Protein 6ECA (pdb70)

InterPro domains:
  IPR006101 Glycoside hydrolase, family 2 [PR00132] (288-302)
  IPR006101 Glycoside hydrolase, family 2 [PR00132] (319-337)
  IPR006101 Glycoside hydrolase, family 2 [PR00132] (401-416)
  IPR006101 Glycoside hydrolase, family 2 [PR00132] (503-518)
  IPR006102 Glycoside hydrolase family 2, immunoglobulin-like beta-sandwich [PF00703] (198-277)
  IPR006103 Glycoside hydrolase family 2, catalytic domain [PF02836] (279-596)
  IPR006104 Glycosyl hydrolases family 2, sugar binding domain [PF02837] (17-183)
  IPR008979 Galactose-binding-like domain superfamily [SSF49785] (4-183)
  IPR013783 Immunoglobulin-like fold [G3DSA:2.60.40.10] (185-278)
  IPR017853 Glycoside hydrolase superfamily [SSF51445] (279-597)
  IPR036156 Beta-Galactosidase/glucuronidase domain superfamily [SSF49303] (188-278)

Secondary structure (DSSP, 8-state):
---PPP--SSS-EEEE--EEEEEEEETTS-TTTTTGGG---SSEEEEESS-SGGG-SSHHHHT--SEEEEEEEEE--GGGTTSEEEEEES--BSEEEEEETTEEEEEEE-SSS-EEEE-TTSS-TTSEEEEEEEEE----TTSSSPEEEEE-TTS-EEEEESSSB----B--S-EEEEEE-SS-EEEEEEEEEEETTEEEEEEEEEESS---EEEEEE-TTS-EEEEEESSEEEEEETT----BTTB---EEEEEEES-TTSPP-EEEEEEE----EEEETTEEEETTEE--EEEEE----BTTTBTS--HHHHHHHHHHHHHTT--EEE-TTSPPPHHHHHHHHHHT-EEEEE-S-B------TTSSTTHHHHHHHHHHHHHHHHHHHTT-TTEEEEEEEES--TTSTTHHHHHHHHHHHSTTTSTT-PPEEEEE-TT--TTT-S-TTS-SSEEEE--BTTTBS-GGGHHHHHHHHHHHHHHHHHTT--S-EEEEE----B-TT---SS--TBSHHHHHHHHHHHHHHHTT-SSEEEEEEE-SB---B--BTTBSSS----SB-TTSPBPHHHHHHHHHHTTS-TT---/--S--PPP--SSS-EEEE--EEEEEEEESSS-TTTTTGGG---SSEEEEESS-SGGG-SSHHHHT--SEEEEEEEEEE-GGGTTSEEEEEES--BSEEEEEETTEEEEEEE-TTS-EEEE-TTTS-TTEEEEEEEEEE----TTSSSPEEEEE-TTS-EEEEESSSB----B--S-EEEEEE-SS-EEEEEEEEEEETTEEEEEEEEEESS---EEEEEE-TTS-EEEEEESSEEEEEETT----BTTB---EEEEEEES-TTS--SEEEEEEE----EEEETTEEEETTEE--EEEEE----BTTTBTS--HHHHHHHHHHHHHHT--EEE-TTSPPPHHHHHHHHHHT-EEEEE-S-B------GGGSSTHHHHHHHHHHHHHHHHHHHTT-TTEEEEE--BS---SSTTHHHHHHHHHHHHTTT-TT---EE-EE-TT--TTT-S-TTS-SSEEEE--BTTTBS-GGGHHHHHHHHHHHHHHHHHHT--S-EEEEE----B-TT---SS--TBSHHHHHHHHHHHHHHHHT-TTEEEEEES-SB-B-B--BTTBSSSB---SB-TTS-B-HHHHHHHHHHTTS-TT---

Nearest PDB structures (foldseek):
  6eca-assembly1_A-2  TM=1.002E+00  e=0.000E+00  Lacticaseibacillus rhamnosus
  5z18-assembly2_E  TM=9.907E-01  e=4.355E-94  Mediterraneibacter gnavus
  7kgy-assembly1_D-3  TM=9.913E-01  e=2.635E-92  Faecalibacterium prausnitzii
  8ohx-assembly1_BBB  TM=9.501E-01  e=7.875E-73  Escherichia coli
  3k4a-assembly1_B-2  TM=9.376E-01  e=6.092E-62  Escherichia coli K-12

Radius of gyration: 31.05 Å; Cα contacts (8 Å, |Δi|>4): 2924; chains: 2; bounding box: 74×90×80 Å

B-factor: mean 30.2, std 8.49, range [6.84, 82.65]

CATH classification: 2.60.120.260 (+2 more: 2.60.40.10, 3.20.20.80)

Structure (mmCIF, N/CA/C/O backbone):
data_6ECA
#
_entry.id   6ECA
#
_cell.length_a   154.800
_cell.length_b   154.800
_cell.length_c   241.906
_cell.angle_alpha   90.00
_cell.angle_beta   90.00
_cell.angle_gamma   120.00
#
_symmetry.space_group_name_H-M   'P 61 2 2'
#
loop_
_entity.id
_entity.type
_entity.pdbx_description
1 polymer Beta-glucuronidase
2 non-polymer GLYCEROL
3 non-polymer 'CHLORIDE ION'
4 water water
#
loop_
_atom_site.group_PDB
_atom_site.id
_atom_site.type_symbol
_atom_site.label_atom_id
_atom_site.label_alt_id
_atom_site.label_comp_id
_atom_site.label_asym_id
_atom_site.label_entity_id
_atom_site.label_seq_id
_atom_site.pdbx_PDB_ins_code
_atom_site.Cartn_x
_atom_site.Cartn_y
_atom_site.Cartn_z
_atom_site.occupancy
_atom_site.B_iso_or_equiv
_atom_site.auth_seq_id
_atom_site.auth_comp_id
_atom_site.auth_asym_id
_atom_site.auth_atom_id
_atom_site.pdbx_PDB_model_num
ATOM 1 N N . THR A 1 27 ? 52.713 50.717 144.163 1.00 41.72 3 THR A N 1
ATOM 2 C CA . THR A 1 27 ? 52.338 50.372 145.539 1.00 54.42 3 THR A CA 1
ATOM 3 C C . THR A 1 27 ? 50.817 50.260 145.734 1.00 53.58 3 THR A C 1
ATOM 4 O O . THR A 1 27 ? 50.348 49.410 146.497 1.00 49.30 3 THR A O 1
ATOM 8 N N . SER A 1 28 ? 50.055 51.138 145.081 1.00 42.44 4 SER A N 1
ATOM 9 C CA . SER A 1 28 ? 48.637 50.881 144.854 1.00 36.28 4 SER A CA 1
ATOM 10 C C . SER A 1 28 ? 48.192 51.662 143.633 1.00 37.99 4 SER A C 1
ATOM 11 O O . SER A 1 28 ? 48.429 52.871 143.545 1.00 40.06 4 SER A O 1
ATOM 14 N N . LEU A 1 29 ? 47.536 50.970 142.706 1.00 29.82 5 LEU A N 1
ATOM 15 C CA . LEU A 1 29 ? 46.970 51.607 141.531 1.00 24.34 5 LEU A CA 1
ATOM 16 C C . LEU A 1 29 ? 45.456 51.477 141.492 1.00 23.51 5 LEU A C 1
ATOM 17 O O . LEU A 1 29 ? 44.871 51.510 140.411 1.00 32.02 5 LEU A O 1
ATOM 22 N N . LEU A 1 30 ? 44.803 51.308 142.638 1.00 23.86 6 LEU A N 1
ATOM 23 C CA . LEU A 1 30 ? 43.346 51.259 142.640 1.00 24.22 6 LEU A CA 1
ATOM 24 C C . LEU A 1 30 ? 42.774 52.601 142.223 1.00 28.15 6 LEU A C 1
ATOM 25 O O . LEU A 1 30 ? 43.315 53.658 142.567 1.00 25.23 6 LEU A O 1
ATOM 30 N N . TYR A 1 31 ? 41.673 52.544 141.473 1.00 29.15 7 TYR A N 1
ATOM 31 C CA . TYR A 1 31 ? 41.014 53.755 141.020 1.00 25.21 7 TYR A CA 1
ATOM 32 C C . TYR A 1 31 ? 40.321 54.431 142.207 1.00 28.08 7 TYR A C 1
ATOM 33 O O . TYR A 1 31 ? 39.758 53.748 143.069 1.00 26.05 7 TYR A O 1
ATOM 42 N N . PRO A 1 32 ? 40.378 55.760 142.305 1.00 27.66 8 PRO A N 1
ATOM 43 C CA . PRO A 1 32 ? 39.780 56.446 143.464 1.00 26.69 8 PRO A CA 1
ATOM 44 C C . PRO A 1 32 ? 38.275 56.249 143.536 1.00 26.51 8 PRO A C 1
ATOM 45 O O . PRO A 1 32 ? 37.587 56.181 142.514 1.00 34.62 8 PRO A O 1
ATOM 49 N N . VAL A 1 33 ? 37.764 56.153 144.765 1.00 22.93 9 VAL A N 1
ATOM 50 C CA . VAL A 1 33 ? 36.330 56.045 145.030 1.00 24.87 9 VAL A CA 1
ATOM 51 C C . VAL A 1 33 ? 35.982 57.049 146.121 1.00 26.33 9 VAL A C 1
ATOM 52 O O . VAL A 1 33 ? 36.865 57.588 146.791 1.00 26.74 9 VAL A O 1
ATOM 56 N N . THR A 1 34 ? 34.683 57.309 146.299 1.00 24.76 10 THR A N 1
ATOM 57 C CA . THR A 1 34 ? 34.229 58.260 147.318 1.00 24.76 10 THR A CA 1
ATOM 58 C C . THR A 1 34 ? 33.271 57.588 148.293 1.00 26.88 10 THR A C 1
ATOM 59 O O . THR A 1 34 ? 32.185 57.135 147.908 1.00 32.29 10 THR A O 1
ATOM 63 N N . ASN A 1 35 ? 33.658 57.557 149.557 1.00 24.76 11 ASN A N 1
ATOM 64 C CA . ASN A 1 35 ? 32.819 57.003 150.607 1.00 26.26 11 ASN A CA 1
ATOM 65 C C . ASN A 1 35 ? 33.279 57.632 151.920 1.00 24.92 11 ASN A C 1
ATOM 66 O O . ASN A 1 35 ? 33.989 58.641 151.914 1.00 26.53 11 ASN A O 1
ATOM 71 N N . ASP A 1 36 ? 32.880 57.057 153.056 1.00 23.24 12 ASP A N 1
ATOM 72 C CA . ASP A 1 36 ? 33.184 57.767 154.295 1.00 28.41 12 ASP A CA 1
ATOM 73 C C . ASP A 1 36 ? 34.627 57.608 154.743 1.00 27.05 12 ASP A C 1
ATOM 74 O O . ASP A 1 36 ? 35.084 58.404 155.569 1.00 26.74 12 ASP A O 1
ATOM 79 N N . GLN A 1 37 ? 35.367 56.635 154.207 1.00 25.88 13 GLN A N 1
ATOM 80 C CA . GLN A 1 37 ? 36.770 56.466 154.571 1.00 24.32 13 GLN A CA 1
ATOM 81 C C . GLN A 1 37 ? 37.738 57.083 153.569 1.00 25.45 13 GLN A C 1
ATOM 82 O O . GLN A 1 37 ? 38.878 57.392 153.945 1.00 24.80 13 GLN A O 1
ATOM 88 N N . ARG A 1 38 ? 37.314 57.266 152.317 1.00 24.00 14 ARG A N 1
ATOM 89 C CA . ARG A 1 38 ? 38.176 57.700 151.220 1.00 26.81 14 ARG A CA 1
ATOM 90 C C . ARG A 1 38 ? 37.552 58.910 150.542 1.00 23.48 14 ARG A C 1
ATOM 91 O O . ARG A 1 38 ? 36.357 58.890 150.238 1.00 23.56 14 ARG A O 1
ATOM 99 N N . THR A 1 39 ? 38.345 59.955 150.298 1.00 21.32 15 THR A N 1
ATOM 100 C CA . THR A 1 39 ? 37.892 61.074 149.475 1.00 24.68 15 THR A CA 1
ATOM 101 C C . THR A 1 39 ? 38.674 61.117 148.169 1.00 27.17 15 THR A C 1
ATOM 102 O O . THR A 1 39 ? 39.709 60.462 148.003 1.00 25.97 15 THR A O 1
ATOM 106 N N . ASP A 1 40 ? 38.169 61.923 147.238 1.00 30.06 16 ASP A N 1
ATOM 107 C CA . ASP A 1 40 ? 38.775 62.007 145.911 1.00 28.96 16 ASP A CA 1
ATOM 108 C C . ASP A 1 40 ? 38.244 63.259 145.225 1.00 29.41 16 ASP A C 1
ATOM 109 O O . ASP A 1 40 ? 37.054 63.331 144.897 1.00 30.16 16 ASP A O 1
ATOM 114 N N . GLN A 1 41 ? 39.119 64.240 145.020 1.00 26.48 17 GLN A N 1
ATOM 115 C CA . GLN A 1 41 ? 38.733 65.510 144.423 1.00 26.12 17 GLN A CA 1
ATOM 116 C C . GLN A 1 41 ? 39.668 65.843 143.276 1.00 25.08 17 GLN A C 1
ATOM 117 O O . GLN A 1 41 ? 40.886 65.827 143.452 1.00 33.57 17 GLN A O 1
ATOM 123 N N . LYS A 1 42 ? 39.107 66.149 142.109 1.00 27.93 18 LYS A N 1
ATOM 124 C CA . LYS A 1 42 ? 39.926 66.395 140.932 1.00 29.06 18 LYS A CA 1
ATOM 125 C C . LYS A 1 42 ? 40.539 67.783 141.007 1.00 28.70 18 LYS A C 1
ATOM 126 O O . LYS A 1 42 ? 39.909 68.727 141.487 1.00 26.15 18 LYS A O 1
ATOM 132 N N . LEU A 1 43 ? 41.793 67.890 140.566 1.00 26.42 19 LEU A N 1
ATOM 133 C CA . LEU A 1 43 ? 42.456 69.173 140.388 1.00 26.93 19 LEU A CA 1
ATOM 134 C C . LEU A 1 43 ? 42.481 69.600 138.923 1.00 31.08 19 LEU A C 1
ATOM 135 O O . LEU A 1 43 ? 43.357 70.376 138.525 1.00 25.69 19 LEU A O 1
ATOM 140 N N . ASP A 1 44 ? 41.545 69.089 138.117 1.00 30.67 20 ASP A N 1
ATOM 141 C CA . ASP A 1 44 ? 41.426 69.458 136.713 1.00 20.84 20 ASP A CA 1
ATOM 142 C C . ASP A 1 44 ? 41.060 70.928 136.569 1.00 22.78 20 ASP A C 1
ATOM 143 O O . ASP A 1 44 ? 40.458 71.532 137.455 1.00 36.58 20 ASP A O 1
ATOM 148 N N . GLY A 1 45 ? 41.402 71.496 135.421 1.00 28.76 21 GLY A N 1
ATOM 149 C CA . GLY A 1 45 ? 41.114 72.890 135.145 1.00 22.87 21 GLY A CA 1
ATOM 150 C C . GLY A 1 45 ? 42.292 73.577 134.485 1.00 26.26 21 GLY A C 1
ATOM 151 O O . GLY A 1 45 ? 43.060 72.935 133.761 1.00 27.16 21 GLY A O 1
ATOM 152 N N . LEU A 1 46 ? 42.477 74.870 134.744 1.00 23.92 22 LEU A N 1
ATOM 153 C CA . LEU A 1 46 ? 43.531 75.644 134.100 1.00 25.96 22 LEU A CA 1
ATOM 154 C C . LEU A 1 46 ? 44.742 75.723 135.023 1.00 27.52 22 LEU A C 1
ATOM 155 O O . LEU A 1 46 ? 44.695 76.383 136.062 1.00 32.32 22 LEU A O 1
ATOM 160 N N . TRP A 1 47 ? 45.823 75.053 134.645 1.00 26.55 23 TRP A N 1
ATOM 161 C CA . TRP A 1 47 ? 47.097 75.265 135.311 1.00 26.74 23 TRP A CA 1
ATOM 162 C C . TRP A 1 47 ? 47.892 76.342 134.578 1.00 29.98 23 TRP A C 1
ATOM 163 O O . TRP A 1 47 ? 47.486 76.843 133.530 1.00 27.88 23 TRP A O 1
ATOM 174 N N . GLN A 1 48 ? 49.027 76.720 135.166 1.00 32.81 24 GLN A N 1
ATOM 175 C CA . GLN A 1 48 ? 49.992 77.590 134.517 1.00 25.24 24 GLN A CA 1
ATOM 176 C C . GLN A 1 48 ? 51.041 76.727 133.838 1.00 31.08 24 GLN A C 1
ATOM 177 O O . GLN A 1 48 ? 51.286 75.590 134.257 1.00 33.90 24 GLN A O 1
ATOM 183 N N . PHE A 1 49 ? 51.660 77.268 132.782 1.00 24.48 25 PHE A N 1
ATOM 184 C CA . PHE A 1 49 ? 52.487 76.454 131.895 1.00 24.09 25 PHE A CA 1
ATOM 185 C C . PHE A 1 49 ? 53.649 77.264 131.338 1.00 24.42 25 PHE A C 1
ATOM 186 O O . PHE A 1 49 ? 53.479 78.425 130.963 1.00 25.71 25 PHE A O 1
ATOM 194 N N . LYS A 1 50 ? 54.828 76.645 131.284 1.00 22.11 26 LYS A N 1
ATOM 195 C CA . LYS A 1 50 ? 55.996 77.300 130.708 1.00 21.79 26 LYS A CA 1
ATOM 196 C C . LYS A 1 50 ? 56.912 76.258 130.088 1.00 26.72 26 LYS A C 1
ATOM 197 O O . LYS A 1 50 ? 57.068 75.161 130.633 1.00 31.24 26 LYS A O 1
ATOM 203 N N . PHE A 1 51 ? 57.495 76.596 128.940 1.00 24.96 27 PHE A N 1
ATOM 204 C CA . PHE A 1 51 ? 58.550 75.767 128.367 1.00 28.27 27 PHE A CA 1
ATOM 205 C C . PHE A 1 51 ? 59.881 76.108 129.025 1.00 30.53 27 PHE A C 1
ATOM 206 O O . PHE A 1 51 ? 60.102 77.239 129.468 1.00 29.54 27 PHE A O 1
ATOM 214 N N . ASP A 1 52 ? 60.780 75.123 129.069 1.00 31.43 28 ASP A N 1
ATOM 215 C CA . ASP A 1 52 ? 62.090 75.289 129.693 1.00 26.44 28 ASP A CA 1
ATOM 216 C C . ASP A 1 52 ? 63.162 74.721 128.761 1.00 31.17 28 ASP A C 1
ATOM 217 O O . ASP A 1 52 ? 63.885 73.775 129.081 1.00 31.76 28 ASP A O 1
ATOM 222 N N . GLU A 1 53 ? 63.260 75.328 127.577 1.00 28.88 29 GLU A N 1
ATOM 223 C CA . GLU A 1 53 ? 64.210 74.845 126.583 1.00 29.97 29 GLU A CA 1
ATOM 224 C C . GLU A 1 53 ? 65.629 74.839 127.121 1.00 29.32 29 GLU A C 1
ATOM 225 O O . GLU A 1 53 ? 66.443 74.006 126.705 1.00 26.44 29 GLU A O 1
ATOM 231 N N . ALA A 1 54 ? 65.943 75.753 128.045 1.00 32.21 30 ALA A N 1
ATOM 232 C CA . ALA A 1 54 ? 67.294 75.874 128.579 1.00 28.77 30 ALA A CA 1
ATOM 233 C C . ALA A 1 54 ? 67.603 74.867 129.675 1.00 33.83 30 ALA A C 1
ATOM 234 O O . ALA A 1 54 ? 68.777 74.574 129.899 1.00 38.66 30 ALA A O 1
ATOM 236 N N . GLY A 1 55 ? 66.592 74.341 130.365 1.00 35.82 31 GLY A N 1
ATOM 237 C CA . GLY A 1 55 ? 66.836 73.533 131.546 1.00 34.99 31 GLY A CA 1
ATOM 238 C C . GLY A 1 55 ? 67.250 74.324 132.768 1.00 34.62 31 GLY A C 1
ATOM 239 O O . GLY A 1 55 ? 68.051 73.837 133.569 1.00 35.12 31 GLY A O 1
ATOM 240 N N . GLU A 1 56 ? 66.732 75.541 132.929 1.00 30.53 32 GLU A N 1
ATOM 241 C CA . GLU A 1 56 ? 67.071 76.407 134.051 1.00 34.96 32 GLU A CA 1
ATOM 242 C C . GLU A 1 56 ? 65.952 76.497 135.077 1.00 37.49 32 GLU A C 1
ATOM 243 O O . GLU A 1 56 ? 66.096 77.214 136.075 1.00 37.15 32 GLU A O 1
ATOM 249 N N . GLY A 1 57 ? 64.847 75.782 134.863 1.00 35.22 33 GLY A N 1
ATOM 250 C CA . GLY A 1 57 ? 63.669 75.983 135.691 1.00 35.93 33 GLY A CA 1
ATOM 251 C C . GLY A 1 57 ? 63.943 75.841 137.174 1.00 38.01 33 GLY A C 1
ATOM 252 O O . GLY A 1 57 ? 63.519 76.675 137.980 1.00 30.61 33 GLY A O 1
ATOM 253 N N . GLU A 1 58 ? 64.653 74.780 137.564 1.00 39.51 34 GLU A N 1
ATOM 254 C CA . GLU A 1 58 ? 64.894 74.585 138.989 1.00 36.71 34 GLU A CA 1
ATOM 255 C C . GLU A 1 58 ? 65.875 75.615 139.540 1.00 38.17 34 GLU A C 1
ATOM 256 O O . GLU A 1 58 ? 65.672 76.132 140.644 1.00 41.68 34 GLU A O 1
ATOM 262 N N . LYS A 1 59 ? 66.942 75.932 138.792 1.00 36.97 35 LYS A N 1
ATOM 263 C CA . LYS A 1 59 ? 67.851 76.990 139.232 1.00 39.47 35 LYS A CA 1
ATOM 264 C C . LYS A 1 59 ? 67.145 78.341 139.312 1.00 42.25 35 LYS A C 1
ATOM 265 O O . LYS A 1 59 ? 67.616 79.240 140.016 1.00 38.22 35 LYS A O 1
ATOM 267 N N . SER A 1 60 ? 66.010 78.497 138.635 1.00 41.57 36 SER A N 1
ATOM 268 C CA . SER A 1 60 ? 65.288 79.762 138.627 1.00 36.52 36 SER A CA 1
ATOM 269 C C . SER A 1 60 ? 64.205 79.856 139.694 1.00 36.89 36 SER A C 1
ATOM 270 O O . SER A 1 60 ? 63.514 80.879 139.760 1.00 38.11 36 SER A O 1
ATOM 273 N N . GLY A 1 61 ? 64.032 78.822 140.518 1.00 36.36 37 GLY A N 1
ATOM 274 C CA . GLY A 1 61 ? 63.017 78.841 141.552 1.00 38.09 37 GLY A CA 1
ATOM 275 C C . GLY A 1 61 ? 61.606 78.570 141.088 1.00 39.19 37 GLY A C 1
ATOM 276 O O . GLY A 1 61 ? 60.653 79.000 141.745 1.00 45.79 37 GLY A O 1
ATOM 277 N N . TRP A 1 62 ? 61.436 77.863 139.977 1.00 41.40 38 TRP A N 1
ATOM 278 C CA . TRP A 1 62 ? 60.100 77.612 139.457 1.00 35.26 38 TRP A CA 1
ATOM 279 C C . TRP A 1 62 ? 59.386 76.521 140.220 1.00 35.30 38 TRP A C 1
ATOM 280 O O . TRP A 1 62 ? 58.157 76.430 140.135 1.00 35.07 38 TRP A O 1
ATOM 291 N N . GLU A 1 63 ? 60.125 75.689 140.955 1.00 37.18 39 GLU A N 1
ATOM 292 C CA . GLU A 1 63 ? 59.485 74.610 141.694 1.00 34.69 39 GLU A CA 1
ATOM 293 C C . GLU A 1 63 ? 58.593 75.140 142.810 1.00 31.58 39 GLU A C 1
ATOM 294 O O . GLU A 1 63 ? 57.726 74.408 143.295 1.00 34.26 39 GLU A O 1
ATOM 300 N N . THR A 1 64 ? 58.762 76.398 143.210 1.00 29.94 40 THR A N 1
ATOM 301 C CA . THR A 1 64 ? 57.891 76.997 144.212 1.00 29.57 40 THR A CA 1
ATOM 302 C C . THR A 1 64 ? 56.585 77.496 143.624 1.00 26.29 40 THR A C 1
ATOM 303 O O . THR A 1 64 ? 55.778 78.089 144.337 1.00 28.26 40 THR A O 1
ATOM 307 N N . GLY A 1 65 ? 56.353 77.254 142.351 1.00 31.01 41 GLY A N 1
ATOM 308 C CA . GLY A 1 65 ? 55.141 77.720 141.719 1.00 31.53 41 GLY A CA 1
ATOM 309 C C . GLY A 1 65 ? 55.358 79.029 140.995 1.00 24.72 41 GLY A C 1
ATOM 310 O O . GLY A 1 65 ? 56.258 79.813 141.321 1.00 28.98 41 GLY A O 1
ATOM 311 N N . PHE A 1 66 ? 54.525 79.269 139.984 1.00 22.33 42 PHE A N 1
ATOM 312 C CA . PHE A 1 66 ? 54.659 80.465 139.169 1.00 25.33 42 PHE A CA 1
ATOM 313 C C . PHE A 1 66 ? 53.303 80.828 138.597 1.00 25.98 42 PHE A C 1
ATOM 314 O O . PHE A 1 66 ? 52.396 79.997 138.521 1.00 26.95 42 PHE A O 1
ATOM 322 N N . HIS A 1 67 ? 53.165 82.091 138.205 1.00 26.25 43 HIS A N 1
ATOM 323 C CA . HIS A 1 67 ? 51.951 82.506 137.518 1.00 34.42 43 HIS A CA 1
ATOM 324 C C . HIS A 1 67 ? 52.243 83.390 136.304 1.00 38.62 43 HIS A C 1
ATOM 325 O O . HIS A 1 67 ? 51.324 84.024 135.772 1.00 41.87 43 HIS A O 1
ATOM 332 N N . ASP A 1 68 ? 53.490 83.403 135.820 1.00 32.19 44 ASP A N 1
ATOM 333 C CA . ASP A 1 68 ? 53.888 84.232 134.687 1.00 36.12 44 ASP A CA 1
ATOM 334 C C . ASP A 1 68 ? 53.973 83.445 133.382 1.00 39.36 44 ASP A C 1
ATOM 335 O O . ASP A 1 68 ? 54.796 83.763 132.516 1.00 35.10 44 ASP A O 1
ATOM 340 N N . GLY A 1 69 ? 53.151 82.420 133.222 1.00 33.39 45 GLY A N 1
ATOM 341 C CA . GLY A 1 69 ? 53.180 81.683 131.979 1.00 26.98 45 GLY A CA 1
ATOM 342 C C . GLY A 1 69 ? 51.849 81.762 131.272 1.00 34.60 45 GLY A C 1
ATOM 343 O O . GLY A 1 69 ? 51.159 82.787 131.324 1.00 39.95 45 GLY A O 1
ATOM 344 N N . VAL A 1 70 ? 51.465 80.674 130.626 1.00 28.24 46 VAL A N 1
ATOM 345 C CA . VAL A 1 70 ? 50.244 80.622 129.843 1.00 31.89 46 VAL A CA 1
ATOM 346 C C . VAL A 1 70 ? 49.310 79.607 130.486 1.00 27.88 46 VAL A C 1
ATOM 347 O O . VAL A 1 70 ? 49.750 78.597 131.035 1.00 31.65 46 VAL A O 1
ATOM 351 N N . SER A 1 71 ? 48.015 79.873 130.426 1.00 25.89 47 SER A N 1
ATOM 352 C CA . SER A 1 71 ? 47.066 78.929 130.989 1.00 28.36 47 SER A CA 1
ATOM 353 C C . SER A 1 71 ? 46.961 77.705 130.087 1.00 30.16 47 SER A C 1
ATOM 354 O O . SER A 1 71 ? 46.979 77.816 128.860 1.00 43.47 47 SER A O 1
ATOM 357 N N . MET A 1 72 ? 46.850 76.528 130.701 1.00 23.06 48 MET A N 1
ATOM 358 C CA . MET A 1 72 ? 46.828 75.269 129.993 1.00 20.14 48 MET A CA 1
ATOM 359 C C . MET A 1 72 ? 45.792 74.335 130.614 1.00 27.74 48 MET A C 1
ATOM 360 O O . MET A 1 72 ? 45.824 74.100 131.837 1.00 27.39 48 MET A O 1
ATOM 365 N N . PRO A 1 73 ? 44.879 73.777 129.828 1.00 28.58 49 PRO A N 1
ATOM 366 C CA . PRO A 1 73 ? 43.899 72.846 130.399 1.00 25.79 49 PRO A CA 1
ATOM 367 C C . PRO A 1 73 ? 44.540 71.555 130.887 1.00 24.28 49 PRO A C 1
ATOM 368 O O . PRO A 1 73 ? 45.552 71.089 130.361 1.00 27.53 49 PRO A O 1
ATOM 372 N N . VAL A 1 74 ? 43.926 70.987 131.921 1.00 24.52 50 VAL A N 1
ATOM 373 C CA . VAL A 1 74 ? 44.242 69.667 132.457 1.00 24.60 50 VAL A CA 1
ATOM 374 C C . VAL A 1 74 ? 42.921 68.941 132.694 1.00 26.36 50 VAL A C 1
ATOM 375 O O . VAL A 1 74 ? 42.010 69.506 133.315 1.00 23.10 50 VAL A O 1
ATOM 379 N N . PRO A 1 75 ? 42.752 67.708 132.201 1.00 25.76 51 PRO A N 1
ATOM 380 C CA . PRO A 1 75 ? 43.721 67.019 131.359 1.00 22.32 51 PRO A CA 1
ATOM 381 C C . PRO A 1 75 ? 43.595 67.434 129.905 1.00 27.44 51 PRO A C 1
ATOM 382 O O . PRO A 1 75 ? 42.528 67.862 129.456 1.00 26.24 51 PRO A O 1
ATOM 386 N N . ALA A 1 76 ? 44.696 67.268 129.177 1.00 31.60 52 ALA A N 1
ATOM 387 C CA . ALA A 1 76 ? 44.801 67.620 127.772 1.00 23.72 52 ALA A CA 1
ATOM 388 C C . ALA A 1 76 ? 46.272 67.617 127.393 1.00 27.97 52 ALA A C 1
ATOM 389 O O . ALA A 1 76 ? 47.124 67.925 128.238 1.00 28.00 52 ALA A O 1
ATOM 391 N N . SER A 1 77 ? 46.577 67.246 126.146 1.00 25.13 53 SER A N 1
ATOM 392 C CA . SER A 1 77 ? 47.907 67.461 125.598 1.00 19.36 53 SER A CA 1
ATOM 393 C C . SER A 1 77 ? 48.101 68.949 125.363 1.00 22.10 53 SER A C 1
ATOM 394 O O . SER A 1 77 ? 47.174 69.641 124.946 1.00 26.65 53 SER A O 1
ATOM 397 N N . PHE A 1 78 ? 49.299 69.459 125.648 1.00 21.14 54 PHE A N 1
ATOM 398 C CA . PHE A 1 78 ? 49.514 70.883 125.436 1.00 20.90 54 PHE A CA 1
ATOM 399 C C . PHE A 1 78 ? 49.799 71.231 123.977 1.00 25.76 54 PHE A C 1
ATOM 400 O O . PHE A 1 78 ? 49.677 72.403 123.601 1.00 24.44 54 PHE A O 1
ATOM 408 N N . ASN A 1 79 ? 50.163 70.250 123.146 1.00 23.31 55 ASN A N 1
ATOM 409 C CA . ASN A 1 79 ? 50.709 70.570 121.830 1.00 23.87 55 ASN A CA 1
ATOM 410 C C . ASN A 1 79 ? 49.759 71.443 121.006 1.00 30.22 55 ASN A C 1
ATOM 411 O O . ASN A 1 79 ? 50.175 72.473 120.463 1.00 36.97 55 ASN A O 1
ATOM 416 N N . ASP A 1 80 ? 48.481 71.053 120.880 1.00 32.07 56 ASP A N 1
ATOM 417 C CA . ASP A 1 80 ? 47.646 71.705 119.859 1.00 34.28 56 ASP A CA 1
ATOM 418 C C . ASP A 1 80 ? 47.094 73.074 120.273 1.00 31.42 56 ASP A C 1
ATOM 419 O O . ASP A 1 80 ? 46.314 73.648 119.508 1.00 29.59 56 ASP A O 1
ATOM 424 N N . PHE A 1 81 ? 47.469 73.620 121.428 1.00 29.06 57 PHE A N 1
ATOM 425 C CA . PHE A 1 81 ? 46.972 74.925 121.848 1.00 26.55 57 PHE A CA 1
ATOM 426 C C . PHE A 1 81 ? 47.862 76.073 121.411 1.00 28.83 57 PHE A C 1
ATOM 427 O O . PHE A 1 81 ? 47.621 77.212 121.813 1.00 35.66 57 PHE A O 1
ATOM 435 N N . PHE A 1 82 ? 48.906 75.811 120.653 1.00 28.63 58 PHE A N 1
ATOM 436 C CA . PHE A 1 82 ? 49.826 76.854 120.245 1.00 29.34 58 PHE A CA 1
ATOM 437 C C . PHE A 1 82 ? 49.740 77.043 118.750 1.00 26.55 58 PHE A C 1
ATOM 438 O O . PHE A 1 82 ? 49.575 76.068 118.008 1.00 32.22 58 PHE A O 1
ATOM 446 N N . THR A 1 83 ? 49.870 78.290 118.314 1.00 27.17 59 THR A N 1
ATOM 447 C CA . THR A 1 83 ? 49.798 78.591 116.889 1.00 25.63 59 THR A CA 1
ATOM 448 C C . THR A 1 83 ? 51.133 78.432 116.177 1.00 27.51 59 THR A C 1
ATOM 449 O O . THR A 1 83 ? 51.142 78.325 114.944 1.00 29.38 59 THR A O 1
ATOM 453 N N . ASP A 1 84 ? 52.252 78.431 116.912 1.00 26.71 60 ASP A N 1
ATOM 454 C CA . ASP A 1 84 ? 53.575 78.296 116.310 1.00 25.70 60 ASP A CA 1
ATOM 455 C C . ASP A 1 84 ? 54.022 76.841 116.307 1.00 30.16 60 ASP A C 1
ATOM 456 O O . ASP A 1 84 ? 53.740 76.082 117.241 1.00 26.63 60 ASP A O 1
ATOM 461 N N . LYS A 1 85 ? 54.719 76.449 115.239 1.00 29.45 61 LYS A N 1
ATOM 462 C CA . LYS A 1 85 ? 55.148 75.063 115.155 1.00 27.13 61 LYS A CA 1
ATOM 463 C C . LYS A 1 85 ? 56.224 74.757 116.192 1.00 29.36 61 LYS A C 1
ATOM 464 O O . LYS A 1 85 ? 56.320 73.621 116.673 1.00 28.19 61 LYS A O 1
ATOM 470 N N . ALA A 1 86 ? 57.027 75.757 116.564 1.00 31.89 62 ALA A N 1
ATOM 471 C CA . ALA A 1 86 ? 58.100 75.530 117.526 1.00 27.50 62 ALA A CA 1
ATOM 472 C C . ALA A 1 86 ? 57.543 75.049 118.862 1.00 35.52 62 ALA A C 1
ATOM 473 O O . ALA A 1 86 ? 58.133 74.173 119.515 1.00 32.91 62 ALA A O 1
ATOM 475 N N . SER A 1 87 ? 56.403 75.610 119.284 1.00 32.01 63 SER A N 1
ATOM 476 C CA . SER A 1 87 ? 55.752 75.129 120.496 1.00 25.85 63 SER A CA 1
ATOM 477 C C . SER A 1 87 ? 55.136 73.764 120.267 1.00 23.20 63 SER A C 1
ATOM 478 O O . SER A 1 87 ? 55.384 72.831 121.028 1.00 31.11 63 SER A O 1
ATOM 481 N N . ARG A 1 88 ? 54.352 73.615 119.201 1.00 31.25 64 ARG A N 1
ATOM 482 C CA . ARG A 1 88 ? 53.666 72.348 118.975 1.00 32.27 64 ARG A CA 1
ATOM 483 C C . ARG A 1 88 ? 54.637 71.179 118.992 1.00 27.20 64 ARG A C 1
ATOM 484 O O . ARG A 1 88 ? 54.294 70.088 119.461 1.00 28.79 64 ARG A O 1
ATOM 492 N N . GLU A 1 89 ? 55.850 71.394 118.502 1.00 25.12 65 GLU A N 1
ATOM 493 C CA . GLU A 1 89 ? 56.853 70.352 118.369 1.00 27.00 65 GLU A CA 1
ATOM 494 C C . GLU A 1 89 ? 57.833 70.321 119.530 1.00 29.28 65 GLU A C 1
ATOM 495 O O . GLU A 1 89 ? 58.744 69.490 119.518 1.00 30.41 65 GLU A O 1
ATOM 501 N N . TYR A 1 90 ? 57.661 71.194 120.530 1.00 29.50 66 TYR A N 1
ATOM 502 C CA . TYR A 1 90 ? 58.661 71.376 121.578 1.00 26.73 66 TYR A CA 1
ATOM 503 C C . TYR A 1 90 ? 59.044 70.044 122.206 1.00 28.26 66 TYR A C 1
ATOM 504 O O . TYR A 1 90 ? 58.190 69.200 122.481 1.00 28.30 66 TYR A O 1
ATOM 513 N N . THR A 1 91 ? 60.340 69.866 122.453 1.00 29.04 67 THR A N 1
ATOM 514 C CA . THR A 1 91 ? 60.855 68.653 123.075 1.00 24.13 67 THR A CA 1
ATOM 515 C C . THR A 1 91 ? 61.815 69.057 124.183 1.00 28.18 67 THR A C 1
ATOM 516 O O . THR A 1 91 ? 62.766 69.805 123.931 1.00 28.06 67 THR A O 1
ATOM 520 N N . GLY A 1 92 ? 61.552 68.600 125.404 1.00 24.00 68 GLY A N 1
ATOM 521 C CA . GLY A 1 92 ? 62.409 68.942 126.533 1.00 26.53 68 GLY A CA 1
ATOM 522 C C . GLY A 1 92 ? 61.623 69.048 127.841 1.00 27.24 68 GLY A C 1
ATOM 523 O O . GLY A 1 92 ? 60.685 68.288 128.085 1.00 30.36 68 GLY A O 1
ATOM 524 N N . ASP A 1 93 ? 62.053 69.981 128.685 1.00 24.16 69 ASP A N 1
ATOM 525 C CA . ASP A 1 93 ? 61.474 70.154 130.015 1.00 24.17 69 ASP A CA 1
ATOM 526 C C . ASP A 1 93 ? 60.352 71.187 129.956 1.00 22.47 69 ASP A C 1
ATOM 527 O O . ASP A 1 93 ? 60.554 72.303 129.469 1.00 25.55 69 ASP A O 1
ATOM 532 N N . PHE A 1 94 ? 59.181 70.830 130.466 1.00 20.02 70 PHE A N 1
ATOM 533 C CA . PHE A 1 94 ? 58.061 71.756 130.531 1.00 23.94 70 PHE A CA 1
ATOM 534 C C . PHE A 1 94 ? 57.461 71.695 131.925 1.00 27.44 70 PHE A C 1
ATOM 535 O O . PHE A 1 94 ? 57.613 70.700 132.637 1.00 29.36 70 PHE A O 1
ATOM 543 N N . TRP A 1 95 ? 56.766 72.764 132.314 1.00 26.87 71 TRP A N 1
ATOM 544 C CA . TRP A 1 95 ? 56.368 72.943 133.707 1.00 28.61 71 TRP A CA 1
ATOM 545 C C . TRP A 1 95 ? 54.896 73.311 133.828 1.00 30.46 71 TRP A C 1
ATOM 546 O O . TRP A 1 95 ? 54.422 74.231 133.149 1.00 29.06 71 TRP A O 1
ATOM 557 N N . TYR A 1 96 ? 54.191 72.608 134.715 1.00 23.64 72 TYR A N 1
ATOM 558 C CA . TYR A 1 96 ? 52.804 72.886 135.068 1.00 24.18 72 TYR A CA 1
ATOM 559 C C . TYR A 1 96 ? 52.747 73.393 136.510 1.00 23.96 72 TYR A C 1
ATOM 560 O O . TYR A 1 96 ? 53.415 72.842 137.384 1.00 27.37 72 TYR A O 1
ATOM 569 N N . SER A 1 97 ? 51.950 74.426 136.789 1.00 28.25 73 SER A N 1
ATOM 570 C CA . SER A 1 97 ? 51.855 74.902 138.173 1.00 29.31 73 SER A CA 1
ATOM 571 C C . SER A 1 97 ? 50.427 75.297 138.533 1.00 28.43 73 SER A C 1
ATOM 572 O O . SER A 1 97 ? 49.709 75.884 137.718 1.00 28.15 73 SER A O 1
ATOM 575 N N . ARG A 1 98 ? 50.033 74.993 139.771 1.00 26.27 74 ARG A N 1
ATOM 576 C CA . ARG A 1 98 ? 48.657 75.165 140.227 1.00 27.90 74 ARG A CA 1
ATOM 577 C C . ARG A 1 98 ? 48.642 75.369 141.739 1.00 25.46 74 ARG A C 1
ATOM 578 O O . ARG A 1 98 ? 49.472 74.815 142.457 1.00 27.19 74 ARG A O 1
ATOM 586 N N . ASN A 1 99 ? 47.692 76.158 142.221 1.00 25.41 75 ASN A N 1
ATOM 587 C CA . ASN A 1 99 ? 47.401 76.215 143.647 1.00 26.29 75 ASN A CA 1
ATOM 588 C C . ASN A 1 99 ? 46.197 75.332 143.949 1.00 30.87 75 ASN A C 1
ATOM 589 O O . ASN A 1 99 ? 45.271 75.225 143.138 1.00 28.18 75 ASN A O 1
ATOM 594 N N . PHE A 1 100 ? 46.214 74.694 145.116 1.00 29.06 76 PHE A N 1
ATOM 595 C CA . PHE A 1 100 ? 45.087 73.881 145.535 1.00 24.11 76 PHE A CA 1
ATOM 596 C C . PHE A 1 100 ? 44.928 73.988 147.042 1.00 31.58 76 PHE A C 1
ATOM 597 O O . PHE A 1 100 ? 45.856 74.369 147.763 1.00 30.70 76 PHE A O 1
ATOM 605 N N . PHE A 1 101 ? 43.737 73.640 147.513 1.00 26.08 77 PHE A N 1
ATOM 606 C CA . PHE A 1 101 ? 43.381 73.795 148.913 1.00 22.85 77 PHE A CA 1
ATOM 607 C C . PHE A 1 101 ? 43.290 72.424 149.574 1.00 22.62 77 PHE A C 1
ATOM 608 O O . PHE A 1 101 ? 42.636 71.518 149.051 1.00 30.47 77 PHE A O 1
ATOM 616 N N . VAL A 1 102 ? 43.954 72.276 150.714 1.00 21.09 78 VAL A N 1
ATOM 617 C CA . VAL A 1 102 ? 43.982 71.056 151.511 1.00 24.75 78 VAL A CA 1
ATOM 618 C C . VAL A 1 102 ? 43.079 71.279 152.720 1.00 22.36 78 VAL A C 1
ATOM 619 O O . VAL A 1 102 ? 43.422 72.080 153.599 1.00 26.44 78 VAL A O 1
ATOM 623 N N . PRO A 1 103 ? 41.941 70.599 152.821 1.00 21.50 79 PRO A N 1
ATOM 624 C CA . PRO A 1 103 ? 41.015 70.870 153.933 1.00 28.55 79 PRO A CA 1
ATOM 625 C C . PRO A 1 103 ? 41.608 70.522 155.297 1.00 25.07 79 PRO A C 1
ATOM 626 O O . PRO A 1 103 ? 42.328 69.533 155.453 1.00 22.02 79 PRO A O 1
ATOM 630 N N . SER A 1 104 ? 41.282 71.345 156.298 1.00 25.26 80 SER A N 1
ATOM 631 C CA . SER A 1 104 ? 41.652 71.018 157.678 1.00 26.24 80 SER A CA 1
ATOM 632 C C . SER A 1 104 ? 41.217 69.609 158.065 1.00 25.54 80 SER A C 1
ATOM 633 O O . SER A 1 104 ? 41.970 68.864 158.700 1.00 19.99 80 SER A O 1
ATOM 636 N N . ALA A 1 105 ? 39.995 69.233 157.689 1.00 25.94 81 ALA A N 1
ATOM 637 C CA . ALA A 1 105 ? 39.441 67.934 158.034 1.00 18.65 81 ALA A CA 1
ATOM 638 C C . ALA A 1 105 ? 40.325 66.769 157.609 1.00 21.85 81 ALA A C 1
ATOM 639 O O . ALA A 1 105 ? 40.131 65.655 158.104 1.00 21.48 81 ALA A O 1
ATOM 641 N N . ALA A 1 106 ? 41.279 66.990 156.701 1.00 24.72 82 ALA A N 1
ATOM 642 C CA . ALA A 1 106 ? 42.112 65.918 156.160 1.00 26.68 82 ALA A CA 1
ATOM 643 C C . ALA A 1 106 ? 43.368 65.641 156.984 1.00 27.06 82 ALA A C 1
ATOM 644 O O . ALA A 1 106 ? 44.063 64.652 156.700 1.00 21.77 82 ALA A O 1
ATOM 646 N N . LYS A 1 107 ? 43.685 66.496 157.969 1.00 25.04 83 LYS A N 1
ATOM 647 C CA . LYS A 1 107 ? 44.824 66.247 158.843 1.00 26.59 83 LYS A CA 1
ATOM 648 C C . LYS A 1 107 ? 44.658 64.884 159.494 1.00 27.25 83 LYS A C 1
ATOM 649 O O . LYS A 1 107 ? 43.612 64.596 160.083 1.00 29.95 83 LYS A O 1
ATOM 655 N N . GLY A 1 108 ? 45.663 64.022 159.325 1.00 25.70 84 GLY A N 1
ATOM 656 C CA . GLY A 1 108 ? 45.673 62.698 159.901 1.00 23.57 84 GLY A CA 1
ATOM 657 C C . GLY A 1 108 ? 45.442 61.576 158.915 1.00 21.80 84 GLY A C 1
ATOM 658 O O . GLY A 1 108 ? 45.815 60.432 159.203 1.00 24.64 84 GLY A O 1
ATOM 659 N N . LYS A 1 109 ? 44.819 61.852 157.779 1.00 25.87 85 LYS A N 1
ATOM 660 C CA . LYS A 1 109 ? 44.704 60.810 156.775 1.00 25.89 85 LYS A CA 1
ATOM 661 C C . LYS A 1 109 ? 45.991 60.740 155.953 1.00 23.96 85 LYS A C 1
ATOM 662 O O . LYS A 1 109 ? 46.839 61.638 156.003 1.00 25.63 85 LYS A O 1
ATOM 668 N N . ALA A 1 110 ? 46.134 59.652 155.191 1.00 25.03 86 ALA A N 1
ATOM 669 C CA . ALA A 1 110 ? 47.146 59.569 154.135 1.00 22.51 86 ALA A CA 1
ATOM 670 C C . ALA A 1 110 ? 46.711 60.445 152.971 1.00 21.15 86 ALA A C 1
ATOM 671 O O . ALA A 1 110 ? 45.715 60.148 152.305 1.00 24.01 86 ALA A O 1
ATOM 673 N N . LEU A 1 111 ? 47.445 61.524 152.736 1.00 20.89 87 LEU A N 1
ATOM 674 C CA . LEU A 1 111 ? 47.155 62.461 151.660 1.00 23.47 87 LEU A CA 1
ATOM 675 C C . LEU A 1 111 ? 47.946 62.097 150.405 1.00 24.75 87 LEU A C 1
ATOM 676 O O . LEU A 1 111 ? 49.138 61.785 150.480 1.00 25.24 87 LEU A O 1
ATOM 681 N N . PHE A 1 112 ? 47.281 62.135 149.247 1.00 21.56 88 PHE A N 1
ATOM 682 C CA . PHE A 1 112 ? 47.944 61.793 147.992 1.00 24.10 88 PHE A CA 1
ATOM 683 C C . PHE A 1 112 ? 47.562 62.750 146.868 1.00 24.66 88 PHE A C 1
ATOM 684 O O . PHE A 1 112 ? 46.392 63.111 146.708 1.00 24.68 88 PHE A O 1
ATOM 692 N N . LEU A 1 113 ? 48.568 63.157 146.095 1.00 23.91 89 LEU A N 1
ATOM 693 C CA . LEU A 1 113 ? 48.372 63.571 144.713 1.00 18.79 89 LEU A CA 1
ATOM 694 C C . LEU A 1 113 ? 48.503 62.336 143.830 1.00 21.17 89 LEU A C 1
ATOM 695 O O . LEU A 1 113 ? 49.547 61.676 143.829 1.00 21.50 89 LEU A O 1
ATOM 700 N N . ARG A 1 114 ? 47.436 62.001 143.120 1.00 18.29 90 ARG A N 1
ATOM 701 C CA . ARG A 1 114 ? 47.443 60.918 142.150 1.00 22.21 90 ARG A CA 1
ATOM 702 C C . ARG A 1 114 ? 47.434 61.527 140.757 1.00 22.66 90 ARG A C 1
ATOM 703 O O . ARG A 1 114 ? 46.481 62.225 140.395 1.00 26.51 90 ARG A O 1
ATOM 711 N N . PHE A 1 115 ? 48.484 61.255 139.980 1.00 21.05 91 PHE A N 1
ATOM 712 C CA . PHE A 1 115 ? 48.566 61.680 138.585 1.00 24.34 91 PHE A CA 1
ATOM 713 C C . PHE A 1 115 ? 48.177 60.515 137.677 1.00 23.65 91 PHE A C 1
ATOM 714 O O . PHE A 1 115 ? 48.851 59.477 137.667 1.00 24.12 91 PHE A O 1
ATOM 722 N N . ASP A 1 116 ? 47.080 60.685 136.927 1.00 24.22 92 ASP A N 1
ATOM 723 C CA . ASP A 1 116 ? 46.572 59.600 136.089 1.00 24.32 92 ASP A CA 1
ATOM 724 C C . ASP A 1 116 ? 47.459 59.330 134.877 1.00 24.52 92 ASP A C 1
ATOM 725 O O . ASP A 1 116 ? 47.438 58.212 134.348 1.00 24.33 92 ASP A O 1
ATOM 730 N N . ALA A 1 117 ? 48.228 60.327 134.427 1.00 22.91 93 ALA A N 1
ATOM 731 C CA . ALA A 1 117 ? 49.203 60.171 133.355 1.00 19.18 93 ALA A CA 1
ATOM 732 C C . ALA A 1 117 ? 49.937 61.485 133.124 1.00 24.86 93 ALA A C 1
ATOM 733 O O . ALA A 1 117 ? 49.298 62.536 132.988 1.00 27.99 93 ALA A O 1
ATOM 735 N N . VAL A 1 118 ? 51.271 61.441 133.100 1.00 24.41 94 VAL A N 1
ATOM 736 C CA . VAL A 1 118 ? 52.122 62.592 132.785 1.00 23.87 94 VAL A CA 1
ATOM 737 C C . VAL A 1 118 ? 53.115 62.119 131.741 1.00 24.50 94 VAL A C 1
ATOM 738 O O . VAL A 1 118 ? 54.004 61.321 132.052 1.00 30.32 94 VAL A O 1
ATOM 742 N N . THR A 1 119 ? 52.994 62.631 130.522 1.00 29.03 95 THR A N 1
ATOM 743 C CA . THR A 1 119 ? 53.684 62.096 129.350 1.00 26.14 95 THR A CA 1
ATOM 744 C C . THR A 1 119 ? 54.912 62.935 129.020 1.00 26.68 95 THR A C 1
ATOM 745 O O . THR A 1 119 ? 54.774 64.121 128.702 1.00 24.27 95 THR A O 1
ATOM 749 N N . HIS A 1 120 ? 56.108 62.335 129.080 1.00 29.96 96 HIS A N 1
ATOM 750 C CA . HIS A 1 120 ? 56.354 60.944 129.497 1.00 32.83 96 HIS A CA 1
ATOM 751 C C . HIS A 1 120 ? 57.039 60.784 130.881 1.00 29.00 96 HIS A C 1
ATOM 752 O O . HIS A 1 120 ? 57.065 59.690 131.453 1.00 25.97 96 HIS A O 1
ATOM 759 N N . ARG A 1 121 ? 57.635 61.861 131.377 1.00 23.46 97 ARG A N 1
ATOM 760 C CA . ARG A 1 121 ? 58.432 61.832 132.589 1.00 27.73 97 ARG A CA 1
ATOM 761 C C . ARG A 1 121 ? 57.920 62.907 133.525 1.00 26.36 97 ARG A C 1
ATOM 762 O O . ARG A 1 121 ? 57.551 63.990 133.066 1.00 28.89 97 ARG A O 1
ATOM 770 N N . ALA A 1 122 ? 57.918 62.643 134.832 1.00 18.83 98 ALA A N 1
ATOM 771 C CA . ALA A 1 122 ? 57.519 63.706 135.750 1.00 23.68 98 ALA A CA 1
ATOM 772 C C . ALA A 1 122 ? 58.384 63.747 137.001 1.00 22.48 98 ALA A C 1
ATOM 773 O O . ALA A 1 122 ? 58.840 62.725 137.513 1.00 22.62 98 ALA A O 1
ATOM 775 N N . THR A 1 123 ? 58.592 64.963 137.486 1.00 26.63 99 THR A N 1
ATOM 776 C CA . THR A 1 123 ? 59.023 65.226 138.850 1.00 26.91 99 THR A CA 1
ATOM 777 C C . THR A 1 123 ? 57.931 66.047 139.520 1.00 25.20 99 THR A C 1
ATOM 778 O O . THR A 1 123 ? 57.439 67.013 138.936 1.00 33.14 99 THR A O 1
ATOM 782 N N . ILE A 1 124 ? 57.528 65.652 140.721 1.00 27.91 100 ILE A N 1
ATOM 783 C CA . ILE A 1 124 ? 56.443 66.306 141.446 1.00 26.79 100 ILE A CA 1
ATOM 784 C C . ILE A 1 124 ? 57.042 67.150 142.565 1.00 27.86 100 ILE A C 1
ATOM 785 O O . ILE A 1 124 ? 57.827 66.644 143.377 1.00 28.39 100 ILE A O 1
ATOM 790 N N . PHE A 1 125 ? 56.670 68.432 142.610 1.00 30.48 101 PHE A N 1
ATOM 791 C CA . PHE A 1 125 ? 56.976 69.326 143.726 1.00 29.86 101 PHE A CA 1
ATOM 792 C C . PHE A 1 125 ? 55.687 69.768 144.412 1.00 30.79 101 PHE A C 1
ATOM 793 O O . PHE A 1 125 ? 54.736 70.188 143.742 1.00 32.42 101 PHE A O 1
ATOM 801 N N . VAL A 1 126 ? 55.661 69.721 145.742 1.00 28.02 102 VAL A N 1
ATOM 802 C CA . VAL A 1 126 ? 54.620 70.395 146.506 1.00 26.18 102 VAL A CA 1
ATOM 803 C C . VAL A 1 126 ? 55.268 71.433 147.407 1.00 28.56 102 VAL A C 1
ATOM 804 O O . VAL A 1 126 ? 56.297 71.170 148.039 1.00 31.01 102 VAL A O 1
ATOM 808 N N . ASN A 1 127 ? 54.662 72.612 147.463 1.00 24.98 103 ASN A N 1
ATOM 809 C CA . ASN A 1 127 ? 55.226 73.750 148.179 1.00 29.45 103 ASN A CA 1
ATOM 810 C C . ASN A 1 127 ? 56.750 73.800 148.029 1.00 29.12 103 ASN A C 1
ATOM 811 O O . ASN A 1 127 ? 57.500 73.951 148.993 1.00 32.74 103 ASN A O 1
ATOM 816 N N . GLY A 1 128 ? 57.208 73.657 146.786 1.00 32.83 104 GLY A N 1
ATOM 817 C CA . GLY A 1 128 ? 58.613 73.748 146.447 1.00 30.02 104 GLY A CA 1
ATOM 818 C C . GLY A 1 128 ? 59.455 72.539 146.798 1.00 31.91 104 GLY A C 1
ATOM 819 O O . GLY A 1 128 ? 60.629 72.494 146.406 1.00 29.95 104 GLY A O 1
ATOM 820 N N . LYS A 1 129 ? 58.902 71.565 147.522 1.00 28.95 105 LYS A N 1
ATOM 821 C CA . LYS A 1 129 ? 59.638 70.400 147.997 1.00 27.16 105 LYS A CA 1
ATOM 822 C C . LYS A 1 129 ? 59.483 69.257 146.993 1.00 34.19 105 LYS A C 1
ATOM 823 O O . LYS A 1 129 ? 58.361 68.908 146.605 1.00 36.18 105 LYS A O 1
ATOM 829 N N . GLU A 1 130 ? 60.600 68.688 146.545 1.00 28.65 106 GLU A N 1
ATOM 830 C CA . GLU A 1 130 ? 60.504 67.600 145.585 1.00 21.66 106 GLU A CA 1
ATOM 831 C C . GLU A 1 130 ? 60.021 66.342 146.275 1.00 24.14 106 GLU A C 1
ATOM 832 O O . GLU A 1 130 ? 60.672 65.860 147.201 1.00 28.06 106 GLU A O 1
ATOM 838 N N . ILE A 1 131 ? 58.913 65.783 145.798 1.00 22.52 107 ILE A N 1
ATOM 839 C CA . ILE A 1 131 ? 58.292 64.628 146.426 1.00 20.56 107 ILE A CA 1
ATOM 840 C C . ILE A 1 131 ? 58.661 63.328 145.727 1.00 22.91 107 ILE A C 1
ATOM 841 O O . ILE A 1 131 ? 58.838 62.300 146.380 1.00 19.58 107 ILE A O 1
ATOM 846 N N . ARG A 1 132 ? 58.744 63.333 144.400 1.00 29.73 108 ARG A N 1
ATOM 847 C CA . ARG A 1 132 ? 58.740 62.059 143.690 1.00 24.67 108 ARG A CA 1
ATOM 848 C C . ARG A 1 132 ? 58.988 62.282 142.205 1.00 30.75 108 ARG A C 1
ATOM 849 O O . ARG A 1 132 ? 58.735 63.366 141.667 1.00 29.27 108 ARG A O 1
ATOM 857 N N . THR A 1 133 ? 59.473 61.234 141.546 1.00 28.27 109 THR A N 1
ATOM 858 C CA . THR A 1 133 ? 59.591 61.200 140.097 1.00 25.47 109 THR A CA 1
ATOM 859 C C . THR A 1 133 ? 58.793 60.018 139.560 1.00 25.27 109 THR A C 1
ATOM 860 O O . THR A 1 133 ? 58.265 59.212 140.332 1.00 25.34 109 THR A O 1
ATOM 864 N N . HIS A 1 134 ? 58.691 59.934 138.226 1.00 22.55 110 HIS A N 1
ATOM 865 C CA . HIS A 1 134 ? 57.964 58.864 137.550 1.00 18.45 110 HIS A CA 1
ATOM 866 C C . HIS A 1 134 ? 58.419 58.756 136.099 1.00 28.43 110 HIS A C 1
ATOM 867 O O . HIS A 1 134 ? 58.653 59.768 135.426 1.00 33.61 110 HIS A O 1
ATOM 874 N N . GLU A 1 135 ? 58.510 57.522 135.618 1.00 29.26 111 GLU A N 1
ATOM 875 C CA . GLU A 1 135 ? 58.860 57.223 134.241 1.00 22.52 111 GLU A CA 1
ATOM 876 C C . GLU A 1 135 ? 57.685 56.521 133.583 1.00 27.50 111 GLU A C 1
ATOM 877 O O . GLU A 1 135 ? 57.031 55.674 134.199 1.00 27.84 111 GLU A O 1
ATOM 883 N N . GLY A 1 136 ? 57.412 56.878 132.336 1.00 27.70 112 GLY A N 1
ATOM 884 C CA . GLY A 1 136 ? 56.274 56.308 131.650 1.00 28.37 112 GLY A CA 1
ATOM 885 C C . GLY A 1 136 ? 55.085 57.241 131.649 1.00 26.32 112 GLY A C 1
ATOM 886 O O . GLY A 1 136 ? 54.679 57.731 132.705 1.00 34.20 112 GLY A O 1
ATOM 887 N N . GLY A 1 137 ? 54.506 57.483 130.479 1.00 28.54 113 GLY A N 1
ATOM 888 C CA . GLY A 1 137 ? 53.524 58.540 130.345 1.00 28.54 113 GLY A CA 1
ATOM 889 C C . GLY A 1 137 ? 52.091 58.096 130.142 1.00 27.76 113 GLY A C 1
ATOM 890 O O . GLY A 1 137 ? 51.260 58.904 129.720 1.00 30.09 113 GLY A O 1
ATOM 891 N N . PHE A 1 138 ? 51.775 56.833 130.447 1.00 26.79 114 PHE A N 1
ATOM 892 C CA . PHE A 1 138 ? 50.422 56.342 130.213 1.00 24.71 114 PHE A CA 1
ATOM 893 C C . PHE A 1 138 ? 49.886 55.492 131.361 1.00 22.90 114 PHE A C 1
ATOM 894 O O . PHE A 1 138 ? 48.851 54.842 131.190 1.00 27.47 114 PHE A O 1
ATOM 902 N N . LEU A 1 139 ? 50.544 55.469 132.513 1.00 22.37 115 LEU A N 1
ATOM 903 C CA . LEU A 1 139 ? 50.045 54.755 133.680 1.00 22.97 115 LEU A CA 1
ATOM 904 C C . LEU A 1 139 ? 50.057 55.675 134.893 1.00 22.96 115 LEU A C 1
ATOM 905 O O . LEU A 1 139 ? 50.920 56.551 135.000 1.00 24.68 115 LEU A O 1
ATOM 910 N N . PRO A 1 140 ? 49.116 55.502 135.816 1.00 20.80 116 PRO A N 1
ATOM 911 C CA . PRO A 1 140 ? 48.991 56.440 136.938 1.00 22.86 116 PRO A CA 1
ATOM 912 C C . PRO A 1 140 ? 50.040 56.222 138.012 1.00 21.39 116 PRO A C 1
ATOM 913 O O . PRO A 1 140 ? 50.549 55.119 138.212 1.00 23.31 116 PRO A O 1
ATOM 917 N N . PHE A 1 141 ? 50.352 57.299 138.720 1.00 21.04 117 PHE A N 1
ATOM 918 C CA . PHE A 1 141 ? 51.209 57.210 139.892 1.00 27.24 117 PHE A CA 1
ATOM 919 C C . PHE A 1 141 ? 50.707 58.168 140.966 1.00 25.35 117 PHE A C 1
ATOM 920 O O . PHE A 1 141 ? 50.027 59.155 140.675 1.00 23.67 117 PHE A O 1
ATOM 928 N N . ALA A 1 142 ? 51.025 57.857 142.214 1.00 25.41 118 ALA A N 1
ATOM 929 C CA . ALA A 1 142 ? 50.568 58.659 143.336 1.00 23.15 118 ALA A CA 1
ATOM 930 C C . ALA A 1 142 ? 51.762 59.152 144.142 1.00 24.59 118 ALA A C 1
ATOM 931 O O . ALA A 1 142 ? 52.764 58.443 144.272 1.00 24.37 118 ALA A O 1
ATOM 933 N N . ALA A 1 143 ? 51.654 60.380 144.653 1.00 23.36 119 ALA A N 1
ATOM 934 C CA . ALA A 1 143 ? 52.640 60.987 145.541 1.00 23.78 119 ALA A CA 1
ATOM 935 C C . ALA A 1 143 ? 52.016 61.190 146.918 1.00 25.36 119 ALA A C 1
ATOM 936 O O . ALA A 1 143 ? 50.941 61.788 147.018 1.00 29.86 119 ALA A O 1
ATOM 938 N N . ASP A 1 144 ? 52.670 60.687 147.975 1.00 29.00 120 ASP A N 1
ATOM 939 C CA . ASP A 1 144 ? 52.215 60.940 149.352 1.00 24.42 120 ASP A CA 1
ATOM 940 C C . ASP A 1 144 ? 52.684 62.328 149.778 1.00 29.65 120 ASP A C 1
ATOM 941 O O . ASP A 1 144 ? 53.888 62.578 149.929 1.00 27.25 120 ASP A O 1
ATOM 946 N N . ILE A 1 145 ? 51.739 63.234 149.975 1.00 26.57 121 ILE A N 1
ATOM 947 C CA . ILE A 1 145 ? 52.063 64.597 150.331 1.00 26.17 121 ILE A CA 1
ATOM 948 C C . ILE A 1 145 ? 51.628 64.896 151.765 1.00 30.68 121 ILE A C 1
ATOM 949 O O . ILE A 1 145 ? 51.444 66.059 152.130 1.00 31.81 121 ILE A O 1
ATOM 954 N N . SER A 1 146 ? 51.495 63.846 152.596 1.00 34.31 122 SER A N 1
ATOM 955 C CA . SER A 1 146 ? 50.925 63.995 153.940 1.00 31.79 122 SER A CA 1
ATOM 956 C C . SER A 1 146 ? 51.682 65.009 154.786 1.00 26.30 122 SER A C 1
ATOM 957 O O . SER A 1 146 ? 51.077 65.708 155.602 1.00 23.00 122 SER A O 1
ATOM 960 N N . GLU A 1 147 ? 52.991 65.123 154.599 1.00 29.34 123 GLU A N 1
ATOM 961 C CA . GLU A 1 147 ? 53.789 66.042 155.392 1.00 34.34 123 GLU A CA 1
ATOM 962 C C . GLU A 1 147 ? 54.330 67.224 154.595 1.00 35.90 123 GLU A C 1
ATOM 963 O O . GLU A 1 147 ? 55.205 67.939 155.094 1.00 42.71 123 GLU A O 1
ATOM 969 N N . ALA A 1 148 ? 53.851 67.464 153.379 1.00 27.82 124 ALA A N 1
ATOM 970 C CA . ALA A 1 148 ? 54.380 68.582 152.609 1.00 30.91 124 ALA A CA 1
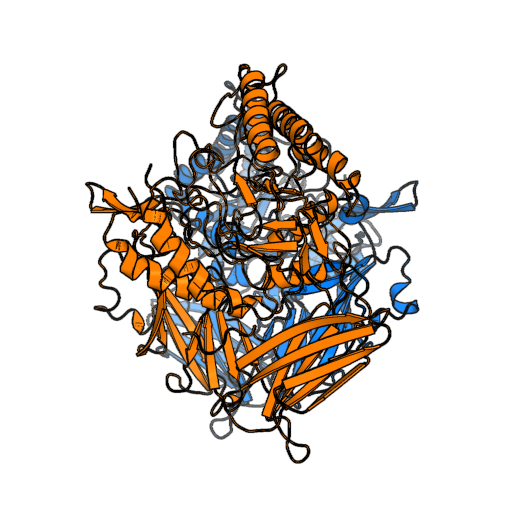ATOM 971 C C . ALA A 1 148 ? 53.390 69.730 152.471 1.00 31.19 124 ALA A C 1
ATOM 972 O O . ALA A 1 148 ? 53.673 70.692 151.747 1.00 34.25 124 ALA A O 1
ATOM 974 N N . VAL A 1 149 ? 52.250 69.669 153.152 1.00 25.26 125 VAL A N 1
ATOM 975 C CA . VAL A 1 149 ? 51.207 70.665 152.973 1.00 24.21 125 VAL A CA 1
ATOM 976 C C . VAL A 1 149 ? 50.928 71.392 154.289 1.00 28.33 125 VAL A C 1
ATOM 977 O O . VAL A 1 149 ? 51.295 70.947 155.379 1.00 29.04 125 VAL A O 1
ATOM 981 N N . LYS A 1 150 ? 50.304 72.559 154.156 1.00 28.52 126 LYS A N 1
ATOM 982 C CA . LYS A 1 150 ? 49.715 73.303 155.261 1.00 25.07 126 LYS A CA 1
ATOM 983 C C . LYS A 1 150 ? 48.227 72.979 155.270 1.00 26.42 126 LYS A C 1
ATOM 984 O O . LYS A 1 150 ? 47.474 73.473 154.421 1.00 28.49 126 LYS A O 1
ATOM 990 N N . TYR A 1 151 ? 47.803 72.137 156.211 1.00 25.82 127 TYR A N 1
ATOM 991 C CA . TYR A 1 151 ? 46.383 71.830 156.338 1.00 25.46 127 TYR A CA 1
ATOM 992 C C . TYR A 1 151 ? 45.604 73.100 156.660 1.00 32.64 127 TYR A C 1
ATOM 993 O O . TYR A 1 151 ? 45.930 73.819 157.613 1.00 28.76 127 TYR A O 1
ATOM 1002 N N . GLY A 1 152 ? 44.590 73.385 155.840 1.00 28.02 128 GLY A N 1
ATOM 1003 C CA . GLY A 1 152 ? 43.704 74.506 156.047 1.00 24.30 128 GLY A CA 1
ATOM 1004 C C . GLY A 1 152 ? 44.019 75.734 155.229 1.00 22.97 128 GLY A C 1
ATOM 1005 O O . GLY A 1 152 ? 43.335 76.748 155.386 1.00 33.08 128 GLY A O 1
ATOM 1006 N N . ALA A 1 153 ? 45.026 75.689 154.369 1.00 28.27 129 ALA A N 1
ATOM 1007 C CA . ALA A 1 153 ? 45.363 76.827 153.524 1.00 33.68 129 ALA A CA 1
ATOM 1008 C C . ALA A 1 153 ? 45.575 76.361 152.085 1.00 29.80 129 ALA A C 1
ATOM 1009 O O . ALA A 1 153 ? 45.406 75.180 151.760 1.00 22.89 129 ALA A O 1
ATOM 1011 N N . GLU A 1 154 ? 45.935 77.316 151.220 1.00 32.99 130 GLU A N 1
ATOM 1012 C CA . GLU A 1 154 ? 46.343 77.012 149.856 1.00 28.19 130 GLU A CA 1
ATOM 1013 C C . GLU A 1 154 ? 47.751 76.446 149.849 1.00 27.30 130 GLU A C 1
ATOM 1014 O O . GLU A 1 154 ? 48.593 76.799 150.678 1.00 32.10 130 GLU A O 1
ATOM 1020 N N . ASN A 1 155 ? 47.988 75.537 148.916 1.00 28.23 131 ASN A N 1
ATOM 1021 C CA . ASN A 1 155 ? 49.281 74.910 148.716 1.00 25.48 131 ASN A CA 1
ATOM 1022 C C . ASN A 1 155 ? 49.584 74.946 147.227 1.00 32.81 131 ASN A C 1
ATOM 1023 O O . ASN A 1 155 ? 48.695 75.171 146.401 1.00 35.14 131 ASN A O 1
ATOM 1028 N N . THR A 1 156 ? 50.840 74.718 146.876 1.00 34.77 132 THR A N 1
ATOM 1029 C CA . THR A 1 156 ? 51.260 74.743 145.482 1.00 26.90 132 THR A CA 1
ATOM 1030 C C . THR A 1 156 ? 51.693 73.356 145.032 1.00 23.26 132 THR A C 1
ATOM 1031 O O . THR A 1 156 ? 52.352 72.628 145.777 1.00 28.17 132 THR A O 1
ATOM 1035 N N . VAL A 1 157 ? 51.306 72.981 143.821 1.00 19.96 133 VAL A N 1
ATOM 1036 C CA . VAL A 1 157 ? 51.821 71.786 143.175 1.00 20.34 133 VAL A CA 1
ATOM 1037 C C . VAL A 1 157 ? 52.447 72.214 141.861 1.00 24.99 133 VAL A C 1
ATOM 1038 O O . VAL A 1 157 ? 51.843 72.974 141.093 1.00 28.67 133 VAL A O 1
ATOM 1042 N N . VAL A 1 158 ? 53.664 71.751 141.616 1.00 24.11 134 VAL A N 1
ATOM 1043 C CA . VAL A 1 158 ? 54.359 72.028 140.370 1.00 25.26 134 VAL A CA 1
ATOM 1044 C C . VAL A 1 158 ? 54.830 70.706 139.803 1.00 24.13 134 VAL A C 1
ATOM 1045 O O . VAL A 1 158 ? 55.322 69.846 140.539 1.00 24.36 134 VAL A O 1
ATOM 1049 N N . VAL A 1 159 ? 54.651 70.533 138.499 1.00 19.90 135 VAL A N 1
ATOM 1050 C CA . VAL A 1 159 ? 55.078 69.329 137.806 1.00 22.44 135 VAL A CA 1
ATOM 1051 C C . VAL A 1 159 ? 56.090 69.719 136.749 1.00 23.56 135 VAL A C 1
ATOM 1052 O O . VAL A 1 159 ? 55.798 70.549 135.880 1.00 31.79 135 VAL A O 1
ATOM 1056 N N . LYS A 1 160 ? 57.264 69.105 136.805 1.00 23.24 136 LYS A N 1
ATOM 1057 C CA . LYS A 1 160 ? 58.277 69.257 135.775 1.00 22.68 136 LYS A CA 1
ATOM 1058 C C . LYS A 1 160 ? 58.206 68.032 134.881 1.00 27.84 136 LYS A C 1
ATOM 1059 O O . LYS A 1 160 ? 58.626 66.940 135.281 1.00 31.88 136 LYS A O 1
ATOM 1065 N N . GLY A 1 161 ? 57.658 68.209 133.679 1.00 24.78 137 GLY A N 1
ATOM 1066 C CA . GLY A 1 161 ? 57.544 67.137 132.717 1.00 23.66 137 GLY A CA 1
ATOM 1067 C C . GLY A 1 161 ? 58.609 67.211 131.637 1.00 25.06 137 GLY A C 1
ATOM 1068 O O . GLY A 1 161 ? 59.186 68.265 131.370 1.00 26.23 137 GLY A O 1
ATOM 1069 N N . ASN A 1 162 ? 58.876 66.054 131.033 1.00 24.81 138 ASN A N 1
ATOM 1070 C CA . ASN A 1 162 ? 59.775 65.925 129.893 1.00 26.84 138 ASN A CA 1
ATOM 1071 C C . ASN A 1 162 ? 59.152 64.950 128.901 1.00 29.40 138 ASN A C 1
ATOM 1072 O O . ASN A 1 162 ? 58.517 63.968 129.308 1.00 24.85 138 ASN A O 1
ATOM 1077 N N . ASN A 1 163 ? 59.318 65.233 127.597 1.00 25.63 139 ASN A N 1
ATOM 1078 C CA . ASN A 1 163 ? 58.729 64.399 126.553 1.00 22.36 139 ASN A CA 1
ATOM 1079 C C . ASN A 1 163 ? 59.756 63.936 125.533 1.00 25.16 139 ASN A C 1
ATOM 1080 O O . ASN A 1 163 ? 59.378 63.578 124.415 1.00 26.97 139 ASN A O 1
ATOM 1085 N N . GLU A 1 164 ? 61.042 63.934 125.891 1.00 28.80 140 GLU A N 1
ATOM 1086 C CA . GLU A 1 164 ? 62.065 63.402 125.002 1.00 26.89 140 GLU A CA 1
ATOM 1087 C C . GLU A 1 164 ? 61.852 61.909 124.778 1.00 27.12 140 GLU A C 1
ATOM 1088 O O . GLU A 1 164 ? 61.257 61.212 125.605 1.00 27.27 140 GLU A O 1
ATOM 1094 N N . LEU A 1 165 ? 62.327 61.420 123.637 1.00 24.70 141 LEU A N 1
ATOM 1095 C CA . LEU A 1 165 ? 62.334 59.996 123.352 1.00 23.97 141 LEU A CA 1
ATOM 1096 C C . LEU A 1 165 ? 63.768 59.497 123.293 1.00 29.24 141 LEU A C 1
ATOM 1097 O O . LEU A 1 165 ? 64.709 60.257 123.051 1.00 31.83 141 LEU A O 1
ATOM 1102 N N . SER A 1 166 ? 63.925 58.205 123.544 1.00 32.44 142 SER A N 1
ATOM 1103 C CA . SER A 1 166 ? 65.210 57.533 123.411 1.00 30.11 142 SER A CA 1
ATOM 1104 C C . SER A 1 166 ? 64.936 56.044 123.292 1.00 32.50 142 SER A C 1
ATOM 1105 O O . SER A 1 166 ? 63.815 55.581 123.518 1.00 35.06 142 SER A O 1
ATOM 1108 N N . ARG A 1 167 ? 65.972 55.294 122.940 1.00 30.91 143 ARG A N 1
ATOM 1109 C CA . ARG A 1 167 ? 65.809 53.851 122.856 1.00 30.67 143 ARG A CA 1
ATOM 1110 C C . ARG A 1 167 ? 65.779 53.181 124.223 1.00 31.66 143 ARG A C 1
ATOM 1111 O O . ARG A 1 167 ? 65.710 51.950 124.278 1.00 33.20 143 ARG A O 1
ATOM 1119 N N . GLU A 1 168 ? 65.815 53.943 125.320 1.00 29.67 144 GLU A N 1
ATOM 1120 C CA . GLU A 1 168 ? 65.771 53.364 126.656 1.00 27.11 144 GLU A CA 1
ATOM 1121 C C . GLU A 1 168 ? 64.415 53.511 127.317 1.00 31.35 144 GLU A C 1
ATOM 1122 O O . GLU A 1 168 ? 64.246 53.061 128.450 1.00 34.50 144 GLU A O 1
ATOM 1128 N N . ALA A 1 169 ? 63.445 54.115 126.643 1.00 29.69 145 ALA A N 1
ATOM 1129 C CA . ALA A 1 169 ? 62.142 54.355 127.232 1.00 28.20 145 ALA A CA 1
ATOM 1130 C C . ALA A 1 169 ? 61.054 53.931 126.265 1.00 26.15 145 ALA A C 1
ATOM 1131 O O . ALA A 1 169 ? 61.225 54.008 125.050 1.00 29.27 145 ALA A O 1
ATOM 1133 N N . LEU A 1 170 ? 59.927 53.492 126.819 1.00 31.25 146 LEU A N 1
ATOM 1134 C CA . LEU A 1 170 ? 58.762 53.279 125.966 1.00 29.96 146 LEU A CA 1
ATOM 1135 C C . LEU A 1 170 ? 57.933 54.561 125.890 1.00 30.54 146 LEU A C 1
ATOM 1136 O O . LEU A 1 170 ? 57.768 55.250 126.904 1.00 35.11 146 LEU A O 1
ATOM 1141 N N . PRO A 1 171 ? 57.399 54.919 124.706 1.00 24.68 147 PRO A N 1
ATOM 1142 C CA . PRO A 1 171 ? 57.662 54.235 123.446 1.00 28.64 147 PRO A CA 1
ATOM 1143 C C . PRO A 1 171 ? 58.983 54.708 122.842 1.00 30.68 147 PRO A C 1
ATOM 1144 O O . PRO A 1 171 ? 59.453 55.812 123.152 1.00 28.46 147 PRO A O 1
ATOM 1148 N N . ALA A 1 172 ? 59.570 53.872 121.989 1.00 28.65 148 ALA A N 1
ATOM 1149 C CA . ALA A 1 172 ? 60.946 54.062 121.554 1.00 26.95 148 ALA A CA 1
ATOM 1150 C C . ALA A 1 172 ? 61.057 55.127 120.467 1.00 28.76 148 ALA A C 1
ATOM 1151 O O . ALA A 1 172 ? 60.192 55.250 119.595 1.00 32.44 148 ALA A O 1
ATOM 1153 N N . GLY A 1 173 ? 62.132 55.900 120.523 1.00 25.69 149 GLY A N 1
ATOM 1154 C CA . GLY A 1 173 ? 62.424 56.832 119.456 1.00 27.93 149 GLY A CA 1
ATOM 1155 C C . GLY A 1 173 ? 63.733 57.540 119.722 1.00 32.23 149 GLY A C 1
ATOM 1156 O O . GLY A 1 173 ? 64.476 57.190 120.643 1.00 27.64 149 GLY A O 1
ATOM 1157 N N . ASP A 1 174 ? 64.007 58.549 118.905 1.00 29.39 150 ASP A N 1
ATOM 1158 C CA . ASP A 1 174 ? 65.206 59.350 119.060 1.00 29.51 150 ASP A CA 1
ATOM 1159 C C . ASP A 1 174 ? 64.845 60.824 119.122 1.00 32.22 150 ASP A C 1
ATOM 1160 O O . ASP A 1 174 ? 63.813 61.257 118.601 1.00 32.72 150 ASP A O 1
ATOM 1165 N N . THR A 1 175 ? 65.714 61.586 119.767 1.00 27.52 151 THR A N 1
ATOM 1166 C CA . THR A 1 175 ? 65.614 63.033 119.808 1.00 33.56 151 THR A CA 1
ATOM 1167 C C . THR A 1 175 ? 66.809 63.605 119.057 1.00 32.43 151 THR A C 1
ATOM 1168 O O . THR A 1 175 ? 67.950 63.226 119.340 1.00 35.20 151 THR A O 1
ATOM 1172 N N . ILE A 1 176 ? 66.548 64.504 118.100 1.00 28.83 152 ILE A N 1
ATOM 1173 C CA . ILE A 1 176 ? 67.597 65.143 117.313 1.00 24.18 152 ILE A CA 1
ATOM 1174 C C . ILE A 1 176 ? 67.595 66.639 117.578 1.00 26.86 152 ILE A C 1
ATOM 1175 O O . ILE A 1 176 ? 66.599 67.227 118.000 1.00 31.70 152 ILE A O 1
ATOM 1180 N N . THR A 1 177 ? 68.726 67.259 117.277 1.00 28.54 153 THR A N 1
ATOM 1181 C CA . THR A 1 177 ? 68.855 68.708 117.263 1.00 30.12 153 THR A CA 1
ATOM 1182 C C . THR A 1 177 ? 68.963 69.182 115.814 1.00 29.95 153 THR A C 1
ATOM 1183 O O . THR A 1 177 ? 69.751 68.642 115.034 1.00 31.60 153 THR A O 1
ATOM 1187 N N . LEU A 1 178 ? 68.159 70.170 115.451 1.00 29.13 154 LEU A N 1
ATOM 1188 C CA . LEU A 1 178 ? 68.266 70.769 114.135 1.00 32.07 154 LEU A CA 1
ATOM 1189 C C . LEU A 1 178 ? 69.480 71.686 114.075 1.00 32.54 154 LEU A C 1
ATOM 1190 O O . LEU A 1 178 ? 70.039 72.096 115.099 1.00 35.83 154 LEU A O 1
ATOM 1195 N N . ARG A 1 179 ? 69.881 72.014 112.845 1.00 28.43 155 ARG A N 1
ATOM 1196 C CA . ARG A 1 179 ? 70.964 72.962 112.620 1.00 23.06 155 ARG A CA 1
ATOM 1197 C C . ARG A 1 179 ? 70.734 74.301 113.310 1.00 31.49 155 ARG A C 1
ATOM 1198 O O . ARG A 1 179 ? 71.687 75.074 113.448 1.00 35.01 155 ARG A O 1
ATOM 1206 N N . ASN A 1 180 ? 69.520 74.598 113.769 1.00 29.40 156 ASN A N 1
ATOM 1207 C CA . ASN A 1 180 ? 69.260 75.859 114.449 1.00 28.02 156 ASN A CA 1
ATOM 1208 C C . ASN A 1 180 ? 69.160 75.711 115.972 1.00 32.97 156 ASN A C 1
ATOM 1209 O O . ASN A 1 180 ? 68.693 76.632 116.646 1.00 27.89 156 ASN A O 1
ATOM 1214 N N . GLY A 1 181 ? 69.587 74.580 116.532 1.00 32.07 157 GLY A N 1
ATOM 1215 C CA . GLY A 1 181 ? 69.589 74.387 117.960 1.00 28.16 157 GLY A CA 1
ATOM 1216 C C . GLY A 1 181 ? 68.356 73.711 118.524 1.00 35.20 157 GLY A C 1
ATOM 1217 O O . GLY A 1 181 ? 68.447 73.057 119.569 1.00 37.27 157 GLY A O 1
ATOM 1218 N N . LYS A 1 182 ? 67.211 73.836 117.859 1.00 36.88 158 LYS A N 1
ATOM 1219 C CA . LYS A 1 182 ? 65.959 73.357 118.436 1.00 39.57 158 LYS A CA 1
ATOM 1220 C C . LYS A 1 182 ? 65.932 71.829 118.510 1.00 35.14 158 LYS A C 1
ATOM 1221 O O . LYS A 1 182 ? 66.432 71.136 117.621 1.00 34.45 158 LYS A O 1
ATOM 1227 N N . LYS A 1 183 ? 65.352 71.302 119.588 1.00 37.29 159 LYS A N 1
ATOM 1228 C CA . LYS A 1 183 ? 65.250 69.861 119.779 1.00 32.09 159 LYS A CA 1
ATOM 1229 C C . LYS A 1 183 ? 63.963 69.345 119.151 1.00 34.59 159 LYS A C 1
ATOM 1230 O O . LYS A 1 183 ? 62.907 69.979 119.239 1.00 33.44 159 LYS A O 1
ATOM 1236 N N . MET A 1 184 ? 64.055 68.189 118.518 1.00 33.22 160 MET A N 1
ATOM 1237 C CA . MET A 1 184 ? 62.919 67.634 117.807 1.00 31.36 160 MET A CA 1
ATOM 1238 C C . MET A 1 184 ? 62.937 66.129 117.963 1.00 37.57 160 MET A C 1
ATOM 1239 O O . MET A 1 184 ? 64.009 65.514 117.945 1.00 38.74 160 MET A O 1
ATOM 1244 N N . VAL A 1 185 ? 61.750 65.544 118.120 1.00 36.57 161 VAL A N 1
ATOM 1245 C CA . VAL A 1 185 ? 61.614 64.111 118.334 1.00 31.99 161 VAL A CA 1
ATOM 1246 C C . VAL A 1 185 ? 61.417 63.432 116.985 1.00 30.65 161 VAL A C 1
ATOM 1247 O O . VAL A 1 185 ? 60.790 63.995 116.084 1.00 39.17 161 VAL A O 1
ATOM 1251 N N . ARG A 1 186 ? 61.973 62.231 116.824 1.00 29.20 162 ARG A N 1
ATOM 1252 C CA . ARG A 1 186 ? 61.751 61.405 115.633 1.00 32.71 162 ARG A CA 1
ATOM 1253 C C . ARG A 1 186 ? 61.403 60.007 116.126 1.00 29.67 162 ARG A C 1
ATOM 1254 O O . ARG A 1 186 ? 62.291 59.196 116.421 1.00 27.27 162 ARG A O 1
ATOM 1256 N N . PRO A 1 187 ? 60.117 59.697 116.246 1.00 26.72 163 PRO A N 1
ATOM 1257 C CA . PRO A 1 187 ? 59.712 58.444 116.889 1.00 28.71 163 PRO A CA 1
ATOM 1258 C C . PRO A 1 187 ? 59.906 57.236 115.987 1.00 33.27 163 PRO A C 1
ATOM 1259 O O . PRO A 1 187 ? 60.037 57.340 114.769 1.00 29.83 163 PRO A O 1
ATOM 1263 N N . PHE A 1 188 ? 59.929 56.070 116.626 1.00 33.96 164 PHE A N 1
ATOM 1264 C CA . PHE A 1 188 ? 59.898 54.792 115.938 1.00 29.34 164 PHE A CA 1
ATOM 1265 C C . PHE A 1 188 ? 58.478 54.262 115.801 1.00 33.80 164 PHE A C 1
ATOM 1266 O O . PHE A 1 188 ? 58.291 53.074 115.520 1.00 33.08 164 PHE A O 1
ATOM 1274 N N . PHE A 1 189 ? 57.479 55.115 116.003 1.00 33.94 165 PHE A N 1
ATOM 1275 C CA . PHE A 1 189 ? 56.077 54.737 115.934 1.00 32.44 165 PHE A CA 1
ATOM 1276 C C . PHE A 1 189 ? 55.316 55.779 115.125 1.00 33.31 165 PHE A C 1
ATOM 1277 O O . PHE A 1 189 ? 55.860 56.818 114.736 1.00 37.84 165 PHE A O 1
ATOM 1285 N N . ASP A 1 190 ? 54.039 55.502 114.873 1.00 31.34 166 ASP A N 1
ATOM 1286 C CA . ASP A 1 190 ? 53.284 56.353 113.960 1.00 39.41 166 ASP A CA 1
ATOM 1287 C C . ASP A 1 190 ? 52.659 57.571 114.633 1.00 42.88 166 ASP A C 1
ATOM 1288 O O . ASP A 1 190 ? 52.809 58.693 114.128 1.00 46.93 166 ASP A O 1
ATOM 1293 N N . PHE A 1 191 ? 51.964 57.372 115.757 1.00 27.78 167 PHE A N 1
ATOM 1294 C CA . PHE A 1 191 ? 51.215 58.449 116.388 1.00 23.09 167 PHE A CA 1
ATOM 1295 C C . PHE A 1 191 ? 52.112 59.634 116.775 1.00 23.29 167 PHE A C 1
ATOM 1296 O O . PHE A 1 191 ? 53.316 59.506 116.969 1.00 24.26 167 PHE A O 1
ATOM 1304 N N . TYR A 1 192 ? 51.486 60.807 116.883 1.00 23.50 168 TYR A N 1
ATOM 1305 C CA . TYR A 1 192 ? 52.153 62.055 117.250 1.00 24.66 168 TYR A CA 1
ATOM 1306 C C . TYR A 1 192 ? 52.567 62.067 118.727 1.00 25.27 168 TYR A C 1
ATOM 1307 O O . TYR A 1 192 ? 51.965 61.401 119.575 1.00 30.96 168 TYR A O 1
ATOM 1316 N N . ASN A 1 193 ? 53.591 62.856 119.044 1.00 22.31 169 ASN A N 1
ATOM 1317 C CA . ASN A 1 193 ? 54.150 62.892 120.401 1.00 23.01 169 ASN A CA 1
ATOM 1318 C C . ASN A 1 193 ? 53.372 63.853 121.314 1.00 25.29 169 ASN A C 1
ATOM 1319 O O . ASN A 1 193 ? 53.913 64.813 121.868 1.00 22.90 169 ASN A O 1
ATOM 1324 N N . TYR A 1 194 ? 52.075 63.579 121.477 1.00 21.83 170 TYR A N 1
ATOM 1325 C CA . TYR A 1 194 ? 51.244 64.379 122.375 1.00 22.75 170 TYR A CA 1
ATOM 1326 C C . TYR A 1 194 ? 51.719 64.227 123.817 1.00 25.07 170 TYR A C 1
ATOM 1327 O O . TYR A 1 194 ? 51.873 63.106 124.309 1.00 25.49 170 TYR A O 1
ATOM 1336 N N . SER A 1 195 ? 51.928 65.351 124.507 1.00 22.23 171 SER A N 1
ATOM 1337 C CA . SER A 1 195 ? 52.632 65.357 125.786 1.00 20.99 171 SER A CA 1
ATOM 1338 C C . SER A 1 195 ? 51.906 66.218 126.817 1.00 23.68 171 SER A C 1
ATOM 1339 O O . SER A 1 195 ? 50.972 66.957 126.501 1.00 27.45 171 SER A O 1
ATOM 1342 N N . GLY A 1 196 ? 52.342 66.134 128.067 1.00 21.77 172 GLY A N 1
ATOM 1343 C CA . GLY A 1 196 ? 51.773 66.946 129.128 1.00 21.45 172 GLY A CA 1
ATOM 1344 C C . GLY A 1 196 ? 50.855 66.163 130.049 1.00 21.00 172 GLY A C 1
ATOM 1345 O O . GLY A 1 196 ? 50.901 64.935 130.136 1.00 25.65 172 GLY A O 1
ATOM 1346 N N . LEU A 1 197 ? 49.990 66.898 130.747 1.00 23.74 173 LEU A N 1
ATOM 1347 C CA . LEU A 1 197 ? 49.086 66.290 131.734 1.00 28.97 173 LEU A CA 1
ATOM 1348 C C . LEU A 1 197 ? 47.867 65.700 131.015 1.00 26.92 173 LEU A C 1
ATOM 1349 O O . LEU A 1 197 ? 46.775 66.275 130.967 1.00 25.55 173 LEU A O 1
ATOM 1354 N N . ASN A 1 198 ? 48.057 64.500 130.470 1.00 19.59 174 ASN A N 1
ATOM 1355 C CA . ASN A 1 198 ? 47.067 63.897 129.591 1.00 22.57 174 ASN A CA 1
ATOM 1356 C C . ASN A 1 198 ? 45.900 63.234 130.320 1.00 25.13 174 ASN A C 1
ATOM 1357 O O . ASN A 1 198 ? 44.966 62.777 129.653 1.00 27.72 174 ASN A O 1
ATOM 1362 N N . ARG A 1 199 ? 45.912 63.163 131.650 1.00 25.51 175 ARG A N 1
ATOM 1363 C CA . ARG A 1 199 ? 44.796 62.576 132.383 1.00 22.59 175 ARG A CA 1
ATOM 1364 C C . ARG A 1 199 ? 44.643 63.273 133.725 1.00 24.92 175 ARG A C 1
ATOM 1365 O O . ARG A 1 199 ? 45.567 63.932 134.213 1.00 23.68 175 ARG A O 1
ATOM 1373 N N . SER A 1 200 ? 43.455 63.115 134.313 1.00 23.12 176 SER A N 1
ATOM 1374 C CA . SER A 1 200 ? 43.082 63.818 135.540 1.00 28.54 176 SER A CA 1
ATOM 1375 C C . SER A 1 200 ? 44.128 63.757 136.645 1.00 27.52 176 SER A C 1
ATOM 1376 O O . SER A 1 200 ? 44.933 62.817 136.718 1.00 24.76 176 SER A O 1
ATOM 1379 N N . VAL A 1 201 ? 44.097 64.758 137.519 1.00 22.13 177 VAL A N 1
ATOM 1380 C CA . VAL A 1 201 ? 44.889 64.785 138.742 1.00 27.35 177 VAL A CA 1
ATOM 1381 C C . VAL A 1 201 ? 43.928 64.756 139.928 1.00 27.90 177 VAL A C 1
ATOM 1382 O O . VAL A 1 201 ? 43.013 65.585 140.009 1.00 28.39 177 VAL A O 1
ATOM 1386 N N . HIS A 1 202 ? 44.115 63.791 140.833 1.00 26.37 178 HIS A N 1
ATOM 1387 C CA . HIS A 1 202 ? 43.252 63.642 142.004 1.00 22.30 178 HIS A CA 1
ATOM 1388 C C . HIS A 1 202 ? 43.996 64.040 143.265 1.00 21.97 178 HIS A C 1
ATOM 1389 O O . HIS A 1 202 ? 45.191 63.762 143.404 1.00 25.16 178 HIS A O 1
ATOM 1396 N N . LEU A 1 203 ? 43.284 64.703 144.179 1.00 28.08 179 LEU A N 1
ATOM 1397 C CA . LEU A 1 203 ? 43.712 64.871 145.570 1.00 22.88 179 LEU A CA 1
ATOM 1398 C C . LEU A 1 203 ? 42.919 63.877 146.407 1.00 21.95 179 LEU A C 1
ATOM 1399 O O . LEU A 1 203 ? 41.694 63.992 146.516 1.00 22.73 179 LEU A O 1
ATOM 1404 N N . LEU A 1 204 ? 43.611 62.890 146.965 1.00 21.87 180 LEU A N 1
ATOM 1405 C CA . LEU A 1 204 ? 42.998 61.788 147.690 1.00 24.60 180 LEU A CA 1
ATOM 1406 C C . LEU A 1 204 ? 43.182 61.941 149.196 1.00 24.57 180 LEU A C 1
ATOM 1407 O O . LEU A 1 204 ? 44.178 62.503 149.663 1.00 23.90 180 LEU A O 1
ATOM 1412 N N . SER A 1 205 ? 42.218 61.410 149.949 1.00 24.74 181 SER A N 1
ATOM 1413 C CA . SER A 1 205 ? 42.319 61.245 151.401 1.00 24.26 181 SER A CA 1
ATOM 1414 C C . SER A 1 205 ? 42.066 59.785 151.735 1.00 27.55 181 SER A C 1
ATOM 1415 O O . SER A 1 205 ? 40.925 59.322 151.635 1.00 30.97 181 SER A O 1
ATOM 1418 N N . LEU A 1 206 ? 43.096 59.067 152.152 1.00 21.17 182 LEU A N 1
ATOM 1419 C CA . LEU A 1 206 ? 42.904 57.651 152.406 1.00 22.26 182 LEU A CA 1
ATOM 1420 C C . LEU A 1 206 ? 43.091 57.314 153.880 1.00 24.89 182 LEU A C 1
ATOM 1421 O O . LEU A 1 206 ? 43.748 58.055 154.619 1.00 25.38 182 LEU A O 1
ATOM 1426 N N . PRO A 1 207 ? 42.507 56.209 154.350 1.00 21.64 183 PRO A N 1
ATOM 1427 C CA . PRO A 1 207 ? 42.800 55.733 155.703 1.00 21.51 183 PRO A CA 1
ATOM 1428 C C . PRO A 1 207 ? 44.261 55.345 155.871 1.00 25.29 183 PRO A C 1
ATOM 1429 O O . PRO A 1 207 ? 44.961 55.000 154.914 1.00 21.04 183 PRO A O 1
ATOM 1433 N N . GLN A 1 208 ? 44.707 55.388 157.132 1.00 26.14 184 GLN A N 1
ATOM 1434 C CA . GLN A 1 208 ? 46.068 54.979 157.468 1.00 25.33 184 GLN A CA 1
ATOM 1435 C C . GLN A 1 208 ? 46.276 53.477 157.270 1.00 31.65 184 GLN A C 1
ATOM 1436 O O . GLN A 1 208 ? 47.367 53.046 156.873 1.00 32.14 184 GLN A O 1
ATOM 1442 N N . GLU A 1 209 ? 45.257 52.663 157.550 1.00 28.92 185 GLU A N 1
ATOM 1443 C CA . GLU A 1 209 ? 45.257 51.248 157.188 1.00 30.44 185 GLU A CA 1
ATOM 1444 C C . GLU A 1 209 ? 44.196 51.033 156.120 1.00 30.48 185 GLU A C 1
ATOM 1445 O O . GLU A 1 209 ? 43.022 51.336 156.345 1.00 33.29 185 GLU A O 1
ATOM 1451 N N . ARG A 1 210 ? 44.598 50.516 154.965 1.00 27.23 186 ARG A N 1
ATOM 1452 C CA . ARG A 1 210 ? 43.718 50.588 153.810 1.00 24.71 186 ARG A CA 1
ATOM 1453 C C . ARG A 1 210 ? 43.940 49.410 152.872 1.00 30.57 186 ARG A C 1
ATOM 1454 O O . ARG A 1 210 ? 44.975 48.738 152.909 1.00 32.69 186 ARG A O 1
ATOM 1462 N N . VAL A 1 211 ? 42.943 49.173 152.016 1.00 26.78 187 VAL A N 1
ATOM 1463 C CA . VAL A 1 211 ? 43.113 48.222 150.932 1.00 25.53 187 VAL A CA 1
ATOM 1464 C C . VAL A 1 211 ? 44.098 48.796 149.923 1.00 26.52 187 VAL A C 1
ATOM 1465 O O . VAL A 1 211 ? 44.049 49.988 149.585 1.00 25.16 187 VAL A O 1
ATOM 1469 N N . LEU A 1 212 ? 45.010 47.946 149.453 1.00 27.62 188 LEU A N 1
ATOM 1470 C CA . LEU A 1 212 ? 46.005 48.284 148.445 1.00 28.74 188 LEU A CA 1
ATOM 1471 C C . LEU A 1 212 ? 45.757 47.617 147.105 1.00 32.71 188 LEU A C 1
ATOM 1472 O O . LEU A 1 212 ? 46.045 48.210 146.061 1.00 31.98 188 LEU A O 1
ATOM 1477 N N . ASP A 1 213 ? 45.235 46.395 147.119 1.00 31.16 189 ASP A N 1
ATOM 1478 C CA . ASP A 1 213 ? 45.086 45.588 145.922 1.00 30.29 189 ASP A CA 1
ATOM 1479 C C . ASP A 1 213 ? 44.073 44.500 146.220 1.00 27.93 189 ASP A C 1
ATOM 1480 O O . ASP A 1 213 ? 43.815 44.188 147.382 1.00 30.68 189 ASP A O 1
ATOM 1485 N N . TYR A 1 214 ? 43.492 43.934 145.166 1.00 22.18 190 TYR A N 1
ATOM 1486 C CA . TYR A 1 214 ? 42.710 42.715 145.319 1.00 23.07 190 TYR A CA 1
ATOM 1487 C C . TYR A 1 214 ? 42.727 42.004 143.980 1.00 28.04 190 TYR A C 1
ATOM 1488 O O . TYR A 1 214 ? 43.076 42.600 142.959 1.00 33.89 190 TYR A O 1
ATOM 1497 N N . THR A 1 215 ? 42.368 40.719 143.990 1.00 22.90 191 THR A N 1
ATOM 1498 C CA . THR A 1 215 ? 42.365 39.915 142.776 1.00 27.08 191 THR A CA 1
ATOM 1499 C C . THR A 1 215 ? 41.084 39.104 142.686 1.00 28.29 191 THR A C 1
ATOM 1500 O O . THR A 1 215 ? 40.464 38.771 143.696 1.00 29.84 191 THR A O 1
ATOM 1504 N N . THR A 1 216 ? 40.704 38.770 141.457 1.00 27.25 192 THR A N 1
ATOM 1505 C CA . THR A 1 216 ? 39.528 37.954 141.225 1.00 25.16 192 THR A CA 1
ATOM 1506 C C . THR A 1 216 ? 39.851 36.918 140.169 1.00 27.70 192 THR A C 1
ATOM 1507 O O . THR A 1 216 ? 40.591 37.191 139.221 1.00 30.46 192 THR A O 1
ATOM 1511 N N . THR A 1 217 ? 39.335 35.714 140.371 1.00 25.37 193 THR A N 1
ATOM 1512 C CA . THR A 1 217 ? 39.354 34.674 139.362 1.00 23.89 193 THR A CA 1
ATOM 1513 C C . THR A 1 217 ? 38.021 33.954 139.479 1.00 26.76 193 THR A C 1
ATOM 1514 O O . THR A 1 217 ? 37.340 34.064 140.496 1.00 30.55 193 THR A O 1
ATOM 1518 N N . PHE A 1 218 ? 37.613 33.260 138.422 1.00 27.62 194 PHE A N 1
ATOM 1519 C CA . PHE A 1 218 ? 36.262 32.722 138.368 1.00 23.44 194 PHE A CA 1
ATOM 1520 C C . PHE A 1 218 ? 36.266 31.264 137.936 1.00 29.35 194 PHE A C 1
ATOM 1521 O O . PHE A 1 218 ? 37.148 30.801 137.203 1.00 29.31 194 PHE A O 1
ATOM 1529 N N . ALA A 1 219 ? 35.268 30.537 138.424 1.00 28.97 195 ALA A N 1
ATOM 1530 C CA . ALA A 1 219 ? 34.981 29.201 137.931 1.00 29.64 195 ALA A CA 1
ATOM 1531 C C . ALA A 1 219 ? 33.479 29.094 137.748 1.00 38.40 195 ALA A C 1
ATOM 1532 O O . ALA A 1 219 ? 32.706 29.842 138.360 1.00 41.94 195 ALA A O 1
ATOM 1534 N N . LEU A 1 220 ? 33.069 28.183 136.871 1.00 35.34 196 LEU A N 1
ATOM 15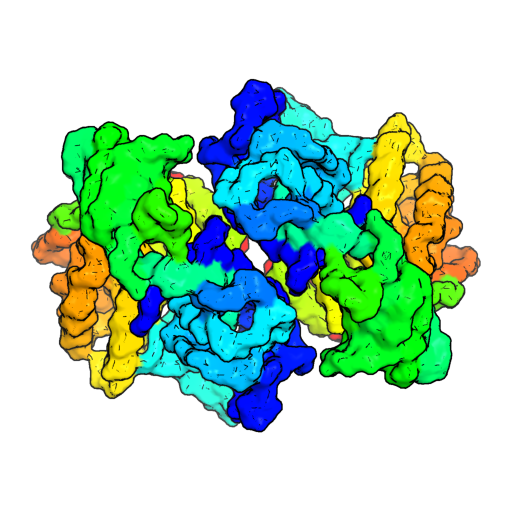35 C CA . LEU A 1 220 ? 31.657 27.940 136.634 1.00 32.29 196 LEU A CA 1
ATOM 1536 C C . LEU A 1 220 ? 31.348 26.471 136.902 1.00 41.27 196 LEU A C 1
ATOM 1537 O O . LEU A 1 220 ? 32.223 25.601 136.786 1.00 43.21 196 LEU A O 1
ATOM 1542 N N . ALA A 1 221 ? 30.099 26.205 137.305 1.00 37.23 197 ALA A N 1
ATOM 1543 C CA . ALA A 1 221 ? 29.645 24.833 137.540 1.00 34.91 197 ALA A CA 1
ATOM 1544 C C . ALA A 1 221 ? 28.121 24.851 137.475 1.00 40.89 197 ALA A C 1
ATOM 1545 O O . ALA A 1 221 ? 27.470 25.307 138.417 1.00 42.27 197 ALA A O 1
ATOM 1547 N N . GLY A 1 222 ? 27.571 24.353 136.370 1.00 42.98 198 GLY A N 1
ATOM 1548 C CA . GLY A 1 222 ? 26.130 24.424 136.191 1.00 47.40 198 GLY A CA 1
ATOM 1549 C C . GLY A 1 222 ? 25.698 25.872 136.114 1.00 46.44 198 GLY A C 1
ATOM 1550 O O . GLY A 1 222 ? 26.292 26.680 135.390 1.00 47.03 198 GLY A O 1
ATOM 1551 N N . ASN A 1 223 ? 24.658 26.218 136.872 1.00 43.42 199 ASN A N 1
ATOM 1552 C CA . ASN A 1 223 ? 24.211 27.601 136.973 1.00 46.44 199 ASN A CA 1
ATOM 1553 C C . ASN A 1 223 ? 24.882 28.351 138.118 1.00 50.39 199 ASN A C 1
ATOM 1554 O O . ASN A 1 223 ? 24.475 29.478 138.433 1.00 53.21 199 ASN A O 1
ATOM 1559 N N . ASP A 1 224 ? 25.879 27.752 138.755 1.00 39.89 200 ASP A N 1
ATOM 1560 C CA . ASP A 1 224 ? 26.560 28.346 139.891 1.00 40.46 200 ASP A CA 1
ATOM 1561 C C . ASP A 1 224 ? 27.953 28.794 139.473 1.00 34.82 200 ASP A C 1
ATOM 1562 O O . ASP A 1 224 ? 28.520 28.297 138.497 1.00 37.83 200 ASP A O 1
ATOM 1567 N N . ALA A 1 225 ? 28.502 29.748 140.218 1.00 29.16 201 ALA A N 1
ATOM 1568 C CA . ALA A 1 225 ? 29.842 30.246 139.958 1.00 28.01 201 ALA A CA 1
ATOM 1569 C C . ALA A 1 225 ? 30.559 30.476 141.280 1.00 32.29 201 ALA A C 1
ATOM 1570 O O . ALA A 1 225 ? 29.943 30.490 142.351 1.00 34.40 201 ALA A O 1
ATOM 1572 N N . THR A 1 226 ? 31.875 30.685 141.191 1.00 25.27 202 THR A N 1
ATOM 1573 C CA . THR A 1 226 ? 32.722 30.906 142.361 1.00 30.47 202 THR A CA 1
ATOM 1574 C C . THR A 1 226 ? 33.679 32.064 142.087 1.00 29.59 202 THR A C 1
ATOM 1575 O O . THR A 1 226 ? 34.588 31.928 141.267 1.00 36.84 202 THR A O 1
ATOM 1579 N N . VAL A 1 227 ? 33.510 33.193 142.768 1.00 25.36 203 VAL A N 1
ATOM 1580 C CA . VAL A 1 227 ? 34.536 34.231 142.718 1.00 27.17 203 VAL A CA 1
ATOM 1581 C C . VAL A 1 227 ? 35.632 33.872 143.716 1.00 30.64 203 VAL A C 1
ATOM 1582 O O . VAL A 1 227 ? 35.359 33.659 144.898 1.00 39.41 203 VAL A O 1
ATOM 1586 N N . ASN A 1 228 ? 36.871 33.792 143.252 1.00 28.96 204 ASN A N 1
ATOM 1587 C CA . ASN A 1 228 ? 38.006 33.527 144.133 1.00 31.54 204 ASN A CA 1
ATOM 1588 C C . ASN A 1 228 ? 38.840 34.799 144.263 1.00 35.90 204 ASN A C 1
ATOM 1589 O O . ASN A 1 228 ? 39.477 35.245 143.294 1.00 35.26 204 ASN A O 1
ATOM 1594 N N . TYR A 1 229 ? 38.840 35.374 145.462 1.00 30.19 205 TYR A N 1
ATOM 1595 C CA . TYR A 1 229 ? 39.417 36.687 145.690 1.00 26.28 205 TYR A CA 1
ATOM 1596 C C . TYR A 1 229 ? 40.628 36.574 146.590 1.00 25.03 205 TYR A C 1
ATOM 1597 O O . TYR A 1 229 ? 40.893 35.531 147.189 1.00 27.36 205 TYR A O 1
ATOM 1606 N N . THR A 1 230 ? 41.368 37.676 146.643 1.00 23.15 206 THR A N 1
ATOM 1607 C CA . THR A 1 230 ? 42.376 37.930 147.659 1.00 27.82 206 THR A CA 1
ATOM 1608 C C . THR A 1 230 ? 42.458 39.439 147.837 1.00 26.24 206 THR A C 1
ATOM 1609 O O . THR A 1 230 ? 42.049 40.207 146.964 1.00 26.03 206 THR A O 1
ATOM 1613 N N . VAL A 1 231 ? 42.981 39.864 148.979 1.00 24.64 207 VAL A N 1
ATOM 1614 C CA . VAL A 1 231 ? 42.962 41.272 149.340 1.00 20.74 207 VAL A CA 1
ATOM 1615 C C . VAL A 1 231 ? 44.300 41.612 149.975 1.00 22.94 207 VAL A C 1
ATOM 1616 O O . VAL A 1 231 ? 44.726 40.945 150.924 1.00 25.25 207 VAL A O 1
ATOM 1620 N N . GLU A 1 232 ? 44.982 42.608 149.425 1.00 22.06 208 GLU A N 1
ATOM 1621 C CA . GLU A 1 232 ? 46.255 43.077 149.949 1.00 24.37 208 GLU A CA 1
ATOM 1622 C C . GLU A 1 232 ? 45.981 44.295 150.814 1.00 26.91 208 GLU A C 1
ATOM 1623 O O . GLU A 1 232 ? 45.206 45.172 150.430 1.00 27.09 208 GLU A O 1
ATOM 1629 N N . THR A 1 233 ? 46.608 44.336 151.983 1.00 35.59 209 THR A N 1
ATOM 1630 C CA . THR A 1 233 ? 46.365 45.371 152.971 1.00 27.41 209 THR A CA 1
ATOM 1631 C C . THR A 1 233 ? 47.705 45.767 153.554 1.00 27.58 209 THR A C 1
ATOM 1632 O O . THR A 1 233 ? 48.689 45.039 153.413 1.00 38.13 209 THR A O 1
ATOM 1636 N N . ASN A 1 234 ? 47.767 46.935 154.182 1.00 25.70 210 ASN A N 1
ATOM 1637 C CA . ASN A 1 234 ? 49.014 47.345 154.813 1.00 26.43 210 ASN A CA 1
ATOM 1638 C C . ASN A 1 234 ? 48.922 47.302 156.342 1.00 30.46 210 ASN A C 1
ATOM 1639 O O . ASN A 1 234 ? 49.666 47.994 157.047 1.00 32.14 210 ASN A O 1
ATOM 1644 N N . GLY A 1 235 ? 48.031 46.461 156.860 1.00 30.84 211 GLY A N 1
ATOM 1645 C CA . GLY A 1 235 ? 47.886 46.229 158.284 1.00 36.17 211 GLY A CA 1
ATOM 1646 C C . GLY A 1 235 ? 47.403 44.819 158.555 1.00 34.52 211 GLY A C 1
ATOM 1647 O O . GLY A 1 235 ? 47.351 44.010 157.624 1.00 40.02 211 GLY A O 1
ATOM 1648 N N . ASP A 1 236 ? 47.037 44.509 159.803 1.00 37.95 212 ASP A N 1
ATOM 1649 C CA . ASP A 1 236 ? 46.547 43.184 160.179 1.00 35.94 212 ASP A CA 1
ATOM 1650 C C . ASP A 1 236 ? 45.063 43.155 160.510 1.00 34.72 212 ASP A C 1
ATOM 1651 O O . ASP A 1 236 ? 44.563 42.110 160.935 1.00 36.60 212 ASP A O 1
ATOM 1656 N N . ALA A 1 237 ? 44.349 44.263 160.337 1.00 35.82 213 ALA A N 1
ATOM 1657 C CA . ALA A 1 237 ? 42.945 44.292 160.706 1.00 32.93 213 ALA A CA 1
ATOM 1658 C C . ALA A 1 237 ? 42.156 43.305 159.847 1.00 35.06 213 ALA A C 1
ATOM 1659 O O . ALA A 1 237 ? 42.540 43.009 158.709 1.00 36.26 213 ALA A O 1
ATOM 1661 N N . PRO A 1 238 ? 41.053 42.781 160.374 1.00 31.84 214 PRO A N 1
ATOM 1662 C CA . PRO A 1 238 ? 40.273 41.772 159.645 1.00 27.45 214 PRO A CA 1
ATOM 1663 C C . PRO A 1 238 ? 39.649 42.313 158.370 1.00 31.53 214 PRO A C 1
ATOM 1664 O O . PRO A 1 238 ? 39.348 43.504 158.248 1.00 35.34 214 PRO A O 1
ATOM 1668 N N . VAL A 1 239 ? 39.415 41.401 157.427 1.00 30.21 215 VAL A N 1
ATOM 1669 C CA . VAL A 1 239 ? 38.903 41.735 156.104 1.00 29.61 215 VAL A CA 1
ATOM 1670 C C . VAL A 1 239 ? 37.565 41.042 155.887 1.00 33.29 215 VAL A C 1
ATOM 1671 O O . VAL A 1 239 ? 37.343 39.912 156.331 1.00 32.75 215 VAL A O 1
ATOM 1675 N N . THR A 1 240 ? 36.679 41.725 155.167 1.00 38.85 216 THR A N 1
ATOM 1676 C CA . THR A 1 240 ? 35.307 41.267 154.977 1.00 33.57 216 THR A CA 1
ATOM 1677 C C . THR A 1 240 ? 34.856 41.661 153.584 1.00 29.95 216 THR A C 1
ATOM 1678 O O . THR A 1 240 ? 34.764 42.852 153.272 1.00 36.23 216 THR A O 1
ATOM 1682 N N . VAL A 1 241 ? 34.563 40.670 152.759 1.00 32.91 217 VAL A N 1
ATOM 1683 C CA . VAL A 1 241 ? 34.245 40.876 151.354 1.00 27.76 217 VAL A CA 1
ATOM 1684 C C . VAL A 1 241 ? 32.809 40.443 151.124 1.00 29.70 217 VAL A C 1
ATOM 1685 O O . VAL A 1 241 ? 32.380 39.402 151.633 1.00 35.02 217 VAL A O 1
ATOM 1689 N N . SER A 1 242 ? 32.055 41.258 150.390 1.00 30.68 218 SER A N 1
ATOM 1690 C CA . SER A 1 242 ? 30.673 40.931 150.060 1.00 31.49 218 SER A CA 1
ATOM 1691 C C . SER A 1 242 ? 30.362 41.357 148.632 1.00 33.77 218 SER A C 1
ATOM 1692 O O . SER A 1 242 ? 30.819 42.406 148.164 1.00 33.47 218 SER A O 1
ATOM 1695 N N . LEU A 1 243 ? 29.560 40.535 147.961 1.00 28.47 219 LEU A N 1
ATOM 1696 C CA . LEU A 1 243 ? 29.180 40.711 146.572 1.00 23.70 219 LEU A CA 1
ATOM 1697 C C . LEU A 1 243 ? 27.681 40.948 146.512 1.00 27.94 219 LEU A C 1
ATOM 1698 O O . LEU A 1 243 ? 26.912 40.184 147.106 1.00 27.80 219 LEU A O 1
ATOM 1703 N N . ALA A 1 244 ? 27.262 42.000 145.807 1.00 31.31 220 ALA A N 1
ATOM 1704 C CA . ALA A 1 244 ? 25.842 42.294 145.628 1.00 32.62 220 ALA A CA 1
ATOM 1705 C C . ALA A 1 244 ? 25.486 42.333 144.149 1.00 33.54 220 ALA A C 1
ATOM 1706 O O . ALA A 1 244 ? 26.306 42.700 143.300 1.00 33.92 220 ALA A O 1
ATOM 1708 N N . ASP A 1 245 ? 24.247 41.966 143.848 1.00 31.44 221 ASP A N 1
ATOM 1709 C CA . ASP A 1 245 ? 23.827 41.931 142.460 1.00 37.68 221 ASP A CA 1
ATOM 1710 C C . ASP A 1 245 ? 23.434 43.340 142.003 1.00 39.32 221 ASP A C 1
ATOM 1711 O O . ASP A 1 245 ? 23.578 44.327 142.736 1.00 32.07 221 ASP A O 1
ATOM 1716 N N . ALA A 1 246 ? 22.940 43.438 140.764 1.00 36.34 222 ALA A N 1
ATOM 1717 C CA . ALA A 1 246 ? 22.729 44.746 140.156 1.00 35.66 222 ALA A CA 1
ATOM 1718 C C . ALA A 1 246 ? 21.607 45.528 140.824 1.00 46.70 222 ALA A C 1
ATOM 1719 O O . ALA A 1 246 ? 21.589 46.763 140.725 1.00 42.08 222 ALA A O 1
ATOM 1721 N N . ASP A 1 247 ? 20.678 44.847 141.498 1.00 44.66 223 ASP A N 1
ATOM 1722 C CA . ASP A 1 247 ? 19.638 45.508 142.278 1.00 41.49 223 ASP A CA 1
ATOM 1723 C C . ASP A 1 247 ? 20.059 45.778 143.724 1.00 45.68 223 ASP A C 1
ATOM 1724 O O . ASP A 1 247 ? 19.241 46.243 144.522 1.00 48.34 223 ASP A O 1
ATOM 1729 N N . GLY A 1 248 ? 21.305 45.505 144.090 1.00 42.37 224 GLY A N 1
ATOM 1730 C CA . GLY A 1 248 ? 21.755 45.790 145.434 1.00 39.62 224 GLY A CA 1
ATOM 1731 C C . GLY A 1 248 ? 21.593 44.668 146.438 1.00 41.21 224 GLY A C 1
ATOM 1732 O O . GLY A 1 248 ? 21.987 44.843 147.597 1.00 41.71 224 GLY A O 1
ATOM 1733 N N . GLN A 1 249 ? 21.026 43.527 146.045 1.00 39.59 225 GLN A N 1
ATOM 1734 C CA . GLN A 1 249 ? 20.893 42.400 146.957 1.00 33.45 225 GLN A CA 1
ATOM 1735 C C . GLN A 1 249 ? 22.239 41.716 147.149 1.00 33.44 225 GLN A C 1
ATOM 1736 O O . GLN A 1 249 ? 22.991 41.515 146.192 1.00 37.12 225 GLN A O 1
ATOM 1742 N N . VAL A 1 250 ? 22.547 41.364 148.394 1.00 34.59 226 VAL A N 1
ATOM 1743 C CA . VAL A 1 250 ? 23.796 40.685 148.717 1.00 31.08 226 VAL A CA 1
ATOM 1744 C C . VAL A 1 250 ? 23.629 39.189 148.508 1.00 31.68 226 VAL A C 1
ATOM 1745 O O . VAL A 1 250 ? 22.671 38.589 149.011 1.00 34.59 226 VAL A O 1
ATOM 1749 N N . VAL A 1 251 ? 24.577 38.584 147.788 1.00 26.07 227 VAL A N 1
ATOM 1750 C CA . VAL A 1 251 ? 24.525 37.170 147.440 1.00 23.21 227 VAL A CA 1
ATOM 1751 C C . VAL A 1 251 ? 25.730 36.386 147.942 1.00 27.32 227 VAL A C 1
ATOM 1752 O O . VAL A 1 251 ? 25.752 35.162 147.785 1.00 29.94 227 VAL A O 1
ATOM 1756 N N . ALA A 1 252 ? 26.741 37.035 148.533 1.00 23.37 228 ALA A N 1
ATOM 1757 C CA . ALA A 1 252 ? 27.835 36.250 149.099 1.00 24.30 228 ALA A CA 1
ATOM 1758 C C . ALA A 1 252 ? 28.688 37.101 150.030 1.00 32.24 228 ALA A C 1
ATOM 1759 O O . ALA A 1 252 ? 28.995 38.254 149.717 1.00 32.50 228 ALA A O 1
ATOM 1761 N N . THR A 1 253 ? 29.079 36.522 151.169 1.00 32.62 229 THR A N 1
ATOM 1762 C CA . THR A 1 253 ? 30.007 37.173 152.085 1.00 31.82 229 THR A CA 1
ATOM 1763 C C . THR A 1 253 ? 31.146 36.217 152.411 1.00 30.82 229 THR A C 1
ATOM 1764 O O . THR A 1 253 ? 31.025 34.996 152.265 1.00 31.86 229 THR A O 1
ATOM 1768 N N . ALA A 1 254 ? 32.266 36.782 152.852 1.00 27.41 230 ALA A N 1
ATOM 1769 C CA . ALA A 1 254 ? 33.372 35.950 153.301 1.00 28.09 230 ALA A CA 1
ATOM 1770 C C . ALA A 1 254 ? 34.301 36.786 154.159 1.00 32.48 230 ALA A C 1
ATOM 1771 O O . ALA A 1 254 ? 34.366 38.009 154.018 1.00 35.54 230 ALA A O 1
ATOM 1773 N N . GLN A 1 255 ? 35.001 36.118 155.065 1.00 34.91 231 GLN A N 1
ATOM 1774 C CA . GLN A 1 255 ? 35.995 36.770 155.895 1.00 29.93 231 GLN A CA 1
ATOM 1775 C C . GLN A 1 255 ? 37.382 36.259 155.546 1.00 28.68 231 GLN A C 1
ATOM 1776 O O . GLN A 1 255 ? 37.552 35.110 155.130 1.00 32.80 231 GLN A O 1
ATOM 1782 N N . GLY A 1 256 ? 38.364 37.127 155.697 1.00 27.08 232 GLY A N 1
ATOM 1783 C CA . GLY A 1 256 ? 39.734 36.732 155.468 1.00 28.87 232 GLY A CA 1
ATOM 1784 C C . GLY A 1 256 ? 40.306 37.347 154.198 1.00 30.77 232 GLY A C 1
ATOM 1785 O O . GLY A 1 256 ? 39.594 37.695 153.252 1.00 28.05 232 GLY A O 1
ATOM 1786 N N . LYS A 1 257 ? 41.627 37.467 154.187 1.00 31.33 233 LYS A N 1
ATOM 1787 C CA . LYS A 1 257 ? 42.308 38.013 153.029 1.00 24.38 233 LYS A CA 1
ATOM 1788 C C . LYS A 1 257 ? 42.317 37.067 151.835 1.00 30.79 233 LYS A C 1
ATOM 1789 O O . LYS A 1 257 ? 42.601 37.523 150.721 1.00 35.91 233 LYS A O 1
ATOM 1795 N N . GLN A 1 258 ? 42.023 35.776 152.015 1.00 32.00 234 GLN A N 1
ATOM 1796 C CA . GLN A 1 258 ? 41.706 34.903 150.886 1.00 31.63 234 GLN A CA 1
ATOM 1797 C C . GLN A 1 258 ? 40.382 34.211 151.150 1.00 32.85 234 GLN A C 1
ATOM 1798 O O . GLN A 1 258 ? 40.029 33.926 152.303 1.00 30.24 234 GLN A O 1
ATOM 1804 N N . GLY A 1 259 ? 39.647 33.943 150.077 1.00 25.63 235 GLY A N 1
ATOM 1805 C CA . GLY A 1 259 ? 38.346 33.328 150.253 1.00 30.43 235 GLY A CA 1
ATOM 1806 C C . GLY A 1 259 ? 37.665 33.112 148.928 1.00 31.78 235 GLY A C 1
ATOM 1807 O O . GLY A 1 259 ? 38.134 33.561 147.877 1.00 40.39 235 GLY A O 1
ATOM 1808 N N . ALA A 1 260 ? 36.532 32.418 148.998 1.00 34.56 236 ALA A N 1
ATOM 1809 C CA . ALA A 1 260 ? 35.754 32.074 147.815 1.00 33.97 236 ALA A CA 1
ATOM 1810 C C . ALA A 1 260 ? 34.283 32.375 148.063 1.00 34.45 236 ALA A C 1
ATOM 1811 O O . ALA A 1 260 ? 33.677 31.835 148.994 1.00 43.00 236 ALA A O 1
ATOM 1813 N N . LEU A 1 261 ? 33.718 33.229 147.224 1.00 28.68 237 LEU A N 1
ATOM 1814 C CA . LEU A 1 261 ? 32.303 33.561 147.247 1.00 36.45 237 LEU A CA 1
ATOM 1815 C C . LEU A 1 261 ? 31.528 32.625 146.321 1.00 39.66 237 LEU A C 1
ATOM 1816 O O . LEU A 1 261 ? 31.881 32.463 145.146 1.00 29.21 237 LEU A O 1
ATOM 1821 N N . GLN A 1 262 ? 30.465 32.017 146.855 1.00 47.60 238 GLN A N 1
ATOM 1822 C CA . GLN A 1 262 ? 29.620 31.081 146.118 1.00 37.55 238 GLN A CA 1
ATOM 1823 C C . GLN A 1 262 ? 28.371 31.817 145.656 1.00 34.76 238 GLN A C 1
ATOM 1824 O O . GLN A 1 262 ? 27.546 32.224 146.477 1.00 42.08 238 GLN A O 1
ATOM 1830 N N . VAL A 1 263 ? 28.223 31.983 144.350 1.00 39.74 239 VAL A N 1
ATOM 1831 C CA . VAL A 1 263 ? 27.074 32.677 143.787 1.00 41.18 239 VAL A CA 1
ATOM 1832 C C . VAL A 1 263 ? 26.153 31.641 143.160 1.00 39.85 239 VAL A C 1
ATOM 1833 O O . VAL A 1 263 ? 26.490 31.024 142.143 1.00 39.76 239 VAL A O 1
ATOM 1837 N N . GLN A 1 264 ? 24.987 31.454 143.761 1.00 39.72 240 GLN A N 1
ATOM 1838 C CA . GLN A 1 264 ? 24.000 30.544 143.208 1.00 42.22 240 GLN A CA 1
ATOM 1839 C C . GLN A 1 264 ? 23.276 31.201 142.047 1.00 39.64 240 GLN A C 1
ATOM 1840 O O . GLN A 1 264 ? 22.937 32.384 142.100 1.00 38.38 240 GLN A O 1
ATOM 1846 N N . ASN A 1 265 ? 23.031 30.426 140.997 1.00 48.51 241 ASN A N 1
ATOM 1847 C CA . ASN A 1 265 ? 22.274 30.899 139.842 1.00 40.73 241 ASN A CA 1
ATOM 1848 C C . ASN A 1 265 ? 22.803 32.255 139.367 1.00 39.84 241 ASN A C 1
ATOM 1849 O O . ASN A 1 265 ? 22.089 33.259 139.307 1.00 40.28 241 ASN A O 1
ATOM 1854 N N . ALA A 1 266 ? 24.086 32.262 139.023 1.00 36.89 242 ALA A N 1
ATOM 1855 C CA . ALA A 1 266 ? 24.770 33.503 138.696 1.00 35.04 242 ALA A CA 1
ATOM 1856 C C . ALA A 1 266 ? 24.314 34.024 137.347 1.00 35.55 242 ALA A C 1
ATOM 1857 O O . ALA A 1 266 ? 23.964 33.253 136.455 1.00 46.95 242 ALA A O 1
ATOM 1859 N N A HIS A 1 267 ? 24.309 35.350 137.191 0.49 36.21 243 HIS A N 1
ATOM 1860 N N B HIS A 1 267 ? 24.310 35.352 137.215 0.51 36.20 243 HIS A N 1
ATOM 1861 C CA A HIS A 1 267 ? 24.072 35.967 135.883 0.49 35.10 243 HIS A CA 1
ATOM 1862 C CA B HIS A 1 267 ? 24.112 36.030 135.933 0.51 35.11 243 HIS A CA 1
ATOM 1863 C C A HIS A 1 267 ? 25.436 36.272 135.270 0.49 34.12 243 HIS A C 1
ATOM 1864 C C B HIS A 1 267 ? 25.490 36.251 135.313 0.51 34.17 243 HIS A C 1
ATOM 1865 O O A HIS A 1 267 ? 26.103 37.240 135.648 0.49 33.11 243 HIS A O 1
ATOM 1866 O O B HIS A 1 267 ? 26.231 37.148 135.727 0.51 33.11 243 HIS A O 1
ATOM 1879 N N . LEU A 1 268 ? 25.847 35.437 134.321 1.00 32.85 244 LEU A N 1
ATOM 1880 C CA . LEU A 1 268 ? 27.181 35.541 133.743 1.00 31.67 244 LEU A CA 1
ATOM 1881 C C . LEU A 1 268 ? 27.354 36.834 132.953 1.00 29.17 244 LEU A C 1
ATOM 1882 O O . LEU A 1 268 ? 26.403 37.389 132.401 1.00 31.18 244 LEU A O 1
ATOM 1887 N N . TRP A 1 269 ? 28.590 37.320 132.921 1.00 31.07 245 TRP A N 1
ATOM 1888 C CA . TRP A 1 269 ? 28.975 38.432 132.054 1.00 32.71 245 TRP A CA 1
ATOM 1889 C C . TRP A 1 269 ? 29.177 37.910 130.636 1.00 31.39 245 TRP A C 1
ATOM 1890 O O . TRP A 1 269 ? 30.049 37.067 130.411 1.00 30.87 245 TRP A O 1
ATOM 1901 N N . GLN A 1 270 ? 28.375 38.399 129.689 1.00 28.92 246 GLN A N 1
ATOM 1902 C CA . GLN A 1 270 ? 28.372 37.912 128.313 1.00 26.35 246 GLN A CA 1
ATOM 1903 C C . GLN A 1 270 ? 28.841 38.996 127.342 1.00 29.29 246 GLN A C 1
ATOM 1904 O O . GLN A 1 270 ? 28.568 40.186 127.536 1.00 28.11 246 GLN A O 1
ATOM 1910 N N . VAL A 1 271 ? 29.514 38.569 126.262 1.00 30.99 247 VAL A N 1
ATOM 1911 C CA . VAL A 1 271 ? 29.946 39.493 125.207 1.00 26.60 247 VAL A CA 1
ATOM 1912 C C . VAL A 1 271 ? 28.769 40.318 124.695 1.00 27.03 247 VAL A C 1
ATOM 1913 O O . VAL A 1 271 ? 27.718 39.776 124.338 1.00 25.32 247 VAL A O 1
ATOM 1917 N N . ARG A 1 272 ? 28.949 41.640 124.643 1.00 26.09 248 ARG A N 1
ATOM 1918 C CA . ARG A 1 272 ? 27.871 42.547 124.239 1.00 27.74 248 ARG A CA 1
ATOM 1919 C C . ARG A 1 272 ? 26.614 42.307 125.061 1.00 28.08 248 ARG A C 1
ATOM 1920 O O . ARG A 1 272 ? 25.501 42.549 124.594 1.00 29.47 248 ARG A O 1
ATOM 1928 N N . ASN A 1 273 ? 26.791 41.823 126.292 1.00 32.57 249 ASN A N 1
ATOM 1929 C CA . ASN A 1 273 ? 25.684 41.448 127.164 1.00 29.16 249 ASN A CA 1
ATOM 1930 C C . ASN A 1 273 ? 26.171 41.360 128.606 1.00 29.29 249 ASN A C 1
ATOM 1931 O O . ASN A 1 273 ? 26.064 40.308 129.249 1.00 31.23 249 ASN A O 1
ATOM 1936 N N . ALA A 1 274 ? 26.700 42.465 129.125 1.00 30.30 250 ALA A N 1
ATOM 1937 C CA . ALA A 1 274 ? 27.363 42.455 130.423 1.00 27.62 250 ALA A CA 1
ATOM 1938 C C . ALA A 1 274 ? 26.366 42.370 131.574 1.00 27.17 250 ALA A C 1
ATOM 1939 O O . ALA A 1 274 ? 25.218 42.810 131.473 1.00 35.39 250 ALA A O 1
ATOM 1941 N N . TYR A 1 275 ? 26.818 41.768 132.668 1.00 24.99 251 TYR A N 1
ATOM 1942 C CA . TYR A 1 275 ? 26.169 41.861 133.966 1.00 25.30 251 TYR A CA 1
ATOM 1943 C C . TYR A 1 275 ? 27.276 42.019 134.995 1.00 30.89 251 TYR A C 1
ATOM 1944 O O . TYR A 1 275 ? 28.226 41.230 135.014 1.00 26.77 251 TYR A O 1
ATOM 1953 N N . LEU A 1 276 ? 27.162 43.043 135.836 1.00 32.85 252 LEU A N 1
ATOM 1954 C CA . LEU A 1 276 ? 28.222 43.429 136.760 1.00 27.33 252 LEU A CA 1
ATOM 1955 C C . LEU A 1 276 ? 27.724 43.320 138.194 1.00 30.30 252 LEU A C 1
ATOM 1956 O O . LEU A 1 276 ? 26.714 43.933 138.556 1.00 29.93 252 LEU A O 1
ATOM 1961 N N . TYR A 1 277 ? 28.432 42.545 139.003 1.00 31.79 253 TYR A N 1
ATOM 1962 C CA . TYR A 1 277 ? 28.201 42.489 140.438 1.00 26.84 253 TYR A CA 1
ATOM 1963 C C . TYR A 1 277 ? 29.070 43.535 141.122 1.00 25.98 253 TYR A C 1
ATOM 1964 O O . TYR A 1 277 ? 30.140 43.897 140.627 1.00 28.56 253 TYR A O 1
ATOM 1973 N N . THR A 1 278 ? 28.615 44.020 142.270 1.00 28.41 254 THR A N 1
ATOM 1974 C CA . THR A 1 278 ? 29.395 44.982 143.036 1.00 30.06 254 THR A CA 1
ATOM 1975 C C . THR A 1 278 ? 30.139 44.248 144.140 1.00 31.77 254 THR A C 1
ATOM 1976 O O . THR A 1 278 ? 29.519 43.556 144.959 1.00 32.56 254 THR A O 1
ATOM 1980 N N . LEU A 1 279 ? 31.461 44.397 144.150 1.00 29.63 255 LEU A N 1
ATOM 1981 C CA . LEU A 1 279 ? 32.325 43.876 145.199 1.00 28.98 255 LEU A CA 1
ATOM 1982 C C . LEU A 1 279 ? 32.609 44.965 146.224 1.00 29.62 255 LEU A C 1
ATOM 1983 O O . LEU A 1 279 ? 32.898 46.112 145.867 1.00 27.71 255 LEU A O 1
ATOM 1988 N N . THR A 1 280 ? 32.530 44.603 147.499 1.00 34.57 256 THR A N 1
ATOM 1989 C CA . THR A 1 280 ? 32.759 45.543 148.588 1.00 32.40 256 THR A CA 1
ATOM 1990 C C . THR A 1 280 ? 33.742 44.917 149.555 1.00 31.05 256 THR A C 1
ATOM 1991 O O . THR A 1 280 ? 33.441 43.882 150.165 1.00 33.39 256 THR A O 1
ATOM 1995 N N . ILE A 1 281 ? 34.908 45.539 149.688 1.00 28.57 257 ILE A N 1
ATOM 1996 C CA . ILE A 1 281 ? 35.922 45.134 150.653 1.00 30.08 257 ILE A CA 1
ATOM 1997 C C . ILE A 1 281 ? 35.844 46.079 151.840 1.00 29.72 257 ILE A C 1
ATOM 1998 O O . ILE A 1 281 ? 35.754 47.302 151.664 1.00 28.87 257 ILE A O 1
ATOM 2003 N N . GLN A 1 282 ? 35.872 45.521 153.050 1.00 36.33 258 GLN A N 1
ATOM 2004 C CA . GLN A 1 282 ? 35.720 46.314 154.262 1.00 28.14 258 GLN A CA 1
ATOM 2005 C C . GLN A 1 282 ? 36.731 45.837 155.290 1.00 29.56 258 GLN A C 1
ATOM 2006 O O . GLN A 1 282 ? 36.844 44.629 155.514 1.00 35.72 258 GLN A O 1
ATOM 2012 N N . LEU A 1 283 ? 37.464 46.772 155.902 1.00 25.34 259 LEU A N 1
ATOM 2013 C CA . LEU A 1 283 ? 38.468 46.459 156.917 1.00 28.10 259 LEU A CA 1
ATOM 2014 C C . LEU A 1 283 ? 37.963 46.747 158.322 1.00 31.05 259 LEU A C 1
ATOM 2015 O O . LEU A 1 283 ? 37.349 47.787 158.578 1.00 34.23 259 LEU A O 1
ATOM 2020 N N . GLY A 1 284 ? 38.292 45.855 159.241 1.00 28.12 260 GLY A N 1
ATOM 2021 C CA . GLY A 1 284 ? 37.921 46.050 160.620 1.00 30.53 260 GLY A CA 1
ATOM 2022 C C . GLY A 1 284 ? 37.064 44.912 161.116 1.00 39.36 260 GLY A C 1
ATOM 2023 O O . GLY A 1 284 ? 36.334 44.288 160.329 1.00 38.60 260 GLY A O 1
ATOM 2024 N N . ASP A 1 285 ? 37.164 44.622 162.415 1.00 38.02 261 ASP A N 1
ATOM 2025 C CA . ASP A 1 285 ? 36.369 43.574 163.031 1.00 43.50 261 ASP A CA 1
ATOM 2026 C C . ASP A 1 285 ? 34.973 44.099 163.343 1.00 46.22 261 ASP A C 1
ATOM 2027 O O . ASP A 1 285 ? 34.691 45.294 163.229 1.00 46.37 261 ASP A O 1
ATOM 2032 N N . ASP A 1 286 ? 34.091 43.175 163.738 1.00 50.86 262 ASP A N 1
ATOM 2033 C CA . ASP A 1 286 ? 32.669 43.462 163.914 1.00 50.65 262 ASP A CA 1
ATOM 2034 C C . ASP A 1 286 ? 32.384 44.528 164.980 1.00 55.34 262 ASP A C 1
ATOM 2035 O O . ASP A 1 286 ? 31.235 44.979 165.088 1.00 46.12 262 ASP A O 1
ATOM 2037 N N . THR A 1 287 ? 33.394 44.965 165.740 1.00 55.10 263 THR A N 1
ATOM 2038 C CA . THR A 1 287 ? 33.202 45.824 166.908 1.00 47.93 263 THR A CA 1
ATOM 2039 C C . THR A 1 287 ? 33.600 47.274 166.687 1.00 47.19 263 THR A C 1
ATOM 2040 O O . THR A 1 287 ? 33.006 48.163 167.303 1.00 47.08 263 THR A O 1
ATOM 2044 N N . GLN A 1 288 ? 34.605 47.537 165.863 1.00 45.28 264 GLN A N 1
ATOM 2045 C CA . GLN A 1 288 ? 35.137 48.882 165.735 1.00 35.49 264 GLN A CA 1
ATOM 2046 C C . GLN A 1 288 ? 34.445 49.637 164.610 1.00 36.79 264 GLN A C 1
ATOM 2047 O O . GLN A 1 288 ? 33.683 49.076 163.814 1.00 38.02 264 GLN A O 1
ATOM 2053 N N . THR A 1 289 ? 34.709 50.940 164.575 1.00 31.65 265 THR A N 1
ATOM 2054 C CA . THR A 1 289 ? 34.352 51.753 163.425 1.00 32.42 265 THR A CA 1
ATOM 2055 C C . THR A 1 289 ? 35.068 51.217 162.190 1.00 35.43 265 THR A C 1
ATOM 2056 O O . THR A 1 289 ? 36.259 50.889 162.268 1.00 35.51 265 THR A O 1
ATOM 2060 N N . PRO A 1 290 ? 34.389 51.120 161.046 1.00 38.14 266 PRO A N 1
ATOM 2061 C CA . PRO A 1 290 ? 35.054 50.650 159.819 1.00 32.45 266 PRO A CA 1
ATOM 2062 C C . PRO A 1 290 ? 36.300 51.465 159.496 1.00 30.43 266 PRO A C 1
ATOM 2063 O O . PRO A 1 290 ? 36.277 52.700 159.519 1.00 28.67 266 PRO A O 1
ATOM 2067 N N . LEU A 1 291 ? 37.399 50.762 159.197 1.00 26.91 267 LEU A N 1
ATOM 2068 C CA . LEU A 1 291 ? 38.683 51.406 158.931 1.00 25.91 267 LEU A CA 1
ATOM 2069 C C . LEU A 1 291 ? 38.866 51.780 157.466 1.00 28.60 267 LEU A C 1
ATOM 2070 O O . LEU A 1 291 ? 39.567 52.753 157.160 1.00 24.71 267 LEU A O 1
ATOM 2075 N N . ASP A 1 292 ? 38.265 51.026 156.550 1.00 30.00 268 ASP A N 1
ATOM 2076 C CA . ASP A 1 292 ? 38.406 51.323 155.134 1.00 26.22 268 ASP A CA 1
ATOM 2077 C C . ASP A 1 292 ? 37.322 50.591 154.368 1.00 24.23 268 ASP A C 1
ATOM 2078 O O . ASP A 1 292 ? 36.958 49.471 154.726 1.00 31.22 268 ASP A O 1
ATOM 2083 N N . THR A 1 293 ? 36.785 51.240 153.341 1.00 21.15 269 THR A N 1
ATOM 2084 C CA . THR A 1 293 ? 35.837 50.608 152.433 1.00 27.77 269 THR A CA 1
ATOM 2085 C C . THR A 1 293 ? 36.360 50.781 151.016 1.00 28.60 269 THR A C 1
ATOM 2086 O O . THR A 1 293 ? 36.807 51.875 150.649 1.00 25.98 269 THR A O 1
ATOM 2090 N N . TYR A 1 294 ? 36.321 49.708 150.230 1.00 25.11 270 TYR A N 1
ATOM 2091 C CA . TYR A 1 294 ? 36.632 49.799 148.811 1.00 23.52 270 TYR A CA 1
ATOM 2092 C C . TYR A 1 294 ? 35.642 48.958 148.037 1.00 27.17 270 TYR A C 1
ATOM 2093 O O . TYR A 1 294 ? 35.357 47.818 148.418 1.00 26.76 270 TYR A O 1
ATOM 2102 N N . THR A 1 295 ? 35.128 49.527 146.953 1.00 26.90 271 THR A N 1
ATOM 2103 C CA . THR A 1 295 ? 34.087 48.904 146.157 1.00 26.79 271 THR A CA 1
ATOM 2104 C C . THR A 1 295 ? 34.478 48.952 144.695 1.00 27.09 271 THR A C 1
ATOM 2105 O O . THR A 1 295 ? 35.021 49.952 144.217 1.00 32.15 271 THR A O 1
ATOM 2109 N N . ASP A 1 296 ? 34.181 47.872 143.988 1.00 28.66 272 ASP A N 1
ATOM 2110 C CA . ASP A 1 296 ? 34.440 47.800 142.565 1.00 27.75 272 ASP A CA 1
ATOM 2111 C C . ASP A 1 296 ? 33.344 46.948 141.938 1.00 32.64 272 ASP A C 1
ATOM 2112 O O . ASP A 1 296 ? 32.576 46.275 142.636 1.00 28.30 272 ASP A O 1
ATOM 2117 N N . ARG A 1 297 ? 33.270 46.983 140.608 1.00 33.68 273 ARG A N 1
ATOM 2118 C CA . ARG A 1 297 ? 32.279 46.210 139.867 1.00 28.41 273 ARG A CA 1
ATOM 2119 C C . ARG A 1 297 ? 32.986 45.168 139.018 1.00 26.63 273 ARG A C 1
ATOM 2120 O O . ARG A 1 297 ? 33.860 45.507 138.214 1.00 32.60 273 ARG A O 1
ATOM 2128 N N . ILE A 1 298 ? 32.611 43.904 139.197 1.00 21.78 274 ILE A N 1
ATOM 2129 C CA . ILE A 1 298 ? 33.230 42.816 138.464 1.00 23.79 274 ILE A CA 1
ATOM 2130 C C . ILE A 1 298 ? 32.174 42.064 137.667 1.00 29.92 274 ILE A C 1
ATOM 2131 O O . ILE A 1 298 ? 30.966 42.184 137.900 1.00 27.01 274 ILE A O 1
ATOM 2136 N N . GLY A 1 299 ? 32.653 41.302 136.696 1.00 26.57 275 GLY A N 1
ATOM 2137 C CA . GLY A 1 299 ? 31.805 40.441 135.892 1.00 25.66 275 GLY A CA 1
ATOM 2138 C C . GLY A 1 299 ? 32.263 39.008 136.054 1.00 27.65 275 GLY A C 1
ATOM 2139 O O . GLY A 1 299 ? 33.464 38.729 136.051 1.00 26.66 275 GLY A O 1
ATOM 2140 N N . ILE A 1 300 ? 31.302 38.105 136.213 1.00 26.82 276 ILE A N 1
ATOM 2141 C CA . ILE A 1 300 ? 31.603 36.698 136.437 1.00 27.66 276 ILE A CA 1
ATOM 2142 C C . ILE A 1 300 ? 31.687 36.039 135.067 1.00 30.55 276 ILE A C 1
ATOM 2143 O O . ILE A 1 300 ? 30.669 35.794 134.417 1.00 34.81 276 ILE A O 1
ATOM 2148 N N . ARG A 1 301 ? 32.908 35.751 134.627 1.00 27.48 277 ARG A N 1
ATOM 2149 C CA . ARG A 1 301 ? 33.113 35.118 133.334 1.00 27.46 277 ARG A CA 1
ATOM 2150 C C . ARG A 1 301 ? 34.534 34.575 133.290 1.00 27.10 277 ARG A C 1
ATOM 2151 O O . ARG A 1 301 ? 35.419 35.061 133.997 1.00 26.46 277 ARG A O 1
ATOM 2159 N N . THR A 1 302 ? 34.744 33.562 132.450 1.00 28.05 278 THR A N 1
ATOM 2160 C CA . THR A 1 302 ? 36.036 32.900 132.329 1.00 27.52 278 THR A CA 1
ATOM 2161 C C . THR A 1 302 ? 36.581 33.027 130.908 1.00 32.84 278 THR A C 1
ATOM 2162 O O . THR A 1 302 ? 35.838 33.231 129.941 1.00 32.59 278 THR A O 1
ATOM 2166 N N . ILE A 1 303 ? 37.899 32.888 130.785 1.00 31.09 279 ILE A N 1
ATOM 2167 C CA . ILE A 1 303 ? 38.579 33.019 129.502 1.00 28.26 279 ILE A CA 1
ATOM 2168 C C . ILE A 1 303 ? 39.571 31.876 129.361 1.00 26.53 279 ILE A C 1
ATOM 2169 O O . ILE A 1 303 ? 40.506 31.766 130.159 1.00 27.56 279 ILE A O 1
ATOM 2174 N N . LYS A 1 304 ? 39.376 31.027 128.354 1.00 27.86 280 LYS A N 1
ATOM 2175 C CA . LYS A 1 304 ? 40.293 29.928 128.076 1.00 34.01 280 LYS A CA 1
ATOM 2176 C C . LYS A 1 304 ? 40.622 29.893 126.587 1.00 37.13 280 LYS A C 1
ATOM 2177 O O . LYS A 1 304 ? 39.733 30.065 125.743 1.00 31.12 280 LYS A O 1
ATOM 2183 N N . ILE A 1 305 ? 41.901 29.674 126.276 1.00 34.84 281 ILE A N 1
ATOM 2184 C CA . ILE A 1 305 ? 42.341 29.340 124.922 1.00 33.47 281 ILE A CA 1
ATOM 2185 C C . ILE A 1 305 ? 42.368 27.814 124.816 1.00 34.70 281 ILE A C 1
ATOM 2186 O O . ILE A 1 305 ? 43.242 27.154 125.381 1.00 36.58 281 ILE A O 1
ATOM 2191 N N . SER A 1 306 ? 41.424 27.245 124.090 1.00 33.30 282 SER A N 1
ATOM 2192 C CA . SER A 1 306 ? 41.323 25.793 123.955 1.00 34.10 282 SER A CA 1
ATOM 2193 C C . SER A 1 306 ? 41.799 25.432 122.548 1.00 38.88 282 SER A C 1
ATOM 2194 O O . SER A 1 306 ? 41.032 25.469 121.582 1.00 37.24 282 SER A O 1
ATOM 2197 N N . GLY A 1 307 ? 43.074 25.081 122.438 1.00 39.18 283 GLY A N 1
ATOM 2198 C CA . GLY A 1 307 ? 43.652 24.861 121.128 1.00 31.92 283 GLY A CA 1
ATOM 2199 C C . GLY A 1 307 ? 43.552 26.093 120.247 1.00 39.92 283 GLY A C 1
ATOM 2200 O O . GLY A 1 307 ? 44.318 27.052 120.412 1.00 39.57 283 GLY A O 1
ATOM 2201 N N . THR A 1 308 ? 42.605 26.081 119.310 1.00 35.71 284 THR A N 1
ATOM 2202 C CA . THR A 1 308 ? 42.459 27.152 118.336 1.00 35.19 284 THR A CA 1
ATOM 2203 C C . THR A 1 308 ? 41.210 28.002 118.564 1.00 38.25 284 THR A C 1
ATOM 2204 O O . THR A 1 308 ? 40.955 28.937 117.796 1.00 35.21 284 THR A O 1
ATOM 2208 N N . ASP A 1 309 ? 40.442 27.728 119.610 1.00 36.72 285 ASP A N 1
ATOM 2209 C CA . ASP A 1 309 ? 39.289 28.547 119.939 1.00 36.82 285 ASP A CA 1
ATOM 2210 C C . ASP A 1 309 ? 39.630 29.528 121.051 1.00 34.14 285 ASP A C 1
ATOM 2211 O O . ASP A 1 309 ? 40.467 29.262 121.913 1.00 36.42 285 ASP A O 1
ATOM 2216 N N . ILE A 1 310 ? 38.958 30.668 121.013 1.00 31.56 286 ILE A N 1
ATOM 2217 C CA . ILE A 1 310 ? 38.879 31.596 122.130 1.00 29.03 286 ILE A CA 1
ATOM 2218 C C . ILE A 1 310 ? 37.538 31.344 122.813 1.00 29.31 286 ILE A C 1
ATOM 2219 O O . ILE A 1 310 ? 36.478 31.469 122.188 1.00 30.89 286 ILE A O 1
ATOM 2224 N N . LEU A 1 311 ? 37.575 30.942 124.078 1.00 33.24 287 LEU A N 1
ATOM 2225 C CA . LEU A 1 311 ? 36.373 30.590 124.821 1.00 31.71 287 LEU A CA 1
ATOM 2226 C C . LEU A 1 311 ? 36.104 31.655 125.870 1.00 31.52 287 LEU A C 1
ATOM 2227 O O . LEU A 1 311 ? 36.966 31.931 126.713 1.00 34.97 287 LEU A O 1
ATOM 2232 N N . VAL A 1 312 ? 34.923 32.259 125.806 1.00 25.18 288 VAL A N 1
ATOM 2233 C CA . VAL A 1 312 ? 34.400 33.074 126.889 1.00 29.62 288 VAL A CA 1
ATOM 2234 C C . VAL A 1 312 ? 33.238 32.304 127.484 1.00 31.71 288 VAL A C 1
ATOM 2235 O O . VAL A 1 312 ? 32.265 32.001 126.782 1.00 35.89 288 VAL A O 1
ATOM 2239 N N . ASN A 1 313 ? 33.352 31.955 128.763 1.00 33.39 289 ASN A N 1
ATOM 2240 C CA . ASN A 1 313 ? 32.365 31.096 129.415 1.00 35.86 289 ASN A CA 1
ATOM 2241 C C . ASN A 1 313 ? 32.206 29.784 128.664 1.00 35.35 289 ASN A C 1
ATOM 2242 O O . ASN A 1 313 ? 31.094 29.310 128.431 1.00 34.86 289 ASN A O 1
ATOM 2247 N N . ASP A 1 314 ? 33.329 29.216 128.250 1.00 38.23 290 ASP A N 1
ATOM 2248 C CA . ASP A 1 314 ? 33.375 27.890 127.654 1.00 39.66 290 ASP A CA 1
ATOM 2249 C C . ASP A 1 314 ? 32.663 27.790 126.308 1.00 39.14 290 ASP A C 1
ATOM 2250 O O . ASP A 1 314 ? 32.524 26.685 125.771 1.00 36.51 290 ASP A O 1
ATOM 2255 N N . LYS A 1 315 ? 32.220 28.906 125.737 1.00 39.52 291 LYS A N 1
ATOM 2256 C CA . LYS A 1 315 ? 31.742 28.864 124.365 1.00 40.06 291 LYS A CA 1
ATOM 2257 C C . LYS A 1 315 ? 32.683 29.644 123.437 1.00 36.15 291 LYS A C 1
ATOM 2258 O O . LYS A 1 315 ? 33.305 30.630 123.846 1.00 34.91 291 LYS A O 1
ATOM 2264 N N . PRO A 1 316 ? 32.838 29.199 122.195 1.00 36.20 292 PRO A N 1
ATOM 2265 C CA . PRO A 1 316 ? 33.749 29.888 121.268 1.00 39.90 292 PRO A CA 1
ATOM 2266 C C . PRO A 1 316 ? 33.182 31.209 120.764 1.00 39.54 292 PRO A C 1
ATOM 2267 O O . PRO A 1 316 ? 31.994 31.316 120.448 1.00 39.17 292 PRO A O 1
ATOM 2271 N N . ILE A 1 317 ? 34.058 32.211 120.659 1.00 36.37 293 ILE A N 1
ATOM 2272 C CA . ILE A 1 317 ? 33.696 33.537 120.178 1.00 32.95 293 ILE A CA 1
ATOM 2273 C C . ILE A 1 317 ? 34.477 33.854 118.900 1.00 34.38 293 ILE A C 1
ATOM 2274 O O . ILE A 1 317 ? 35.448 33.185 118.546 1.00 34.52 293 ILE A O 1
ATOM 2279 N N . TYR A 1 318 ? 34.030 34.904 118.212 1.00 32.35 294 TYR A N 1
ATOM 2280 C CA . TYR A 1 318 ? 34.723 35.455 117.055 1.00 29.36 294 TYR A CA 1
ATOM 2281 C C . TYR A 1 318 ? 34.847 36.963 117.244 1.00 33.26 294 TYR A C 1
ATOM 2282 O O . TYR A 1 318 ? 33.840 37.657 117.431 1.00 31.59 294 TYR A O 1
ATOM 2291 N N . LEU A 1 319 ? 36.083 37.464 117.197 1.00 30.03 295 LEU A N 1
ATOM 2292 C CA . LEU A 1 319 ? 36.370 38.855 117.511 1.00 26.75 295 LEU A CA 1
ATOM 2293 C C . LEU A 1 319 ? 36.121 39.727 116.297 1.00 26.33 295 LEU A C 1
ATOM 2294 O O . LEU A 1 319 ? 36.573 39.391 115.205 1.00 37.13 295 LEU A O 1
ATOM 2299 N N . LYS A 1 320 ? 35.436 40.856 116.477 1.00 22.78 296 LYS A N 1
ATOM 2300 C CA . LYS A 1 320 ? 35.339 41.844 115.402 1.00 25.86 296 LYS A CA 1
ATOM 2301 C C . LYS A 1 320 ? 35.439 43.256 115.967 1.00 25.31 296 LYS A C 1
ATOM 2302 O O . LYS A 1 320 ? 34.718 43.588 116.916 1.00 26.95 296 LYS A O 1
ATOM 2308 N N . GLY A 1 321 ? 36.322 44.082 115.389 1.00 23.01 297 GLY A N 1
ATOM 2309 C CA . GLY A 1 321 ? 36.548 45.401 115.967 1.00 27.74 297 GLY A CA 1
ATOM 2310 C C . GLY A 1 321 ? 37.759 46.121 115.397 1.00 25.83 297 GLY A C 1
ATOM 2311 O O . GLY A 1 321 ? 38.069 46.005 114.207 1.00 26.49 297 GLY A O 1
ATOM 2312 N N . PHE A 1 322 ? 38.413 46.896 116.265 1.00 20.97 298 PHE A N 1
ATOM 2313 C CA . PHE A 1 322 ? 39.506 47.815 115.932 1.00 27.18 298 PHE A CA 1
ATOM 2314 C C . PHE A 1 322 ? 40.611 47.631 116.971 1.00 32.96 298 PHE A C 1
ATOM 2315 O O . PHE A 1 322 ? 40.415 46.916 117.955 1.00 42.33 298 PHE A O 1
ATOM 2323 N N . GLY A 1 323 ? 41.780 48.262 116.814 1.00 27.43 299 GLY A N 1
ATOM 2324 C CA . GLY A 1 323 ? 42.122 49.269 115.843 1.00 25.08 299 GLY A CA 1
ATOM 2325 C C . GLY A 1 323 ? 41.984 50.694 116.365 1.00 32.75 299 GLY A C 1
ATOM 2326 O O . GLY A 1 323 ? 41.479 51.535 115.613 1.00 36.43 299 GLY A O 1
ATOM 2327 N N . ARG A 1 324 ? 42.415 51.011 117.597 1.00 24.48 300 ARG A N 1
ATOM 2328 C CA . ARG A 1 324 ? 42.058 52.302 118.189 1.00 25.15 300 ARG A CA 1
ATOM 2329 C C . ARG A 1 324 ? 43.251 53.132 118.642 1.00 26.52 300 ARG A C 1
ATOM 2330 O O . ARG A 1 324 ? 44.362 52.635 118.827 1.00 30.34 300 ARG A O 1
ATOM 2338 N N . HIS A 1 325 ? 42.982 54.421 118.839 1.00 21.49 301 HIS A N 1
ATOM 2339 C CA . HIS A 1 325 ? 43.889 55.335 119.516 1.00 21.67 301 HIS A CA 1
ATOM 2340 C C . HIS A 1 325 ? 43.093 56.232 120.456 1.00 23.04 301 HIS A C 1
ATOM 2341 O O . HIS A 1 325 ? 41.892 56.451 120.274 1.00 25.17 301 HIS A O 1
ATOM 2348 N N . GLU A 1 326 ? 43.776 56.761 121.467 1.00 21.20 302 GLU A N 1
ATOM 2349 C CA . GLU A 1 326 ? 43.215 57.839 122.273 1.00 22.59 302 GLU A CA 1
ATOM 2350 C C . GLU A 1 326 ? 43.666 59.133 121.626 1.00 20.01 302 GLU A C 1
ATOM 2351 O O . GLU A 1 326 ? 44.766 59.620 121.890 1.00 25.46 302 GLU A O 1
ATOM 2357 N N . ASP A 1 327 ? 42.814 59.683 120.770 1.00 18.70 303 ASP A N 1
ATOM 2358 C CA . ASP A 1 327 ? 43.171 60.818 119.919 1.00 18.59 303 ASP A CA 1
ATOM 2359 C C . ASP A 1 327 ? 41.884 61.550 119.589 1.00 26.15 303 ASP A C 1
ATOM 2360 O O . ASP A 1 327 ? 40.929 60.933 119.101 1.00 28.98 303 ASP A O 1
ATOM 2365 N N . SER A 1 328 ? 41.837 62.841 119.877 1.00 25.46 304 SER A N 1
ATOM 2366 C CA . SER A 1 328 ? 40.680 63.660 119.565 1.00 27.17 304 SER A CA 1
ATOM 2367 C C . SER A 1 328 ? 41.175 65.036 119.152 1.00 32.08 304 SER A C 1
ATOM 2368 O O . SER A 1 328 ? 42.304 65.419 119.477 1.00 34.70 304 SER A O 1
ATOM 2371 N N . PRO A 1 329 ? 40.366 65.791 118.406 1.00 36.96 305 PRO A N 1
ATOM 2372 C CA . PRO A 1 329 ? 40.854 67.084 117.888 1.00 30.06 305 PRO A CA 1
ATOM 2373 C C . PRO A 1 329 ? 41.333 68.035 118.967 1.00 34.02 305 PRO A C 1
ATOM 2374 O O . PRO A 1 329 ? 42.401 68.643 118.809 1.00 41.93 305 PRO A O 1
ATOM 2378 N N . PHE A 1 330 ? 40.590 68.179 120.067 1.00 30.45 306 PHE A N 1
ATOM 2379 C CA . PHE A 1 330 ? 40.895 69.235 121.025 1.00 27.43 306 PHE A CA 1
ATOM 2380 C C . PHE A 1 330 ? 41.700 68.771 122.223 1.00 31.34 306 PHE A C 1
ATOM 2381 O O . PHE A 1 330 ? 42.406 69.581 122.827 1.00 34.36 306 PHE A O 1
ATOM 2389 N N . ALA A 1 331 ? 41.626 67.501 122.595 1.00 30.56 307 ALA A N 1
ATOM 2390 C CA . ALA A 1 331 ? 42.379 67.061 123.756 1.00 27.67 307 ALA A CA 1
ATOM 2391 C C . ALA A 1 331 ? 43.683 66.391 123.380 1.00 25.85 307 ALA A C 1
ATOM 2392 O O . ALA A 1 331 ? 44.560 66.251 124.234 1.00 28.61 307 ALA A O 1
ATOM 2394 N N . GLY A 1 332 ? 43.836 66.000 122.125 1.00 29.43 308 GLY A N 1
ATOM 2395 C CA . GLY A 1 332 ? 44.998 65.243 121.716 1.00 31.61 308 GLY A CA 1
ATOM 2396 C C . GLY A 1 332 ? 44.987 63.837 122.275 1.00 31.44 308 GLY A C 1
ATOM 2397 O O . GLY A 1 332 ? 44.023 63.083 122.077 1.00 30.06 308 GLY A O 1
ATOM 2398 N N . ARG A 1 333 ? 46.062 63.482 122.988 1.00 29.57 309 ARG A N 1
ATOM 2399 C CA . ARG A 1 333 ? 46.162 62.177 123.628 1.00 27.94 309 ARG A CA 1
ATOM 2400 C C . ARG A 1 333 ? 45.291 62.066 124.873 1.00 29.86 309 ARG A C 1
ATOM 2401 O O . ARG A 1 333 ? 45.014 60.949 125.319 1.00 31.42 309 ARG A O 1
ATOM 2409 N N . ALA A 1 334 ? 44.842 63.193 125.422 1.00 28.61 310 ALA A N 1
ATOM 2410 C CA . ALA A 1 334 ? 44.206 63.216 126.734 1.00 29.30 310 ALA A CA 1
ATOM 2411 C C . ALA A 1 334 ? 42.818 62.592 126.693 1.00 25.29 310 ALA A C 1
ATOM 2412 O O . ALA A 1 334 ? 42.085 62.716 125.711 1.00 24.65 310 ALA A O 1
ATOM 2414 N N . PHE A 1 335 ? 42.444 61.941 127.792 1.00 28.74 311 PHE A N 1
ATOM 2415 C CA . PHE A 1 335 ? 41.141 61.293 127.854 1.00 31.58 311 PHE A CA 1
ATOM 2416 C C . PHE A 1 335 ? 40.010 62.312 127.846 1.00 27.88 311 PHE A C 1
ATOM 2417 O O . PHE A 1 335 ? 39.991 63.243 128.656 1.00 31.10 311 PHE A O 1
ATOM 2425 N N . ASP A 1 336 ? 39.042 62.101 126.961 1.00 24.45 312 ASP A N 1
ATOM 2426 C CA . ASP A 1 336 ? 37.848 62.928 126.869 1.00 22.64 312 ASP A CA 1
ATOM 2427 C C . ASP A 1 336 ? 36.637 62.009 126.881 1.00 25.54 312 ASP A C 1
ATOM 2428 O O . ASP A 1 336 ? 36.448 61.218 125.950 1.00 30.81 312 ASP A O 1
ATOM 2433 N N . LEU A 1 337 ? 35.809 62.126 127.920 1.00 23.84 313 LEU A N 1
ATOM 2434 C CA . LEU A 1 337 ? 34.671 61.227 128.074 1.00 21.70 313 LEU A CA 1
ATOM 2435 C C . LEU A 1 337 ? 33.655 61.361 126.942 1.00 24.81 313 LEU A C 1
ATOM 2436 O O . LEU A 1 337 ? 32.970 60.384 126.607 1.00 22.65 313 LEU A O 1
ATOM 2441 N N . ASN A 1 338 ? 33.514 62.554 126.356 1.00 24.83 314 ASN A N 1
ATOM 2442 C CA . ASN A 1 338 ? 32.575 62.702 125.244 1.00 25.31 314 ASN A CA 1
ATOM 2443 C C . ASN A 1 338 ? 33.004 61.867 124.048 1.00 23.83 314 ASN A C 1
ATOM 2444 O O . ASN A 1 338 ? 32.199 61.119 123.488 1.00 19.60 314 ASN A O 1
ATOM 2449 N N . VAL A 1 339 ? 34.276 61.971 123.647 1.00 24.08 315 VAL A N 1
ATOM 2450 C CA . VAL A 1 339 ? 34.757 61.148 122.545 1.00 23.91 315 VAL A CA 1
ATOM 2451 C C . VAL A 1 339 ? 34.630 59.667 122.890 1.00 26.36 315 VAL A C 1
ATOM 2452 O O . VAL A 1 339 ? 34.217 58.854 122.057 1.00 25.87 315 VAL A O 1
ATOM 2456 N N . GLU A 1 340 ? 34.924 59.295 124.133 1.00 28.34 316 GLU A N 1
ATOM 2457 C CA . GLU A 1 340 ? 34.888 57.875 124.470 1.00 27.54 316 GLU A CA 1
ATOM 2458 C C . GLU A 1 340 ? 33.476 57.299 124.384 1.00 30.40 316 GLU A C 1
ATOM 2459 O O . GLU A 1 340 ? 33.290 56.207 123.835 1.00 36.24 316 GLU A O 1
ATOM 2465 N N . LYS A 1 341 ? 32.463 57.992 124.930 1.00 23.18 317 LYS A N 1
ATOM 2466 C CA . LYS A 1 341 ? 31.106 57.460 124.793 1.00 22.64 317 LYS A CA 1
ATOM 2467 C C . LYS A 1 341 ? 30.656 57.465 123.336 1.00 26.24 317 LYS A C 1
ATOM 2468 O O . LYS A 1 341 ? 29.873 56.601 122.925 1.00 29.29 317 LYS A O 1
ATOM 2470 N N . LYS A 1 342 ? 31.153 58.412 122.539 1.00 23.85 318 LYS A N 1
ATOM 2471 C CA . LYS A 1 342 ? 30.812 58.451 121.119 1.00 24.72 318 LYS A CA 1
ATOM 2472 C C . LYS A 1 342 ? 31.482 57.309 120.367 1.00 30.36 318 LYS A C 1
ATOM 2473 O O . LYS A 1 342 ? 30.847 56.639 119.540 1.00 29.07 318 LYS A O 1
ATOM 2479 N N . ASP A 1 343 ? 32.769 57.069 120.640 1.00 30.14 319 ASP A N 1
ATOM 2480 C CA . ASP A 1 343 ? 33.435 55.912 120.057 1.00 27.89 319 ASP A CA 1
ATOM 2481 C C . ASP A 1 343 ? 32.709 54.621 120.429 1.00 26.77 319 ASP A C 1
ATOM 2482 O O . ASP A 1 343 ? 32.588 53.710 119.602 1.00 26.91 319 ASP A O 1
ATOM 2487 N N . PHE A 1 344 ? 32.176 54.537 121.653 1.00 28.03 320 PHE A N 1
ATOM 2488 C CA . PHE A 1 344 ? 31.467 53.322 122.053 1.00 27.20 320 PHE A CA 1
ATOM 2489 C C . PHE A 1 344 ? 30.095 53.227 121.391 1.00 28.46 320 PHE A C 1
ATOM 2490 O O . PHE A 1 344 ? 29.681 52.140 120.974 1.00 25.99 320 PHE A O 1
ATOM 2498 N N . ALA A 1 345 ? 29.378 54.352 121.271 1.00 30.16 321 ALA A N 1
ATOM 2499 C CA . ALA A 1 345 ? 28.115 54.349 120.537 1.00 23.64 321 ALA A CA 1
ATOM 2500 C C . ALA A 1 345 ? 28.306 53.822 119.126 1.00 27.42 321 ALA A C 1
ATOM 2501 O O . ALA A 1 345 ? 27.475 53.059 118.613 1.00 25.97 321 ALA A O 1
ATOM 2503 N N . LEU A 1 346 ? 29.409 54.216 118.484 1.00 26.69 322 LEU A N 1
ATOM 2504 C CA . LEU A 1 346 ? 29.656 53.787 117.115 1.00 22.54 322 LEU A CA 1
ATOM 2505 C C . LEU A 1 346 ? 30.018 52.310 117.057 1.00 23.44 322 LEU A C 1
ATOM 2506 O O . LEU A 1 346 ? 29.535 51.587 116.183 1.00 25.29 322 LEU A O 1
ATOM 2511 N N . MET A 1 347 ? 30.864 51.841 117.976 1.00 27.30 323 MET A N 1
ATOM 2512 C CA . MET A 1 347 ? 31.318 50.456 117.909 1.00 24.17 323 MET A CA 1
ATOM 2513 C C . MET A 1 347 ? 30.181 49.475 118.149 1.00 27.32 323 MET A C 1
ATOM 2514 O O . MET A 1 347 ? 30.213 48.355 117.616 1.00 29.48 323 MET A O 1
ATOM 2519 N N . LYS A 1 348 ? 29.174 49.861 118.942 1.00 25.12 324 LYS A N 1
ATOM 2520 C CA . LYS A 1 348 ? 27.995 49.011 119.083 1.00 27.88 324 LYS A CA 1
ATOM 2521 C C . LYS A 1 348 ? 27.132 49.089 117.831 1.00 28.46 324 LYS A C 1
ATOM 2522 O O . LYS A 1 348 ? 26.701 48.064 117.289 1.00 32.04 324 LYS A O 1
ATOM 2528 N N . TRP A 1 349 ? 26.898 50.304 117.335 1.00 26.54 325 TRP A N 1
ATOM 2529 C CA . TRP A 1 349 ? 26.159 50.457 116.092 1.00 20.00 325 TRP A CA 1
ATOM 2530 C C . TRP A 1 349 ? 26.716 49.558 115.000 1.00 24.52 325 TRP A C 1
ATOM 2531 O O . TRP A 1 349 ? 25.958 48.961 114.226 1.00 33.80 325 TRP A O 1
ATOM 2542 N N . ILE A 1 350 ? 28.041 49.428 114.928 1.00 25.03 326 ILE A N 1
ATOM 2543 C CA . ILE A 1 350 ? 28.648 48.785 113.769 1.00 25.28 326 ILE A CA 1
ATOM 2544 C C . ILE A 1 350 ? 28.695 47.273 113.887 1.00 23.98 326 ILE A C 1
ATOM 2545 O O . ILE A 1 350 ? 29.003 46.605 112.899 1.00 24.48 326 ILE A O 1
ATOM 2550 N N . GLY A 1 351 ? 28.371 46.708 115.051 1.00 26.97 327 GLY A N 1
ATOM 2551 C CA . GLY A 1 351 ? 28.396 45.270 115.251 1.00 24.57 327 GLY A CA 1
ATOM 2552 C C . GLY A 1 351 ? 29.667 44.732 115.881 1.00 27.12 327 GLY A C 1
ATOM 2553 O O . GLY A 1 351 ? 29.731 43.530 116.177 1.00 26.52 327 GLY A O 1
ATOM 2554 N N . ALA A 1 352 ? 30.672 45.583 116.092 1.00 25.07 328 ALA A N 1
ATOM 2555 C CA . ALA A 1 352 ? 31.919 45.185 116.721 1.00 22.48 328 ALA A CA 1
ATOM 2556 C C . ALA A 1 352 ? 31.685 44.682 118.148 1.00 25.44 328 ALA A C 1
ATOM 2557 O O . ALA A 1 352 ? 30.670 44.979 118.790 1.00 26.57 328 ALA A O 1
ATOM 2559 N N . ASN A 1 353 ? 32.663 43.930 118.658 1.00 22.91 329 ASN A N 1
ATOM 2560 C CA . ASN A 1 353 ? 32.623 43.497 120.048 1.00 24.85 329 ASN A CA 1
ATOM 2561 C C . ASN A 1 353 ? 33.986 43.544 120.728 1.00 25.88 329 ASN A C 1
ATOM 2562 O O . ASN A 1 353 ? 34.102 43.085 121.868 1.00 25.73 329 ASN A O 1
ATOM 2567 N N . SER A 1 354 ? 35.019 44.081 120.081 1.00 25.71 330 SER A N 1
ATOM 2568 C CA . SER A 1 354 ? 36.353 44.083 120.664 1.00 21.75 330 SER A CA 1
ATOM 2569 C C . SER A 1 354 ? 37.120 45.295 120.175 1.00 25.01 330 SER A C 1
ATOM 2570 O O . SER A 1 354 ? 36.727 45.953 119.215 1.00 30.40 330 SER A O 1
ATOM 2573 N N . PHE A 1 355 ? 38.228 45.583 120.848 1.00 25.55 331 PHE A N 1
ATOM 2574 C CA . PHE A 1 355 ? 39.203 46.522 120.315 1.00 24.86 331 PHE A CA 1
ATOM 2575 C C . PHE A 1 355 ? 40.493 46.384 121.112 1.00 29.59 331 PHE A C 1
ATOM 2576 O O . PHE A 1 355 ? 40.486 45.900 122.249 1.00 33.38 331 PHE A O 1
ATOM 2584 N N . ARG A 1 356 ? 41.604 46.792 120.495 1.00 23.10 332 ARG A N 1
ATOM 2585 C CA . ARG A 1 356 ? 42.921 46.729 121.116 1.00 22.89 332 ARG A CA 1
ATOM 2586 C C . ARG A 1 356 ? 43.404 48.138 121.430 1.00 27.48 332 ARG A C 1
ATOM 2587 O O . ARG A 1 356 ? 43.389 49.011 120.559 1.00 29.33 332 ARG A O 1
ATOM 2595 N N . THR A 1 357 ? 43.833 48.354 122.675 1.00 25.64 333 THR A N 1
ATOM 2596 C CA . THR A 1 357 ? 44.252 49.673 123.144 1.00 21.46 333 THR A CA 1
ATOM 2597 C C . THR A 1 357 ? 45.644 50.003 122.608 1.00 23.48 333 THR A C 1
ATOM 2598 O O . THR A 1 357 ? 46.614 50.196 123.336 1.00 29.50 333 THR A O 1
ATOM 2602 N N . SER A 1 358 ? 45.732 50.046 121.295 1.00 24.60 334 SER A N 1
ATOM 2603 C CA . SER A 1 358 ? 46.973 50.430 120.655 1.00 27.32 334 SER A CA 1
ATOM 2604 C C . SER A 1 358 ? 47.234 51.916 120.868 1.00 29.45 334 SER A C 1
ATOM 2605 O O . SER A 1 358 ? 46.321 52.741 120.736 1.00 27.68 334 SER A O 1
ATOM 2608 N N . HIS A 1 359 ? 48.474 52.268 121.223 1.00 26.95 335 HIS A N 1
ATOM 2609 C CA . HIS A 1 359 ? 49.554 51.343 121.544 1.00 25.04 335 HIS A CA 1
ATOM 2610 C C . HIS A 1 359 ? 50.071 51.663 122.936 1.00 30.37 335 HIS A C 1
ATOM 2611 O O . HIS A 1 359 ? 51.261 51.921 123.132 1.00 28.53 335 HIS A O 1
ATOM 2618 N N . TYR A 1 360 ? 49.178 51.660 123.903 1.00 29.62 336 TYR A N 1
ATOM 2619 C CA . TYR A 1 360 ? 49.524 52.112 125.238 1.00 22.14 336 TYR A CA 1
ATOM 2620 C C . TYR A 1 360 ? 48.289 51.906 126.093 1.00 25.06 336 TYR A C 1
ATOM 2621 O O . TYR A 1 360 ? 47.177 51.839 125.558 1.00 28.83 336 TYR A O 1
ATOM 2630 N N . PRO A 1 361 ? 48.434 51.748 127.403 1.00 25.29 337 PRO A N 1
ATOM 2631 C CA . PRO A 1 361 ? 47.254 51.687 128.266 1.00 22.03 337 PRO A CA 1
ATOM 2632 C C . PRO A 1 361 ? 46.399 52.933 128.110 1.00 23.15 337 PRO A C 1
ATOM 2633 O O . PRO A 1 361 ? 46.916 54.043 127.983 1.00 22.84 337 PRO A O 1
ATOM 2637 N N . TYR A 1 362 ? 45.077 52.745 128.119 1.00 23.98 338 TYR A N 1
ATOM 2638 C CA . TYR A 1 362 ? 44.150 53.867 128.037 1.00 26.59 338 TYR A CA 1
ATOM 2639 C C . TYR A 1 362 ? 43.743 54.346 129.436 1.00 26.51 338 TYR A C 1
ATOM 2640 O O . TYR A 1 362 ? 44.003 53.694 130.451 1.00 27.13 338 TYR A O 1
ATOM 2649 N N . ASP A 1 363 ? 43.085 55.505 129.480 1.00 24.17 339 ASP A N 1
ATOM 2650 C CA . ASP A 1 363 ? 42.447 55.942 130.713 1.00 26.18 339 ASP A CA 1
ATOM 2651 C C . ASP A 1 363 ? 41.595 54.817 131.281 1.00 26.29 339 ASP A C 1
ATOM 2652 O O . ASP A 1 363 ? 41.026 54.009 130.545 1.00 26.08 339 ASP A O 1
ATOM 2657 N N . GLU A 1 364 ? 41.494 54.779 132.610 1.00 29.05 340 GLU A N 1
ATOM 2658 C CA . GLU A 1 364 ? 40.803 53.683 133.272 1.00 25.42 340 GLU A CA 1
ATOM 2659 C C . GLU A 1 364 ? 39.305 53.700 133.011 1.00 25.95 340 GLU A C 1
ATOM 2660 O O . GLU A 1 364 ? 38.669 52.647 133.099 1.00 28.55 340 GLU A O 1
ATOM 2666 N N . GLN A 1 365 ? 38.741 54.858 132.657 1.00 25.65 341 GLN A N 1
ATOM 2667 C CA . GLN A 1 365 ? 37.329 54.935 132.292 1.00 25.32 341 GLN A CA 1
ATOM 2668 C C . GLN A 1 365 ? 37.013 54.104 131.054 1.00 30.77 341 GLN A C 1
ATOM 2669 O O . GLN A 1 365 ? 35.871 53.661 130.873 1.00 31.41 341 GLN A O 1
ATOM 2675 N N . VAL A 1 366 ? 37.991 53.909 130.169 1.00 25.47 342 VAL A N 1
ATOM 2676 C CA . VAL A 1 366 ? 37.711 53.157 128.955 1.00 24.66 342 VAL A CA 1
ATOM 2677 C C . VAL A 1 366 ? 37.314 51.735 129.311 1.00 27.57 342 VAL A C 1
ATOM 2678 O O . VAL A 1 366 ? 36.413 51.150 128.696 1.00 27.51 342 VAL A O 1
ATOM 2682 N N . TYR A 1 367 ? 37.971 51.161 130.318 1.00 25.47 343 TYR A N 1
ATOM 2683 C CA . TYR A 1 367 ? 37.695 49.779 130.675 1.00 23.22 343 TYR A CA 1
ATOM 2684 C C . TYR A 1 367 ? 36.375 49.639 131.418 1.00 25.32 343 TYR A C 1
ATOM 2685 O O . TYR A 1 367 ? 35.678 48.637 131.240 1.00 23.79 343 TYR A O 1
ATOM 2694 N N . LYS A 1 368 ? 36.003 50.630 132.231 1.00 28.52 344 LYS A N 1
ATOM 2695 C CA . LYS A 1 368 ? 34.732 50.553 132.942 1.00 24.13 344 LYS A CA 1
ATOM 2696 C C . LYS A 1 368 ? 33.569 50.614 131.969 1.00 27.18 344 LYS A C 1
ATOM 2697 O O . LYS A 1 368 ? 32.557 49.931 132.160 1.00 31.50 344 LYS A O 1
ATOM 2703 N N . ILE A 1 369 ? 33.695 51.425 130.917 1.00 28.14 345 ILE A N 1
ATOM 2704 C CA . ILE A 1 369 ? 32.675 51.427 129.874 1.00 22.45 345 ILE A CA 1
ATOM 2705 C C . ILE A 1 369 ? 32.689 50.101 129.134 1.00 25.15 345 ILE A C 1
ATOM 2706 O O . ILE A 1 369 ? 31.637 49.505 128.882 1.00 30.14 345 ILE A O 1
ATOM 2711 N N . ALA A 1 370 ? 33.880 49.603 128.797 1.00 26.27 346 ALA A N 1
ATOM 2712 C CA . ALA A 1 370 ? 33.988 48.273 128.207 1.00 23.77 346 ALA A CA 1
ATOM 2713 C C . ALA A 1 370 ? 33.304 47.219 129.075 1.00 28.55 346 ALA A C 1
ATOM 2714 O O . ALA A 1 370 ? 32.582 46.361 128.556 1.00 29.44 346 ALA A O 1
ATOM 2716 N N . ASP A 1 371 ? 33.507 47.281 130.404 1.00 26.46 347 ASP A N 1
ATOM 2717 C CA . ASP A 1 371 ? 32.842 46.348 131.318 1.00 24.50 347 ASP A CA 1
ATOM 2718 C C . ASP A 1 371 ? 31.324 46.481 131.257 1.00 26.97 347 ASP A C 1
ATOM 2719 O O . ASP A 1 371 ? 30.606 45.476 131.305 1.00 27.76 347 ASP A O 1
ATOM 2724 N N . GLU A 1 372 ? 30.812 47.714 131.218 1.00 26.37 348 GLU A N 1
ATOM 2725 C CA . GLU A 1 372 ? 29.368 47.907 131.176 1.00 25.95 348 GLU A CA 1
ATOM 2726 C C . GLU A 1 372 ? 28.777 47.532 129.822 1.00 29.64 348 GLU A C 1
ATOM 2727 O O . GLU A 1 372 ? 27.594 47.189 129.749 1.00 30.26 348 GLU A O 1
ATOM 2729 N N . GLU A 1 373 ? 29.572 47.565 128.754 1.00 29.86 349 GLU A N 1
ATOM 2730 C CA . GLU A 1 373 ? 29.087 47.281 127.414 1.00 25.30 349 GLU A CA 1
ATOM 2731 C C . GLU A 1 373 ? 29.520 45.912 126.910 1.00 28.93 349 GLU A C 1
ATOM 2732 O O . GLU A 1 373 ? 29.219 45.560 125.761 1.00 26.96 349 GLU A O 1
ATOM 2738 N N . GLY A 1 374 ? 30.211 45.129 127.730 1.00 27.91 350 GLY A N 1
ATOM 2739 C CA . GLY A 1 374 ? 30.548 43.771 127.330 1.00 25.39 350 GLY A CA 1
ATOM 2740 C C . GLY A 1 374 ? 31.465 43.684 126.130 1.00 24.41 350 GLY A C 1
ATOM 2741 O O . GLY A 1 374 ? 31.308 42.782 125.302 1.00 25.08 350 GLY A O 1
ATOM 2742 N N . PHE A 1 375 ? 32.416 44.602 126.011 1.00 21.85 351 PHE A N 1
ATOM 2743 C CA . PHE A 1 375 ? 33.452 44.510 124.997 1.00 25.17 351 PHE A CA 1
ATOM 2744 C C . PHE A 1 375 ? 34.646 43.721 125.526 1.00 28.37 351 PHE A C 1
ATOM 2745 O O . PHE A 1 375 ? 34.886 43.668 126.734 1.00 31.13 351 PHE A O 1
ATOM 2753 N N . LEU A 1 376 ? 35.394 43.100 124.611 1.00 25.07 352 LEU A N 1
ATOM 2754 C CA . LEU A 1 376 ? 36.637 42.404 124.933 1.00 21.91 352 LEU A CA 1
ATOM 2755 C C . LEU A 1 376 ? 37.821 43.253 124.497 1.00 25.97 352 LEU A C 1
ATOM 2756 O O . LEU A 1 376 ? 37.939 43.597 123.316 1.00 30.49 352 LEU A O 1
ATOM 2761 N N . LEU A 1 377 ? 38.708 43.566 125.431 1.00 18.96 353 LEU A N 1
ATOM 2762 C CA . LEU A 1 377 ? 39.834 44.442 125.164 1.00 22.62 353 LEU A CA 1
ATOM 2763 C C . LEU A 1 377 ? 41.143 43.662 125.180 1.00 29.55 353 LEU A C 1
ATOM 2764 O O . LEU A 1 377 ? 41.326 42.744 125.986 1.00 27.99 353 LEU A O 1
ATOM 2769 N N . THR A 1 378 ? 42.050 44.026 124.285 1.00 24.44 354 THR A N 1
ATOM 2770 C CA . THR A 1 378 ? 43.431 43.590 124.375 1.00 22.73 354 THR A CA 1
ATOM 2771 C C . THR A 1 378 ? 44.227 44.766 124.916 1.00 23.48 354 THR A C 1
ATOM 2772 O O . THR A 1 378 ? 44.275 45.827 124.289 1.00 27.47 354 THR A O 1
ATOM 2776 N N . ASP A 1 379 ? 44.824 44.586 126.083 1.00 23.83 355 ASP A N 1
ATOM 2777 C CA . ASP A 1 379 ? 45.455 45.669 126.833 1.00 25.51 355 ASP A CA 1
ATOM 2778 C C . ASP A 1 379 ? 46.926 45.713 126.445 1.00 20.94 355 ASP A C 1
ATOM 2779 O O . ASP A 1 379 ? 47.639 44.723 126.620 1.00 27.01 355 ASP A O 1
ATOM 2784 N N . GLU A 1 380 ? 47.387 46.837 125.911 1.00 22.04 356 GLU A N 1
ATOM 2785 C CA . GLU A 1 380 ? 48.721 46.894 125.320 1.00 26.76 356 GLU A CA 1
ATOM 2786 C C . GLU A 1 380 ? 49.629 47.844 126.090 1.00 26.65 356 GLU A C 1
ATOM 2787 O O . GLU A 1 380 ? 49.233 48.959 126.430 1.00 33.09 356 GLU A O 1
ATOM 2793 N N . VAL A 1 381 ? 50.842 47.392 126.370 1.00 25.66 357 VAL A N 1
ATOM 2794 C CA . VAL A 1 381 ? 51.841 48.199 127.059 1.00 24.73 357 VAL A CA 1
ATOM 2795 C C . VAL A 1 381 ? 52.610 48.952 125.976 1.00 28.33 357 VAL A C 1
ATOM 2796 O O . VAL A 1 381 ? 52.641 48.495 124.825 1.00 35.00 357 VAL A O 1
ATOM 2800 N N . PRO A 1 382 ? 53.209 50.122 126.262 1.00 28.64 358 PRO A N 1
ATOM 2801 C CA . PRO A 1 382 ? 53.727 50.957 125.165 1.00 24.74 358 PRO A CA 1
ATOM 2802 C C . PRO A 1 382 ? 55.052 50.459 124.609 1.00 29.52 358 PRO A C 1
ATOM 2803 O O . PRO A 1 382 ? 55.944 51.253 124.289 1.00 28.56 358 PRO A O 1
ATOM 2807 N N . ALA A 1 383 ? 55.183 49.137 124.488 1.00 30.07 359 ALA A N 1
ATOM 2808 C CA . ALA A 1 383 ? 56.372 48.512 123.913 1.00 29.53 359 ALA A CA 1
ATOM 2809 C C . ALA A 1 383 ? 56.297 48.535 122.379 1.00 27.31 359 ALA A C 1
ATOM 2810 O O . ALA A 1 383 ? 56.243 47.515 121.689 1.00 32.09 359 ALA A O 1
ATOM 2812 N N . VAL A 1 384 ? 56.302 49.746 121.845 1.00 27.02 360 VAL A N 1
ATOM 2813 C CA . VAL A 1 384 ? 56.178 49.987 120.415 1.00 25.30 360 VAL A CA 1
ATOM 2814 C C . VAL A 1 384 ? 57.472 50.610 119.918 1.00 27.82 360 VAL A C 1
ATOM 2815 O O . VAL A 1 384 ? 58.185 51.290 120.662 1.00 30.72 360 VAL A O 1
ATOM 2819 N N . GLY A 1 385 ? 57.779 50.370 118.651 1.00 27.17 361 GLY A N 1
ATOM 2820 C CA . GLY A 1 385 ? 58.974 50.952 118.085 1.00 30.17 361 GLY A CA 1
ATOM 2821 C C . GLY A 1 385 ? 60.243 50.187 118.361 1.00 35.25 361 GLY A C 1
ATOM 2822 O O . GLY A 1 385 ? 61.335 50.737 118.173 1.00 34.97 361 GLY A O 1
ATOM 2823 N N . PHE A 1 386 ? 60.135 48.926 118.788 1.00 35.46 362 PHE A N 1
ATOM 2824 C CA . PHE A 1 386 ? 61.307 48.092 119.033 1.00 35.97 362 PHE A CA 1
ATOM 2825 C C . PHE A 1 386 ? 61.880 47.578 117.717 1.00 37.85 362 PHE A C 1
ATOM 2826 O O . PHE A 1 386 ? 62.116 46.375 117.554 1.00 36.98 362 PHE A O 1
ATOM 2834 N N . LYS A 1 387 ? 62.103 48.485 116.768 1.00 39.56 363 LYS A N 1
ATOM 2835 C CA . LYS A 1 387 ? 62.604 48.097 115.458 1.00 44.44 363 LYS A CA 1
ATOM 2836 C C . LYS A 1 387 ? 62.818 49.331 114.598 1.00 48.92 363 LYS A C 1
ATOM 2837 O O . LYS A 1 387 ? 62.062 50.300 114.723 1.00 42.66 363 LYS A O 1
ATOM 2843 N N . MET A 1 388 ? 63.821 49.295 113.713 1.00 60.74 364 MET A N 1
ATOM 2844 C CA . MET A 1 388 ? 64.249 50.453 112.936 1.00 58.36 364 MET A CA 1
ATOM 2845 C C . MET A 1 388 ? 64.132 50.180 111.438 1.00 63.94 364 MET A C 1
ATOM 2846 O O . MET A 1 388 ? 64.052 49.029 110.997 1.00 56.86 364 MET A O 1
ATOM 2851 N N . ALA A 1 389 ? 64.114 51.256 110.650 1.00 77.03 365 ALA A N 1
ATOM 2852 C CA . ALA A 1 389 ? 64.091 51.121 109.188 1.00 74.78 365 ALA A CA 1
ATOM 2853 C C . ALA A 1 389 ? 65.407 51.603 108.574 1.00 72.12 365 ALA A C 1
ATOM 2854 O O . ALA A 1 389 ? 66.448 50.960 108.726 1.00 63.27 365 ALA A O 1
ATOM 2856 N N . SER A 1 400 ? 69.138 44.265 114.599 1.00 55.19 376 SER A N 1
ATOM 2857 C CA . SER A 1 400 ? 69.397 45.696 114.624 1.00 50.67 376 SER A CA 1
ATOM 2858 C C . SER A 1 400 ? 69.027 46.270 115.993 1.00 44.63 376 SER A C 1
ATOM 2859 O O . SER A 1 400 ? 69.913 46.627 116.771 1.00 46.97 376 SER A O 1
ATOM 2862 N N . PHE A 1 401 ? 67.725 46.336 116.298 1.00 45.28 377 PHE A N 1
ATOM 2863 C CA . PHE A 1 401 ? 67.288 47.021 117.514 1.00 45.06 377 PHE A CA 1
ATOM 2864 C C . PHE A 1 401 ? 67.645 46.231 118.766 1.00 43.05 377 PHE A C 1
ATOM 2865 O O . PHE A 1 401 ? 68.109 46.804 119.757 1.00 39.46 377 PHE A O 1
ATOM 2873 N N . PHE A 1 402 ? 67.398 44.929 118.765 1.00 38.35 378 PHE A N 1
ATOM 2874 C CA . PHE A 1 402 ? 67.747 44.134 119.933 1.00 44.10 378 PHE A CA 1
ATOM 2875 C C . PHE A 1 402 ? 69.258 43.879 120.047 1.00 51.68 378 PHE A C 1
ATOM 2876 O O . PHE A 1 402 ? 69.691 43.064 120.876 1.00 51.76 378 PHE A O 1
ATOM 2884 N N . LYS A 1 403 ? 70.061 44.596 119.257 1.00 48.22 379 LYS A N 1
ATOM 2885 C CA . LYS A 1 403 ? 71.510 44.445 119.263 1.00 54.69 379 LYS A CA 1
ATOM 2886 C C . LYS A 1 403 ? 72.154 45.766 119.675 1.00 49.81 379 LYS A C 1
ATOM 2887 O O . LYS A 1 403 ? 73.016 46.291 118.961 1.00 56.68 379 LYS A O 1
ATOM 2889 N N . GLY A 1 404 ? 71.735 46.316 120.815 1.00 38.91 380 GLY A N 1
ATOM 2890 C CA . GLY A 1 404 ? 72.186 47.617 121.263 1.00 34.25 380 GLY A CA 1
ATOM 2891 C C . GLY A 1 404 ? 72.296 47.705 122.777 1.00 37.19 380 GLY A C 1
ATOM 2892 O O . GLY A 1 404 ? 71.660 46.942 123.512 1.00 37.58 380 GLY A O 1
ATOM 2893 N N . PRO A 1 405 ? 73.113 48.639 123.278 1.00 36.88 381 PRO A N 1
ATOM 2894 C CA . PRO A 1 405 ? 73.288 48.768 124.737 1.00 34.48 381 PRO A CA 1
ATOM 2895 C C . PRO A 1 405 ? 72.097 49.388 125.449 1.00 39.80 381 PRO A C 1
ATOM 2896 O O . PRO A 1 405 ? 72.150 49.579 126.672 1.00 44.56 381 PRO A O 1
ATOM 2900 N N . TRP A 1 406 ? 71.024 49.714 124.734 1.00 38.09 382 TRP A N 1
ATOM 2901 C CA . TRP A 1 406 ? 69.859 50.313 125.362 1.00 35.99 382 TRP A CA 1
ATOM 2902 C C . TRP A 1 406 ? 68.899 49.286 125.957 1.00 33.88 382 TRP A C 1
ATOM 2903 O O . TRP A 1 406 ? 68.097 49.654 126.822 1.00 36.86 382 TRP A O 1
ATOM 2914 N N . LEU A 1 407 ? 68.970 48.011 125.546 1.00 30.65 383 LEU A N 1
ATOM 2915 C CA . LEU A 1 407 ? 68.000 47.030 126.043 1.00 35.76 383 LEU A CA 1
ATOM 2916 C C . LEU A 1 407 ? 67.981 46.969 127.569 1.00 34.76 383 LEU A C 1
ATOM 2917 O O . LEU A 1 407 ? 66.912 46.844 128.179 1.00 37.10 383 LEU A O 1
ATOM 2922 N N . LYS A 1 408 ? 69.143 47.045 128.211 1.00 32.13 384 LYS A N 1
ATOM 2923 C CA . LYS A 1 408 ? 69.164 46.800 129.644 1.00 27.46 384 LYS A CA 1
ATOM 2924 C C . LYS A 1 408 ? 68.214 47.755 130.378 1.00 35.71 384 LYS A C 1
ATOM 2925 O O . LYS A 1 408 ? 67.331 47.309 131.126 1.00 33.89 384 LYS A O 1
ATOM 2931 N N . LYS A 1 409 ? 68.343 49.073 130.150 1.00 33.98 385 LYS A N 1
ATOM 2932 C CA . LYS A 1 409 ? 67.411 50.000 130.801 1.00 30.54 385 LYS A CA 1
ATOM 2933 C C . LYS A 1 409 ? 66.020 49.921 130.174 1.00 33.38 385 LYS A C 1
ATOM 2934 O O . LYS A 1 409 ? 65.009 49.966 130.888 1.00 35.20 385 LYS A O 1
ATOM 2940 N N . LEU A 1 410 ? 65.945 49.790 128.844 1.00 29.34 386 LEU A N 1
ATOM 2941 C CA . LEU A 1 410 ? 64.660 49.564 128.193 1.00 25.44 386 LEU A CA 1
ATOM 2942 C C . LEU A 1 410 ? 63.902 48.420 128.852 1.00 28.77 386 LEU A C 1
ATOM 2943 O O . LEU A 1 410 ? 62.714 48.540 129.159 1.00 32.17 386 LEU A O 1
ATOM 2948 N N . HIS A 1 411 ? 64.574 47.296 129.078 1.00 27.71 387 HIS A N 1
ATOM 2949 C CA . HIS A 1 411 ? 63.879 46.160 129.666 1.00 26.88 387 HIS A CA 1
ATOM 2950 C C . HIS A 1 411 ? 63.416 46.453 131.095 1.00 31.32 387 HIS A C 1
ATOM 2951 O O . HIS A 1 411 ? 62.316 46.050 131.488 1.00 30.70 387 HIS A O 1
ATOM 2958 N N . GLU A 1 412 ? 64.240 47.134 131.898 1.00 31.27 388 GLU A N 1
ATOM 2959 C CA . GLU A 1 412 ? 63.783 47.573 133.212 1.00 29.09 388 GLU A CA 1
ATOM 2960 C C . GLU A 1 412 ? 62.427 48.241 133.097 1.00 28.38 388 GLU A C 1
ATOM 2961 O O . GLU A 1 412 ? 61.453 47.842 133.744 1.00 34.02 388 GLU A O 1
ATOM 2967 N N . ARG A 1 413 ? 62.354 49.275 132.268 1.00 27.57 389 ARG A N 1
ATOM 2968 C CA . ARG A 1 413 ? 61.125 50.039 132.159 1.00 29.06 389 ARG A CA 1
ATOM 2969 C C . ARG A 1 413 ? 60.017 49.234 131.492 1.00 30.93 389 ARG A C 1
ATOM 2970 O O . ARG A 1 413 ? 58.852 49.352 131.884 1.00 35.08 389 ARG A O 1
ATOM 2978 N N . HIS A 1 414 ? 60.358 48.383 130.525 1.00 29.42 390 HIS A N 1
ATOM 2979 C CA . HIS A 1 414 ? 59.364 47.523 129.890 1.00 25.59 390 HIS A CA 1
ATOM 2980 C C . HIS A 1 414 ? 58.658 46.630 130.916 1.00 24.86 390 HIS A C 1
ATOM 2981 O O . HIS A 1 414 ? 57.446 46.743 131.118 1.00 26.86 390 HIS A O 1
ATOM 2988 N N . ILE A 1 415 ? 59.390 45.738 131.589 1.00 23.08 391 ILE A N 1
ATOM 2989 C CA . ILE A 1 415 ? 58.700 44.831 132.513 1.00 27.31 391 ILE A CA 1
ATOM 2990 C C . ILE A 1 415 ? 58.064 45.563 133.695 1.00 29.11 391 ILE A C 1
ATOM 2991 O O . ILE A 1 415 ? 57.122 45.043 134.305 1.00 23.68 391 ILE A O 1
ATOM 2996 N N . ASP A 1 416 ? 58.557 46.751 134.053 1.00 28.02 392 ASP A N 1
ATOM 2997 C CA . ASP A 1 416 ? 57.884 47.526 135.088 1.00 26.19 392 ASP A CA 1
ATOM 2998 C C . ASP A 1 416 ? 56.539 48.043 134.596 1.00 28.24 392 ASP A C 1
ATOM 2999 O O . ASP A 1 416 ? 55.540 47.973 135.318 1.00 25.97 392 ASP A O 1
ATOM 3004 N N . GLN A 1 417 ? 56.483 48.561 133.369 1.00 33.33 393 GLN A N 1
ATOM 3005 C CA . GLN A 1 417 ? 55.201 49.020 132.849 1.00 25.95 393 GLN A CA 1
ATOM 3006 C C . GLN A 1 417 ? 54.251 47.853 132.605 1.00 25.44 393 GLN A C 1
ATOM 3007 O O . GLN A 1 417 ? 53.036 48.008 132.768 1.00 29.31 393 GLN A O 1
ATOM 3013 N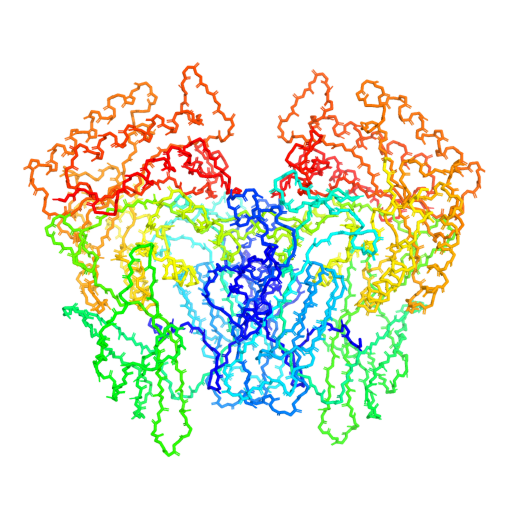 N . ILE A 1 418 ? 54.771 46.675 132.259 1.00 23.41 394 ILE A N 1
ATOM 3014 C CA . ILE A 1 418 ? 53.920 45.487 132.220 1.00 26.46 394 ILE A CA 1
ATOM 3015 C C . ILE A 1 418 ? 53.324 45.217 133.597 1.00 24.87 394 ILE A C 1
ATOM 3016 O O . ILE A 1 418 ? 52.126 44.932 133.730 1.00 24.61 394 ILE A O 1
ATOM 3021 N N . ARG A 1 419 ? 54.154 45.282 134.641 1.00 23.21 395 ARG A N 1
ATOM 3022 C CA . ARG A 1 419 ? 53.658 45.003 135.987 1.00 26.45 395 ARG A CA 1
ATOM 3023 C C . ARG A 1 419 ? 52.568 45.990 136.388 1.00 31.44 395 ARG A C 1
ATOM 3024 O O . ARG A 1 419 ? 51.525 45.594 136.930 1.00 26.42 395 ARG A O 1
ATOM 3032 N N . ASP A 1 420 ? 52.794 47.285 136.125 1.00 29.13 396 ASP A N 1
ATOM 3033 C CA . ASP A 1 420 ? 51.810 48.299 136.487 1.00 25.56 396 ASP A CA 1
ATOM 3034 C C . ASP A 1 420 ? 50.518 48.114 135.706 1.00 28.15 396 ASP A C 1
ATOM 3035 O O . ASP A 1 420 ? 49.423 48.289 136.256 1.00 26.06 396 ASP A O 1
ATOM 3040 N N . LEU A 1 421 ? 50.615 47.766 134.419 1.00 28.90 397 LEU A N 1
ATOM 3041 C CA . LEU A 1 421 ? 49.395 47.583 133.642 1.00 27.95 397 LEU A CA 1
ATOM 3042 C C . LEU A 1 421 ? 48.566 46.433 134.210 1.00 29.27 397 LEU A C 1
ATOM 3043 O O . LEU A 1 421 ? 47.387 46.599 134.544 1.00 30.49 397 LEU A O 1
ATOM 3048 N N . ILE A 1 422 ? 49.172 45.259 134.362 1.00 27.09 398 ILE A N 1
ATOM 3049 C CA . ILE A 1 422 ? 48.392 44.124 134.838 1.00 27.26 398 ILE A CA 1
ATOM 3050 C C . ILE A 1 422 ? 47.855 44.393 136.238 1.00 23.57 398 ILE A C 1
ATOM 3051 O O . ILE A 1 422 ? 46.729 44.016 136.564 1.00 27.74 398 ILE A O 1
ATOM 3056 N N . LYS A 1 423 ? 48.627 45.088 137.071 1.00 24.45 399 LYS A N 1
ATOM 3057 C CA . LYS A 1 423 ? 48.149 45.413 138.414 1.00 25.58 399 LYS A CA 1
ATOM 3058 C C . LYS A 1 423 ? 46.951 46.352 138.381 1.00 24.66 399 LYS A C 1
ATOM 3059 O O . LYS A 1 423 ? 46.091 46.287 139.265 1.00 24.83 399 LYS A O 1
ATOM 3065 N N . ARG A 1 424 ? 46.885 47.233 137.384 1.00 24.96 400 ARG A N 1
ATOM 3066 C CA . ARG A 1 424 ? 45.801 48.202 137.298 1.00 20.24 400 ARG A CA 1
ATOM 3067 C C . ARG A 1 424 ? 44.535 47.576 136.734 1.00 24.29 400 ARG A C 1
ATOM 3068 O O . ARG A 1 424 ? 43.425 47.912 137.175 1.00 23.87 400 ARG A O 1
ATOM 3076 N N . ASP A 1 425 ? 44.662 46.652 135.772 1.00 21.58 401 ASP A N 1
ATOM 3077 C CA . ASP A 1 425 ? 43.493 46.250 135.003 1.00 23.21 401 ASP A CA 1
ATOM 3078 C C . ASP A 1 425 ? 43.078 44.788 135.170 1.00 23.21 401 ASP A C 1
ATOM 3079 O O . ASP A 1 425 ? 42.014 44.415 134.660 1.00 22.71 401 ASP A O 1
ATOM 3084 N N . LYS A 1 426 ? 43.860 43.969 135.884 1.00 20.73 402 LYS A N 1
ATOM 3085 C CA . LYS A 1 426 ? 43.457 42.671 136.436 1.00 24.43 402 LYS A CA 1
ATOM 3086 C C . LYS A 1 426 ? 41.963 42.382 136.494 1.00 27.03 402 LYS A C 1
ATOM 3087 O O . LYS A 1 426 ? 41.509 41.357 135.979 1.00 29.54 402 LYS A O 1
ATOM 3093 N N . ASN A 1 427 ? 41.204 43.232 137.193 1.00 25.02 403 ASN A N 1
ATOM 3094 C CA . ASN A 1 427 ? 39.891 42.848 137.698 1.00 23.46 403 ASN A CA 1
ATOM 3095 C C . ASN A 1 427 ? 38.760 43.176 136.750 1.00 24.12 403 ASN A C 1
ATOM 3096 O O . ASN A 1 427 ? 37.617 42.805 137.028 1.00 27.53 403 ASN A O 1
ATOM 3101 N N . HIS A 1 428 ? 39.058 43.827 135.642 1.00 25.78 404 HIS A N 1
ATOM 3102 C CA . HIS A 1 428 ? 38.068 44.137 134.629 1.00 25.35 404 HIS A CA 1
ATOM 3103 C C . HIS A 1 428 ? 37.615 42.870 133.927 1.00 26.77 404 HIS A C 1
ATOM 3104 O O . HIS A 1 428 ? 38.451 42.171 133.341 1.00 29.08 404 HIS A O 1
ATOM 3111 N N . PRO A 1 429 ? 36.324 42.552 133.915 1.00 22.98 405 PRO A N 1
ATOM 3112 C CA . PRO A 1 429 ? 35.877 41.413 133.109 1.00 27.52 405 PRO A CA 1
ATOM 3113 C C . PRO A 1 429 ? 36.214 41.568 131.638 1.00 28.14 405 PRO A C 1
ATOM 3114 O O . PRO A 1 429 ? 36.370 40.559 130.941 1.00 29.99 405 PRO A O 1
ATOM 3118 N N . SER A 1 430 ? 36.357 42.796 131.152 1.00 23.69 406 SER A N 1
ATOM 3119 C CA . SER A 1 430 ? 36.424 43.069 129.727 1.00 21.53 406 SER A CA 1
ATOM 3120 C C . SER A 1 430 ? 37.823 42.929 129.147 1.00 23.94 406 SER A C 1
ATOM 3121 O O . SER A 1 430 ? 37.961 42.888 127.924 1.00 26.60 406 SER A O 1
ATOM 3124 N N . VAL A 1 431 ? 38.860 42.870 129.976 1.00 25.67 407 VAL A N 1
ATOM 3125 C CA . VAL A 1 431 ? 40.220 42.656 129.488 1.00 21.35 407 VAL A CA 1
ATOM 3126 C C . VAL A 1 431 ? 40.375 41.169 129.187 1.00 23.24 407 VAL A C 1
ATOM 3127 O O . VAL A 1 431 ? 40.343 40.336 130.099 1.00 27.09 407 VAL A O 1
ATOM 3131 N N . LEU A 1 432 ? 40.535 40.837 127.905 1.00 24.41 408 LEU A N 1
ATOM 3132 C CA . LEU A 1 432 ? 40.660 39.474 127.394 1.00 19.88 408 LEU A CA 1
ATOM 3133 C C . LEU A 1 432 ? 42.105 38.985 127.348 1.00 27.55 408 LEU A C 1
ATOM 3134 O O . LEU A 1 432 ? 42.377 37.826 127.685 1.00 28.83 408 LEU A O 1
ATOM 3139 N N . ALA A 1 433 ? 43.043 39.842 126.945 1.00 27.01 409 ALA A N 1
ATOM 3140 C CA . ALA A 1 433 ? 44.420 39.419 126.756 1.00 25.47 409 ALA A CA 1
ATOM 3141 C C . ALA A 1 433 ? 45.367 40.602 126.928 1.00 26.78 409 ALA A C 1
ATOM 3142 O O . ALA A 1 433 ? 44.979 41.763 126.799 1.00 30.41 409 ALA A O 1
ATOM 3144 N N . TRP A 1 434 ? 46.631 40.292 127.194 1.00 24.08 410 TRP A N 1
ATOM 3145 C CA . TRP A 1 434 ? 47.673 41.297 127.331 1.00 23.74 410 TRP A CA 1
ATOM 3146 C C . TRP A 1 434 ? 48.562 41.279 126.099 1.00 26.40 410 TRP A C 1
ATOM 3147 O O . TRP A 1 434 ? 48.932 40.211 125.606 1.00 29.82 410 TRP A O 1
ATOM 3158 N N . SER A 1 435 ? 48.923 42.456 125.618 1.00 24.04 411 SER A N 1
ATOM 3159 C CA . SER A 1 435 ? 49.815 42.593 124.479 1.00 26.25 411 SER A CA 1
ATOM 3160 C C . SER A 1 435 ? 51.102 43.252 124.957 1.00 29.56 411 SER A C 1
ATOM 3161 O O . SER A 1 435 ? 51.068 44.352 125.522 1.00 27.12 411 SER A O 1
ATOM 3164 N N . LEU A 1 436 ? 52.229 42.574 124.736 1.00 27.78 412 LEU A N 1
ATOM 3165 C CA . LEU A 1 436 ? 53.488 42.948 125.354 1.00 23.04 412 LEU A CA 1
ATOM 3166 C C . LEU A 1 436 ? 54.437 43.657 124.404 1.00 24.48 412 LEU A C 1
ATOM 3167 O O . LEU A 1 436 ? 55.427 44.238 124.861 1.00 25.07 412 LEU A O 1
ATOM 3172 N N . PHE A 1 437 ? 54.178 43.598 123.101 1.00 29.48 413 PHE A N 1
ATOM 3173 C CA . PHE A 1 437 ? 54.885 44.393 122.104 1.00 27.72 413 PHE A CA 1
ATOM 3174 C C . PHE A 1 437 ? 53.898 44.731 121.003 1.00 28.52 413 PHE A C 1
ATOM 3175 O O . PHE A 1 437 ? 52.964 43.970 120.729 1.00 29.35 413 PHE A O 1
ATOM 3183 N N . ASN A 1 438 ? 54.144 45.838 120.323 1.00 30.85 414 ASN A N 1
ATOM 3184 C CA . ASN A 1 438 ? 53.524 46.065 119.027 1.00 31.83 414 ASN A CA 1
ATOM 3185 C C . ASN A 1 438 ? 54.624 46.191 117.984 1.00 32.15 414 ASN A C 1
ATOM 3186 O O . ASN A 1 438 ? 55.491 47.063 118.097 1.00 34.45 414 ASN A O 1
ATOM 3191 N N . GLU A 1 439 ? 54.591 45.300 116.992 1.00 31.17 415 GLU A N 1
ATOM 3192 C CA . GLU A 1 439 ? 55.542 45.276 115.886 1.00 34.60 415 GLU A CA 1
ATOM 3193 C C . GLU A 1 439 ? 57.002 45.366 116.339 1.00 40.85 415 GLU A C 1
ATOM 3194 O O . GLU A 1 439 ? 57.756 46.212 115.857 1.00 42.92 415 GLU A O 1
ATOM 3200 N N . PRO A 1 440 ? 57.431 44.500 117.257 1.00 35.82 416 PRO A N 1
ATOM 3201 C CA . PRO A 1 440 ? 58.860 44.388 117.537 1.00 31.25 416 PRO A CA 1
ATOM 3202 C C . PRO A 1 440 ? 59.551 43.722 116.362 1.00 36.33 416 PRO A C 1
ATOM 3203 O O . PRO A 1 440 ? 58.920 43.050 115.540 1.00 35.55 416 PRO A O 1
ATOM 3207 N N . ASP A 1 441 ? 60.868 43.926 116.280 1.00 35.43 417 ASP A N 1
ATOM 3208 C CA . ASP A 1 441 ? 61.661 43.335 115.200 1.00 39.19 417 ASP A CA 1
ATOM 3209 C C . ASP A 1 441 ? 62.061 41.924 115.619 1.00 35.94 417 ASP A C 1
ATOM 3210 O O . ASP A 1 441 ? 63.146 41.680 116.146 1.00 40.37 417 ASP A O 1
ATOM 3215 N N . THR A 1 442 ? 61.163 40.980 115.359 1.00 30.92 418 THR A N 1
ATOM 3216 C CA . THR A 1 442 ? 61.369 39.588 115.723 1.00 31.23 418 THR A CA 1
ATOM 3217 C C . THR A 1 442 ? 62.151 38.800 114.677 1.00 43.57 418 THR A C 1
ATOM 3218 O O . THR A 1 442 ? 62.324 37.586 114.846 1.00 45.25 418 THR A O 1
ATOM 3222 N N . ILE A 1 443 ? 62.637 39.445 113.608 1.00 38.32 419 ILE A N 1
ATOM 3223 C CA . ILE A 1 443 ? 63.376 38.694 112.593 1.00 43.50 419 ILE A CA 1
ATOM 3224 C C . ILE A 1 443 ? 64.773 38.343 113.085 1.00 47.99 419 ILE A C 1
ATOM 3225 O O . ILE A 1 443 ? 65.301 37.269 112.763 1.00 45.42 419 ILE A O 1
ATOM 3230 N N . ASP A 1 444 ? 65.388 39.227 113.871 1.00 49.04 420 ASP A N 1
ATOM 3231 C CA . ASP A 1 444 ? 66.740 39.010 114.370 1.00 46.90 420 ASP A CA 1
ATOM 3232 C C . ASP A 1 444 ? 66.734 37.972 115.482 1.00 48.31 420 ASP A C 1
ATOM 3233 O O . ASP A 1 444 ? 65.899 38.024 116.390 1.00 50.20 420 ASP A O 1
ATOM 3238 N N . GLU A 1 445 ? 67.675 37.027 115.417 1.00 43.15 421 GLU A N 1
ATOM 3239 C CA . GLU A 1 445 ? 67.712 35.975 116.429 1.00 45.32 421 GLU A CA 1
ATOM 3240 C C . GLU A 1 445 ? 67.987 36.520 117.833 1.00 37.98 421 GLU A C 1
ATOM 3241 O O . GLU A 1 445 ? 67.849 35.780 118.809 1.00 37.50 421 GLU A O 1
ATOM 3243 N N . ASN A 1 446 ? 68.353 37.790 117.959 1.00 37.69 422 ASN A N 1
ATOM 3244 C CA . ASN A 1 446 ? 68.641 38.381 119.254 1.00 38.74 422 ASN A CA 1
ATOM 3245 C C . ASN A 1 446 ? 67.383 38.828 119.982 1.00 40.29 422 ASN A C 1
ATOM 3246 O O . ASN A 1 446 ? 67.424 39.079 121.192 1.00 40.01 422 ASN A O 1
ATOM 3251 N N . ALA A 1 447 ? 66.269 38.940 119.274 1.00 42.11 423 ALA A N 1
ATOM 3252 C CA . ALA A 1 447 ? 65.013 39.198 119.954 1.00 43.81 423 ALA A CA 1
ATOM 3253 C C . ALA A 1 447 ? 64.655 38.073 120.918 1.00 42.32 423 ALA A C 1
ATOM 3254 O O . ALA A 1 447 ? 63.838 38.287 121.822 1.00 43.59 423 ALA A O 1
ATOM 3256 N N . VAL A 1 448 ? 65.259 36.896 120.757 1.00 34.48 424 VAL A N 1
ATOM 3257 C CA . VAL A 1 448 ? 64.774 35.675 121.398 1.00 36.83 424 VAL A CA 1
ATOM 3258 C C . VAL A 1 448 ? 65.160 35.646 122.873 1.00 38.64 424 VAL A C 1
ATOM 3259 O O . VAL A 1 448 ? 64.342 35.249 123.712 1.00 35.55 424 VAL A O 1
ATOM 3263 N N . PRO A 1 449 ? 66.379 36.038 123.243 1.00 39.05 425 PRO A N 1
ATOM 3264 C CA . PRO A 1 449 ? 66.673 36.189 124.676 1.00 36.11 425 PRO A CA 1
ATOM 3265 C C . PRO A 1 449 ? 65.719 37.149 125.365 1.00 38.10 425 PRO A C 1
ATOM 3266 O O . PRO A 1 449 ? 65.201 36.854 126.455 1.00 38.37 425 PRO A O 1
ATOM 3270 N N . TYR A 1 450 ? 65.479 38.307 124.749 1.00 33.34 426 TYR A N 1
ATOM 3271 C CA . TYR A 1 450 ? 64.658 39.330 125.379 1.00 31.85 426 TYR A CA 1
ATOM 3272 C C . TYR A 1 450 ? 63.217 38.864 125.516 1.00 31.78 426 TYR A C 1
ATOM 3273 O O . TYR A 1 450 ? 62.577 39.107 126.541 1.00 34.99 426 TYR A O 1
ATOM 3282 N N . PHE A 1 451 ? 62.683 38.195 124.501 1.00 28.11 427 PHE A N 1
ATOM 3283 C CA . PHE A 1 451 ? 61.334 37.671 124.633 1.00 29.02 427 PHE A CA 1
ATOM 3284 C C . PHE A 1 451 ? 61.290 36.628 125.729 1.00 33.75 427 PHE A C 1
ATOM 3285 O O . PHE A 1 451 ? 60.403 36.653 126.590 1.00 38.03 427 PHE A O 1
ATOM 3293 N N . LYS A 1 452 ? 62.246 35.695 125.701 1.00 33.50 428 LYS A N 1
ATOM 3294 C CA . LYS A 1 452 ? 62.370 34.692 126.751 1.00 31.23 428 LYS A CA 1
ATOM 3295 C C . LYS A 1 452 ? 62.243 35.334 128.123 1.00 35.43 428 LYS A C 1
ATOM 3296 O O . LYS A 1 452 ? 61.456 34.889 128.967 1.00 37.41 428 LYS A O 1
ATOM 3302 N N . GLN A 1 453 ? 62.979 36.417 128.346 1.00 29.54 429 GLN A N 1
ATOM 3303 C CA . GLN A 1 453 ? 62.979 37.035 129.662 1.00 29.89 429 GLN A CA 1
ATOM 3304 C C . GLN A 1 453 ? 61.652 37.728 129.967 1.00 34.06 429 GLN A C 1
ATOM 3305 O O . GLN A 1 453 ? 61.068 37.515 131.032 1.00 35.75 429 GLN A O 1
ATOM 3311 N N . ILE A 1 454 ? 61.171 38.585 129.059 1.00 38.66 430 ILE A N 1
ATOM 3312 C CA . ILE A 1 454 ? 59.867 39.230 129.244 1.00 35.90 430 ILE A CA 1
ATOM 3313 C C . ILE A 1 454 ? 58.784 38.190 129.520 1.00 34.92 430 ILE A C 1
ATOM 3314 O O . ILE A 1 454 ? 57.947 38.355 130.421 1.00 32.81 430 ILE A O 1
ATOM 3319 N N . PHE A 1 455 ? 58.781 37.099 128.759 1.00 28.48 431 PHE A N 1
ATOM 3320 C CA . PHE A 1 455 ? 57.698 36.147 128.932 1.00 31.14 431 PHE A CA 1
ATOM 3321 C C . PHE A 1 455 ? 57.832 35.324 130.207 1.00 35.83 431 PHE A C 1
ATOM 3322 O O . PHE A 1 455 ? 56.824 34.790 130.679 1.00 39.52 431 PHE A O 1
ATOM 3330 N N . ASP A 1 456 ? 59.037 35.210 130.783 1.00 39.05 432 ASP A N 1
ATOM 3331 C CA . ASP A 1 456 ? 59.169 34.501 132.059 1.00 40.25 432 ASP A CA 1
ATOM 3332 C C . ASP A 1 456 ? 58.802 35.393 133.229 1.00 34.63 432 ASP A C 1
ATOM 3333 O O . ASP A 1 456 ? 58.212 34.921 134.201 1.00 41.74 432 ASP A O 1
ATOM 3338 N N . GLU A 1 457 ? 59.148 36.676 133.153 1.00 30.56 433 GLU A N 1
ATOM 3339 C CA . GLU A 1 457 ? 58.900 37.622 134.225 1.00 31.98 433 GLU A CA 1
ATOM 3340 C C . GLU A 1 457 ? 57.466 38.114 134.270 1.00 38.06 433 GLU A C 1
ATOM 3341 O O . GLU A 1 457 ? 57.100 38.810 135.225 1.00 42.77 433 GLU A O 1
ATOM 3347 N N . SER A 1 458 ? 56.657 37.794 133.265 1.00 32.36 434 SER A N 1
ATOM 3348 C CA . SER A 1 458 ? 55.234 38.096 133.301 1.00 37.36 434 SER A CA 1
ATOM 3349 C C . SER A 1 458 ? 54.376 36.853 133.497 1.00 34.91 434 SER A C 1
ATOM 3350 O O . SER A 1 458 ? 53.158 36.982 133.684 1.00 32.07 434 SER A O 1
ATOM 3353 N N . LYS A 1 459 ? 54.999 35.668 133.497 1.00 35.45 435 LYS A N 1
ATOM 3354 C CA . LYS A 1 459 ? 54.291 34.390 133.520 1.00 34.86 435 LYS A CA 1
ATOM 3355 C C . LYS A 1 459 ? 53.181 34.351 134.565 1.00 36.71 435 LYS A C 1
ATOM 3356 O O . LYS A 1 459 ? 52.074 33.884 134.286 1.00 45.42 435 LYS A O 1
ATOM 3362 N N . ASP A 1 460 ? 53.456 34.817 135.777 1.00 33.07 436 ASP A N 1
ATOM 3363 C CA . ASP A 1 460 ? 52.536 34.610 136.887 1.00 40.67 436 ASP A CA 1
ATOM 3364 C C . ASP A 1 460 ? 52.054 35.926 137.491 1.00 39.84 436 ASP A C 1
ATOM 3365 O O . ASP A 1 460 ? 51.892 36.045 138.708 1.00 41.65 436 ASP A O 1
ATOM 3370 N N . LEU A 1 461 ? 51.791 36.928 136.654 1.00 38.85 437 LEU A N 1
ATOM 3371 C CA . LEU A 1 461 ? 51.316 38.210 137.167 1.00 30.98 437 LEU A CA 1
ATOM 3372 C C . LEU A 1 461 ? 49.794 38.312 137.156 1.00 33.78 437 LEU A C 1
ATOM 3373 O O . LEU A 1 461 ? 49.189 38.708 138.153 1.00 39.27 437 LEU A O 1
ATOM 3378 N N . ASP A 1 462 ? 49.166 37.984 136.042 1.00 33.75 438 ASP A N 1
ATOM 3379 C CA . ASP A 1 462 ? 47.716 38.030 135.960 1.00 27.26 438 ASP A CA 1
ATOM 3380 C C . ASP A 1 462 ? 47.136 36.834 136.711 1.00 30.62 438 ASP A C 1
ATOM 3381 O O . ASP A 1 462 ? 47.417 35.687 136.341 1.00 28.68 438 ASP A O 1
ATOM 3386 N N . PRO A 1 463 ? 46.368 37.046 137.779 1.00 32.50 439 PRO A N 1
ATOM 3387 C CA . PRO A 1 463 ? 45.792 35.891 138.483 1.00 31.15 439 PRO A CA 1
ATOM 3388 C C . PRO A 1 463 ? 44.880 35.061 137.601 1.00 32.08 439 PRO A C 1
ATOM 3389 O O . PRO A 1 463 ? 44.845 33.830 137.733 1.00 30.32 439 PRO A O 1
ATOM 3393 N N . GLN A 1 464 ? 44.124 35.703 136.706 1.00 30.33 440 GLN A N 1
ATOM 3394 C CA . GLN A 1 464 ? 43.292 34.940 135.786 1.00 28.20 440 GLN A CA 1
ATOM 3395 C C . GLN A 1 464 ? 44.120 34.221 134.726 1.00 31.10 440 GLN A C 1
ATOM 3396 O O . GLN A 1 464 ? 43.575 33.379 134.002 1.00 28.82 440 GLN A O 1
ATOM 3402 N N . GLY A 1 465 ? 45.418 34.505 134.646 1.00 27.86 441 GLY A N 1
ATOM 3403 C CA . GLY A 1 465 ? 46.280 33.851 133.678 1.00 22.46 441 GLY A CA 1
ATOM 3404 C C . GLY A 1 465 ? 45.793 33.966 132.254 1.00 28.35 441 GLY A C 1
ATOM 3405 O O . GLY A 1 465 ? 45.833 32.978 131.508 1.00 26.40 441 GLY A O 1
ATOM 3406 N N . ARG A 1 466 ? 45.311 35.148 131.864 1.00 29.42 442 ARG A N 1
ATOM 3407 C CA . ARG A 1 466 ? 44.844 35.368 130.500 1.00 26.08 442 ARG A CA 1
ATOM 3408 C C . ARG A 1 466 ? 46.005 35.302 129.502 1.00 27.42 442 ARG A C 1
ATOM 3409 O O . ARG A 1 466 ? 47.180 35.371 129.881 1.00 34.97 442 ARG A O 1
ATOM 3417 N N . PRO A 1 467 ? 45.700 35.157 128.218 1.00 23.56 443 PRO A N 1
ATOM 3418 C CA . PRO A 1 467 ? 46.765 34.923 127.234 1.00 21.63 443 PRO A CA 1
ATOM 3419 C C . PRO A 1 467 ? 47.612 36.161 126.981 1.00 24.18 443 PRO A C 1
ATOM 3420 O O . PRO A 1 467 ? 47.100 37.274 126.870 1.00 27.77 443 PRO A O 1
ATOM 3424 N N . ARG A 1 468 ? 48.925 35.961 126.903 1.00 24.27 444 ARG A N 1
ATOM 3425 C CA . ARG A 1 468 ? 49.860 37.031 126.583 1.00 21.98 444 ARG A CA 1
ATOM 3426 C C . ARG A 1 468 ? 50.299 36.880 125.132 1.00 29.77 444 ARG A C 1
ATOM 3427 O O . ARG A 1 468 ? 50.602 35.775 124.675 1.00 33.49 444 ARG A O 1
ATOM 3435 N N . THR A 1 469 ? 50.321 37.987 124.402 1.00 26.27 445 THR A N 1
ATOM 3436 C CA . THR A 1 469 ? 50.630 37.934 122.991 1.00 21.79 445 THR A CA 1
ATOM 3437 C C . THR A 1 469 ? 51.276 39.254 122.582 1.00 25.07 445 THR A C 1
ATOM 3438 O O . THR A 1 469 ? 51.671 40.058 123.427 1.00 32.27 445 THR A O 1
ATOM 3442 N N . PHE A 1 470 ? 51.419 39.461 121.277 1.00 28.54 446 PHE A N 1
ATOM 3443 C CA . PHE A 1 470 ? 51.989 40.673 120.692 1.00 27.85 446 PHE A CA 1
ATOM 3444 C C . PHE A 1 470 ? 51.662 40.640 119.210 1.00 27.25 446 PHE A C 1
ATOM 3445 O O . PHE A 1 470 ? 51.272 39.600 118.667 1.00 30.08 446 PHE A O 1
ATOM 3453 N N . THR A 1 471 ? 51.832 41.785 118.554 1.00 26.34 447 THR A N 1
ATOM 3454 C CA . THR A 1 471 ? 51.534 41.880 117.130 1.00 28.22 447 THR A CA 1
ATOM 3455 C C . THR A 1 471 ? 52.782 41.614 116.296 1.00 26.44 447 THR A C 1
ATOM 3456 O O . THR A 1 471 ? 53.879 42.092 116.614 1.00 24.82 447 THR A O 1
ATOM 3460 N N . LEU A 1 472 ? 52.601 40.832 115.232 1.00 27.31 448 LEU A N 1
ATOM 3461 C CA . LEU A 1 472 ? 53.647 40.547 114.254 1.00 31.92 448 LEU A CA 1
ATOM 3462 C C . LEU A 1 472 ? 53.486 41.481 113.060 1.00 33.01 448 LEU A C 1
ATOM 3463 O O . LEU A 1 472 ? 52.412 41.520 112.447 1.00 32.08 448 LEU A O 1
ATOM 3468 N N . SER A 1 473 ? 54.544 42.224 112.727 1.00 37.45 449 SER A N 1
ATOM 3469 C CA . SER A 1 473 ? 54.461 43.151 111.601 1.00 37.12 449 SER A CA 1
ATOM 3470 C C . SER A 1 473 ? 54.455 42.389 110.279 1.00 31.84 449 SER A C 1
ATOM 3471 O O . SER A 1 473 ? 54.617 41.168 110.232 1.00 29.32 449 SER A O 1
ATOM 3474 N N . GLU A 1 474 ? 54.275 43.144 109.189 1.00 40.65 450 GLU A N 1
ATOM 3475 C CA . GLU A 1 474 ? 54.280 42.563 107.844 1.00 40.52 450 GLU A CA 1
ATOM 3476 C C . GLU A 1 474 ? 55.527 41.738 107.562 1.00 39.43 450 GLU A C 1
ATOM 3477 O O . GLU A 1 474 ? 55.462 40.724 106.861 1.00 35.76 450 GLU A O 1
ATOM 3483 N N . ASP A 1 475 ? 56.676 42.177 108.068 1.00 38.69 451 ASP A N 1
ATOM 3484 C CA . ASP A 1 475 ? 57.923 41.463 107.845 1.00 42.09 451 ASP A CA 1
ATOM 3485 C C . ASP A 1 475 ? 58.052 40.201 108.691 1.00 44.75 451 ASP A C 1
ATOM 3486 O O . ASP A 1 475 ? 58.774 39.280 108.293 1.00 49.13 451 ASP A O 1
ATOM 3491 N N . ASP A 1 476 ? 57.360 40.124 109.827 1.00 40.28 452 ASP A N 1
ATOM 3492 C CA . ASP A 1 476 ? 57.429 38.965 110.715 1.00 40.31 452 ASP A CA 1
ATOM 3493 C C . ASP A 1 476 ? 56.307 37.986 110.361 1.00 39.81 452 ASP A C 1
ATOM 3494 O O . ASP A 1 476 ? 55.130 38.234 110.647 1.00 38.10 452 ASP A O 1
ATOM 3499 N N . THR A 1 477 ? 56.671 36.876 109.727 1.00 39.38 453 THR A N 1
ATOM 3500 C CA . THR A 1 477 ? 55.709 35.955 109.140 1.00 38.12 453 THR A CA 1
ATOM 3501 C C . THR A 1 477 ? 56.075 34.539 109.556 1.00 35.12 453 THR A C 1
ATOM 3502 O O . THR A 1 477 ? 57.108 34.305 110.191 1.00 35.16 453 THR A O 1
ATOM 3506 N N . ILE A 1 478 ? 55.218 33.581 109.191 1.00 30.24 454 ILE A N 1
ATOM 3507 C CA . ILE A 1 478 ? 55.511 32.189 109.522 1.00 35.01 454 ILE A CA 1
ATOM 3508 C C . ILE A 1 478 ? 56.908 31.810 109.040 1.00 42.65 454 ILE A C 1
ATOM 3509 O O . ILE A 1 478 ? 57.643 31.084 109.720 1.00 44.58 454 ILE A O 1
ATOM 3514 N N . GLU A 1 479 ? 57.307 32.317 107.871 1.00 42.63 455 GLU A N 1
ATOM 3515 C CA . GLU A 1 479 ? 58.617 31.980 107.323 1.00 44.56 455 GLU A CA 1
ATOM 3516 C C . GLU A 1 479 ? 59.753 32.590 108.147 1.00 48.47 455 GLU A C 1
ATOM 3517 O O . GLU A 1 479 ? 60.778 31.935 108.383 1.00 51.24 455 GLU A O 1
ATOM 3523 N N . THR A 1 480 ? 59.586 33.831 108.610 1.00 42.35 456 THR A N 1
ATOM 3524 C CA . THR A 1 480 ? 60.714 34.640 109.051 1.00 37.70 456 THR A CA 1
ATOM 3525 C C . THR A 1 480 ? 60.758 34.936 110.551 1.00 42.62 456 THR A C 1
ATOM 3526 O O . THR A 1 480 ? 61.823 35.315 111.058 1.00 41.19 456 THR A O 1
ATOM 3530 N N . SER A 1 481 ? 59.653 34.771 111.275 1.00 44.36 457 SER A N 1
ATOM 3531 C CA . SER A 1 481 ? 59.600 35.178 112.677 1.00 43.34 457 SER A CA 1
ATOM 3532 C C . SER A 1 481 ? 60.303 34.167 113.578 1.00 38.13 457 SER A C 1
ATOM 3533 O O . SER A 1 481 ? 60.197 32.958 113.374 1.00 38.53 457 SER A O 1
ATOM 3536 N N . LYS A 1 482 ? 61.000 34.668 114.596 1.00 38.07 458 LYS A N 1
ATOM 3537 C CA . LYS A 1 482 ? 61.776 33.823 115.498 1.00 38.73 458 LYS A CA 1
ATOM 3538 C C . LYS A 1 482 ? 61.169 33.701 116.897 1.00 40.52 458 LYS A C 1
ATOM 3539 O O . LYS A 1 482 ? 61.805 33.126 117.783 1.00 34.93 458 LYS A O 1
ATOM 3545 N N . VAL A 1 483 ? 59.965 34.228 117.124 1.00 44.19 459 VAL A N 1
ATOM 3546 C CA . VAL A 1 483 ? 59.359 34.226 118.455 1.00 35.98 459 VAL A CA 1
ATOM 3547 C C . VAL A 1 483 ? 57.958 33.622 118.410 1.00 36.11 459 VAL A C 1
ATOM 3548 O O . VAL A 1 483 ? 57.088 33.980 119.212 1.00 29.76 459 VAL A O 1
ATOM 3552 N N . LEU A 1 484 ? 57.726 32.696 117.483 1.00 36.53 460 LEU A N 1
ATOM 3553 C CA . LEU A 1 484 ? 56.382 32.181 117.274 1.00 33.15 460 LEU A CA 1
ATOM 3554 C C . LEU A 1 484 ? 55.946 31.197 118.347 1.00 37.81 460 LEU A C 1
ATOM 3555 O O . LEU A 1 484 ? 54.747 30.901 118.435 1.00 37.14 460 LEU A O 1
ATOM 3560 N N . ASP A 1 485 ? 56.882 30.686 119.157 1.00 41.14 461 ASP A N 1
ATOM 3561 C CA . ASP A 1 485 ? 56.533 29.809 120.272 1.00 44.83 461 ASP A CA 1
ATOM 3562 C C . ASP A 1 485 ? 55.955 30.557 121.468 1.00 40.43 461 ASP A C 1
ATOM 3563 O O . ASP A 1 485 ? 55.252 29.945 122.279 1.00 44.08 461 ASP A O 1
ATOM 3568 N N . PHE A 1 486 ? 56.221 31.856 121.596 1.00 33.96 462 PHE A N 1
ATOM 3569 C CA . PHE A 1 486 ? 55.910 32.580 122.821 1.00 33.34 462 PHE A CA 1
ATOM 3570 C C . PHE A 1 486 ? 54.435 32.915 123.001 1.00 33.61 462 PHE A C 1
ATOM 3571 O O . PHE A 1 486 ? 53.869 32.612 124.058 1.00 34.89 462 PHE A O 1
ATOM 3579 N N . PRO A 1 487 ? 53.780 33.547 122.029 1.00 34.86 463 PRO A N 1
ATOM 3580 C CA . PRO A 1 487 ? 52.433 34.071 122.274 1.00 26.19 463 PRO A CA 1
ATOM 3581 C C . PRO A 1 487 ? 51.430 32.960 122.519 1.00 27.39 463 PRO A C 1
ATOM 3582 O O . PRO A 1 487 ? 51.594 31.819 122.090 1.00 33.62 463 PRO A O 1
ATOM 3586 N N . ASP A 1 488 ? 50.372 33.313 123.234 1.00 29.89 464 ASP A N 1
ATOM 3587 C CA . ASP A 1 488 ? 49.331 32.335 123.510 1.00 31.33 464 ASP A CA 1
ATOM 3588 C C . ASP A 1 488 ? 48.348 32.238 122.358 1.00 29.64 464 ASP A C 1
ATOM 3589 O O . ASP A 1 488 ? 47.745 31.176 122.156 1.00 30.44 464 ASP A O 1
ATOM 3594 N N . PHE A 1 489 ? 48.155 33.339 121.627 1.00 30.51 465 PHE A N 1
ATOM 3595 C CA . PHE A 1 489 ? 47.537 33.317 120.306 1.00 31.41 465 PHE A CA 1
ATOM 3596 C C . PHE A 1 489 ? 48.225 34.368 119.443 1.00 28.94 465 PHE A C 1
ATOM 3597 O O . PHE A 1 489 ? 48.900 35.267 119.948 1.00 28.50 465 PHE A O 1
ATOM 3605 N N . TYR A 1 490 ? 48.081 34.218 118.128 1.00 30.75 466 TYR A N 1
ATOM 3606 C CA . TYR A 1 490 ? 48.822 35.024 117.165 1.00 25.42 466 TYR A CA 1
ATOM 3607 C C . TYR A 1 490 ? 48.024 36.258 116.769 1.00 25.06 466 TYR A C 1
ATOM 3608 O O . TYR A 1 490 ? 46.839 36.164 116.445 1.00 26.42 466 TYR A O 1
ATOM 3617 N N . MET A 1 491 ? 48.674 37.414 116.803 1.00 29.01 467 MET A N 1
ATOM 3618 C CA . MET A 1 491 ? 48.082 38.661 116.336 1.00 29.36 467 MET A CA 1
ATOM 3619 C C . MET A 1 491 ? 48.862 39.125 115.113 1.00 26.55 467 MET A C 1
ATOM 3620 O O . MET A 1 491 ? 50.067 39.392 115.206 1.00 30.08 467 MET A O 1
ATOM 3625 N N . LEU A 1 492 ? 48.178 39.213 113.973 1.00 27.02 468 LEU A N 1
ATOM 3626 C CA . LEU A 1 492 ? 48.807 39.474 112.679 1.00 27.99 468 LEU A CA 1
ATOM 3627 C C . LEU A 1 492 ? 48.496 40.878 112.176 1.00 28.88 468 LEU A C 1
ATOM 3628 O O . LEU A 1 492 ? 47.334 41.305 112.179 1.00 25.60 468 LEU A O 1
ATOM 3633 N N . ASN A 1 493 ? 49.544 41.585 111.745 1.00 31.23 469 ASN A N 1
ATOM 3634 C CA . ASN A 1 493 ? 49.443 42.880 111.072 1.00 31.45 469 ASN A CA 1
ATOM 3635 C C . ASN A 1 493 ? 49.840 42.687 109.612 1.00 34.90 469 ASN A C 1
ATOM 3636 O O . ASN A 1 493 ? 51.020 42.469 109.305 1.00 39.20 469 ASN A O 1
ATOM 3641 N N . ARG A 1 494 ? 48.875 42.778 108.710 1.00 27.30 470 ARG A N 1
ATOM 3642 C CA . ARG A 1 494 ? 49.162 42.586 107.301 1.00 29.78 470 ARG A CA 1
ATOM 3643 C C . ARG A 1 494 ? 48.533 43.715 106.503 1.00 31.54 470 ARG A C 1
ATOM 3644 O O . ARG A 1 494 ? 47.407 44.127 106.794 1.00 31.42 470 ARG A O 1
ATOM 3652 N N . TYR A 1 495 ? 49.268 44.216 105.493 1.00 31.69 471 TYR A N 1
ATOM 3653 C CA . TYR A 1 495 ? 48.815 45.343 104.677 1.00 28.52 471 TYR A CA 1
ATOM 3654 C C . TYR A 1 495 ? 48.908 45.086 103.179 1.00 26.09 471 TYR A C 1
ATOM 3655 O O . TYR A 1 495 ? 49.356 45.968 102.438 1.00 28.18 471 TYR A O 1
ATOM 3664 N N . PRO A 1 496 ? 48.504 43.918 102.686 1.00 25.21 472 PRO A N 1
ATOM 3665 C CA . PRO A 1 496 ? 48.367 43.760 101.238 1.00 24.86 472 PRO A CA 1
ATOM 3666 C C . PRO A 1 496 ? 47.383 44.792 100.724 1.00 29.77 472 PRO A C 1
ATOM 3667 O O . PRO A 1 496 ? 46.407 45.133 101.396 1.00 31.60 472 PRO A O 1
ATOM 3671 N N . GLY A 1 497 ? 47.629 45.279 99.518 1.00 22.93 473 GLY A N 1
ATOM 3672 C CA . GLY A 1 497 ? 46.735 46.263 98.973 1.00 21.30 473 GLY A CA 1
ATOM 3673 C C . GLY A 1 497 ? 46.969 47.657 99.493 1.00 27.02 473 GLY A C 1
ATOM 3674 O O . GLY A 1 497 ? 46.205 48.566 99.144 1.00 27.54 473 GLY A O 1
ATOM 3675 N N . TRP A 1 498 ? 47.989 47.863 100.327 1.00 29.09 474 TRP A N 1
ATOM 3676 C CA . TRP A 1 498 ? 48.321 49.219 100.741 1.00 29.24 474 TRP A CA 1
ATOM 3677 C C . TRP A 1 498 ? 49.821 49.486 100.753 1.00 28.29 474 TRP A C 1
ATOM 3678 O O . TRP A 1 498 ? 50.315 50.277 99.945 1.00 31.02 474 TRP A O 1
ATOM 3689 N N . TYR A 1 499 ? 50.555 48.880 101.687 1.00 30.32 475 TYR A N 1
ATOM 3690 C CA . TYR A 1 499 ? 52.004 49.035 101.661 1.00 29.24 475 TYR A CA 1
ATOM 3691 C C . TYR A 1 499 ? 52.671 48.073 100.685 1.00 30.86 475 TYR A C 1
ATOM 3692 O O . TYR A 1 499 ? 53.847 48.266 100.357 1.00 32.20 475 TYR A O 1
ATOM 3701 N N . HIS A 1 500 ? 51.942 47.070 100.194 1.00 26.40 476 HIS A N 1
ATOM 3702 C CA . HIS A 1 500 ? 52.418 46.162 99.164 1.00 26.57 476 HIS A CA 1
ATOM 3703 C C . HIS A 1 500 ? 51.267 45.800 98.232 1.00 31.61 476 HIS A C 1
ATOM 3704 O O . HIS A 1 500 ? 50.123 45.644 98.671 1.00 31.51 476 HIS A O 1
ATOM 3711 N N . PHE A 1 501 ? 51.579 45.671 96.944 1.00 31.26 477 PHE A N 1
ATOM 3712 C CA . PHE A 1 501 ? 50.596 45.357 95.913 1.00 26.18 477 PHE A CA 1
ATOM 3713 C C . PHE A 1 501 ? 49.395 46.299 95.981 1.00 30.04 477 PHE A C 1
ATOM 3714 O O . PHE A 1 501 ? 48.235 45.873 96.012 1.00 28.47 477 PHE A O 1
ATOM 3722 N N . GLY A 1 502 ? 49.684 47.605 95.980 1.00 28.59 478 GLY A N 1
ATOM 3723 C CA . GLY A 1 502 ? 48.623 48.590 95.900 1.00 27.78 478 GLY A CA 1
ATOM 3724 C C . GLY A 1 502 ? 47.953 48.611 94.540 1.00 27.25 478 GLY A C 1
ATOM 3725 O O . GLY A 1 502 ? 48.454 48.081 93.555 1.00 32.00 478 GLY A O 1
ATOM 3726 N N . GLY A 1 503 ? 46.767 49.211 94.497 1.00 29.74 479 GLY A N 1
ATOM 3727 C CA . GLY A 1 503 ? 46.138 49.506 93.213 1.00 24.22 479 GLY A CA 1
ATOM 3728 C C . GLY A 1 503 ? 45.727 48.267 92.441 1.00 28.98 479 GLY A C 1
ATOM 3729 O O . GLY A 1 503 ? 45.113 47.343 92.980 1.00 24.02 479 GLY A O 1
ATOM 3730 N N . TYR A 1 504 ? 46.053 48.256 91.138 1.00 38.08 480 TYR A N 1
ATOM 3731 C CA . TYR A 1 504 ? 45.652 47.139 90.282 1.00 31.56 480 TYR A CA 1
ATOM 3732 C C . TYR A 1 504 ? 46.347 45.844 90.678 1.00 30.49 480 TYR A C 1
ATOM 3733 O O . TYR A 1 504 ? 45.907 44.759 90.265 1.00 27.26 480 TYR A O 1
ATOM 3742 N N . GLN A 1 505 ? 47.423 45.938 91.469 1.00 28.16 481 GLN A N 1
ATOM 3743 C CA . GLN A 1 505 ? 48.159 44.767 91.920 1.00 29.17 481 GLN A CA 1
ATOM 3744 C C . GLN A 1 505 ? 47.461 44.020 93.043 1.00 28.71 481 GLN A C 1
ATOM 3745 O O . GLN A 1 505 ? 47.902 42.917 93.388 1.00 23.92 481 GLN A O 1
ATOM 3751 N N . ILE A 1 506 ? 46.387 44.586 93.604 1.00 26.32 482 ILE A N 1
ATOM 3752 C CA . ILE A 1 506 ? 45.789 44.027 94.811 1.00 29.18 482 ILE A CA 1
ATOM 3753 C C . ILE A 1 506 ? 45.586 42.528 94.688 1.00 28.00 482 ILE A C 1
ATOM 3754 O O . ILE A 1 506 ? 45.706 41.796 95.683 1.00 23.76 482 ILE A O 1
ATOM 3759 N N . SER A 1 507 ? 45.283 42.044 93.480 1.00 20.47 483 SER A N 1
ATOM 3760 C CA . SER A 1 507 ? 45.024 40.622 93.319 1.00 20.90 483 SER A CA 1
ATOM 3761 C C . SER A 1 507 ? 46.264 39.796 93.637 1.00 24.04 483 SER A C 1
ATOM 3762 O O . SER A 1 507 ? 46.162 38.725 94.249 1.00 24.31 483 SER A O 1
ATOM 3765 N N . ASP A 1 508 ? 47.451 40.270 93.241 1.00 20.92 484 ASP A N 1
ATOM 3766 C CA . ASP A 1 508 ? 48.657 39.550 93.644 1.00 24.56 484 ASP A CA 1
ATOM 3767 C C . ASP A 1 508 ? 48.886 39.653 95.145 1.00 29.42 484 ASP A C 1
ATOM 3768 O O . ASP A 1 508 ? 49.459 38.736 95.742 1.00 34.07 484 ASP A O 1
ATOM 3773 N N . GLY A 1 509 ? 48.460 40.757 95.767 1.00 25.17 485 GLY A N 1
ATOM 3774 C CA . GLY A 1 509 ? 48.585 40.873 97.206 1.00 25.23 485 GLY A CA 1
ATOM 3775 C C . GLY A 1 509 ? 47.647 39.936 97.944 1.00 28.73 485 GLY A C 1
ATOM 3776 O O . GLY A 1 509 ? 47.997 39.391 98.995 1.00 27.43 485 GLY A O 1
ATOM 3777 N N . GLU A 1 510 ? 46.434 39.751 97.418 1.00 27.49 486 GLU A N 1
ATOM 3778 C CA . GLU A 1 510 ? 45.541 38.753 97.992 1.00 26.50 486 GLU A CA 1
ATOM 3779 C C . GLU A 1 510 ? 46.141 37.364 97.869 1.00 28.10 486 GLU A C 1
ATOM 3780 O O . GLU A 1 510 ? 46.063 36.557 98.801 1.00 27.62 486 GLU A O 1
ATOM 3786 N N . ALA A 1 511 ? 46.750 37.069 96.718 1.00 35.93 487 ALA A N 1
ATOM 3787 C CA . ALA A 1 511 ? 47.331 35.749 96.509 1.00 34.78 487 ALA A CA 1
ATOM 3788 C C . ALA A 1 511 ? 48.497 35.508 97.466 1.00 29.25 487 ALA A C 1
ATOM 3789 O O . ALA A 1 511 ? 48.645 34.408 98.009 1.00 30.36 487 ALA A O 1
ATOM 3791 N N . GLY A 1 512 ? 49.322 36.527 97.701 1.00 23.49 488 GLY A N 1
ATOM 3792 C CA . GLY A 1 512 ? 50.418 36.361 98.638 1.00 25.66 488 GLY A CA 1
ATOM 3793 C C . GLY A 1 512 ? 49.935 36.128 100.056 1.00 28.91 488 GLY A C 1
ATOM 3794 O O . GLY A 1 512 ? 50.527 35.345 100.801 1.00 29.85 488 GLY A O 1
ATOM 3795 N N . LEU A 1 513 ? 48.853 36.801 100.450 1.00 28.57 489 LEU A N 1
ATOM 3796 C CA . LEU A 1 513 ? 48.325 36.609 101.792 1.00 23.74 489 LEU A CA 1
ATOM 3797 C C . LEU A 1 513 ? 47.810 35.191 101.973 1.00 28.10 489 LEU A C 1
ATOM 3798 O O . LEU A 1 513 ? 48.007 34.585 103.034 1.00 31.07 489 LEU A O 1
ATOM 3803 N N . ARG A 1 514 ? 47.152 34.640 100.951 1.00 25.15 490 ARG A N 1
ATOM 3804 C CA . ARG A 1 514 ? 46.712 33.251 101.034 1.00 27.32 490 ARG A CA 1
ATOM 3805 C C . ARG A 1 514 ? 47.906 32.304 100.996 1.00 35.32 490 ARG A C 1
ATOM 3806 O O . ARG A 1 514 ? 47.885 31.254 101.649 1.00 37.16 490 ARG A O 1
ATOM 3814 N N . ASP A 1 515 ? 48.962 32.663 100.261 1.00 33.33 491 ASP A N 1
ATOM 3815 C CA . ASP A 1 515 ? 50.214 31.925 100.357 1.00 30.10 491 ASP A CA 1
ATOM 3816 C C . ASP A 1 515 ? 50.614 31.761 101.809 1.00 33.58 491 ASP A C 1
ATOM 3817 O O . ASP A 1 515 ? 50.728 30.643 102.319 1.00 40.16 491 ASP A O 1
ATOM 3822 N N . GLU A 1 516 ? 50.807 32.882 102.498 1.00 31.10 492 GLU A N 1
ATOM 3823 C CA . GLU A 1 516 ? 51.193 32.818 103.899 1.00 34.96 492 GLU A CA 1
ATOM 3824 C C . GLU A 1 516 ? 50.149 32.071 104.731 1.00 40.13 492 GLU A C 1
ATOM 3825 O O . GLU A 1 516 ? 50.502 31.320 105.648 1.00 35.69 492 GLU A O 1
ATOM 3831 N N . MET A 1 517 ? 48.857 32.253 104.433 1.00 32.31 493 MET A N 1
ATOM 3832 C CA . MET A 1 517 ? 47.868 31.517 105.212 1.00 33.30 493 MET A CA 1
ATOM 3833 C C . MET A 1 517 ? 47.940 30.028 104.918 1.00 36.84 493 MET A C 1
ATOM 3834 O O . MET A 1 517 ? 47.656 29.207 105.796 1.00 42.08 493 MET A O 1
ATOM 3839 N N . ASP A 1 518 ? 48.326 29.654 103.704 1.00 37.51 494 ASP A N 1
ATOM 3840 C CA . ASP A 1 518 ? 48.507 28.236 103.422 1.00 37.31 494 ASP A CA 1
ATOM 3841 C C . ASP A 1 518 ? 49.665 27.668 104.232 1.00 37.07 494 ASP A C 1
ATOM 3842 O O . ASP A 1 518 ? 49.607 26.521 104.688 1.00 34.85 494 ASP A O 1
ATOM 3847 N N . LYS A 1 519 ? 50.728 28.454 104.422 1.00 32.69 495 LYS A N 1
ATOM 3848 C CA . LYS A 1 519 ? 51.899 27.932 105.117 1.00 37.83 495 LYS A CA 1
ATOM 3849 C C . LYS A 1 519 ? 51.652 27.807 106.620 1.00 40.21 495 LYS A C 1
ATOM 3850 O O . LYS A 1 519 ? 52.191 26.898 107.262 1.00 34.52 495 LYS A O 1
ATOM 3856 N N . TRP A 1 520 ? 50.856 28.713 107.196 1.00 39.41 496 TRP A N 1
ATOM 3857 C CA . TRP A 1 520 ? 50.371 28.520 108.557 1.00 36.87 496 TRP A CA 1
ATOM 3858 C C . TRP A 1 520 ? 49.560 27.234 108.658 1.00 38.92 496 TRP A C 1
ATOM 3859 O O . TRP A 1 520 ? 49.781 26.408 109.552 1.00 36.20 496 TRP A O 1
ATOM 3870 N N . GLN A 1 521 ? 48.590 27.060 107.758 1.00 34.89 497 GLN A N 1
ATOM 3871 C CA . GLN A 1 521 ? 47.790 25.845 107.793 1.00 33.33 497 GLN A CA 1
ATOM 3872 C C . GLN A 1 521 ? 48.668 24.613 107.640 1.00 32.28 497 GLN A C 1
ATOM 3873 O O . GLN A 1 521 ? 48.469 23.618 108.342 1.00 30.15 497 GLN A O 1
ATOM 3879 N N . LYS A 1 522 ? 49.663 24.668 106.747 1.00 34.99 498 LYS A N 1
ATOM 3880 C CA . LYS A 1 522 ? 50.576 23.538 106.594 1.00 34.37 498 LYS A CA 1
ATOM 3881 C C . LYS A 1 522 ? 51.293 23.253 107.903 1.00 35.46 498 LYS A C 1
ATOM 3882 O O . LYS A 1 522 ? 51.280 22.120 108.398 1.00 40.28 498 LYS A O 1
ATOM 3888 N N . ALA A 1 523 ? 51.906 24.281 108.490 1.00 36.76 499 ALA A N 1
ATOM 3889 C CA . ALA A 1 523 ? 52.652 24.158 109.741 1.00 36.23 499 ALA A CA 1
ATOM 3890 C C . ALA A 1 523 ? 51.801 23.656 110.904 1.00 34.24 499 ALA A C 1
ATOM 3891 O O . ALA A 1 523 ? 52.282 23.592 112.040 1.00 39.72 499 ALA A O 1
ATOM 3893 N N . GLY A 1 524 ? 50.548 23.297 110.636 1.00 30.89 500 GLY A N 1
ATOM 3894 C CA . GLY A 1 524 ? 49.674 22.777 111.663 1.00 34.83 500 GLY A CA 1
ATOM 3895 C C . GLY A 1 524 ? 49.543 23.739 112.820 1.00 44.42 500 GLY A C 1
ATOM 3896 O O . GLY A 1 524 ? 50.028 23.478 113.929 1.00 46.30 500 GLY A O 1
ATOM 3897 N N . VAL A 1 525 ? 48.890 24.869 112.556 1.00 44.92 501 VAL A N 1
ATOM 3898 C CA . VAL A 1 525 ? 48.745 25.909 113.563 1.00 43.11 501 VAL A CA 1
ATOM 3899 C C . VAL A 1 525 ? 47.729 25.462 114.605 1.00 43.88 501 VAL A C 1
ATOM 3900 O O . VAL A 1 525 ? 46.596 25.089 114.274 1.00 42.21 501 VAL A O 1
ATOM 3904 N N . LYS A 1 526 ? 48.138 25.496 115.875 1.00 49.09 502 LYS A N 1
ATOM 3905 C CA . LYS A 1 526 ? 47.315 25.021 116.977 1.00 45.54 502 LYS A CA 1
ATOM 3906 C C . LYS A 1 526 ? 46.775 26.135 117.862 1.00 40.74 502 LYS A C 1
ATOM 3907 O O . LYS A 1 526 ? 45.776 25.918 118.549 1.00 37.83 502 LYS A O 1
ATOM 3913 N N . LYS A 1 527 ? 47.404 27.313 117.861 1.00 46.87 503 LYS A N 1
ATOM 3914 C CA . LYS A 1 527 ? 46.920 28.489 118.568 1.00 38.20 503 LYS A CA 1
ATOM 3915 C C . LYS A 1 527 ? 46.045 29.333 117.644 1.00 42.83 503 LYS A C 1
ATOM 3916 O O . LYS A 1 527 ? 46.125 29.215 116.413 1.00 40.37 503 LYS A O 1
ATOM 3922 N N . PRO A 1 528 ? 45.172 30.175 118.204 1.00 40.08 504 PRO A N 1
ATOM 3923 C CA . PRO A 1 528 ? 44.302 31.007 117.365 1.00 31.32 504 PRO A CA 1
ATOM 3924 C C . PRO A 1 528 ? 45.072 32.124 116.670 1.00 33.40 504 PRO A C 1
ATOM 3925 O O . PRO A 1 528 ? 46.145 32.551 117.105 1.00 31.17 504 PRO A O 1
ATOM 3929 N N . VAL A 1 529 ? 44.490 32.599 115.566 1.00 31.23 505 VAL A N 1
ATOM 3930 C CA . VAL A 1 529 ? 45.048 33.670 114.751 1.00 24.52 505 VAL A CA 1
ATOM 3931 C C . VAL A 1 529 ? 44.033 34.803 114.698 1.00 29.35 505 VAL A C 1
ATOM 3932 O O . VAL A 1 529 ? 42.852 34.575 114.405 1.00 34.84 505 VAL A O 1
ATOM 3936 N N . VAL A 1 530 ? 44.493 36.022 114.965 1.00 25.21 506 VAL A N 1
ATOM 3937 C CA . VAL A 1 530 ? 43.645 37.207 114.938 1.00 24.70 506 VAL A CA 1
ATOM 3938 C C . VAL A 1 530 ? 44.354 38.291 114.140 1.00 23.57 506 VAL A C 1
ATOM 3939 O O . VAL A 1 530 ? 45.485 38.673 114.474 1.00 22.21 506 VAL A O 1
ATOM 3943 N N . PHE A 1 531 ? 43.682 38.801 113.106 1.00 21.70 507 PHE A N 1
ATOM 3944 C CA . PHE A 1 531 ? 44.199 39.922 112.328 1.00 21.34 507 PHE A CA 1
ATOM 3945 C C . PHE A 1 531 ? 43.901 41.213 113.069 1.00 23.87 507 PHE A C 1
ATOM 3946 O O . PHE A 1 531 ? 42.737 41.509 113.373 1.00 23.37 507 PHE A O 1
ATOM 3954 N N . THR A 1 532 ? 44.949 41.977 113.365 1.00 24.25 508 THR A N 1
ATOM 3955 C CA . THR A 1 532 ? 44.824 43.115 114.262 1.00 27.83 508 THR A CA 1
ATOM 3956 C C . THR A 1 532 ? 45.244 44.427 113.621 1.00 25.32 508 THR A C 1
ATOM 3957 O O . THR A 1 532 ? 45.088 45.480 114.245 1.00 25.15 508 THR A O 1
ATOM 3961 N N . GLU A 1 533 ? 45.765 44.396 112.400 1.00 28.29 509 GLU A N 1
ATOM 3962 C CA . GLU A 1 533 ? 45.892 45.594 111.586 1.00 26.71 509 GLU A CA 1
ATOM 3963 C C . GLU A 1 533 ? 45.777 45.222 110.117 1.00 27.53 509 GLU A C 1
ATOM 3964 O O . GLU A 1 533 ? 46.351 44.233 109.661 1.00 29.29 509 GLU A O 1
ATOM 3970 N N . PHE A 1 534 ? 45.027 46.030 109.386 1.00 30.02 510 PHE A N 1
ATOM 3971 C CA . PHE A 1 534 ? 44.905 45.930 107.944 1.00 25.25 510 PHE A CA 1
ATOM 3972 C C . PHE A 1 534 ? 44.020 47.089 107.529 1.00 28.62 510 PHE A C 1
ATOM 3973 O O . PHE A 1 534 ? 43.321 47.675 108.363 1.00 27.23 510 PHE A O 1
ATOM 3981 N N . GLY A 1 535 ? 44.076 47.443 106.248 1.00 29.86 511 GLY A N 1
ATOM 3982 C CA . GLY A 1 535 ? 43.281 48.580 105.827 1.00 27.33 511 GLY A CA 1
ATOM 3983 C C . GLY A 1 535 ? 43.936 49.473 104.800 1.00 29.37 511 GLY A C 1
ATOM 3984 O O . GLY A 1 535 ? 44.787 49.015 104.033 1.00 31.95 511 GLY A O 1
ATOM 3985 N N . ALA A 1 536 ? 43.544 50.751 104.777 1.00 28.60 512 ALA A N 1
ATOM 3986 C CA . ALA A 1 536 ? 43.877 51.642 103.670 1.00 25.64 512 ALA A CA 1
ATOM 3987 C C . ALA A 1 536 ? 43.577 53.085 104.041 1.00 27.02 512 ALA A C 1
ATOM 3988 O O . ALA A 1 536 ? 42.480 53.375 104.527 1.00 28.01 512 ALA A O 1
ATOM 3990 N N . ASP A 1 537 ? 44.533 53.994 103.834 1.00 25.00 513 ASP A N 1
ATOM 3991 C CA . ASP A 1 537 ? 44.240 55.415 103.998 1.00 26.50 513 ASP A CA 1
ATOM 3992 C C . ASP A 1 537 ? 43.120 55.829 103.047 1.00 29.16 513 ASP A C 1
ATOM 3993 O O . ASP A 1 537 ? 43.068 55.389 101.891 1.00 29.53 513 ASP A O 1
ATOM 3998 N N . THR A 1 538 ? 42.210 56.670 103.536 1.00 20.23 514 THR A N 1
ATOM 3999 C CA . THR A 1 538 ? 41.032 57.058 102.766 1.00 21.94 514 THR A CA 1
ATOM 4000 C C . THR A 1 538 ? 40.675 58.498 103.084 1.00 28.05 514 THR A C 1
ATOM 4001 O O . THR A 1 538 ? 40.356 58.810 104.238 1.00 37.14 514 THR A O 1
ATOM 4005 N N . GLU A 1 539 ? 40.702 59.373 102.079 1.00 21.47 515 GLU A N 1
ATOM 4006 C CA . GLU A 1 539 ? 40.335 60.773 102.286 1.00 27.70 515 GLU A CA 1
ATOM 4007 C C . GLU A 1 539 ? 38.834 60.892 102.059 1.00 30.00 515 GLU A C 1
ATOM 4008 O O . GLU A 1 539 ? 38.368 60.777 100.924 1.00 37.15 515 GLU A O 1
ATOM 4014 N N . ALA A 1 540 ? 38.070 61.079 103.140 1.00 31.79 516 ALA A N 1
ATOM 4015 C CA . ALA A 1 540 ? 36.621 61.212 103.012 1.00 29.13 516 ALA A CA 1
ATOM 4016 C C . ALA A 1 540 ? 36.293 62.261 101.962 1.00 32.93 516 ALA A C 1
ATOM 4017 O O . ALA A 1 540 ? 36.729 63.412 102.068 1.00 35.60 516 ALA A O 1
ATOM 4019 N N . GLY A 1 541 ? 35.554 61.855 100.927 1.00 29.02 517 GLY A N 1
ATOM 4020 C CA . GLY A 1 541 ? 35.218 62.719 99.814 1.00 29.15 517 GLY A CA 1
ATOM 4021 C C . GLY A 1 541 ? 35.870 62.342 98.498 1.00 31.59 517 GLY A C 1
ATOM 4022 O O . GLY A 1 541 ? 35.330 62.683 97.433 1.00 30.44 517 GLY A O 1
ATOM 4023 N N . LEU A 1 542 ? 37.013 61.657 98.534 1.00 26.82 518 LEU A N 1
ATOM 4024 C CA . LEU A 1 542 ? 37.668 61.192 97.314 1.00 30.07 518 LEU A CA 1
ATOM 4025 C C . LEU A 1 542 ? 36.901 60.015 96.730 1.00 31.07 518 LEU A C 1
ATOM 4026 O O . LEU A 1 542 ? 36.898 58.925 97.313 1.00 31.39 518 LEU A O 1
ATOM 4031 N N . HIS A 1 543 ? 36.263 60.218 95.577 1.00 28.00 519 HIS A N 1
ATOM 4032 C CA . HIS A 1 543 ? 35.569 59.145 94.873 1.00 29.16 519 HIS A CA 1
ATOM 4033 C C . HIS A 1 543 ? 36.138 58.964 93.475 1.00 23.90 519 HIS A C 1
ATOM 4034 O O . HIS A 1 543 ? 36.465 59.937 92.791 1.00 24.45 519 HIS A O 1
ATOM 4041 N N . LYS A 1 544 ? 36.213 57.713 93.044 1.00 21.85 520 LYS A N 1
ATOM 4042 C CA . LYS A 1 544 ? 36.611 57.393 91.687 1.00 21.57 520 LYS A CA 1
ATOM 4043 C C . LYS A 1 544 ? 35.955 56.079 91.310 1.00 24.38 520 LYS A C 1
ATOM 4044 O O . LYS A 1 544 ? 35.802 55.193 92.158 1.00 19.37 520 LYS A O 1
ATOM 4050 N N . LEU A 1 545 ? 35.557 55.983 90.038 1.00 25.10 521 LEU A N 1
ATOM 4051 C CA . LEU A 1 545 ? 35.076 54.749 89.420 1.00 19.12 521 LEU A CA 1
ATOM 4052 C C . LEU A 1 545 ? 35.822 54.578 88.103 1.00 25.42 521 LEU A C 1
ATOM 4053 O O . LEU A 1 545 ? 35.696 55.440 87.203 1.00 29.91 521 LEU A O 1
ATOM 4058 N N . PRO A 1 546 ? 36.640 53.527 87.946 1.00 25.79 522 PRO A N 1
ATOM 4059 C CA . PRO A 1 546 ? 37.024 52.590 89.005 1.00 27.66 522 PRO A CA 1
ATOM 4060 C C . PRO A 1 546 ? 37.874 53.277 90.073 1.00 23.35 522 PRO A C 1
ATOM 4061 O O . PRO A 1 546 ? 38.263 54.427 89.884 1.00 21.80 522 PRO A O 1
ATOM 4065 N N . SER A 1 547 ? 38.159 52.587 91.171 1.00 22.86 523 SER A N 1
ATOM 4066 C CA . SER A 1 547 ? 38.774 53.242 92.315 1.00 21.51 523 SER A CA 1
ATOM 4067 C C . SER A 1 547 ? 40.264 53.485 92.101 1.00 24.18 523 SER A C 1
ATOM 4068 O O . SER A 1 547 ? 40.900 52.915 91.213 1.00 25.04 523 SER A O 1
ATOM 4071 N N . VAL A 1 548 ? 40.816 54.355 92.944 1.00 26.68 524 VAL A N 1
ATOM 4072 C CA . VAL A 1 548 ? 42.255 54.530 93.099 1.00 28.41 524 VAL A CA 1
ATOM 4073 C C . VAL A 1 548 ? 42.544 54.605 94.593 1.00 24.65 524 VAL A C 1
ATOM 4074 O O . VAL A 1 548 ? 41.672 54.917 95.404 1.00 27.46 524 VAL A O 1
ATOM 4078 N N . MET A 1 549 ? 43.764 54.267 94.966 1.00 23.89 525 MET A N 1
ATOM 4079 C CA . MET A 1 549 ? 44.075 54.278 96.382 1.00 27.53 525 MET A CA 1
ATOM 4080 C C . MET A 1 549 ? 43.834 55.677 96.923 1.00 26.48 525 MET A C 1
ATOM 4081 O O . MET A 1 549 ? 44.235 56.665 96.303 1.00 30.96 525 MET A O 1
ATOM 4086 N N . TRP A 1 550 ? 43.137 55.742 98.056 1.00 25.18 526 TRP A N 1
ATOM 4087 C CA . TRP A 1 550 ? 42.836 56.942 98.836 1.00 26.15 526 TRP A CA 1
ATOM 4088 C C . TRP A 1 550 ? 41.365 57.302 98.711 1.00 24.33 526 T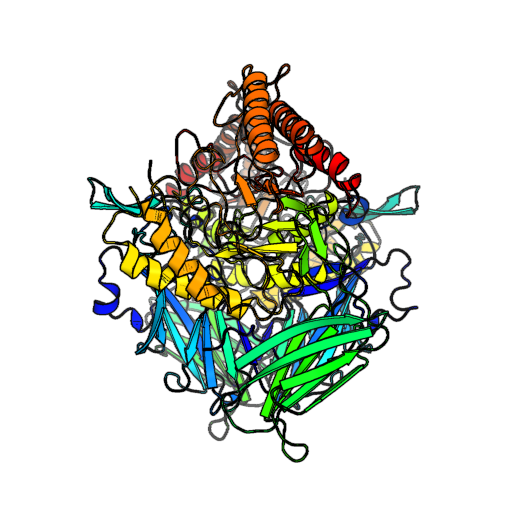RP A C 1
ATOM 4089 O O . TRP A 1 550 ? 40.889 58.209 99.392 1.00 32.91 526 TRP A O 1
ATOM 4100 N N . THR A 1 551 ? 40.632 56.597 97.872 1.00 21.95 527 THR A N 1
ATOM 4101 C CA . THR A 1 551 ? 39.219 56.884 97.713 1.00 22.20 527 THR A CA 1
ATOM 4102 C C . THR A 1 551 ? 38.405 56.021 98.646 1.00 21.31 527 THR A C 1
ATOM 4103 O O . THR A 1 551 ? 38.865 54.995 99.139 1.00 25.18 527 THR A O 1
ATOM 4107 N N . GLU A 1 552 ? 37.160 56.433 98.853 1.00 25.83 528 GLU A N 1
ATOM 4108 C CA . GLU A 1 552 ? 36.280 55.657 99.712 1.00 22.67 528 GLU A CA 1
ATOM 4109 C C . GLU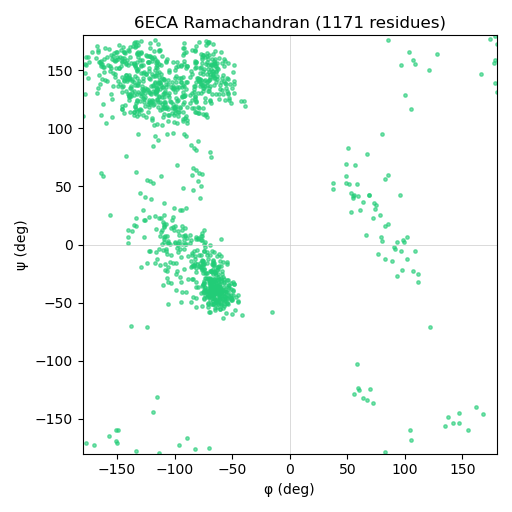 A 1 552 ? 35.970 54.292 99.115 1.00 21.63 528 GLU A C 1
ATOM 4110 O O . GLU A 1 552 ? 35.853 53.316 99.856 1.00 26.94 528 GLU A O 1
ATOM 4116 N N . GLU A 1 553 ? 35.873 54.188 97.790 1.00 24.03 529 GLU A N 1
ATOM 4117 C CA . GLU A 1 553 ? 35.551 52.906 97.176 1.00 20.58 529 GLU A CA 1
ATOM 4118 C C . GLU A 1 553 ? 36.684 51.911 97.338 1.00 23.95 529 GLU A C 1
ATOM 4119 O O . GLU A 1 553 ? 36.443 50.724 97.590 1.00 24.50 529 GLU A O 1
ATOM 4125 N N . TYR A 1 554 ? 37.926 52.364 97.159 1.00 21.23 530 TYR A N 1
ATOM 4126 C CA . TYR A 1 554 ? 39.062 51.457 97.285 1.00 23.77 530 TYR A CA 1
ATOM 4127 C C . TYR A 1 554 ? 39.120 50.840 98.676 1.00 28.87 530 TYR A C 1
ATOM 4128 O O . TYR A 1 554 ? 39.365 49.633 98.824 1.00 26.10 530 TYR A O 1
ATOM 4137 N N . GLN A 1 555 ? 38.911 51.658 99.710 1.00 20.63 531 GLN A N 1
ATOM 4138 C CA . GLN A 1 555 ? 38.873 51.128 101.060 1.00 24.11 531 GLN A CA 1
ATOM 4139 C C . GLN A 1 555 ? 37.876 49.977 101.181 1.00 25.38 531 GLN A C 1
ATOM 4140 O O . GLN A 1 555 ? 38.219 48.898 101.680 1.00 26.45 531 GLN A O 1
ATOM 4146 N N . VAL A 1 556 ? 36.632 50.183 100.730 1.00 21.05 532 VAL A N 1
ATOM 4147 C CA . VAL A 1 556 ? 35.668 49.082 100.750 1.00 20.77 532 VAL A CA 1
ATOM 4148 C C . VAL A 1 556 ? 36.198 47.896 99.958 1.00 23.47 532 VAL A C 1
ATOM 4149 O O . VAL A 1 556 ? 36.076 46.741 100.379 1.00 26.49 532 VAL A O 1
ATOM 4153 N N . GLU A 1 557 ? 36.804 48.156 98.802 1.00 25.81 533 GLU A N 1
ATOM 4154 C CA . GLU A 1 557 ? 37.333 47.049 98.016 1.00 26.18 533 GLU A CA 1
ATOM 4155 C C . GLU A 1 557 ? 38.386 46.283 98.799 1.00 23.91 533 GLU A C 1
ATOM 4156 O O . GLU A 1 557 ? 38.362 45.051 98.828 1.00 25.19 533 GLU A O 1
ATOM 4162 N N . VAL A 1 558 ? 39.294 46.998 99.471 1.00 22.65 534 VAL A N 1
ATOM 4163 C CA . VAL A 1 558 ? 40.341 46.348 100.262 1.00 28.66 534 VAL A CA 1
ATOM 4164 C C . VAL A 1 558 ? 39.735 45.543 101.413 1.00 29.57 534 VAL A C 1
ATOM 4165 O O . VAL A 1 558 ? 40.115 44.391 101.660 1.00 25.86 534 VAL A O 1
ATOM 4169 N N . LEU A 1 559 ? 38.804 46.147 102.154 1.00 29.29 535 LEU A N 1
ATOM 4170 C CA . LEU A 1 559 ? 38.195 45.435 103.275 1.00 31.71 535 LEU A CA 1
ATOM 4171 C C . LEU A 1 559 ? 37.408 44.210 102.807 1.00 34.49 535 LEU A C 1
ATOM 4172 O O . LEU A 1 559 ? 37.360 43.193 103.516 1.00 28.76 535 LEU A O 1
ATOM 4177 N N . LYS A 1 560 ? 36.790 44.272 101.622 1.00 24.61 536 LYS A N 1
ATOM 4178 C CA . LYS A 1 560 ? 36.106 43.087 101.118 1.00 26.53 536 LYS A CA 1
ATOM 4179 C C . LYS A 1 560 ? 37.105 41.969 100.830 1.00 29.10 536 LYS A C 1
ATOM 4180 O O . LYS A 1 560 ? 36.871 40.803 101.169 1.00 29.47 536 LYS A O 1
ATOM 4186 N N . MET A 1 561 ? 38.239 42.320 100.227 1.00 26.70 537 MET A N 1
ATOM 4187 C CA . MET A 1 561 ? 39.297 41.360 99.945 1.00 26.05 537 MET A CA 1
ATOM 4188 C C . MET A 1 561 ? 39.733 40.647 101.222 1.00 28.49 537 MET A C 1
ATOM 4189 O O . MET A 1 561 ? 39.649 39.420 101.324 1.00 29.17 537 MET A O 1
ATOM 4194 N N . PHE A 1 562 ? 40.188 41.404 102.221 1.00 27.10 538 PHE A N 1
ATOM 4195 C CA . PHE A 1 562 ? 40.578 40.783 103.481 1.00 25.04 538 PHE A CA 1
ATOM 4196 C C . PHE A 1 562 ? 39.484 39.867 104.022 1.00 28.00 538 PHE A C 1
ATOM 4197 O O . PHE A 1 562 ? 39.778 38.804 104.583 1.00 27.71 538 PHE A O 1
ATOM 4205 N N . SER A 1 563 ? 38.214 40.259 103.869 1.00 26.10 539 SER A N 1
ATOM 4206 C CA . SER A 1 563 ? 37.123 39.420 104.364 1.00 23.97 539 SER A CA 1
ATOM 4207 C C . SER A 1 563 ? 37.101 38.080 103.645 1.00 28.05 539 SER A C 1
ATOM 4208 O O . SER A 1 563 ? 37.039 37.021 104.278 1.00 25.67 539 SER A O 1
ATOM 4211 N N . ARG A 1 564 ? 37.138 38.111 102.308 1.00 28.67 540 ARG A N 1
ATOM 4212 C CA . ARG A 1 564 ? 37.221 36.879 101.533 1.00 24.11 540 ARG A CA 1
ATOM 4213 C C . ARG A 1 564 ? 38.324 35.961 102.051 1.00 33.67 540 ARG A C 1
ATOM 4214 O O . ARG A 1 564 ? 38.129 34.744 102.164 1.00 38.87 540 ARG A O 1
ATOM 4222 N N . VAL A 1 565 ? 39.494 36.521 102.365 1.00 30.39 541 VAL A N 1
ATOM 4223 C CA . VAL A 1 565 ? 40.593 35.696 102.852 1.00 29.92 541 VAL A CA 1
ATOM 4224 C C . VAL A 1 565 ? 40.263 35.140 104.230 1.00 29.66 541 VAL A C 1
ATOM 4225 O O . VAL A 1 565 ? 40.355 33.928 104.458 1.00 34.63 541 VAL A O 1
ATOM 4229 N N . PHE A 1 566 ? 39.848 36.011 105.163 1.00 30.29 542 PHE A N 1
ATOM 4230 C CA . PHE A 1 566 ? 39.561 35.563 106.530 1.00 30.18 542 PHE A CA 1
ATOM 4231 C C . PHE A 1 566 ? 38.558 34.423 106.560 1.00 33.43 542 PHE A C 1
ATOM 4232 O O . PHE A 1 566 ? 38.597 33.600 107.481 1.00 38.02 542 PHE A O 1
ATOM 4240 N N . ASP A 1 567 ? 37.628 34.375 105.594 1.00 26.39 543 ASP A N 1
ATOM 4241 C CA . ASP A 1 567 ? 36.527 33.424 105.675 1.00 30.52 543 ASP A CA 1
ATOM 4242 C C . ASP A 1 567 ? 36.887 32.051 105.137 1.00 32.91 543 ASP A C 1
ATOM 4243 O O . ASP A 1 567 ? 36.092 31.120 105.287 1.00 36.92 543 ASP A O 1
ATOM 4248 N N . ASP A 1 568 ? 38.059 31.892 104.535 1.00 33.83 544 ASP A N 1
ATOM 4249 C CA . ASP A 1 568 ? 38.466 30.613 103.977 1.00 34.88 544 ASP A CA 1
ATOM 4250 C C . ASP A 1 568 ? 39.452 29.874 104.877 1.00 32.68 544 ASP A C 1
ATOM 4251 O O . ASP A 1 568 ? 40.101 28.932 104.424 1.00 37.60 544 ASP A O 1
ATOM 4256 N N . TYR A 1 569 ? 39.587 30.281 106.135 1.00 31.86 545 TYR A N 1
ATOM 4257 C CA . TYR A 1 569 ? 40.532 29.638 107.043 1.00 32.57 545 TYR A CA 1
ATOM 4258 C C . TYR A 1 569 ? 39.944 29.559 108.446 1.00 37.15 545 TYR A C 1
ATOM 4259 O O . TYR A 1 569 ? 39.451 30.561 108.977 1.00 41.89 545 TYR A O 1
ATOM 4268 N N . ASP A 1 570 ? 40.025 28.377 109.058 1.00 38.23 546 ASP A N 1
ATOM 4269 C CA . ASP A 1 570 ? 39.333 28.160 110.323 1.00 34.76 546 ASP A CA 1
ATOM 4270 C C . ASP A 1 570 ? 40.137 28.631 111.514 1.00 34.70 546 ASP A C 1
ATOM 4271 O O . ASP A 1 570 ? 39.551 29.028 112.524 1.00 41.61 546 ASP A O 1
ATOM 4276 N N . PHE A 1 571 ? 41.464 28.595 111.439 1.00 31.45 547 PHE A N 1
ATOM 4277 C CA . PHE A 1 571 ? 42.230 29.092 112.572 1.00 30.96 547 PHE A CA 1
ATOM 4278 C C . PHE A 1 571 ? 42.081 30.598 112.743 1.00 34.13 547 PHE A C 1
ATOM 4279 O O . PHE A 1 571 ? 42.387 31.124 113.822 1.00 30.16 547 PHE A O 1
ATOM 4287 N N . ILE A 1 572 ? 41.607 31.301 111.718 1.00 32.43 548 ILE A N 1
ATOM 4288 C CA . ILE A 1 572 ? 41.395 32.737 111.829 1.00 30.76 548 ILE A CA 1
ATOM 4289 C C . ILE A 1 572 ? 40.140 32.956 112.667 1.00 37.28 548 ILE A C 1
ATOM 4290 O O . ILE A 1 572 ? 39.034 32.626 112.229 1.00 33.41 548 ILE A O 1
ATOM 4295 N N . LYS A 1 573 ? 40.316 33.513 113.881 1.00 34.04 549 LYS A N 1
ATOM 4296 C CA . LYS A 1 573 ? 39.233 33.698 114.849 1.00 32.84 549 LYS A CA 1
ATOM 4297 C C . LYS A 1 573 ? 38.947 35.163 115.171 1.00 33.11 549 LYS A C 1
ATOM 4298 O O . LYS A 1 573 ? 38.246 35.443 116.157 1.00 26.22 549 LYS A O 1
ATOM 4304 N N . GLY A 1 574 ? 39.473 36.104 114.387 1.00 33.62 550 GLY A N 1
ATOM 4305 C CA . GLY A 1 574 ? 39.153 37.500 114.626 1.00 33.31 550 GLY A CA 1
ATOM 4306 C C . GLY A 1 574 ? 39.697 38.524 113.641 1.00 28.22 550 GLY A C 1
ATOM 4307 O O . GLY A 1 574 ? 40.834 38.430 113.161 1.00 24.58 550 GLY A O 1
ATOM 4308 N N . GLU A 1 575 ? 38.891 39.542 113.368 1.00 22.62 551 GLU A N 1
ATOM 4309 C CA . GLU A 1 575 ? 39.287 40.652 112.516 1.00 21.91 551 GLU A CA 1
ATOM 4310 C C . GLU A 1 575 ? 39.139 41.957 113.290 1.00 22.14 551 GLU A C 1
ATOM 4311 O O . GLU A 1 575 ? 38.027 42.352 113.652 1.00 20.73 551 GLU A O 1
ATOM 4317 N N . GLN A 1 576 ? 40.263 42.615 113.552 1.00 22.85 552 GLN A N 1
ATOM 4318 C CA . GLN A 1 576 ? 40.297 43.939 114.166 1.00 25.48 552 GLN A CA 1
ATOM 4319 C C . GLN A 1 576 ? 40.944 44.877 113.142 1.00 25.69 552 GLN A C 1
ATOM 4320 O O . GLN A 1 576 ? 42.165 44.854 112.950 1.00 25.60 552 GLN A O 1
ATOM 4326 N N . VAL A 1 577 ? 40.121 45.684 112.451 1.00 24.96 553 VAL A N 1
ATOM 4327 C CA . VAL A 1 577 ? 40.623 46.533 111.375 1.00 23.14 553 VAL A CA 1
ATOM 4328 C C . VAL A 1 577 ? 41.302 47.758 111.965 1.00 24.68 553 VAL A C 1
ATOM 4329 O O . VAL A 1 577 ? 40.972 48.215 113.065 1.00 31.68 553 VAL A O 1
ATOM 4333 N N . TRP A 1 578 ? 42.267 48.282 111.226 1.00 18.28 554 TRP A N 1
ATOM 4334 C CA . TRP A 1 578 ? 42.960 49.521 111.535 1.00 18.67 554 TRP A CA 1
ATOM 4335 C C . TRP A 1 578 ? 42.458 50.543 110.535 1.00 26.27 554 TRP A C 1
ATOM 4336 O O . TRP A 1 578 ? 42.653 50.368 109.328 1.00 35.32 554 TRP A O 1
ATOM 4347 N N . ASN A 1 579 ? 41.810 51.596 111.002 1.00 26.08 555 ASN A N 1
ATOM 4348 C CA . ASN A 1 579 ? 41.745 52.012 112.375 1.00 29.31 555 ASN A CA 1
ATOM 4349 C C . ASN A 1 579 ? 40.287 52.472 112.663 1.00 30.99 555 ASN A C 1
ATOM 4350 O O . ASN A 1 579 ? 39.507 52.598 111.719 1.00 26.56 555 ASN A O 1
ATOM 4355 N N . LEU A 1 580 ? 39.894 52.715 113.926 1.00 29.07 556 LEU A N 1
ATOM 4356 C CA . LEU A 1 580 ? 38.516 53.150 114.181 1.00 24.88 556 LEU A CA 1
ATOM 4357 C C . LEU A 1 580 ? 38.272 54.573 113.684 1.00 24.99 556 LEU A C 1
ATOM 4358 O O . LEU A 1 580 ? 37.255 54.844 113.036 1.00 30.48 556 LEU A O 1
ATOM 4363 N N . ALA A 1 581 ? 39.183 55.495 113.967 1.00 20.65 557 ALA A N 1
ATOM 4364 C CA . ALA A 1 581 ? 39.005 56.876 113.545 1.00 24.15 557 ALA A CA 1
ATOM 4365 C C . ALA A 1 581 ? 40.350 57.459 113.123 1.00 24.67 557 ALA A C 1
ATOM 4366 O O . ALA A 1 581 ? 41.386 57.119 113.690 1.00 25.82 557 ALA A O 1
ATOM 4368 N N . ASP A 1 582 ? 40.330 58.346 112.124 1.00 22.94 558 ASP A N 1
ATOM 4369 C CA . ASP A 1 582 ? 41.543 59.046 111.705 1.00 21.16 558 ASP A CA 1
ATOM 4370 C C . ASP A 1 582 ? 42.208 59.711 112.901 1.00 23.39 558 ASP A C 1
ATOM 4371 O O . ASP A 1 582 ? 41.575 60.487 113.609 1.00 31.65 558 ASP A O 1
ATOM 4376 N N . PHE A 1 583 ? 43.488 59.426 113.127 1.00 27.20 559 PHE A N 1
ATOM 4377 C CA . PHE A 1 583 ? 44.187 59.958 114.292 1.00 22.07 559 PHE A CA 1
ATOM 4378 C C . PHE A 1 583 ? 45.434 60.730 113.878 1.00 25.19 559 PHE A C 1
ATOM 4379 O O . PHE A 1 583 ? 45.944 60.587 112.765 1.00 24.91 559 PHE A O 1
ATOM 4387 N N . GLN A 1 584 ? 45.931 61.553 114.793 1.00 25.60 560 GLN A N 1
ATOM 4388 C CA . GLN A 1 584 ? 47.010 62.448 114.417 1.00 25.30 560 GLN A CA 1
ATOM 4389 C C . GLN A 1 584 ? 48.351 61.731 114.479 1.00 29.83 560 GLN A C 1
ATOM 4390 O O . GLN A 1 584 ? 48.529 60.740 115.197 1.00 25.66 560 GLN A O 1
ATOM 4396 N N . THR A 1 585 ? 49.310 62.284 113.738 1.00 31.22 561 THR A N 1
ATOM 4397 C CA . THR A 1 585 ? 50.530 61.588 113.369 1.00 28.43 561 THR A CA 1
ATOM 4398 C C . THR A 1 585 ? 51.642 62.615 113.164 1.00 32.90 561 THR A C 1
ATOM 4399 O O . THR A 1 585 ? 51.397 63.823 113.050 1.00 35.40 561 THR A O 1
ATOM 4403 N N . VAL A 1 586 ? 52.883 62.127 113.139 1.00 25.43 562 VAL A N 1
ATOM 4404 C CA . VAL A 1 586 ? 53.998 62.995 112.786 1.00 30.16 562 VAL A CA 1
ATOM 4405 C C . VAL A 1 586 ? 53.823 63.518 111.350 1.00 32.11 562 VAL A C 1
ATOM 4406 O O . VAL A 1 586 ? 53.219 62.859 110.498 1.00 33.18 562 VAL A O 1
ATOM 4410 N N . GLU A 1 587 ? 54.354 64.709 111.068 1.00 31.57 563 GLU A N 1
ATOM 4411 C CA . GLU A 1 587 ? 54.310 65.193 109.688 1.00 27.18 563 GLU A CA 1
ATOM 4412 C C . GLU A 1 587 ? 55.165 64.312 108.784 1.00 30.52 563 GLU A C 1
ATOM 4413 O O . GLU A 1 587 ? 56.284 63.930 109.140 1.00 34.84 563 GLU A O 1
ATOM 4419 N N . GLY A 1 588 ? 54.636 63.995 107.606 1.00 28.39 564 GLY A N 1
ATOM 4420 C CA . GLY A 1 588 ? 55.405 63.304 106.584 1.00 32.37 564 GLY A CA 1
ATOM 4421 C C . GLY A 1 588 ? 54.677 63.327 105.258 1.00 35.08 564 GLY A C 1
ATOM 4422 O O . GLY A 1 588 ? 53.459 63.519 105.201 1.00 33.18 564 GLY A O 1
ATOM 4423 N N . ASN A 1 589 ? 55.434 63.101 104.183 1.00 33.86 565 ASN A N 1
ATOM 4424 C CA . ASN A 1 589 ? 54.805 63.176 102.868 1.00 37.07 565 ASN A CA 1
ATOM 4425 C C . ASN A 1 589 ? 53.783 62.070 102.623 1.00 36.12 565 ASN A C 1
ATOM 4426 O O . ASN A 1 589 ? 53.015 62.175 101.658 1.00 37.43 565 ASN A O 1
ATOM 4431 N N . MET A 1 590 ? 53.757 61.023 103.449 1.00 31.46 566 MET A N 1
ATOM 4432 C CA . MET A 1 590 ? 52.753 59.970 103.347 1.00 33.11 566 MET A CA 1
ATOM 4433 C C . MET A 1 590 ? 51.627 60.138 104.352 1.00 36.77 566 MET A C 1
ATOM 4434 O O . MET A 1 590 ? 50.726 59.300 104.401 1.00 48.52 566 MET A O 1
ATOM 4439 N N . ARG A 1 591 ? 51.662 61.182 105.154 1.00 31.20 567 ARG A N 1
ATOM 4440 C CA . ARG A 1 591 ? 50.675 61.421 106.193 1.00 30.69 567 ARG A CA 1
ATOM 4441 C C . ARG A 1 591 ? 49.854 62.638 105.765 1.00 34.43 567 ARG A C 1
ATOM 4442 O O . ARG A 1 591 ? 50.313 63.779 105.871 1.00 33.21 567 ARG A O 1
ATOM 4450 N N . VAL A 1 592 ? 48.644 62.404 105.262 1.00 30.38 568 VAL A N 1
ATOM 4451 C CA . VAL A 1 592 ? 47.828 63.523 104.805 1.00 28.82 568 VAL A CA 1
ATOM 4452 C C . VAL A 1 592 ? 47.136 64.101 106.030 1.00 28.40 568 VAL A C 1
ATOM 4453 O O . VAL A 1 592 ? 45.978 63.782 106.318 1.00 30.00 568 VAL A O 1
ATOM 4457 N N . ASN A 1 593 ? 47.845 64.958 106.757 1.00 33.95 569 ASN A N 1
ATOM 4458 C CA . ASN A 1 593 ? 47.393 65.451 108.053 1.00 32.57 569 ASN A CA 1
ATOM 4459 C C . ASN A 1 593 ? 46.951 64.275 108.929 1.00 29.50 569 ASN A C 1
ATOM 4460 O O . ASN A 1 593 ? 45.775 64.061 109.213 1.00 26.33 569 ASN A O 1
ATOM 4465 N N . GLY A 1 594 ? 47.949 63.490 109.322 1.00 36.08 570 GLY A N 1
ATOM 4466 C CA . GLY A 1 594 ? 47.714 62.337 110.167 1.00 36.00 570 GLY A CA 1
ATOM 4467 C C . GLY A 1 594 ? 47.333 61.086 109.394 1.00 32.43 570 GLY A C 1
ATOM 4468 O O . GLY A 1 594 ? 47.185 61.071 108.172 1.00 35.76 570 GLY A O 1
ATOM 4469 N N . ASN A 1 595 ? 47.196 60.003 110.148 1.00 35.48 571 ASN A N 1
ATOM 4470 C CA . ASN A 1 595 ? 46.724 58.748 109.592 1.00 33.63 571 ASN A CA 1
ATOM 4471 C C . ASN A 1 595 ? 45.291 58.901 109.096 1.00 33.32 571 ASN A C 1
ATOM 4472 O O . ASN A 1 595 ? 44.506 59.685 109.633 1.00 38.62 571 ASN A O 1
ATOM 4477 N N . LYS A 1 596 ? 44.952 58.149 108.046 1.00 31.89 572 LYS A N 1
ATOM 4478 C CA . LYS A 1 596 ? 43.626 58.215 107.441 1.00 27.63 572 LYS A CA 1
ATOM 4479 C C . LYS A 1 596 ? 43.044 56.831 107.180 1.00 28.33 572 LYS A C 1
ATOM 4480 O O . LYS A 1 596 ? 42.086 56.712 106.410 1.00 32.38 572 LYS A O 1
ATOM 4486 N N . LYS A 1 597 ? 43.602 55.784 107.792 1.00 27.65 573 LYS A N 1
ATOM 4487 C CA . LYS A 1 597 ? 43.106 54.422 107.619 1.00 23.57 573 LYS A CA 1
ATOM 4488 C C . LYS A 1 597 ? 41.834 54.165 108.405 1.00 24.60 573 LYS A C 1
ATOM 4489 O O . LYS A 1 597 ? 41.378 53.016 108.465 1.00 21.68 573 LYS A O 1
ATOM 4495 N N . GLY A 1 598 ? 41.233 55.210 108.969 1.00 21.44 574 GLY A N 1
ATOM 4496 C CA . GLY A 1 598 ? 40.111 55.023 109.858 1.00 26.11 574 GLY A CA 1
ATOM 4497 C C . GLY A 1 598 ? 38.799 54.765 109.130 1.00 25.28 574 GLY A C 1
ATOM 4498 O O . GLY A 1 598 ? 38.490 55.380 108.110 1.00 27.26 574 GLY A O 1
ATOM 4499 N N . ILE A 1 599 ? 38.007 53.854 109.699 1.00 24.00 575 ILE A N 1
ATOM 4500 C CA . ILE A 1 599 ? 36.646 53.647 109.228 1.00 22.51 575 ILE A CA 1
ATOM 4501 C C . ILE A 1 599 ? 35.816 54.912 109.417 1.00 26.16 575 ILE A C 1
ATOM 4502 O O . ILE A 1 599 ? 34.926 55.197 108.610 1.00 27.71 575 ILE A O 1
ATOM 4507 N N . PHE A 1 600 ? 36.080 55.689 110.472 1.00 22.37 576 PHE A N 1
ATOM 4508 C CA . PHE A 1 600 ? 35.418 56.968 110.690 1.00 19.45 576 PHE A CA 1
ATOM 4509 C C . PHE A 1 600 ? 36.417 58.119 110.611 1.00 23.44 576 PHE A C 1
ATOM 4510 O O . PHE A 1 600 ? 37.621 57.945 110.829 1.00 21.05 576 PHE A O 1
ATOM 4518 N N . THR A 1 601 ? 35.895 59.315 110.335 1.00 20.86 577 THR A N 1
ATOM 4519 C CA . THR A 1 601 ? 36.739 60.503 110.272 1.00 22.30 577 THR A CA 1
ATOM 4520 C C . THR A 1 601 ? 37.203 60.907 111.676 1.00 25.37 577 THR A C 1
ATOM 4521 O O . THR A 1 601 ? 36.669 60.445 112.692 1.00 28.65 577 THR A O 1
ATOM 4525 N N . ARG A 1 602 ? 38.218 61.779 111.741 1.00 23.23 578 ARG A N 1
ATOM 4526 C CA . ARG A 1 602 ? 38.652 62.241 113.060 1.00 26.47 578 ARG A CA 1
ATOM 4527 C C . ARG A 1 602 ? 37.528 62.921 113.835 1.00 26.17 578 ARG A C 1
ATOM 4528 O O . ARG A 1 602 ? 37.605 62.979 115.064 1.00 27.42 578 ARG A O 1
ATOM 4536 N N . ASP A 1 603 ? 36.495 63.435 113.156 1.00 25.71 579 ASP A N 1
ATOM 4537 C CA . ASP A 1 603 ? 35.297 63.962 113.807 1.00 25.19 579 ASP A CA 1
ATOM 4538 C C . ASP A 1 603 ? 34.240 62.886 114.086 1.00 28.01 579 ASP A C 1
ATOM 4539 O O . ASP A 1 603 ? 33.167 63.210 114.613 1.00 29.10 579 ASP A O 1
ATOM 4541 N N . ARG A 1 604 ? 34.513 61.621 113.752 1.00 23.05 580 ARG A N 1
ATOM 4542 C CA . ARG A 1 604 ? 33.645 60.486 114.086 1.00 23.11 580 ARG A CA 1
ATOM 4543 C C . ARG A 1 604 ? 32.383 60.425 113.224 1.00 24.81 580 ARG A C 1
ATOM 4544 O O . ARG A 1 604 ? 31.343 59.938 113.666 1.00 24.37 580 ARG A O 1
ATOM 4552 N N . GLN A 1 605 ? 32.456 60.888 111.992 1.00 29.62 581 GLN A N 1
ATOM 4553 C CA . GLN A 1 605 ? 31.434 60.536 111.019 1.00 27.48 581 GLN A CA 1
ATOM 4554 C C . GLN A 1 605 ? 31.904 59.380 110.153 1.00 26.59 581 GLN A C 1
ATOM 4555 O O . GLN A 1 605 ? 33.113 59.141 110.012 1.00 25.87 581 GLN A O 1
ATOM 4561 N N . PRO A 1 606 ? 30.967 58.639 109.555 1.00 24.93 582 PRO A N 1
ATOM 4562 C CA . PRO A 1 606 ? 31.337 57.435 108.788 1.00 27.50 582 PRO A CA 1
ATOM 4563 C C . PRO A 1 606 ? 31.855 57.731 107.388 1.00 25.53 582 PRO A C 1
ATOM 4564 O O . PRO A 1 606 ? 31.367 58.627 106.694 1.00 31.48 582 PRO A O 1
ATOM 4568 N N . LYS A 1 607 ? 32.858 56.961 106.975 1.00 25.71 583 LYS A N 1
ATOM 4569 C CA . LYS A 1 607 ? 33.151 56.792 105.558 1.00 29.04 583 LYS A CA 1
ATOM 4570 C C . LYS A 1 607 ? 32.364 55.590 105.036 1.00 25.72 583 LYS A C 1
ATOM 4571 O O . LYS A 1 607 ? 31.833 54.787 105.802 1.00 30.01 583 LYS A O 1
ATOM 4577 N N . ALA A 1 608 ? 32.289 55.466 103.713 1.00 28.61 584 ALA A N 1
ATOM 4578 C CA . ALA A 1 608 ? 31.549 54.355 103.122 1.00 25.07 584 ALA A CA 1
ATOM 4579 C C . ALA A 1 608 ? 31.914 53.009 103.757 1.00 25.91 584 ALA A C 1
ATOM 4580 O O . ALA A 1 608 ? 31.053 52.131 103.886 1.00 24.52 584 ALA A O 1
ATOM 4582 N N . ALA A 1 609 ? 33.174 52.826 104.170 1.00 27.45 585 ALA A N 1
ATOM 4583 C CA . ALA A 1 609 ? 33.568 51.559 104.786 1.00 24.73 585 ALA A CA 1
ATOM 4584 C C . ALA A 1 609 ? 32.894 51.328 106.133 1.00 25.58 585 ALA A C 1
ATOM 4585 O O . ALA A 1 609 ? 32.816 50.181 106.580 1.00 27.23 585 ALA A O 1
ATOM 4587 N N . ALA A 1 610 ? 32.409 52.379 106.793 1.00 22.52 586 ALA A N 1
ATOM 4588 C CA . ALA A 1 610 ? 31.594 52.180 107.987 1.00 23.95 586 ALA A CA 1
ATOM 4589 C C . ALA A 1 610 ? 30.412 51.258 107.693 1.00 30.36 586 ALA A C 1
ATOM 4590 O O . ALA A 1 610 ? 30.125 50.317 108.446 1.00 28.13 586 ALA A O 1
ATOM 4592 N N . PHE A 1 611 ? 29.717 51.507 106.586 1.00 29.66 587 PHE A N 1
ATOM 4593 C CA . PHE A 1 611 ? 28.495 50.771 106.314 1.00 25.17 587 PHE A CA 1
ATOM 4594 C C . PHE A 1 611 ? 28.758 49.357 105.833 1.00 24.88 587 PHE A C 1
ATOM 4595 O O . PHE A 1 611 ? 27.875 48.502 105.957 1.00 23.92 587 PHE A O 1
ATOM 4603 N N . PHE A 1 612 ? 29.955 49.086 105.313 1.00 25.49 588 PHE A N 1
ATOM 4604 C CA . PHE A 1 612 ? 30.294 47.720 104.926 1.00 23.66 588 PHE A CA 1
ATOM 4605 C C . PHE A 1 612 ? 30.390 46.812 106.141 1.00 26.48 588 PHE A C 1
ATOM 4606 O O . PHE A 1 612 ? 29.839 45.706 106.148 1.00 26.72 588 PHE A O 1
ATOM 4614 N N . TYR A 1 613 ? 31.113 47.255 107.172 1.00 29.82 589 TYR A N 1
ATOM 4615 C CA . TYR A 1 613 ? 31.190 46.486 108.410 1.00 28.18 589 TYR A CA 1
ATOM 4616 C C . TYR A 1 613 ? 29.861 46.483 109.157 1.00 25.71 589 TYR A C 1
ATOM 4617 O O . TYR A 1 613 ? 29.495 45.464 109.753 1.00 25.73 589 TYR A O 1
ATOM 4626 N N . HIS A 1 614 ? 29.120 47.593 109.126 1.00 25.01 590 HIS A N 1
ATOM 4627 C CA . HIS A 1 614 ? 27.800 47.593 109.747 1.00 24.22 590 HIS A CA 1
ATOM 4628 C C . HIS A 1 614 ? 26.934 46.488 109.173 1.00 26.41 590 HIS A C 1
ATOM 4629 O O . HIS A 1 614 ? 26.158 45.860 109.895 1.00 29.00 590 HIS A O 1
ATOM 4636 N N . ASP A 1 615 ? 27.042 46.253 107.866 1.00 27.92 591 ASP A N 1
ATOM 4637 C CA . ASP A 1 615 ? 26.341 45.138 107.249 1.00 26.37 591 ASP A CA 1
ATOM 4638 C C . ASP A 1 615 ? 26.961 43.808 107.664 1.00 32.49 591 ASP A C 1
ATOM 4639 O O . ASP A 1 615 ? 26.269 42.918 108.178 1.00 35.99 591 ASP A O 1
ATOM 4644 N N . ARG A 1 616 ? 28.274 43.663 107.462 1.00 29.93 592 ARG A N 1
ATOM 4645 C CA . ARG A 1 616 ? 28.924 42.375 107.672 1.00 26.01 592 ARG A CA 1
ATOM 4646 C C . ARG A 1 616 ? 28.914 41.968 109.145 1.00 28.40 592 ARG A C 1
ATOM 4647 O O . ARG A 1 616 ? 28.514 40.847 109.485 1.00 32.81 592 ARG A O 1
ATOM 4655 N N . TRP A 1 617 ? 29.358 42.854 110.037 1.00 24.47 593 TRP A N 1
ATOM 4656 C CA . TRP A 1 617 ? 29.561 42.426 111.420 1.00 28.48 593 TRP A CA 1
ATOM 4657 C C . TRP A 1 617 ? 28.250 42.140 112.142 1.00 27.68 593 TRP A C 1
ATOM 4658 O O . TRP A 1 617 ? 28.216 41.273 113.017 1.00 28.79 593 TRP A O 1
ATOM 4669 N N . ASN A 1 618 ? 27.169 42.838 111.804 1.00 32.12 594 ASN A N 1
ATOM 4670 C CA . ASN A 1 618 ? 25.876 42.546 112.410 1.00 25.83 594 ASN A CA 1
ATOM 4671 C C . ASN A 1 618 ? 25.221 41.310 111.831 1.00 32.05 594 ASN A C 1
ATOM 4672 O O . ASN A 1 618 ? 24.055 41.056 112.139 1.00 37.50 594 ASN A O 1
ATOM 4677 N N . LYS A 1 619 ? 25.921 40.557 110.977 1.00 36.81 595 LYS A N 1
ATOM 4678 C CA . LYS A 1 619 ? 25.420 39.287 110.469 1.00 32.78 595 LYS A CA 1
ATOM 4679 C C . LYS A 1 619 ? 26.276 38.106 110.888 1.00 35.23 595 LYS A C 1
ATOM 4680 O O . LYS A 1 619 ? 25.816 36.969 110.783 1.00 42.32 595 LYS A O 1
ATOM 4686 N N . LEU A 1 620 ? 27.495 38.342 111.356 1.00 35.72 596 LEU A N 1
ATOM 4687 C CA . LEU A 1 620 ? 28.311 37.271 111.910 1.00 35.34 596 LEU A CA 1
ATOM 4688 C C . LEU A 1 620 ? 27.929 37.036 113.369 1.00 41.84 596 LEU A C 1
ATOM 4689 O O . LEU A 1 620 ? 28.078 37.951 114.193 1.00 36.10 596 LEU A O 1
ATOM 4694 N N . PRO A 1 621 ? 27.426 35.850 113.727 1.00 41.65 597 PRO A N 1
ATOM 4695 C CA . PRO A 1 621 ? 27.108 35.564 115.132 1.00 35.29 597 PRO A CA 1
ATOM 4696 C C . PRO A 1 621 ? 28.361 35.563 115.991 1.00 36.57 597 PRO A C 1
ATOM 4697 O O . PRO A 1 621 ? 29.494 35.543 115.506 1.00 31.38 597 PRO A O 1
ATOM 4701 N N . LEU A 1 622 ? 28.148 35.591 117.308 1.00 39.49 598 LEU A N 1
ATOM 4702 C CA . LEU A 1 622 ? 29.293 35.616 118.208 1.00 33.57 598 LEU A CA 1
ATOM 4703 C C . LEU A 1 622 ? 30.092 34.319 118.159 1.00 36.09 598 LEU A C 1
ATOM 4704 O O . LEU A 1 622 ? 31.249 34.309 118.590 1.00 35.98 598 LEU A O 1
ATOM 4709 N N . ASP A 1 623 ? 29.528 33.238 117.609 1.00 39.45 599 ASP A N 1
ATOM 4710 C CA . ASP A 1 623 ? 30.227 31.958 117.523 1.00 40.20 599 ASP A CA 1
ATOM 4711 C C . ASP A 1 623 ? 30.619 31.590 116.096 1.00 37.96 599 ASP A C 1
ATOM 4712 O O . ASP A 1 623 ? 30.879 30.413 115.822 1.00 42.14 599 ASP A O 1
ATOM 4717 N N . TYR A 1 624 ? 30.666 32.563 115.185 1.00 37.77 600 TYR A N 1
ATOM 4718 C CA . TYR A 1 624 ? 31.112 32.339 113.811 1.00 35.83 600 TYR A CA 1
ATOM 4719 C C . TYR A 1 624 ? 32.309 31.397 113.766 1.00 36.88 600 TYR A C 1
ATOM 4720 O O . TYR A 1 624 ? 33.327 31.642 114.421 1.00 37.70 600 TYR A O 1
ATOM 4729 N N . LYS A 1 625 ? 32.178 30.300 113.014 1.00 36.56 601 LYS A N 1
ATOM 4730 C CA . LYS A 1 625 ? 33.293 29.384 112.769 1.00 41.73 601 LYS A CA 1
ATOM 4731 C C . LYS A 1 625 ? 33.446 28.351 113.878 1.00 44.17 601 LYS A C 1
ATOM 4732 O O . LYS A 1 625 ? 34.509 28.261 114.501 1.00 50.40 601 LYS A O 1
ATOM 4738 N N . ALA A 1 626 ? 32.414 27.547 114.115 1.00 44.35 602 ALA A N 1
ATOM 4739 C CA . ALA A 1 626 ? 32.431 26.660 115.269 1.00 52.33 602 ALA A CA 1
ATOM 4740 C C . ALA A 1 626 ? 31.498 25.443 115.103 1.00 54.00 602 ALA A C 1
ATOM 4741 O O . ALA A 1 626 ? 31.933 24.280 115.163 1.00 37.40 602 ALA A O 1
ATOM 4743 N N . MET B 1 25 ? 14.059 83.827 141.161 1.00 71.71 1 MET B N 1
ATOM 4744 C CA . MET B 1 25 ? 14.405 84.393 142.464 1.00 70.59 1 MET B CA 1
ATOM 4745 C C . MET B 1 25 ? 15.530 83.591 143.104 1.00 72.39 1 MET B C 1
ATOM 4746 O O . MET B 1 25 ? 15.424 83.194 144.266 1.00 68.78 1 MET B O 1
ATOM 4748 N N . GLU B 1 26 ? 16.605 83.351 142.346 1.00 73.45 2 GLU B N 1
ATOM 4749 C CA . GLU B 1 26 ? 17.715 82.539 142.843 1.00 71.75 2 GLU B CA 1
ATOM 4750 C C . GLU B 1 26 ? 18.451 83.281 143.962 1.00 65.67 2 GLU B C 1
ATOM 4751 O O . GLU B 1 26 ? 18.950 84.393 143.762 1.00 67.82 2 GLU B O 1
ATOM 4753 N N . THR B 1 27 ? 18.514 82.663 145.145 1.00 54.20 3 THR B N 1
ATOM 4754 C CA . THR B 1 27 ? 19.100 83.324 146.306 1.00 49.55 3 THR B CA 1
ATOM 4755 C C . THR B 1 27 ? 20.587 83.617 146.121 1.00 54.29 3 THR B C 1
ATOM 4756 O O . THR B 1 27 ? 21.119 84.542 146.751 1.00 48.67 3 THR B O 1
ATOM 4760 N N . SER B 1 28 ? 21.284 82.837 145.293 1.00 52.04 4 SER B N 1
ATOM 4761 C CA . SER B 1 28 ? 22.712 83.075 145.131 1.00 42.74 4 SER B CA 1
ATOM 4762 C C . SER B 1 28 ? 23.252 82.313 143.932 1.00 41.42 4 SER B C 1
ATOM 4763 O O . SER B 1 28 ? 22.976 81.125 143.757 1.00 36.26 4 SER B O 1
ATOM 4766 N N . LEU B 1 29 ? 24.057 83.011 143.135 1.00 36.02 5 LEU B N 1
ATOM 4767 C CA . LEU B 1 29 ? 24.717 82.439 141.974 1.00 29.36 5 LEU B CA 1
ATOM 4768 C C . LEU B 1 29 ? 26.236 82.586 142.073 1.00 31.90 5 LEU B C 1
ATOM 4769 O O . LEU B 1 29 ? 26.923 82.590 141.042 1.00 36.16 5 LEU B O 1
ATOM 4774 N N . LEU B 1 30 ? 26.781 82.729 143.279 1.00 23.49 6 LEU B N 1
ATOM 4775 C CA . LEU B 1 30 ? 28.228 82.775 143.425 1.00 22.36 6 LEU B CA 1
ATOM 4776 C C . LEU B 1 30 ? 28.842 81.498 142.882 1.00 23.60 6 LEU B C 1
ATOM 4777 O O . LEU B 1 30 ? 28.268 80.415 143.026 1.00 24.54 6 LEU B O 1
ATOM 4782 N N . TYR B 1 31 ? 30.034 81.625 142.246 1.00 24.04 7 TYR B N 1
ATOM 4783 C CA . TYR B 1 31 ? 30.647 80.422 141.681 1.00 26.56 7 TYR B CA 1
ATOM 4784 C C . TYR B 1 31 ? 31.294 79.594 142.791 1.00 30.54 7 TYR B C 1
ATOM 4785 O O . TYR B 1 31 ? 31.932 80.153 143.689 1.00 32.47 7 TYR B O 1
ATOM 4794 N N . PRO B 1 32 ? 31.141 78.268 142.766 1.00 27.21 8 PRO B N 1
ATOM 4795 C CA . PRO B 1 32 ? 31.676 77.448 143.861 1.00 25.73 8 PRO B CA 1
ATOM 4796 C C . PRO B 1 32 ? 33.165 77.665 144.065 1.00 25.54 8 PRO B C 1
ATOM 4797 O O . PRO B 1 32 ? 33.938 77.787 143.112 1.00 29.73 8 PRO B O 1
ATOM 4801 N N . VAL B 1 33 ? 33.561 77.734 145.331 1.00 25.78 9 VAL B N 1
ATOM 4802 C CA . VAL B 1 33 ? 34.963 77.790 145.711 1.00 25.44 9 VAL B CA 1
ATOM 4803 C C . VAL B 1 33 ? 35.195 76.723 146.765 1.00 26.87 9 VAL B C 1
ATOM 4804 O O . VAL B 1 33 ? 34.258 76.182 147.356 1.00 25.34 9 VAL B O 1
ATOM 4808 N N . THR B 1 34 ? 36.467 76.431 147.001 1.00 24.92 10 THR B N 1
ATOM 4809 C CA . THR B 1 34 ? 36.871 75.455 147.999 1.00 23.09 10 THR B CA 1
ATOM 4810 C C . THR B 1 34 ? 37.786 76.143 149.002 1.00 29.40 10 THR B C 1
ATOM 4811 O O . THR B 1 34 ? 38.804 76.735 148.619 1.00 29.09 10 THR B O 1
ATOM 4815 N N . ASN B 1 35 ? 37.395 76.105 150.271 1.00 28.71 11 ASN B N 1
ATOM 4816 C CA . ASN B 1 35 ? 38.234 76.524 151.389 1.00 25.89 11 ASN B CA 1
ATOM 4817 C C . ASN B 1 35 ? 37.793 75.710 152.597 1.00 30.09 11 ASN B C 1
ATOM 4818 O O . ASN B 1 35 ? 37.176 74.648 152.444 1.00 34.30 11 ASN B O 1
ATOM 4823 N N . ASP B 1 36 ? 38.102 76.199 153.805 1.00 30.33 12 ASP B N 1
ATOM 4824 C CA . ASP B 1 36 ? 37.766 75.420 154.992 1.00 26.88 12 ASP B CA 1
ATOM 4825 C C . ASP B 1 36 ? 36.296 75.523 155.378 1.00 25.85 12 ASP B C 1
ATOM 4826 O O . ASP B 1 36 ? 35.809 74.657 156.110 1.00 26.68 12 ASP B O 1
ATOM 4831 N N . GLN B 1 37 ? 35.577 76.537 154.890 1.00 23.45 13 GLN B N 1
ATOM 4832 C CA . GLN B 1 37 ? 34.153 76.682 155.163 1.00 23.96 13 GLN B CA 1
ATOM 4833 C C . GLN B 1 37 ? 33.261 76.231 154.012 1.00 26.85 13 GLN B C 1
ATOM 4834 O O . GLN B 1 37 ? 32.060 76.033 154.230 1.00 23.45 13 GLN B O 1
ATOM 4840 N N . ARG B 1 38 ? 33.803 76.076 152.801 1.00 25.40 14 ARG B N 1
ATOM 4841 C CA . ARG B 1 38 ? 33.012 75.746 151.620 1.00 23.34 14 ARG B CA 1
ATOM 4842 C C . ARG B 1 38 ? 33.636 74.566 150.900 1.00 24.81 14 ARG B C 1
ATOM 4843 O O . ARG B 1 38 ? 34.837 74.577 150.615 1.00 27.69 14 ARG B O 1
ATOM 4851 N N . THR B 1 39 ? 32.820 73.567 150.588 1.00 18.82 15 THR B N 1
ATOM 4852 C CA . THR B 1 39 ? 33.248 72.445 149.774 1.00 22.48 15 THR B CA 1
ATOM 4853 C C . THR B 1 39 ? 32.481 72.433 148.461 1.00 29.56 15 THR B C 1
ATOM 4854 O O . THR B 1 39 ? 31.351 72.933 148.370 1.00 27.80 15 THR B O 1
ATOM 4858 N N . ASP B 1 40 ? 33.103 71.837 147.446 1.00 29.03 16 ASP B N 1
ATOM 4859 C CA . ASP B 1 40 ? 32.486 71.723 146.131 1.00 25.04 16 ASP B CA 1
ATOM 4860 C C . ASP B 1 40 ? 33.092 70.508 145.446 1.00 31.27 16 ASP B C 1
ATOM 4861 O O . ASP B 1 40 ? 34.279 70.504 145.106 1.00 32.44 16 ASP B O 1
ATOM 4866 N N . GLN B 1 41 ? 32.287 69.464 145.289 1.00 28.94 17 GLN B N 1
ATOM 4867 C CA . GLN B 1 41 ? 32.679 68.274 144.560 1.00 25.59 17 GLN B CA 1
ATOM 4868 C C . GLN B 1 41 ? 31.779 68.148 143.341 1.00 33.77 17 GLN B C 1
ATOM 4869 O O . GLN B 1 41 ? 30.556 68.299 143.451 1.00 31.07 17 GLN B O 1
ATOM 4875 N N . LYS B 1 42 ? 32.388 67.912 142.180 1.00 28.48 18 LYS B N 1
ATOM 4876 C CA . LYS B 1 42 ? 31.631 67.780 140.950 1.00 26.12 18 LYS B CA 1
ATOM 4877 C C . LYS B 1 42 ? 31.013 66.391 140.866 1.00 30.10 18 LYS B C 1
ATOM 4878 O O . LYS B 1 42 ? 31.611 65.395 141.285 1.00 28.62 18 LYS B O 1
ATOM 4884 N N . LEU B 1 43 ? 29.798 66.336 140.340 1.00 27.10 19 LEU B N 1
ATOM 4885 C CA . LEU B 1 43 ? 29.128 65.083 140.062 1.00 26.40 19 LEU B CA 1
ATOM 4886 C C . LEU B 1 43 ? 29.211 64.707 138.585 1.00 30.21 19 LEU B C 1
ATOM 4887 O O . LEU B 1 43 ? 28.490 63.800 138.150 1.00 31.19 19 LEU B O 1
ATOM 4892 N N . ASP B 1 44 ? 30.062 65.389 137.809 1.00 24.95 20 ASP B N 1
ATOM 4893 C CA . ASP B 1 44 ? 30.267 65.048 136.407 1.00 23.63 20 ASP B CA 1
ATOM 4894 C C . ASP B 1 44 ? 30.709 63.592 136.279 1.00 28.84 20 ASP B C 1
ATOM 4895 O O . ASP B 1 44 ? 31.194 62.974 137.230 1.00 37.58 20 ASP B O 1
ATOM 4900 N N . GLY B 1 45 ? 30.534 63.039 135.087 1.00 24.63 21 GLY B N 1
ATOM 4901 C CA . GLY B 1 45 ? 30.824 61.649 134.827 1.00 16.34 21 GLY B CA 1
ATOM 4902 C C . GLY B 1 45 ? 29.696 61.044 134.039 1.00 24.41 21 GLY B C 1
ATOM 4903 O O . GLY B 1 45 ? 28.946 61.753 133.372 1.00 30.05 21 GLY B O 1
ATOM 4904 N N . LEU B 1 46 ? 29.554 59.724 134.127 1.00 24.16 22 LEU B N 1
ATOM 4905 C CA . LEU B 1 46 ? 28.507 59.009 133.405 1.00 18.53 22 LEU B CA 1
ATOM 4906 C C . LEU B 1 46 ? 27.255 58.863 134.255 1.00 23.20 22 LEU B C 1
ATOM 4907 O O . LEU B 1 46 ? 27.317 58.359 135.384 1.00 26.04 22 LEU B O 1
ATOM 4912 N N . TRP B 1 47 ? 26.118 59.270 133.697 1.00 23.36 23 TRP B N 1
ATOM 4913 C CA . TRP B 1 47 ? 24.820 59.090 134.337 1.00 23.86 23 TRP B CA 1
ATOM 4914 C C . TRP B 1 47 ? 23.978 58.073 133.574 1.00 23.10 23 TRP B C 1
ATOM 4915 O O . TRP B 1 47 ? 24.232 57.760 132.415 1.00 25.09 23 TRP B O 1
ATOM 4926 N N . GLN B 1 48 ? 22.961 57.559 134.242 1.00 24.51 24 GLN B N 1
ATOM 4927 C CA . GLN B 1 48 ? 21.929 56.811 133.555 1.00 22.87 24 GLN B CA 1
ATOM 4928 C C . GLN B 1 48 ? 20.992 57.785 132.863 1.00 29.29 24 GLN B C 1
ATOM 4929 O O . GLN B 1 48 ? 20.739 58.883 133.367 1.00 31.20 24 GLN B O 1
ATOM 4935 N N . PHE B 1 49 ? 20.454 57.370 131.715 1.00 25.78 25 PHE B N 1
ATOM 4936 C CA . PHE B 1 49 ? 19.670 58.267 130.877 1.00 20.87 25 PHE B CA 1
ATOM 4937 C C . PHE B 1 49 ? 18.549 57.503 130.182 1.00 28.16 25 PHE B C 1
ATOM 4938 O O . PHE B 1 49 ? 18.802 56.464 129.558 1.00 27.28 25 PHE B O 1
ATOM 4946 N N . LYS B 1 50 ? 17.321 58.035 130.254 1.00 24.42 26 LYS B N 1
ATOM 4947 C CA . LYS B 1 50 ? 16.197 57.439 129.540 1.00 26.04 26 LYS B CA 1
ATOM 4948 C C . LYS B 1 50 ? 15.287 58.516 128.970 1.00 29.18 26 LYS B C 1
ATOM 4949 O O . LYS B 1 50 ? 15.057 59.544 129.615 1.00 28.85 26 LYS B O 1
ATOM 4955 N N . PHE B 1 51 ? 14.791 58.274 127.747 1.00 27.45 27 PHE B N 1
ATOM 4956 C CA . PHE B 1 51 ? 13.746 59.069 127.115 1.00 25.72 27 PHE B CA 1
ATOM 4957 C C . PHE B 1 51 ? 12.380 58.730 127.710 1.00 26.61 27 PHE B C 1
ATOM 4958 O O . PHE B 1 51 ? 12.152 57.631 128.216 1.00 33.11 27 PHE B O 1
ATOM 4966 N N . ASP B 1 52 ? 11.442 59.676 127.610 1.00 24.83 28 ASP B N 1
ATOM 4967 C CA . ASP B 1 52 ? 10.099 59.457 128.137 1.00 28.49 28 ASP B CA 1
ATOM 4968 C C . ASP B 1 52 ? 9.069 60.092 127.198 1.00 29.82 28 ASP B C 1
ATOM 4969 O O . ASP B 1 52 ? 8.495 61.145 127.466 1.00 31.76 28 ASP B O 1
ATOM 4974 N N . GLU B 1 53 ? 8.822 59.426 126.071 1.00 32.73 29 GLU B N 1
ATOM 4975 C CA . GLU B 1 53 ? 7.839 59.919 125.112 1.00 28.64 29 GLU B CA 1
ATOM 4976 C C . GLU B 1 53 ? 6.432 59.878 125.707 1.00 30.50 29 GLU B C 1
ATOM 4977 O O . GLU B 1 53 ? 5.684 60.862 125.640 1.00 26.55 29 GLU B O 1
ATOM 4983 N N . ALA B 1 54 ? 6.065 58.757 126.334 1.00 35.05 30 ALA B N 1
ATOM 4984 C CA . ALA B 1 54 ? 4.736 58.634 126.931 1.00 36.18 30 ALA B CA 1
ATOM 4985 C C . ALA B 1 54 ? 4.488 59.624 128.066 1.00 32.93 30 ALA B C 1
ATOM 4986 O O . ALA B 1 54 ? 3.328 59.913 128.365 1.00 33.35 30 ALA B O 1
ATOM 4988 N N . GLY B 1 55 ? 5.531 60.153 128.702 1.00 30.69 31 GLY B N 1
ATOM 4989 C CA . GLY B 1 55 ? 5.314 60.997 129.860 1.00 29.90 31 GLY B CA 1
ATOM 4990 C C . GLY B 1 55 ? 4.862 60.243 131.090 1.00 35.56 31 GLY B C 1
ATOM 4991 O O . GLY B 1 55 ? 4.227 60.827 131.969 1.00 31.60 31 GLY B O 1
ATOM 4992 N N . GLU B 1 56 ? 5.153 58.943 131.161 1.00 37.65 32 GLU B N 1
ATOM 4993 C CA . GLU B 1 56 ? 4.835 58.106 132.307 1.00 40.82 32 GLU B CA 1
ATOM 4994 C C . GLU B 1 56 ? 6.059 57.835 133.178 1.00 47.04 32 GLU B C 1
ATOM 4995 O O . GLU B 1 56 ? 6.074 56.858 133.940 1.00 41.51 32 GLU B O 1
ATOM 5001 N N . GLY B 1 57 ? 7.088 58.678 133.076 1.00 41.21 33 GLY B N 1
ATOM 5002 C CA . GLY B 1 57 ? 8.265 58.482 133.901 1.00 32.25 33 GLY B CA 1
ATOM 5003 C C . GLY B 1 57 ? 7.926 58.410 135.375 1.00 38.66 33 GLY B C 1
ATOM 5004 O O . GLY B 1 57 ? 8.349 57.488 136.079 1.00 38.13 33 GLY B O 1
ATOM 5005 N N . GLU B 1 58 ? 7.154 59.385 135.867 1.00 43.93 34 GLU B N 1
ATOM 5006 C CA . GLU B 1 58 ? 6.858 59.422 137.295 1.00 38.57 34 GLU B CA 1
ATOM 5007 C C . GLU B 1 58 ? 5.819 58.374 137.673 1.00 38.97 34 GLU B C 1
ATOM 5008 O O . GLU B 1 58 ? 5.916 57.767 138.740 1.00 38.66 34 GLU B O 1
ATOM 5014 N N . LYS B 1 59 ? 4.840 58.122 136.803 1.00 46.63 35 LYS B N 1
ATOM 5015 C CA . LYS B 1 59 ? 3.856 57.089 137.106 1.00 44.27 35 LYS B CA 1
ATOM 5016 C C . LYS B 1 59 ? 4.538 55.772 137.465 1.00 41.61 35 LYS B C 1
ATOM 5017 O O . LYS B 1 59 ? 4.064 55.041 138.341 1.00 58.05 35 LYS B O 1
ATOM 5019 N N . SER B 1 60 ? 5.669 55.464 136.831 1.00 33.89 36 SER B N 1
ATOM 5020 C CA . SER B 1 60 ? 6.311 54.166 137.005 1.00 37.51 36 SER B CA 1
ATOM 5021 C C . SER B 1 60 ? 7.596 54.241 137.829 1.00 41.58 36 SER B C 1
ATOM 5022 O O . SER B 1 60 ? 8.414 53.314 137.788 1.00 39.88 36 SER B O 1
ATOM 5025 N N . GLY B 1 61 ? 7.794 55.325 138.571 1.00 38.77 37 GLY B N 1
ATOM 5026 C CA . GLY B 1 61 ? 8.798 55.325 139.611 1.00 36.94 37 GLY B CA 1
ATOM 5027 C C . GLY B 1 61 ? 10.207 55.655 139.190 1.00 38.03 37 GLY B C 1
ATOM 5028 O O . GLY B 1 61 ? 11.142 55.383 139.944 1.00 41.09 37 GLY B O 1
ATOM 5029 N N . TRP B 1 62 ? 10.402 56.266 138.026 1.00 41.40 38 TRP B N 1
ATOM 5030 C CA . TRP B 1 62 ? 11.765 56.605 137.643 1.00 35.56 38 TRP B CA 1
ATOM 5031 C C . TRP B 1 62 ? 12.410 57.595 138.612 1.00 32.72 38 TRP B C 1
ATOM 5032 O O . TRP B 1 62 ? 13.643 57.655 138.685 1.00 31.84 38 TRP B O 1
ATOM 5043 N N . GLU B 1 63 ? 11.618 58.353 139.377 1.00 33.40 39 GLU B N 1
ATOM 5044 C CA . GLU B 1 63 ? 12.196 59.385 140.235 1.00 33.40 39 GLU B CA 1
ATOM 5045 C C . GLU B 1 63 ? 12.992 58.802 141.403 1.00 30.23 39 GLU B C 1
ATOM 5046 O O . GLU B 1 63 ? 13.876 59.479 141.935 1.00 25.56 39 GLU B O 1
ATOM 5052 N N . THR B 1 64 ? 12.732 57.561 141.804 1.00 31.56 40 THR B N 1
ATOM 5053 C CA . THR B 1 64 ? 13.598 56.967 142.812 1.00 30.93 40 THR B CA 1
ATOM 5054 C C . THR B 1 64 ? 14.952 56.566 142.251 1.00 28.27 40 THR B C 1
ATOM 5055 O O . THR B 1 64 ? 15.821 56.149 143.022 1.00 38.67 40 THR B O 1
ATOM 5059 N N . GLY B 1 65 ? 15.152 56.675 140.949 1.00 28.01 41 GLY B N 1
ATOM 5060 C CA . GLY B 1 65 ? 16.399 56.302 140.318 1.00 30.18 41 GLY B CA 1
ATOM 5061 C C . GLY B 1 65 ? 16.277 55.007 139.527 1.00 24.27 41 GLY B C 1
ATOM 5062 O O . GLY B 1 65 ? 15.393 54.176 139.756 1.00 28.13 41 GLY B O 1
ATOM 5063 N N . PHE B 1 66 ? 17.204 54.838 138.583 1.00 21.76 42 PHE B N 1
ATOM 5064 C CA . PHE B 1 66 ? 17.159 53.711 137.659 1.00 27.54 42 PHE B CA 1
ATOM 5065 C C . PHE B 1 66 ? 18.543 53.461 137.098 1.00 26.97 42 PHE B C 1
ATOM 5066 O O . PHE B 1 66 ? 19.377 54.367 137.024 1.00 25.51 42 PHE B O 1
ATOM 5074 N N . HIS B 1 67 ? 18.769 52.211 136.684 1.00 29.11 43 HIS B N 1
ATOM 5075 C CA . HIS B 1 67 ? 20.010 51.856 136.005 1.00 34.30 43 HIS B CA 1
ATOM 5076 C C . HIS B 1 67 ? 19.761 51.014 134.757 1.00 30.28 43 HIS B C 1
ATOM 5077 O O . HIS B 1 67 ? 20.666 50.309 134.307 1.00 29.23 43 HIS B O 1
ATOM 5084 N N . ASP B 1 68 ? 18.562 51.086 134.175 1.00 28.15 44 ASP B N 1
ATOM 5085 C CA . ASP B 1 68 ? 18.214 50.297 133.000 1.00 27.72 44 ASP B CA 1
ATOM 5086 C C . ASP B 1 68 ? 18.082 51.157 131.740 1.00 35.94 44 ASP B C 1
ATOM 5087 O O . ASP B 1 68 ? 17.240 50.886 130.870 1.00 31.28 44 ASP B O 1
ATOM 5092 N N . GLY B 1 69 ? 18.920 52.190 131.621 1.00 30.82 45 GLY B N 1
ATOM 5093 C CA . GLY B 1 69 ? 18.870 53.044 130.452 1.00 28.31 45 GLY B CA 1
ATOM 5094 C C . GLY B 1 69 ? 20.136 52.973 129.631 1.00 28.41 45 GLY B C 1
ATOM 5095 O O . GLY B 1 69 ? 20.639 51.892 129.323 1.00 34.85 45 GLY B O 1
ATOM 5096 N N . VAL B 1 70 ? 20.668 54.127 129.284 1.00 22.39 46 VAL B N 1
ATOM 5097 C CA . VAL B 1 70 ? 21.912 54.235 128.548 1.00 25.20 46 VAL B CA 1
ATOM 5098 C C . VAL B 1 70 ? 22.818 55.182 129.323 1.00 31.21 46 VAL B C 1
ATOM 5099 O O . VAL B 1 70 ? 22.344 56.117 129.977 1.00 33.45 46 VAL B O 1
ATOM 5103 N N . SER B 1 71 ? 24.124 54.945 129.270 1.00 24.34 47 SER B N 1
ATOM 5104 C CA . SER B 1 71 ? 25.031 55.853 129.956 1.00 24.14 47 SER B CA 1
ATOM 5105 C C . SER B 1 71 ? 25.185 57.139 129.150 1.00 26.49 47 SER B C 1
ATOM 5106 O O . SER B 1 71 ? 25.322 57.106 127.924 1.00 35.81 47 SER B O 1
ATOM 5109 N N . MET B 1 72 ? 25.163 58.274 129.848 1.00 23.05 48 MET B N 1
ATOM 5110 C CA . MET B 1 72 ? 25.170 59.597 129.232 1.00 20.07 48 MET B CA 1
ATOM 5111 C C . MET B 1 72 ? 26.183 60.477 129.944 1.00 20.28 48 MET B C 1
ATOM 5112 O O . MET B 1 72 ? 25.996 60.780 131.134 1.00 22.34 48 MET B O 1
ATOM 5117 N N . PRO B 1 73 ? 27.233 60.945 129.273 1.00 23.12 49 PRO B N 1
ATOM 5118 C CA . PRO B 1 73 ? 28.211 61.797 129.956 1.00 20.35 49 PRO B CA 1
ATOM 5119 C C . PRO B 1 73 ? 27.594 63.115 130.406 1.00 22.41 49 PRO B C 1
ATOM 5120 O O . PRO B 1 73 ? 26.680 63.654 129.781 1.00 22.05 49 PRO B O 1
ATOM 5124 N N . VAL B 1 74 ? 28.120 63.637 131.506 1.00 22.53 50 VAL B N 1
ATOM 5125 C CA . VAL B 1 74 ? 27.746 64.948 132.020 1.00 21.11 50 VAL B CA 1
ATOM 5126 C C . VAL B 1 74 ? 29.036 65.699 132.341 1.00 24.00 50 VAL B C 1
ATOM 5127 O O . VAL B 1 74 ? 29.907 65.151 133.034 1.00 25.31 50 VAL B O 1
ATOM 5131 N N . PRO B 1 75 ? 29.217 66.947 131.878 1.00 20.61 51 PRO B N 1
ATOM 5132 C CA . PRO B 1 75 ? 28.274 67.704 131.051 1.00 22.12 51 PRO B CA 1
ATOM 5133 C C . PRO B 1 75 ? 28.423 67.376 129.571 1.00 27.64 51 PRO B C 1
ATOM 5134 O O . PRO B 1 75 ? 29.534 67.100 129.107 1.00 24.85 51 PRO B O 1
ATOM 5138 N N . ALA B 1 76 ? 27.301 67.415 128.848 1.00 30.37 52 ALA B N 1
ATOM 5139 C CA . ALA B 1 76 ? 27.245 67.067 127.434 1.00 21.73 52 ALA B CA 1
ATOM 5140 C C . ALA B 1 76 ? 25.816 67.186 126.930 1.00 25.81 52 ALA B C 1
ATOM 5141 O O . ALA B 1 76 ? 24.882 66.809 127.639 1.00 29.13 52 ALA B O 1
ATOM 5143 N N . SER B 1 77 ? 25.620 67.717 125.726 1.00 26.43 53 SER B N 1
ATOM 5144 C CA . SER B 1 77 ? 24.306 67.649 125.103 1.00 21.16 53 SER B CA 1
ATOM 5145 C C . SER B 1 77 ? 24.036 66.213 124.692 1.00 22.67 53 SER B C 1
ATOM 5146 O O . SER B 1 77 ? 24.894 65.566 124.090 1.00 26.71 53 SER B O 1
ATOM 5149 N N . PHE B 1 78 ? 22.853 65.700 125.022 1.00 22.65 54 PHE B N 1
ATOM 5150 C CA . PHE B 1 78 ? 22.624 64.273 124.801 1.00 24.64 54 PHE B CA 1
ATOM 5151 C C . PHE B 1 78 ? 22.406 63.918 123.339 1.00 22.76 54 PHE B C 1
ATOM 5152 O O . PHE B 1 78 ? 22.345 62.727 123.021 1.00 25.46 54 PHE B O 1
ATOM 5160 N N . ASN B 1 79 ? 22.326 64.895 122.439 1.00 22.89 55 ASN B N 1
ATOM 5161 C CA . ASN B 1 79 ? 21.743 64.617 121.129 1.00 26.63 55 ASN B CA 1
ATOM 5162 C C . ASN B 1 79 ? 22.660 63.793 120.224 1.00 29.83 55 ASN B C 1
ATOM 5163 O O . ASN B 1 79 ? 22.188 62.870 119.550 1.00 34.21 55 ASN B O 1
ATOM 5168 N N . ASP B 1 80 ? 23.960 64.103 120.171 1.00 29.22 56 ASP B N 1
ATOM 5169 C CA . ASP B 1 80 ? 24.841 63.490 119.174 1.00 26.31 56 ASP B CA 1
ATOM 5170 C C . ASP B 1 80 ? 25.429 62.152 119.602 1.00 25.93 56 ASP B C 1
ATOM 5171 O O . ASP B 1 80 ? 26.304 61.635 118.907 1.00 36.22 56 ASP B O 1
ATOM 5176 N N . PHE B 1 81 ? 24.996 61.582 120.714 1.00 24.37 57 PHE B N 1
ATOM 5177 C CA . PHE B 1 81 ? 25.501 60.287 121.149 1.00 26.92 57 PHE B CA 1
ATOM 5178 C C . PHE B 1 81 ? 24.683 59.135 120.600 1.00 26.01 57 PHE B C 1
ATOM 5179 O O . PHE B 1 81 ? 24.969 57.971 120.913 1.00 27.43 57 PHE B O 1
ATOM 5187 N N . PHE B 1 82 ? 23.664 59.434 119.817 1.00 22.09 58 PHE B N 1
ATOM 5188 C CA . PHE B 1 82 ? 22.746 58.437 119.313 1.00 25.13 58 PHE B CA 1
ATOM 5189 C C . PHE B 1 82 ? 22.910 58.341 117.809 1.00 27.90 58 PHE B C 1
ATOM 5190 O O . PHE B 1 82 ? 23.079 59.359 117.130 1.00 29.10 58 PHE B O 1
ATOM 5198 N N . THR B 1 83 ? 22.848 57.112 117.301 1.00 25.70 59 THR B N 1
ATOM 5199 C CA . THR B 1 83 ? 22.960 56.874 115.873 1.00 22.41 59 THR B CA 1
ATOM 5200 C C . THR B 1 83 ? 21.641 57.070 115.126 1.00 25.71 59 THR B C 1
ATOM 5201 O O . THR B 1 83 ? 21.660 57.273 113.909 1.00 33.46 59 THR B O 1
ATOM 5205 N N . ASP B 1 84 ? 20.504 57.050 115.813 1.00 27.44 60 ASP B N 1
ATOM 5206 C CA . ASP B 1 84 ? 19.202 57.171 115.169 1.00 24.38 60 ASP B CA 1
ATOM 5207 C C . ASP B 1 84 ? 18.681 58.602 115.262 1.00 27.32 60 ASP B C 1
ATOM 5208 O O . ASP B 1 84 ? 18.811 59.258 116.301 1.00 30.01 60 ASP B O 1
ATOM 5213 N N . LYS B 1 85 ? 18.068 59.070 114.169 1.00 26.12 61 LYS B N 1
ATOM 5214 C CA . LYS B 1 85 ? 17.665 60.470 114.078 1.00 28.28 61 LYS B CA 1
ATOM 5215 C C . LYS B 1 85 ? 16.575 60.820 115.090 1.00 28.04 61 LYS B C 1
ATOM 5216 O O . LYS B 1 85 ? 16.627 61.883 115.720 1.00 27.61 61 LYS B O 1
ATOM 5222 N N . ALA B 1 86 ? 15.572 59.954 115.257 1.00 27.29 62 ALA B N 1
ATOM 5223 C CA . ALA B 1 86 ? 14.501 60.265 116.204 1.00 27.49 62 ALA B CA 1
ATOM 5224 C C . ALA B 1 86 ? 15.038 60.599 117.596 1.00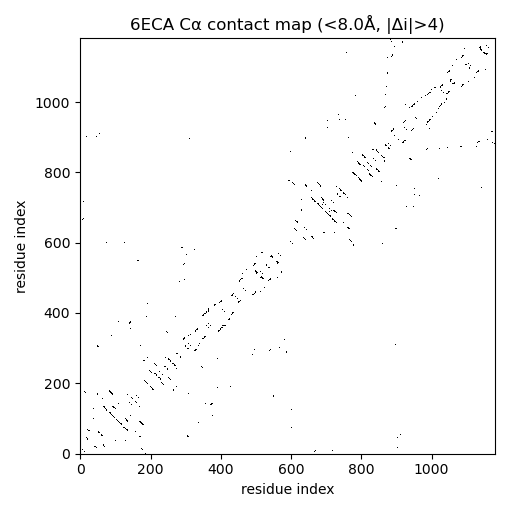 30.90 62 ALA B C 1
ATOM 5225 O O . ALA B 1 86 ? 14.425 61.387 118.333 1.00 26.90 62 ALA B O 1
ATOM 5227 N N . SER B 1 87 ? 16.173 60.013 117.977 1.00 25.55 63 SER B N 1
ATOM 5228 C CA . SER B 1 87 ? 16.743 60.330 119.275 1.00 24.17 63 SER B CA 1
ATOM 5229 C C . SER B 1 87 ? 17.531 61.627 119.237 1.00 28.20 63 SER B C 1
ATOM 5230 O O . SER B 1 87 ? 17.572 62.353 120.235 1.00 26.08 63 SER B O 1
ATOM 5233 N N . ARG B 1 88 ? 18.160 61.935 118.105 1.00 31.99 64 ARG B N 1
ATOM 5234 C CA . ARG B 1 88 ? 18.846 63.215 117.980 1.00 29.84 64 ARG B CA 1
ATOM 5235 C C . ARG B 1 88 ? 17.854 64.370 118.044 1.00 27.51 64 ARG B C 1
ATOM 5236 O O . ARG B 1 88 ? 18.158 65.428 118.602 1.00 31.52 64 ARG B O 1
ATOM 5244 N N . GLU B 1 89 ? 16.667 64.179 117.479 1.00 27.38 65 GLU B N 1
ATOM 5245 C CA . GLU B 1 89 ? 15.637 65.203 117.378 1.00 27.58 65 GLU B CA 1
ATOM 5246 C C . GLU B 1 89 ? 14.616 65.121 118.499 1.00 28.80 65 GLU B C 1
ATOM 5247 O O . GLU B 1 89 ? 13.597 65.819 118.432 1.00 27.37 65 GLU B O 1
ATOM 5253 N N . TYR B 1 90 ? 14.850 64.269 119.501 1.00 27.34 66 TYR B N 1
ATOM 5254 C CA . TYR B 1 90 ? 13.857 64.028 120.539 1.00 24.81 66 TYR B CA 1
ATOM 5255 C C . TYR B 1 90 ? 13.424 65.322 121.188 1.00 24.44 66 TYR B C 1
ATOM 5256 O O . TYR B 1 90 ? 14.235 66.226 121.400 1.00 27.32 66 TYR B O 1
ATOM 5265 N N . THR B 1 91 ? 12.134 65.387 121.516 1.00 25.65 67 THR B N 1
ATOM 5266 C CA . THR B 1 91 ? 11.494 66.578 122.071 1.00 28.93 67 THR B CA 1
ATOM 5267 C C . THR B 1 91 ? 10.460 66.102 123.084 1.00 31.36 67 THR B C 1
ATOM 5268 O O . THR B 1 91 ? 9.473 65.458 122.709 1.00 31.48 67 THR B O 1
ATOM 5272 N N . GLY B 1 92 ? 10.682 66.398 124.358 1.00 24.40 68 GLY B N 1
ATOM 5273 C CA . GLY B 1 92 ? 9.779 65.894 125.371 1.00 26.72 68 GLY B CA 1
ATOM 5274 C C . GLY B 1 92 ? 10.491 65.801 126.701 1.00 30.28 68 GLY B C 1
ATOM 5275 O O . GLY B 1 92 ? 11.505 66.453 126.915 1.00 35.56 68 GLY B O 1
ATOM 5276 N N . ASP B 1 93 ? 9.930 64.989 127.590 1.00 31.91 69 ASP B N 1
ATOM 5277 C CA . ASP B 1 93 ? 10.574 64.759 128.880 1.00 30.93 69 ASP B CA 1
ATOM 5278 C C . ASP B 1 93 ? 11.715 63.754 128.729 1.00 26.77 69 ASP B C 1
ATOM 5279 O O . ASP B 1 93 ? 11.612 62.777 127.983 1.00 30.94 69 ASP B O 1
ATOM 5284 N N . PHE B 1 94 ? 12.809 63.996 129.442 1.00 25.74 70 PHE B N 1
ATOM 5285 C CA . PHE B 1 94 ? 13.925 63.061 129.482 1.00 27.08 70 PHE B CA 1
ATOM 5286 C C . PHE B 1 94 ? 14.492 63.048 130.897 1.00 28.46 70 PHE B C 1
ATOM 5287 O O . PHE B 1 94 ? 14.355 64.019 131.647 1.00 29.06 70 PHE B O 1
ATOM 5295 N N . TRP B 1 95 ? 15.149 61.945 131.255 1.00 26.19 71 TRP B N 1
ATOM 5296 C CA . TRP B 1 95 ? 15.553 61.707 132.635 1.00 25.62 71 TRP B CA 1
ATOM 5297 C C . TRP B 1 95 ? 17.031 61.366 132.730 1.00 25.18 71 TRP B C 1
ATOM 5298 O O . TRP B 1 95 ? 17.523 60.521 131.975 1.00 29.61 71 TRP B O 1
ATOM 5309 N N . TYR B 1 96 ? 17.720 61.998 133.678 1.00 21.31 72 TYR B N 1
ATOM 5310 C CA . TYR B 1 96 ? 19.067 61.623 134.088 1.00 22.98 72 TYR B CA 1
ATOM 5311 C C . TYR B 1 96 ? 19.026 61.048 135.500 1.00 25.57 72 TYR B C 1
ATOM 5312 O O . TYR B 1 96 ? 18.273 61.531 136.349 1.00 28.16 72 TYR B O 1
ATOM 5321 N N . SER B 1 97 ? 19.847 60.032 135.760 1.00 23.43 73 SER B N 1
ATOM 5322 C CA . SER B 1 97 ? 19.890 59.375 137.060 1.00 23.65 73 SER B CA 1
ATOM 5323 C C . SER B 1 97 ? 21.336 59.190 137.492 1.00 24.53 73 SER B C 1
ATOM 5324 O O . SER B 1 97 ? 22.210 58.927 136.667 1.00 32.15 73 SER B O 1
ATOM 5327 N N . ARG B 1 98 ? 21.589 59.309 138.790 1.00 22.54 74 ARG B N 1
ATOM 5328 C CA . ARG B 1 98 ? 22.938 59.089 139.300 1.00 21.59 74 ARG B CA 1
ATOM 5329 C C . ARG B 1 98 ? 22.897 58.855 140.808 1.00 24.38 74 ARG B C 1
ATOM 5330 O O . ARG B 1 98 ? 21.989 59.322 141.502 1.00 22.33 74 ARG B O 1
ATOM 5338 N N . ASN B 1 99 ? 23.878 58.116 141.304 1.00 27.87 75 ASN B N 1
ATOM 5339 C CA . ASN B 1 99 ? 24.092 57.996 142.741 1.00 25.39 75 ASN B CA 1
ATOM 5340 C C . ASN B 1 99 ? 25.300 58.837 143.138 1.00 28.08 75 ASN B C 1
ATOM 5341 O O . ASN B 1 99 ? 26.237 59.026 142.357 1.00 30.61 75 ASN B O 1
ATOM 5346 N N . PHE B 1 100 ? 25.262 59.367 144.354 1.00 26.50 76 PHE B N 1
ATOM 5347 C CA . PHE B 1 100 ? 26.365 60.179 144.838 1.00 26.64 76 PHE B CA 1
ATOM 5348 C C . PHE B 1 100 ? 26.463 59.981 146.335 1.00 29.14 76 PHE B C 1
ATOM 5349 O O . PHE B 1 100 ? 25.464 59.694 147.000 1.00 29.16 76 PHE B O 1
ATOM 5357 N N . PHE B 1 101 ? 27.668 60.139 146.861 1.00 34.15 77 PHE B N 1
ATOM 5358 C CA . PHE B 1 101 ? 27.898 59.945 148.285 1.00 25.62 77 PHE B CA 1
ATOM 5359 C C . PHE B 1 101 ? 27.811 61.269 149.012 1.00 25.55 77 PHE B C 1
ATOM 5360 O O . PHE B 1 101 ? 28.304 62.285 148.524 1.00 29.71 77 PHE B O 1
ATOM 5368 N N . VAL B 1 102 ? 27.191 61.254 150.185 1.00 27.09 78 VAL B N 1
ATOM 5369 C CA . VAL B 1 102 ? 27.134 62.432 151.042 1.00 25.25 78 VAL B CA 1
ATOM 5370 C C . VAL B 1 102 ? 27.957 62.136 152.295 1.00 24.89 78 VAL B C 1
ATOM 5371 O O . VAL B 1 102 ? 27.611 61.236 153.071 1.00 23.07 78 VAL B O 1
ATOM 5375 N N . PRO B 1 103 ? 29.048 62.854 152.525 1.00 28.43 79 PRO B N 1
ATOM 5376 C CA . PRO B 1 103 ? 29.910 62.557 153.670 1.00 25.98 79 PRO B CA 1
ATOM 5377 C C . PRO B 1 103 ? 29.220 62.847 154.985 1.00 26.96 79 PRO B C 1
ATOM 5378 O O . PRO B 1 103 ? 28.459 63.806 155.110 1.00 32.48 79 PRO B O 1
ATOM 5382 N N . SER B 1 104 ? 29.527 62.039 156.001 1.00 29.16 80 SER B N 1
ATOM 5383 C CA . SER B 1 104 ? 28.903 62.319 157.294 1.00 29.44 80 SER B CA 1
ATOM 5384 C C . SER B 1 104 ? 29.399 63.625 157.906 1.00 26.39 80 SER B C 1
ATOM 5385 O O . SER B 1 104 ? 28.684 64.231 158.709 1.00 32.23 80 SER B O 1
ATOM 5388 N N . ALA B 1 105 ? 30.587 64.090 157.531 1.00 30.42 81 ALA B N 1
ATOM 5389 C CA . ALA B 1 105 ? 31.055 65.376 158.033 1.00 29.23 81 ALA B CA 1
ATOM 5390 C C . ALA B 1 105 ? 30.264 66.559 157.479 1.00 27.96 81 ALA B C 1
ATOM 5391 O O . ALA B 1 105 ? 30.557 67.707 157.844 1.00 28.04 81 ALA B O 1
ATOM 5393 N N . ALA B 1 106 ? 29.273 66.324 156.624 1.00 24.86 82 ALA B N 1
ATOM 5394 C CA . ALA B 1 106 ? 28.506 67.433 156.080 1.00 23.66 82 ALA B CA 1
ATOM 5395 C C . ALA B 1 106 ? 27.256 67.759 156.897 1.00 24.35 82 ALA B C 1
ATOM 5396 O O . ALA B 1 106 ? 26.764 68.893 156.807 1.00 20.42 82 ALA B O 1
ATOM 5398 N N . LYS B 1 107 ? 26.756 66.815 157.706 1.00 22.18 83 LYS B N 1
ATOM 5399 C CA . LYS B 1 107 ? 25.618 67.028 158.599 1.00 23.41 83 LYS B CA 1
ATOM 5400 C C . LYS B 1 107 ? 25.690 68.377 159.313 1.00 21.32 83 LYS B C 1
ATOM 5401 O O . LYS B 1 107 ? 26.665 68.686 160.010 1.00 18.86 83 LYS B O 1
ATOM 5407 N N . GLY B 1 108 ? 24.645 69.178 159.154 1.00 19.51 84 GLY B N 1
ATOM 5408 C CA . GLY B 1 108 ? 24.578 70.483 159.749 1.00 17.68 84 GLY B CA 1
ATOM 5409 C C . GLY B 1 108 ? 24.963 71.615 158.825 1.00 20.78 84 GLY B C 1
ATOM 5410 O O . GLY B 1 108 ? 24.582 72.762 159.076 1.00 25.92 84 GLY B O 1
ATOM 5411 N N . LYS B 1 109 ? 25.713 71.337 157.773 1.00 20.95 85 LYS B N 1
ATOM 5412 C CA . LYS B 1 109 ? 26.004 72.412 156.856 1.00 19.24 85 LYS B CA 1
ATOM 5413 C C . LYS B 1 109 ? 24.829 72.588 155.902 1.00 22.53 85 LYS B C 1
ATOM 5414 O O . LYS B 1 109 ? 23.915 71.763 155.840 1.00 18.44 85 LYS B O 1
ATOM 5420 N N . ALA B 1 110 ? 24.838 73.705 155.180 1.00 25.75 86 ALA B N 1
ATOM 5421 C CA . ALA B 1 110 ? 23.832 73.956 154.155 1.00 24.10 86 ALA B CA 1
ATOM 5422 C C . ALA B 1 110 ? 24.259 73.220 152.888 1.00 27.03 86 ALA B C 1
ATOM 5423 O O . ALA B 1 110 ? 25.298 73.530 152.295 1.00 30.99 86 ALA B O 1
ATOM 5425 N N . LEU B 1 111 ? 23.487 72.218 152.491 1.00 24.20 87 LEU B N 1
ATOM 5426 C CA . LEU B 1 111 ? 23.882 71.312 151.427 1.00 22.37 87 LEU B CA 1
ATOM 5427 C C . LEU B 1 111 ? 23.100 71.642 150.168 1.00 25.71 87 LEU B C 1
ATOM 5428 O O . LEU B 1 111 ? 21.875 71.766 150.213 1.00 30.28 87 LEU B O 1
ATOM 5433 N N . PHE B 1 112 ? 23.806 71.779 149.050 1.00 30.29 88 PHE B N 1
ATOM 5434 C CA . PHE B 1 112 ? 23.187 72.131 147.776 1.00 30.51 88 PHE B CA 1
ATOM 5435 C C . PHE B 1 112 ? 23.756 71.296 146.639 1.00 23.99 88 PHE B C 1
ATOM 5436 O O . PHE B 1 112 ? 24.956 71.018 146.601 1.00 25.05 88 PHE B O 1
ATOM 5444 N N . LEU B 1 113 ? 22.884 70.922 145.708 1.00 27.81 89 LEU B N 1
ATOM 5445 C CA . LEU B 1 113 ? 23.273 70.513 144.364 1.00 26.27 89 LEU B CA 1
ATOM 5446 C C . LEU B 1 113 ? 23.149 71.728 143.455 1.00 23.63 89 LEU B C 1
ATOM 5447 O O . LEU B 1 113 ? 22.059 72.295 143.312 1.00 25.57 89 LEU B O 1
ATOM 5452 N N . ARG B 1 114 ? 24.257 72.154 142.874 1.00 19.14 90 ARG B N 1
ATOM 5453 C CA . ARG B 1 114 ? 24.235 73.272 141.945 1.00 22.09 90 ARG B CA 1
ATOM 5454 C C . ARG B 1 114 ? 24.290 72.715 140.533 1.00 25.27 90 ARG B C 1
ATOM 5455 O O . ARG B 1 114 ? 25.225 71.981 140.187 1.00 22.12 90 ARG B O 1
ATOM 5463 N N . PHE B 1 115 ? 23.264 73.026 139.740 1.00 24.98 91 PHE B N 1
ATOM 5464 C CA . PHE B 1 115 ? 23.204 72.658 138.330 1.00 22.61 91 PHE B CA 1
ATOM 5465 C C . PHE B 1 115 ? 23.608 73.865 137.504 1.00 23.30 91 PHE B C 1
ATOM 5466 O O . PHE B 1 115 ? 22.925 74.892 137.536 1.00 29.42 91 PHE B O 1
ATOM 5474 N N . ASP B 1 116 ? 24.718 73.764 136.787 1.00 20.83 92 ASP B N 1
ATOM 5475 C CA . ASP B 1 116 ? 25.175 74.935 136.049 1.00 27.62 92 ASP B CA 1
ATOM 5476 C C . ASP B 1 116 ? 24.344 75.204 134.785 1.00 29.57 92 ASP B C 1
ATOM 5477 O O . ASP B 1 116 ? 24.381 76.326 134.256 1.00 25.21 92 ASP B O 1
ATOM 5482 N N . ALA B 1 117 ? 23.570 74.222 134.312 1.00 23.57 93 ALA B N 1
ATOM 5483 C CA . ALA B 1 117 ? 22.638 74.434 133.209 1.00 24.11 93 ALA B CA 1
ATOM 5484 C C . ALA B 1 117 ? 21.911 73.140 132.898 1.00 25.27 93 ALA B C 1
ATOM 5485 O O . ALA B 1 117 ? 22.544 72.090 132.773 1.00 28.40 93 ALA B O 1
ATOM 5487 N N . VAL B 1 118 ? 20.589 73.192 132.790 1.00 24.93 94 VAL B N 1
ATOM 5488 C CA . VAL B 1 118 ? 19.787 72.051 132.370 1.00 26.89 94 VAL B CA 1
ATOM 5489 C C . VAL B 1 118 ? 18.832 72.594 131.320 1.00 25.33 94 VAL B C 1
ATOM 5490 O O . VAL B 1 118 ? 17.941 73.387 131.638 1.00 29.83 94 VAL B O 1
ATOM 5494 N N . THR B 1 119 ? 19.038 72.201 130.069 1.00 26.78 95 THR B N 1
ATOM 5495 C CA . THR B 1 119 ? 18.380 72.811 128.918 1.00 29.73 95 THR B CA 1
ATOM 5496 C C . THR B 1 119 ? 17.154 71.984 128.566 1.00 26.50 95 THR B C 1
ATOM 5497 O O . THR B 1 119 ? 17.296 70.811 128.208 1.00 29.70 95 THR B O 1
ATOM 5501 N N . HIS B 1 120 ? 15.957 72.574 128.656 1.00 23.72 96 HIS B N 1
ATOM 5502 C CA . HIS B 1 120 ? 15.693 73.949 129.085 1.00 22.66 96 HIS B CA 1
ATOM 5503 C C . HIS B 1 120 ? 15.006 74.020 130.456 1.00 28.09 96 HIS B C 1
ATOM 5504 O O . HIS B 1 120 ? 14.760 75.102 130.993 1.00 27.03 96 HIS B O 1
ATOM 5511 N N . ARG B 1 121 ? 14.667 72.862 131.007 1.00 22.59 97 ARG B N 1
ATOM 5512 C CA . ARG B 1 121 ? 13.668 72.803 132.055 1.00 24.86 97 ARG B CA 1
ATOM 5513 C C . ARG B 1 121 ? 13.938 71.583 132.900 1.00 27.79 97 ARG B C 1
ATOM 5514 O O . ARG B 1 121 ? 14.183 70.503 132.363 1.00 28.48 97 ARG B O 1
ATOM 5522 N N . ALA B 1 122 ? 13.855 71.746 134.212 1.00 26.26 98 ALA B N 1
ATOM 5523 C CA . ALA B 1 122 ? 14.285 70.678 135.091 1.00 26.26 98 ALA B CA 1
ATOM 5524 C C . ALA B 1 122 ? 13.395 70.597 136.317 1.00 28.53 98 ALA B C 1
ATOM 5525 O O . ALA B 1 122 ? 12.972 71.625 136.859 1.00 28.03 98 ALA B O 1
ATOM 5527 N N . THR B 1 123 ? 13.115 69.359 136.727 1.00 23.06 99 THR B N 1
ATOM 5528 C CA . THR B 1 123 ? 12.609 69.023 138.052 1.00 26.02 99 THR B CA 1
ATOM 5529 C C . THR B 1 123 ? 13.647 68.146 138.737 1.00 26.05 99 THR B C 1
ATOM 5530 O O . THR B 1 123 ? 14.114 67.172 138.138 1.00 27.00 99 THR B O 1
ATOM 5534 N N . ILE B 1 124 ? 14.015 68.480 139.978 1.00 23.69 100 ILE B N 1
ATOM 5535 C CA . ILE B 1 124 ? 15.082 67.768 140.677 1.00 23.22 100 ILE B CA 1
ATOM 5536 C C . ILE B 1 124 ? 14.473 66.914 141.777 1.00 23.16 100 ILE B C 1
ATOM 5537 O O . ILE B 1 124 ? 13.794 67.429 142.670 1.00 29.90 100 ILE B O 1
ATOM 5542 N N . PHE B 1 125 ? 14.728 65.611 141.718 1.00 23.45 101 PHE B N 1
ATOM 5543 C CA . PHE B 1 125 ? 14.397 64.680 142.785 1.00 24.74 101 PHE B CA 1
ATOM 5544 C C . PHE B 1 125 ? 15.683 64.181 143.429 1.00 27.65 101 PHE B C 1
ATOM 5545 O O . PHE B 1 125 ? 16.634 63.820 142.732 1.00 30.37 101 PHE B O 1
ATOM 5553 N N . VAL B 1 126 ? 15.707 64.146 144.757 1.00 25.60 102 VAL B N 1
ATOM 5554 C CA . VAL B 1 126 ? 16.775 63.497 145.502 1.00 25.52 102 VAL B CA 1
ATOM 5555 C C . VAL B 1 126 ? 16.145 62.415 146.371 1.00 29.54 102 VAL B C 1
ATOM 5556 O O . VAL B 1 126 ? 15.270 62.697 147.200 1.00 28.62 102 VAL B O 1
ATOM 5560 N N . ASN B 1 127 ? 16.578 61.177 146.164 1.00 33.87 103 ASN B N 1
ATOM 5561 C CA . ASN B 1 127 ? 16.012 60.024 146.856 1.00 30.54 103 ASN B CA 1
ATOM 5562 C C . ASN B 1 127 ? 14.496 59.969 146.702 1.00 27.37 103 ASN B C 1
ATOM 5563 O O . ASN B 1 127 ? 13.765 59.720 147.659 1.00 29.25 103 ASN B O 1
ATOM 5568 N N . GLY B 1 128 ? 14.013 60.198 145.485 1.00 22.65 104 GLY B N 1
ATOM 5569 C CA . GLY B 1 128 ? 12.602 60.071 145.217 1.00 19.31 104 GLY B CA 1
ATOM 5570 C C . GLY B 1 128 ? 11.756 61.272 145.571 1.00 25.75 104 GLY B C 1
ATOM 5571 O O . GLY B 1 128 ? 10.594 61.330 145.150 1.00 29.38 104 GLY B O 1
ATOM 5572 N N . LYS B 1 129 ? 12.287 62.235 146.319 1.00 29.09 105 LYS B N 1
ATOM 5573 C CA . LYS B 1 129 ? 11.519 63.378 146.804 1.00 28.79 105 LYS B CA 1
ATOM 5574 C C . LYS B 1 129 ? 11.775 64.587 145.909 1.00 29.05 105 LYS B C 1
ATOM 5575 O O . LYS B 1 129 ? 12.929 64.911 145.613 1.00 30.65 105 LYS B O 1
ATOM 5581 N N . GLU B 1 130 ? 10.706 65.253 145.480 1.00 27.91 106 GLU B N 1
ATOM 5582 C CA . GLU B 1 130 ? 10.858 66.400 144.594 1.00 24.88 106 GLU B CA 1
ATOM 5583 C C . GLU B 1 130 ? 11.362 67.602 145.378 1.00 25.97 106 GLU B C 1
ATOM 5584 O O . GLU B 1 130 ? 10.837 67.923 146.446 1.00 29.92 106 GLU B O 1
ATOM 5590 N N . ILE B 1 131 ? 12.383 68.269 144.851 1.00 27.52 107 ILE B N 1
ATOM 5591 C CA . ILE B 1 131 ? 13.033 69.378 145.534 1.00 26.68 107 ILE B CA 1
ATOM 5592 C C . ILE B 1 131 ? 12.656 70.716 144.911 1.00 26.23 107 ILE B C 1
ATOM 5593 O O . ILE B 1 131 ? 12.252 71.642 145.616 1.00 24.20 107 ILE B O 1
ATOM 5598 N N . ARG B 1 132 ? 12.786 70.839 143.592 1.00 23.27 108 ARG B N 1
ATOM 5599 C CA . ARG B 1 132 ? 12.449 72.092 142.927 1.00 23.75 108 ARG B CA 1
ATOM 5600 C C . ARG B 1 132 ? 12.384 71.886 141.424 1.00 26.07 108 ARG B C 1
ATOM 5601 O O . ARG B 1 132 ? 12.776 70.847 140.884 1.00 23.64 108 ARG B O 1
ATOM 5609 N N . THR B 1 133 ? 11.905 72.925 140.758 1.00 27.94 109 THR B N 1
ATOM 5610 C CA . THR B 1 133 ? 11.916 73.061 139.313 1.00 28.58 109 THR B CA 1
ATOM 5611 C C . THR B 1 133 ? 12.820 74.224 138.940 1.00 28.86 109 THR B C 1
ATOM 5612 O O . THR B 1 133 ? 13.290 74.973 139.807 1.00 24.51 109 THR B O 1
ATOM 5616 N N . HIS B 1 134 ? 13.046 74.379 137.634 1.00 25.98 110 HIS B N 1
ATOM 5617 C CA . HIS B 1 134 ? 13.781 75.535 137.142 1.00 23.94 110 HIS B CA 1
ATOM 5618 C C . HIS B 1 134 ? 13.443 75.741 135.681 1.00 29.01 110 HIS B C 1
ATOM 5619 O O . HIS B 1 134 ? 13.324 74.770 134.923 1.00 30.80 110 HIS B O 1
ATOM 5626 N N . GLU B 1 135 ? 13.310 77.009 135.293 1.00 24.69 111 GLU B N 1
ATOM 5627 C CA . GLU B 1 135 ? 12.988 77.386 133.926 1.00 23.03 111 GLU B CA 1
ATOM 5628 C C . GLU B 1 135 ? 14.147 78.160 133.320 1.00 25.71 111 GLU B C 1
ATOM 5629 O O . GLU B 1 135 ? 14.657 79.100 133.936 1.00 27.79 111 GLU B O 1
ATOM 5635 N N . GLY B 1 136 ? 14.541 77.783 132.103 1.00 28.12 112 GLY B N 1
ATOM 5636 C CA . GLY B 1 136 ? 15.639 78.438 131.409 1.00 28.99 112 GLY B CA 1
ATOM 5637 C C . GLY B 1 136 ? 16.894 77.591 131.407 1.00 26.61 112 GLY B C 1
ATOM 5638 O O . GLY B 1 136 ? 17.457 77.295 132.465 1.00 32.31 112 GLY B O 1
ATOM 5639 N N . GLY B 1 137 ? 17.348 77.186 130.233 1.00 31.44 113 GLY B N 1
ATOM 5640 C CA . GLY B 1 137 ? 18.410 76.200 130.177 1.00 28.67 113 GLY B CA 1
ATOM 5641 C C . GLY B 1 137 ? 19.812 76.749 130.029 1.00 28.68 113 GLY B C 1
ATOM 5642 O O . GLY B 1 137 ? 20.672 76.067 129.469 1.00 29.60 113 GLY B O 1
ATOM 5643 N N . PHE B 1 138 ? 20.077 77.956 130.539 1.00 28.22 114 PHE B N 1
ATOM 5644 C CA . PHE B 1 138 ? 21.377 78.576 130.317 1.00 26.45 114 PHE B CA 1
ATOM 5645 C C . PHE B 1 138 ? 21.940 79.321 131.517 1.00 24.51 114 PHE B C 1
ATOM 5646 O O . PHE B 1 138 ? 23.035 79.880 131.418 1.00 24.44 114 PHE B O 1
ATOM 5654 N N . LEU B 1 139 ? 21.253 79.334 132.640 1.00 24.25 115 LEU B N 1
ATOM 5655 C CA . LEU B 1 139 ? 21.777 79.912 133.858 1.00 24.31 115 LEU B CA 1
ATOM 5656 C C . LEU B 1 139 ? 21.773 78.850 134.950 1.00 27.65 115 LEU B C 1
ATOM 5657 O O . LEU B 1 139 ? 21.044 77.855 134.854 1.00 22.39 115 LEU B O 1
ATOM 5662 N N . PRO B 1 140 ? 22.603 79.002 135.977 1.00 25.46 116 PRO B N 1
ATOM 5663 C CA . PRO B 1 140 ? 22.677 77.984 137.024 1.00 24.49 116 PRO B CA 1
ATOM 5664 C C . PRO B 1 140 ? 21.598 78.196 138.074 1.00 26.55 116 PRO B C 1
ATOM 5665 O O . PRO B 1 140 ? 20.912 79.220 138.119 1.00 29.94 116 PRO B O 1
ATOM 5669 N N . PHE B 1 141 ? 21.444 77.173 138.906 1.00 21.94 117 PHE B N 1
ATOM 5670 C CA . PHE B 1 141 ? 20.439 77.148 139.955 1.00 24.46 117 PHE B CA 1
ATOM 5671 C C . PHE B 1 141 ? 20.791 76.020 140.909 1.00 26.87 117 PHE B C 1
ATOM 5672 O O . PHE B 1 141 ? 21.346 74.996 140.498 1.00 25.62 117 PHE B O 1
ATOM 5680 N N . ALA B 1 142 ? 20.499 76.230 142.189 1.00 23.19 118 ALA B N 1
ATOM 5681 C CA . ALA B 1 142 ? 20.895 75.281 143.210 1.00 20.09 118 ALA B CA 1
ATOM 5682 C C . ALA B 1 142 ? 19.666 74.754 143.923 1.00 23.01 118 ALA B C 1
ATOM 5683 O O . ALA B 1 142 ? 18.671 75.461 144.084 1.00 25.44 118 ALA B O 1
ATOM 5685 N N . ALA B 1 143 ? 19.741 73.500 144.337 1.00 26.29 119 ALA B N 1
ATOM 5686 C CA . ALA B 1 143 ? 18.678 72.852 145.090 1.00 26.14 119 ALA B CA 1
ATOM 5687 C C . ALA B 1 143 ? 19.168 72.617 146.513 1.00 28.38 119 ALA B C 1
ATOM 5688 O O . ALA B 1 143 ? 20.183 71.940 146.713 1.00 28.30 119 ALA B O 1
ATOM 5690 N N . ASP B 1 144 ? 18.464 73.177 147.498 1.00 27.15 120 ASP B N 1
ATOM 5691 C CA . ASP B 1 144 ? 18.765 72.849 148.890 1.00 29.16 120 ASP B CA 1
ATOM 5692 C C . ASP B 1 144 ? 18.294 71.428 149.184 1.00 28.76 120 ASP B C 1
ATOM 5693 O O . ASP B 1 144 ? 17.087 71.167 149.257 1.00 23.90 120 ASP B O 1
ATOM 5698 N N . ILE B 1 145 ? 19.248 70.518 149.373 1.00 26.30 121 ILE B N 1
ATOM 5699 C CA . ILE B 1 145 ? 18.961 69.127 149.678 1.00 31.54 121 ILE B CA 1
ATOM 5700 C C . ILE B 1 145 ? 19.317 68.788 151.130 1.00 31.89 121 ILE B C 1
ATOM 5701 O O . ILE B 1 145 ? 19.399 67.608 151.493 1.00 27.58 121 ILE B O 1
ATOM 5706 N N . SER B 1 146 ? 19.519 69.807 151.972 1.00 32.84 122 SER B N 1
ATOM 5707 C CA . SER B 1 146 ? 19.979 69.561 153.338 1.00 26.60 122 SER B CA 1
ATOM 5708 C C . SER B 1 146 ? 19.151 68.498 154.037 1.00 23.61 122 SER B C 1
ATOM 5709 O O . SER B 1 146 ? 19.702 67.648 154.735 1.00 26.94 122 SER B O 1
ATOM 5712 N N . GLU B 1 147 ? 17.834 68.504 153.836 1.00 32.15 123 GLU B N 1
ATOM 5713 C CA . GLU B 1 147 ? 16.917 67.598 154.525 1.00 30.30 123 GLU B CA 1
ATOM 5714 C C . GLU B 1 147 ? 16.532 66.361 153.715 1.00 34.19 123 GLU B C 1
ATOM 5715 O O . GLU B 1 147 ? 15.808 65.507 154.236 1.00 30.59 123 GLU B O 1
ATOM 5721 N N . ALA B 1 148 ? 16.988 66.234 152.464 1.00 30.72 124 ALA B N 1
ATOM 5722 C CA . ALA B 1 148 ? 16.537 65.156 151.593 1.00 25.64 124 ALA B CA 1
ATOM 5723 C C . ALA B 1 148 ? 17.495 63.973 151.496 1.00 29.76 124 ALA B C 1
ATOM 5724 O O . ALA B 1 148 ? 17.198 63.030 150.752 1.00 28.43 124 ALA B O 1
ATOM 5726 N N . VAL B 1 149 ? 18.619 63.977 152.218 1.00 23.26 125 VAL B N 1
ATOM 5727 C CA . VAL B 1 149 ? 19.620 62.930 152.069 1.00 21.34 125 VAL B CA 1
ATOM 5728 C C . VAL B 1 149 ? 20.001 62.355 153.420 1.00 24.76 125 VAL B C 1
ATOM 5729 O O . VAL B 1 149 ? 19.897 63.017 154.458 1.00 25.40 125 VAL B O 1
ATOM 5733 N N . LYS B 1 150 ? 20.465 61.109 153.390 1.00 26.59 126 LYS B N 1
ATOM 5734 C CA . LYS B 1 150 ? 21.123 60.483 154.527 1.00 26.39 126 LYS B CA 1
ATOM 5735 C C . LYS B 1 150 ? 22.609 60.828 154.480 1.00 25.46 126 LYS B C 1
ATOM 5736 O O . LYS B 1 150 ? 23.266 60.626 153.454 1.00 24.24 126 LYS B O 1
ATOM 5742 N N . TYR B 1 151 ? 23.139 61.330 155.589 1.00 25.28 127 TYR B N 1
ATOM 5743 C CA . TYR B 1 151 ? 24.546 61.683 155.649 1.00 21.14 127 TYR B CA 1
ATOM 5744 C C . TYR B 1 151 ? 25.404 60.449 155.881 1.00 25.15 127 TYR B C 1
ATOM 5745 O O . TYR B 1 151 ? 25.014 59.523 156.593 1.00 28.65 127 TYR B O 1
ATOM 5754 N N . GLY B 1 152 ? 26.567 60.428 155.246 1.00 25.23 128 GLY B N 1
ATOM 5755 C CA . GLY B 1 152 ? 27.429 59.271 155.348 1.00 26.38 128 GLY B CA 1
ATOM 5756 C C . GLY B 1 152 ? 26.873 58.058 154.643 1.00 26.90 128 GLY B C 1
ATOM 5757 O O . GLY B 1 152 ? 26.944 56.949 155.184 1.00 33.89 128 GLY B O 1
ATOM 5758 N N . ALA B 1 153 ? 26.330 58.239 153.444 1.00 26.41 129 ALA B N 1
ATOM 5759 C CA . ALA B 1 153 ? 25.707 57.150 152.702 1.00 27.29 129 ALA B CA 1
ATOM 5760 C C . ALA B 1 153 ? 25.493 57.585 151.257 1.00 28.24 129 ALA B C 1
ATOM 5761 O O . ALA B 1 153 ? 25.602 58.762 150.910 1.00 28.54 129 ALA B O 1
ATOM 5763 N N . GLU B 1 154 ? 25.182 56.609 150.420 1.00 25.08 130 GLU B N 1
ATOM 5764 C CA . GLU B 1 154 ? 24.900 56.870 149.024 1.00 25.95 130 GLU B CA 1
ATOM 5765 C C . GLU B 1 154 ? 23.472 57.383 148.890 1.00 28.82 130 GLU B C 1
ATOM 5766 O O . GLU B 1 154 ? 22.539 56.788 149.431 1.00 35.37 130 GLU B O 1
ATOM 5772 N N . ASN B 1 155 ? 23.294 58.478 148.176 1.00 28.49 131 ASN B N 1
ATOM 5773 C CA . ASN B 1 155 ? 21.967 58.982 147.866 1.00 27.32 131 ASN B CA 1
ATOM 5774 C C . ASN B 1 155 ? 21.762 58.953 146.354 1.00 29.31 131 ASN B C 1
ATOM 5775 O O . ASN B 1 155 ? 22.675 58.628 145.590 1.00 26.26 131 ASN B O 1
ATOM 5780 N N . THR B 1 156 ? 20.556 59.313 145.922 1.00 27.11 132 THR B N 1
ATOM 5781 C CA . THR B 1 156 ? 20.201 59.276 144.510 1.00 27.92 132 THR B CA 1
ATOM 5782 C C . THR B 1 156 ? 19.649 60.619 144.056 1.00 27.24 132 THR B C 1
ATOM 5783 O O . THR B 1 156 ? 18.774 61.186 144.716 1.00 29.58 132 THR B O 1
ATOM 5787 N N . VAL B 1 157 ? 20.141 61.112 142.920 1.00 26.59 133 VAL B N 1
ATOM 5788 C CA . VAL B 1 157 ? 19.621 62.316 142.276 1.00 24.39 133 VAL B CA 1
ATOM 5789 C C . VAL B 1 157 ? 19.061 61.933 140.913 1.00 25.24 133 VAL B C 1
ATOM 5790 O O . VAL B 1 157 ? 19.723 61.235 140.133 1.00 25.08 133 VAL B O 1
ATOM 5794 N N . VAL B 1 158 ? 17.855 62.404 140.622 1.00 24.48 134 VAL B N 1
ATOM 5795 C CA . VAL B 1 158 ? 17.214 62.192 139.331 1.00 24.46 134 VAL B CA 1
ATOM 5796 C C . VAL B 1 158 ? 16.783 63.541 138.779 1.00 24.96 134 VAL B C 1
ATOM 5797 O O . VAL B 1 158 ? 16.325 64.411 139.523 1.00 31.24 134 VAL B O 1
ATOM 5801 N N . VAL B 1 159 ? 16.947 63.728 137.480 1.00 23.31 135 VAL B N 1
ATOM 5802 C CA . VAL B 1 159 ? 16.623 64.986 136.829 1.00 23.24 135 VAL B CA 1
ATOM 5803 C C . VAL B 1 159 ? 15.618 64.693 135.737 1.00 26.31 135 VAL B C 1
ATOM 5804 O O . VAL B 1 159 ? 15.898 63.896 134.833 1.00 27.22 135 VAL B O 1
ATOM 5808 N N . LYS B 1 160 ? 14.450 65.319 135.826 1.00 26.05 136 LYS B N 1
ATOM 5809 C CA . LYS B 1 160 ? 13.442 65.244 134.776 1.00 22.04 136 LYS B CA 1
ATOM 5810 C C . LYS B 1 160 ? 13.548 66.539 133.987 1.00 25.57 136 LYS B C 1
ATOM 5811 O O . LYS B 1 160 ? 12.996 67.568 134.382 1.00 30.48 136 LYS B O 1
ATOM 5817 N N . GLY B 1 161 ? 14.283 66.490 132.883 1.00 26.70 137 GLY B N 1
ATOM 5818 C CA . GLY B 1 161 ? 14.465 67.652 132.052 1.00 23.44 137 GLY B CA 1
ATOM 5819 C C . GLY B 1 161 ? 13.446 67.676 130.935 1.00 24.45 137 GLY B C 1
ATOM 5820 O O . GLY B 1 161 ? 12.928 66.643 130.529 1.00 27.28 137 GLY B O 1
ATOM 5821 N N . ASN B 1 162 ? 13.155 68.880 130.448 1.00 23.44 138 ASN B N 1
ATOM 5822 C CA . ASN B 1 162 ? 12.258 69.048 129.321 1.00 23.31 138 ASN B CA 1
ATOM 5823 C C . ASN B 1 162 ? 12.901 69.956 128.280 1.00 29.50 138 ASN B C 1
ATOM 5824 O O . ASN B 1 162 ? 13.765 70.787 128.565 1.00 32.80 138 ASN B O 1
ATOM 5829 N N . ASN B 1 163 ? 12.389 69.826 127.079 1.00 30.21 139 ASN B N 1
ATOM 5830 C CA . ASN B 1 163 ? 13.105 70.114 125.864 1.00 24.41 139 ASN B CA 1
ATOM 5831 C C . ASN B 1 163 ? 12.347 71.037 124.929 1.00 32.35 139 ASN B C 1
ATOM 5832 O O . ASN B 1 163 ? 12.967 71.643 124.044 1.00 27.28 139 ASN B O 1
ATOM 5837 N N . GLU B 1 164 ? 11.033 71.164 125.098 1.00 27.64 140 GLU B N 1
ATOM 5838 C CA . GLU B 1 164 ? 10.171 71.745 124.089 1.00 22.81 140 GLU B CA 1
ATOM 5839 C C . GLU B 1 164 ? 10.364 73.249 124.028 1.00 20.63 140 GLU B C 1
ATOM 5840 O O . GLU B 1 164 ? 10.895 73.872 124.942 1.00 25.33 140 GLU B O 1
ATOM 5846 N N . LEU B 1 165 ? 9.947 73.835 122.923 1.00 19.58 141 LEU B N 1
ATOM 5847 C CA . LEU B 1 165 ? 9.986 75.274 122.778 1.00 21.39 141 LEU B CA 1
ATOM 5848 C C . LEU B 1 165 ? 8.562 75.766 122.625 1.00 26.30 141 LEU B C 1
ATOM 5849 O O . LEU B 1 165 ? 7.711 75.066 122.063 1.00 25.66 141 LEU B O 1
ATOM 5854 N N . SER B 1 166 ? 8.300 76.944 123.186 1.00 25.56 142 SER B N 1
ATOM 5855 C CA . SER B 1 166 ? 7.044 77.650 123.006 1.00 22.81 142 SER B CA 1
ATOM 5856 C C . SER B 1 166 ? 7.378 79.124 122.943 1.00 27.60 142 SER B C 1
ATOM 5857 O O . SER B 1 166 ? 8.487 79.536 123.288 1.00 33.49 142 SER B O 1
ATOM 5860 N N . ARG B 1 167 ? 6.428 79.924 122.477 1.00 34.01 143 ARG B N 1
ATOM 5861 C CA . ARG B 1 167 ? 6.657 81.362 122.426 1.00 32.50 143 ARG B CA 1
ATOM 5862 C C . ARG B 1 167 ? 6.537 82.018 123.791 1.00 32.92 143 ARG B C 1
ATOM 5863 O O . ARG B 1 167 ? 6.571 83.248 123.865 1.00 27.87 143 ARG B O 1
ATOM 5871 N N . GLU B 1 168 ? 6.405 81.228 124.862 1.00 33.37 144 GLU B N 1
ATOM 5872 C CA . GLU B 1 168 ? 6.354 81.739 126.226 1.00 31.23 144 GLU B CA 1
ATOM 5873 C C . GLU B 1 168 ? 7.606 81.401 127.015 1.00 35.35 144 GLU B C 1
ATOM 5874 O O . GLU B 1 168 ? 7.581 81.451 128.250 1.00 39.59 144 GLU B O 1
ATOM 5880 N N . ALA B 1 169 ? 8.687 81.014 126.341 1.00 31.89 145 ALA B N 1
ATOM 5881 C CA . ALA B 1 169 ? 9.926 80.692 127.035 1.00 31.45 145 ALA B CA 1
ATOM 5882 C C . ALA B 1 169 ? 11.100 80.975 126.110 1.00 29.43 145 ALA B C 1
ATOM 5883 O O . ALA B 1 169 ? 10.997 80.818 124.893 1.00 26.93 145 ALA B O 1
ATOM 5885 N N . LEU B 1 170 ? 12.210 81.407 126.702 1.00 26.54 146 LEU B N 1
ATOM 5886 C CA . LEU B 1 170 ? 13.414 81.766 125.968 1.00 25.04 146 LEU B CA 1
ATOM 5887 C C . LEU B 1 170 ? 14.295 80.537 125.816 1.00 27.76 146 LEU B C 1
ATOM 5888 O O . LEU B 1 170 ? 14.458 79.789 126.787 1.00 33.18 146 LEU B O 1
ATOM 5893 N N . PRO B 1 171 ? 14.841 80.246 124.612 1.00 28.83 147 PRO B N 1
ATOM 5894 C CA . PRO B 1 171 ? 14.624 80.840 123.282 1.00 26.04 147 PRO B CA 1
ATOM 5895 C C . PRO B 1 171 ? 13.249 80.543 122.685 1.00 23.42 147 PRO B C 1
ATOM 5896 O O . PRO B 1 171 ? 12.734 79.432 122.847 1.00 22.75 147 PRO B O 1
ATOM 5900 N N . ALA B 1 172 ? 12.691 81.517 121.966 1.00 23.19 148 ALA B N 1
ATOM 5901 C CA . ALA B 1 172 ? 11.357 81.376 121.389 1.00 23.32 148 ALA B CA 1
ATOM 5902 C C . ALA B 1 172 ? 11.332 80.374 120.237 1.00 27.69 148 ALA B C 1
ATOM 5903 O O . ALA B 1 172 ? 12.252 80.315 119.414 1.00 30.07 148 ALA B O 1
ATOM 5905 N N . GLY B 1 173 ? 10.258 79.598 120.165 1.00 30.10 149 GLY B N 1
ATOM 5906 C CA . GLY B 1 173 ? 10.113 78.606 119.113 1.00 27.59 149 GLY B CA 1
ATOM 5907 C C . GLY B 1 173 ? 8.819 77.843 119.287 1.00 30.12 149 GLY B C 1
ATOM 5908 O O . GLY B 1 173 ? 8.047 78.084 120.219 1.00 33.14 149 GLY B O 1
ATOM 5909 N N . ASP B 1 174 ? 8.579 76.916 118.371 1.00 30.08 150 ASP B N 1
ATOM 5910 C CA . ASP B 1 174 ? 7.355 76.134 118.388 1.00 30.20 150 ASP B CA 1
ATOM 5911 C C . ASP B 1 174 ? 7.699 74.658 118.478 1.00 30.96 150 ASP B C 1
ATOM 5912 O O . ASP B 1 174 ? 8.824 74.244 118.186 1.00 34.67 150 ASP B O 1
ATOM 5917 N N . THR B 1 175 ? 6.706 73.864 118.869 1.00 28.38 151 THR B N 1
ATOM 5918 C CA . THR B 1 175 ? 6.827 72.412 118.932 1.00 28.43 151 THR B CA 1
ATOM 5919 C C . THR B 1 175 ? 5.680 71.825 118.127 1.00 31.81 151 THR B C 1
ATOM 5920 O O . THR B 1 175 ? 4.516 72.167 118.362 1.00 36.67 151 THR B O 1
ATOM 5924 N N . ILE B 1 176 ? 5.997 70.971 117.164 1.00 27.63 152 ILE B N 1
ATOM 5925 C CA . ILE B 1 176 ? 4.987 70.425 116.275 1.00 26.11 152 ILE B CA 1
ATOM 5926 C C . ILE B 1 176 ? 5.006 68.912 116.401 1.00 26.49 152 ILE B C 1
ATOM 5927 O O . ILE B 1 176 ? 5.901 68.329 117.017 1.00 27.30 152 ILE B O 1
ATOM 5932 N N . THR B 1 177 ? 3.990 68.278 115.815 1.00 22.83 153 THR B N 1
ATOM 5933 C CA . THR B 1 177 ? 3.814 66.833 115.920 1.00 25.92 153 THR B CA 1
ATOM 5934 C C . THR B 1 177 ? 3.669 66.273 114.512 1.00 27.64 153 THR B C 1
ATOM 5935 O O . THR B 1 177 ? 2.678 66.538 113.826 1.00 36.37 153 THR B O 1
ATOM 5939 N N . LEU B 1 178 ? 4.664 65.512 114.076 1.00 32.94 154 LEU B N 1
ATOM 5940 C CA . LEU B 1 178 ? 4.567 64.824 112.804 1.00 30.07 154 LEU B CA 1
ATOM 5941 C C . LEU B 1 178 ? 3.326 63.946 112.779 1.00 34.36 154 LEU B C 1
ATOM 5942 O O . LEU B 1 178 ? 2.783 63.543 113.817 1.00 34.14 154 LEU B O 1
ATOM 5947 N N . ARG B 1 179 ? 2.886 63.640 111.564 1.00 31.30 155 ARG B N 1
ATOM 5948 C CA . ARG B 1 179 ? 1.717 62.801 111.391 1.00 28.37 155 ARG B CA 1
ATOM 5949 C C . ARG B 1 179 ? 1.873 61.439 112.043 1.00 32.12 155 ARG B C 1
ATOM 5950 O O . ARG B 1 179 ? 0.867 60.745 112.223 1.00 41.05 155 ARG B O 1
ATOM 5958 N N . ASN B 1 180 ? 3.088 61.041 112.409 1.00 24.91 156 ASN B N 1
ATOM 5959 C CA . ASN B 1 180 ? 3.304 59.740 113.015 1.00 26.73 156 ASN B CA 1
ATOM 5960 C C . ASN B 1 180 ? 3.367 59.789 114.540 1.00 37.02 156 ASN B C 1
ATOM 5961 O O . ASN B 1 180 ? 3.546 58.743 115.172 1.00 30.09 156 ASN B O 1
ATOM 5966 N N . GLY B 1 181 ? 3.228 60.970 115.152 1.00 30.95 157 GLY B N 1
ATOM 5967 C CA . GLY B 1 181 ? 3.126 61.100 116.590 1.00 28.18 157 GLY B CA 1
ATOM 5968 C C . GLY B 1 181 ? 4.312 61.773 117.256 1.00 32.93 157 GLY B C 1
ATOM 5969 O O . GLY B 1 181 ? 4.130 62.447 118.278 1.00 30.91 157 GLY B O 1
ATOM 5970 N N . LYS B 1 182 ? 5.518 61.602 116.709 1.00 32.14 158 LYS B N 1
ATOM 5971 C CA . LYS B 1 182 ? 6.714 62.141 117.345 1.00 25.82 158 LYS B CA 1
ATOM 5972 C C . LYS B 1 182 ? 6.675 63.662 117.379 1.00 29.83 158 LYS B C 1
ATOM 5973 O O . LYS B 1 182 ? 6.256 64.311 116.416 1.00 30.00 158 LYS B O 1
ATOM 5979 N N . LYS B 1 183 ? 7.118 64.234 118.495 1.00 28.47 159 LYS B N 1
ATOM 5980 C CA . LYS B 1 183 ? 7.230 65.680 118.586 1.00 28.05 159 LYS B CA 1
ATOM 5981 C C . LYS B 1 183 ? 8.575 66.116 118.019 1.00 28.82 159 LYS B C 1
ATOM 5982 O O . LYS B 1 183 ? 9.549 65.362 118.066 1.00 29.57 159 LYS B O 1
ATOM 5988 N N . MET B 1 184 ? 8.614 67.326 117.449 1.00 25.28 160 MET B N 1
ATOM 5989 C CA . MET B 1 184 ? 9.863 67.931 116.988 1.00 27.15 160 MET B CA 1
ATOM 5990 C C . MET B 1 184 ? 9.731 69.449 117.061 1.00 32.24 160 MET B C 1
ATOM 5991 O O . MET B 1 184 ? 8.620 69.985 117.056 1.00 35.64 160 MET B O 1
ATOM 5996 N N . VAL B 1 185 ? 10.883 70.154 117.132 1.00 30.28 161 VAL B N 1
ATOM 5997 C CA . VAL B 1 185 ? 10.902 71.607 117.336 1.00 26.71 161 VAL B CA 1
ATOM 5998 C C . VAL B 1 185 ? 11.104 72.338 116.017 1.00 28.00 161 VAL B C 1
ATOM 5999 O O . VAL B 1 185 ? 11.869 71.896 115.148 1.00 31.13 161 VAL B O 1
ATOM 6003 N N . ARG B 1 186 ? 10.425 73.483 115.884 1.00 28.09 162 ARG B N 1
ATOM 6004 C CA . ARG B 1 186 ? 10.613 74.430 114.788 1.00 29.23 162 ARG B CA 1
ATOM 6005 C C . ARG B 1 186 ? 11.076 75.725 115.445 1.00 28.86 162 ARG B C 1
ATOM 6006 O O . ARG B 1 186 ? 10.260 76.600 115.775 1.00 31.38 162 ARG B O 1
ATOM 6008 N N . PRO B 1 187 ? 12.376 75.853 115.702 1.00 29.02 163 PRO B N 1
ATOM 6009 C CA . PRO B 1 187 ? 12.893 77.034 116.409 1.00 29.63 163 PRO B CA 1
ATOM 6010 C C . PRO B 1 187 ? 12.710 78.324 115.627 1.00 28.59 163 PRO B C 1
ATOM 6011 O O . PRO B 1 187 ? 12.544 78.335 114.407 1.00 25.73 163 PRO B O 1
ATOM 6015 N N . PHE B 1 188 ? 12.756 79.430 116.372 1.00 26.41 164 PHE B N 1
ATOM 6016 C CA . PHE B 1 188 ? 12.842 80.771 115.823 1.00 23.39 164 PHE B CA 1
ATOM 6017 C C . PHE B 1 188 ? 14.267 81.309 115.860 1.00 26.26 164 PHE B C 1
ATOM 6018 O O . PHE B 1 188 ? 14.478 82.520 115.723 1.00 27.21 164 PHE B O 1
ATOM 6026 N N . PHE B 1 189 ? 15.248 80.439 116.046 1.00 19.70 165 PHE B N 1
ATOM 6027 C CA . PHE B 1 189 ? 16.634 80.850 116.146 1.00 24.07 165 PHE B CA 1
ATOM 6028 C C . PHE B 1 189 ? 17.448 79.946 115.234 1.00 26.97 165 PHE B C 1
ATOM 6029 O O . PHE B 1 189 ? 16.936 78.963 114.695 1.00 30.88 165 PHE B O 1
ATOM 6037 N N . ASP B 1 190 ? 18.728 80.268 115.048 1.00 26.80 166 ASP B N 1
ATOM 6038 C CA . ASP B 1 190 ? 19.492 79.476 114.094 1.00 31.27 166 ASP B CA 1
ATOM 6039 C C . ASP B 1 190 ? 19.999 78.169 114.697 1.00 33.51 166 ASP B C 1
ATOM 6040 O O . ASP B 1 190 ? 19.855 77.099 114.083 1.00 35.71 166 ASP B O 1
ATOM 6045 N N . PHE B 1 191 ? 20.556 78.231 115.902 1.00 25.74 167 PHE B N 1
ATOM 6046 C CA . PHE B 1 191 ? 21.362 77.145 116.436 1.00 25.08 167 PHE B CA 1
ATOM 6047 C C . PHE B 1 191 ? 20.541 75.887 116.710 1.00 23.19 167 PHE B C 1
ATOM 6048 O O . PHE B 1 191 ? 19.319 75.923 116.841 1.00 22.32 167 PHE B O 1
ATOM 6056 N N . TYR B 1 192 ? 21.245 74.757 116.785 1.00 24.37 168 TYR B N 1
ATOM 6057 C CA . TYR B 1 192 ? 20.606 73.482 117.083 1.00 21.25 168 TYR B CA 1
ATOM 6058 C C . TYR B 1 192 ? 20.065 73.462 118.505 1.00 23.99 168 TYR B C 1
ATOM 6059 O O . TYR B 1 192 ? 20.624 74.076 119.423 1.00 26.34 168 TYR B O 1
ATOM 6068 N N . ASN B 1 193 ? 18.983 72.710 118.690 1.00 21.70 169 ASN B N 1
ATOM 6069 C CA . ASN B 1 193 ? 18.378 72.540 120.004 1.00 20.30 169 ASN B CA 1
ATOM 6070 C C . ASN B 1 193 ? 19.118 71.511 120.855 1.00 22.19 169 ASN B C 1
ATOM 6071 O O . ASN B 1 193 ? 18.503 70.555 121.329 1.00 22.88 169 ASN B O 1
ATOM 6076 N N . TYR B 1 194 ? 20.429 71.675 121.046 1.00 22.57 170 TYR B N 1
ATOM 6077 C CA . TYR B 1 194 ? 21.171 70.776 121.926 1.00 23.00 170 TYR B CA 1
ATOM 6078 C C . TYR B 1 194 ? 20.597 70.855 123.341 1.00 28.80 170 TYR B C 1
ATOM 6079 O O . TYR B 1 194 ? 20.363 71.948 123.870 1.00 29.32 170 TYR B O 1
ATOM 6088 N N . SER B 1 195 ? 20.376 69.703 123.967 1.00 21.96 171 SER B N 1
ATOM 6089 C CA . SER B 1 195 ? 19.618 69.668 125.205 1.00 23.54 171 SER B CA 1
ATOM 6090 C C . SER B 1 195 ? 20.325 68.801 126.237 1.00 27.80 171 SER B C 1
ATOM 6091 O O . SER B 1 195 ? 21.301 68.112 125.931 1.00 31.55 171 SER B O 1
ATOM 6094 N N . GLY B 1 196 ? 19.827 68.841 127.474 1.00 23.21 172 GLY B N 1
ATOM 6095 C CA . GLY B 1 196 ? 20.310 67.976 128.537 1.00 20.65 172 GLY B CA 1
ATOM 6096 C C . GLY B 1 196 ? 21.177 68.723 129.540 1.00 28.01 172 GLY B C 1
ATOM 6097 O O . GLY B 1 196 ? 21.246 69.956 129.558 1.00 31.44 172 GLY B O 1
ATOM 6098 N N . LEU B 1 197 ? 21.848 67.943 130.394 1.00 26.78 173 LEU B N 1
ATOM 6099 C CA . LEU B 1 197 ? 22.751 68.476 131.420 1.00 21.60 173 LEU B CA 1
ATOM 6100 C C . LEU B 1 197 ? 23.984 69.073 130.747 1.00 25.18 173 LEU B C 1
ATOM 6101 O O . LEU B 1 197 ? 25.065 68.474 130.707 1.00 22.57 173 LEU B O 1
ATOM 6106 N N . ASN B 1 198 ? 23.814 70.299 130.232 1.00 22.65 174 ASN B N 1
ATOM 6107 C CA . ASN B 1 198 ? 24.827 70.949 129.410 1.00 22.10 174 ASN B CA 1
ATOM 6108 C C . ASN B 1 198 ? 26.022 71.481 130.197 1.00 24.86 174 ASN B C 1
ATOM 6109 O O . ASN B 1 198 ? 27.052 71.797 129.591 1.00 26.58 174 ASN B O 1
ATOM 6114 N N . ARG B 1 199 ? 25.936 71.577 131.517 1.00 26.33 175 ARG B N 1
ATOM 6115 C CA . ARG B 1 199 ? 27.044 72.102 132.296 1.00 24.51 175 ARG B CA 1
ATOM 6116 C C . ARG B 1 199 ? 27.143 71.355 133.617 1.00 24.42 175 ARG B C 1
ATOM 6117 O O . ARG B 1 199 ? 26.225 70.641 134.034 1.00 24.54 175 ARG B O 1
ATOM 6125 N N . SER B 1 200 ? 28.284 71.537 134.273 1.00 23.73 176 SER B N 1
ATOM 6126 C CA . SER B 1 200 ? 28.664 70.745 135.431 1.00 22.14 176 SER B CA 1
ATOM 6127 C C . SER B 1 200 ? 27.614 70.736 136.536 1.00 22.50 176 SER B C 1
ATOM 6128 O O . SER B 1 200 ? 26.774 71.635 136.625 1.00 20.05 176 SER B O 1
ATOM 6131 N N . VAL B 1 201 ? 27.649 69.699 137.370 1.00 26.16 177 VAL B N 1
ATOM 6132 C CA . VAL B 1 201 ? 26.775 69.564 138.531 1.00 26.44 177 VAL B CA 1
ATOM 6133 C C . VAL B 1 201 ? 27.662 69.464 139.762 1.00 27.53 177 VAL B C 1
ATOM 6134 O O . VAL B 1 201 ? 28.519 68.576 139.838 1.00 30.78 177 VAL B O 1
ATOM 6138 N N . HIS B 1 202 ? 27.464 70.364 140.719 1.00 24.43 178 HIS B N 1
ATOM 6139 C CA . HIS B 1 202 ? 28.283 70.414 141.922 1.00 26.20 178 HIS B CA 1
ATOM 6140 C C . HIS B 1 202 ? 27.490 69.961 143.147 1.00 26.97 178 HIS B C 1
ATOM 6141 O O . HIS B 1 202 ? 26.299 70.274 143.290 1.00 25.41 178 HIS B O 1
ATOM 6148 N N . LEU B 1 203 ? 28.159 69.243 144.040 1.00 22.21 179 LEU B N 1
ATOM 6149 C CA . LEU B 1 203 ? 27.664 69.037 145.392 1.00 21.71 179 LEU B CA 1
ATOM 6150 C C . LEU B 1 203 ? 28.377 70.027 146.298 1.00 21.76 179 LEU B C 1
ATOM 6151 O O . LEU B 1 203 ? 29.608 69.993 146.401 1.00 24.84 179 LEU B O 1
ATOM 6156 N N . LEU B 1 204 ? 27.616 70.900 146.948 1.00 18.22 180 LEU B N 1
ATOM 6157 C CA . LEU B 1 204 ? 28.176 71.955 147.780 1.00 21.59 180 LEU B CA 1
ATOM 6158 C C . LEU B 1 204 ? 27.752 71.789 149.230 1.00 25.35 180 LEU B C 1
ATOM 6159 O O . LEU B 1 204 ? 26.585 71.492 149.517 1.00 25.38 180 LEU B O 1
ATOM 6164 N N . SER B 1 205 ? 28.679 72.024 150.154 1.00 24.06 181 SER B N 1
ATOM 6165 C CA . SER B 1 205 ? 28.308 72.254 151.549 1.00 28.86 181 SER B CA 1
ATOM 6166 C C . SER B 1 205 ? 28.827 73.625 151.967 1.00 24.76 181 SER B C 1
ATOM 6167 O O . SER B 1 205 ? 30.023 73.905 151.852 1.00 25.40 181 SER B O 1
ATOM 6170 N N . LEU B 1 206 ? 27.925 74.483 152.419 1.00 23.51 182 LEU B N 1
ATOM 6171 C CA . LEU B 1 206 ? 28.234 75.860 152.755 1.00 21.18 182 LEU B CA 1
ATOM 6172 C C . LEU B 1 206 ? 27.875 76.128 154.212 1.00 26.53 182 LEU B C 1
ATOM 6173 O O . LEU B 1 206 ? 27.070 75.395 154.801 1.00 28.38 182 LEU B O 1
ATOM 6178 N N . PRO B 1 207 ? 28.489 77.141 154.841 1.00 24.70 183 PRO B N 1
ATOM 6179 C CA . PRO B 1 207 ? 28.072 77.547 156.187 1.00 18.74 183 PRO B CA 1
ATOM 6180 C C . PRO B 1 207 ? 26.597 77.930 156.244 1.00 24.87 183 PRO B C 1
ATOM 6181 O O . PRO B 1 207 ? 26.003 78.373 155.255 1.00 24.22 183 PRO B O 1
ATOM 6185 N N . GLN B 1 208 ? 26.004 77.777 157.434 1.00 21.07 184 GLN B N 1
ATOM 6186 C CA . GLN B 1 208 ? 24.597 78.137 157.597 1.00 21.47 184 GLN B CA 1
ATOM 6187 C C . GLN B 1 208 ? 24.380 79.639 157.418 1.00 24.22 184 GLN B C 1
ATOM 6188 O O . GLN B 1 208 ? 23.384 80.063 156.819 1.00 22.67 184 GLN B O 1
ATOM 6194 N N . GLU B 1 209 ? 25.299 80.457 157.930 1.00 26.20 185 GLU B N 1
ATOM 6195 C CA . GLU B 1 209 ? 25.322 81.899 157.699 1.00 25.06 185 GLU B CA 1
ATOM 6196 C C . GLU B 1 209 ? 26.500 82.219 156.786 1.00 25.29 185 GLU B C 1
ATOM 6197 O O . GLU B 1 209 ? 27.648 81.972 157.160 1.00 33.62 185 GLU B O 1
ATOM 6203 N N . ARG B 1 210 ? 26.227 82.763 155.600 1.00 20.29 186 ARG B N 1
ATOM 6204 C CA . ARG B 1 210 ? 27.236 82.785 154.544 1.00 22.07 186 ARG B CA 1
ATOM 6205 C C . ARG B 1 210 ? 27.070 84.015 153.662 1.00 23.16 186 ARG B C 1
ATOM 6206 O O . ARG B 1 210 ? 26.081 84.746 153.758 1.00 27.53 186 ARG B O 1
ATOM 6214 N N . VAL B 1 211 ? 28.049 84.229 152.777 1.00 24.59 187 VAL B N 1
ATOM 6215 C CA . VAL B 1 211 ? 27.918 85.240 151.728 1.00 23.25 187 VAL B CA 1
ATOM 6216 C C . VAL B 1 211 ? 26.986 84.728 150.640 1.00 25.41 187 VAL B C 1
ATOM 6217 O O . VAL B 1 211 ? 27.118 83.584 150.181 1.00 24.25 187 VAL B O 1
ATOM 6221 N N . LEU B 1 212 ? 26.059 85.585 150.202 1.00 25.12 188 LEU B N 1
ATOM 6222 C CA . LEU B 1 212 ? 25.183 85.288 149.072 1.00 24.16 188 LEU B CA 1
ATOM 6223 C C . LEU B 1 212 ? 25.527 86.065 147.814 1.00 24.87 188 LEU B C 1
ATOM 6224 O O . LEU B 1 212 ? 25.284 85.570 146.716 1.00 30.35 188 LEU B O 1
ATOM 6229 N N . ASP B 1 213 ? 26.098 87.260 147.949 1.00 25.41 189 ASP B N 1
ATOM 6230 C CA . ASP B 1 213 ? 26.308 88.143 146.815 1.00 22.80 189 ASP B CA 1
ATOM 6231 C C . ASP B 1 213 ? 27.310 89.206 147.214 1.00 21.96 189 ASP B C 1
ATOM 6232 O O . ASP B 1 213 ? 27.481 89.485 148.395 1.00 24.74 189 ASP B O 1
ATOM 6237 N N . TYR B 1 214 ? 27.964 89.807 146.220 1.00 21.51 190 TYR B N 1
ATOM 6238 C CA . TYR B 1 214 ? 28.727 91.027 146.448 1.00 18.31 190 TYR B CA 1
ATOM 6239 C C . TYR B 1 214 ? 28.732 91.846 145.172 1.00 22.55 190 TYR B C 1
ATOM 6240 O O . TYR B 1 214 ? 28.385 91.354 144.094 1.00 24.86 190 TYR B O 1
ATOM 6249 N N . THR B 1 215 ? 29.123 93.110 145.301 1.00 24.06 191 THR B N 1
ATOM 6250 C CA . THR B 1 215 ? 29.130 94.013 144.159 1.00 26.10 191 THR B CA 1
ATOM 6251 C C . THR B 1 215 ? 30.345 94.918 144.233 1.00 26.07 191 THR B C 1
ATOM 6252 O O . THR B 1 215 ? 30.779 95.312 145.314 1.00 32.45 191 THR B O 1
ATOM 6256 N N . THR B 1 216 ? 30.874 95.257 143.060 1.00 34.41 192 THR B N 1
ATOM 6257 C CA . THR B 1 216 ? 32.046 96.107 142.916 1.00 30.08 192 THR B CA 1
ATOM 6258 C C . THR B 1 216 ? 31.760 97.176 141.872 1.00 28.10 192 THR B C 1
ATOM 6259 O O . THR B 1 216 ? 31.135 96.890 140.847 1.00 37.13 192 THR B O 1
ATOM 6263 N N . THR B 1 217 ? 32.174 98.413 142.159 1.00 24.80 193 THR B N 1
ATOM 6264 C CA . THR B 1 217 ? 32.319 99.473 141.166 1.00 25.24 193 THR B CA 1
ATOM 6265 C C . THR B 1 217 ? 33.690 100.096 141.372 1.00 27.40 193 THR B C 1
ATOM 6266 O O . THR B 1 217 ? 34.320 99.898 142.410 1.00 33.71 193 THR B O 1
ATOM 6270 N N . PHE B 1 218 ? 34.165 100.858 140.387 1.00 27.15 194 PHE B N 1
ATOM 6271 C CA . PHE B 1 218 ? 35.525 101.376 140.428 1.00 25.32 194 PHE B CA 1
ATOM 6272 C C . PHE B 1 218 ? 35.542 102.862 140.118 1.00 25.48 194 PHE B C 1
ATOM 6273 O O . PHE B 1 218 ? 34.676 103.376 139.407 1.00 28.88 194 PHE B O 1
ATOM 6281 N N . ALA B 1 219 ? 36.534 103.553 140.674 1.00 25.66 195 ALA B N 1
ATOM 6282 C CA . ALA B 1 219 ? 36.783 104.949 140.341 1.00 29.69 195 ALA B CA 1
ATOM 6283 C C . ALA B 1 219 ? 38.284 105.165 140.235 1.00 32.84 195 ALA B C 1
ATOM 6284 O O . ALA B 1 219 ? 39.049 104.562 140.995 1.00 35.31 195 ALA B O 1
ATOM 6286 N N . LEU B 1 220 ? 38.709 106.016 139.296 1.00 24.82 196 LEU B N 1
ATOM 6287 C CA . LEU B 1 220 ? 40.129 106.275 139.095 1.00 29.79 196 LEU B CA 1
ATOM 6288 C C . LEU B 1 220 ? 40.466 107.726 139.416 1.00 31.01 196 LEU B C 1
ATOM 6289 O O . LEU B 1 220 ? 39.748 108.643 139.011 1.00 42.87 196 LEU B O 1
ATOM 6294 N N . ALA B 1 221 ? 41.565 107.932 140.142 1.00 26.48 197 ALA B N 1
ATOM 6295 C CA . ALA B 1 221 ? 42.099 109.269 140.385 1.00 25.37 197 ALA B CA 1
ATOM 6296 C C . ALA B 1 221 ? 43.615 109.216 140.263 1.00 37.27 197 ALA B C 1
ATOM 6297 O O . ALA B 1 221 ? 44.280 108.565 141.076 1.00 33.13 197 ALA B O 1
ATOM 6299 N N . GLY B 1 222 ? 44.160 109.900 139.254 1.00 35.11 198 GLY B N 1
ATOM 6300 C CA . GLY B 1 222 ? 45.600 109.887 139.068 1.00 26.22 198 GLY B CA 1
ATOM 6301 C C . GLY B 1 222 ? 46.087 108.459 138.946 1.00 40.49 198 GLY B C 1
ATOM 6302 O O . GLY B 1 222 ? 45.557 107.658 138.163 1.00 42.19 198 GLY B O 1
ATOM 6303 N N . ASN B 1 223 ? 47.093 108.118 139.740 1.00 38.40 199 ASN B N 1
ATOM 6304 C CA . ASN B 1 223 ? 47.635 106.771 139.736 1.00 39.83 199 ASN B CA 1
ATOM 6305 C C . ASN B 1 223 ? 46.961 105.859 140.750 1.00 35.59 199 ASN B C 1
ATOM 6306 O O . ASN B 1 223 ? 47.413 104.723 140.938 1.00 37.94 199 ASN B O 1
ATOM 6311 N N . ASP B 1 224 ? 45.897 106.318 141.400 1.00 35.13 200 ASP B N 1
ATOM 6312 C CA . ASP B 1 224 ? 45.211 105.542 142.428 1.00 39.47 200 ASP B CA 1
ATOM 6313 C C . ASP B 1 224 ? 43.817 105.164 141.955 1.00 37.39 200 ASP B C 1
ATOM 6314 O O . ASP B 1 224 ? 43.300 105.695 140.965 1.00 38.51 200 ASP B O 1
ATOM 6319 N N . ALA B 1 225 ? 43.206 104.236 142.686 1.00 31.18 201 ALA B N 1
ATOM 6320 C CA . ALA B 1 225 ? 41.866 103.766 142.366 1.00 31.47 201 ALA B CA 1
ATOM 6321 C C . ALA B 1 225 ? 41.113 103.467 143.653 1.00 33.02 201 ALA B C 1
ATOM 6322 O O . ALA B 1 225 ? 41.686 103.438 144.749 1.00 36.86 201 ALA B O 1
ATOM 6324 N N . THR B 1 226 ? 39.813 103.238 143.509 1.00 26.92 202 THR B N 1
ATOM 6325 C CA . THR B 1 226 ? 38.964 102.862 144.625 1.00 27.55 202 THR B CA 1
ATOM 6326 C C . THR B 1 226 ? 38.019 101.771 144.166 1.00 34.47 202 THR B C 1
ATOM 6327 O O . THR B 1 226 ? 37.331 101.933 143.151 1.00 34.84 202 THR B O 1
ATOM 6331 N N . VAL B 1 227 ? 37.983 100.672 144.904 1.00 28.22 203 VAL B N 1
ATOM 6332 C CA . VAL B 1 227 ? 36.926 99.688 144.743 1.00 26.77 203 VAL B CA 1
ATOM 6333 C C . VAL B 1 227 ? 35.834 100.014 145.744 1.00 25.21 203 VAL B C 1
ATOM 6334 O O . VAL B 1 227 ? 36.105 100.177 146.932 1.00 31.39 203 VAL B O 1
ATOM 6338 N N . ASN B 1 228 ? 34.606 100.133 145.277 1.00 29.86 204 ASN B N 1
ATOM 6339 C CA . ASN B 1 228 ? 33.459 100.320 146.156 1.00 27.79 204 ASN B CA 1
ATOM 6340 C C . ASN B 1 228 ? 32.659 99.027 146.135 1.00 29.46 204 ASN B C 1
ATOM 6341 O O . ASN B 1 228 ? 32.222 98.591 145.065 1.00 33.67 204 ASN B O 1
ATOM 6346 N N . TYR B 1 229 ? 32.482 98.411 147.304 1.00 27.72 205 TYR B N 1
ATOM 6347 C CA . TYR B 1 229 ? 31.893 97.082 147.409 1.00 26.96 205 TYR B CA 1
ATOM 6348 C C . TYR B 1 229 ? 30.663 97.092 148.307 1.00 29.08 205 TYR B C 1
ATOM 6349 O O . TYR B 1 229 ? 30.496 97.964 149.168 1.00 28.12 205 TYR B O 1
ATOM 6358 N N . THR B 1 230 ? 29.810 96.090 148.100 1.00 23.25 206 THR B N 1
ATOM 6359 C CA . THR B 1 230 ? 28.741 95.765 149.029 1.00 26.46 206 THR B CA 1
ATOM 6360 C C . THR B 1 230 ? 28.651 94.251 149.107 1.00 27.16 206 THR B C 1
ATOM 6361 O O . THR B 1 230 ? 29.060 93.556 148.178 1.00 32.59 206 THR B O 1
ATOM 6365 N N . VAL B 1 231 ? 28.142 93.741 150.226 1.00 26.19 207 VAL B N 1
ATOM 6366 C CA . VAL B 1 231 ? 28.094 92.305 150.481 1.00 22.10 207 VAL B CA 1
ATOM 6367 C C . VAL B 1 231 ? 26.752 91.965 151.114 1.00 26.92 207 VAL B C 1
ATOM 6368 O O . VAL B 1 231 ? 26.346 92.596 152.098 1.00 25.49 207 VAL B O 1
ATOM 6372 N N . GLU B 1 232 ? 26.071 90.968 150.553 1.00 26.62 208 GLU B N 1
ATOM 6373 C CA . GLU B 1 232 ? 24.795 90.464 151.054 1.00 30.16 208 GLU B CA 1
ATOM 6374 C C . GLU B 1 232 ? 25.019 89.118 151.737 1.00 28.46 208 GLU B C 1
ATOM 6375 O O . GLU B 1 232 ? 25.634 88.218 151.153 1.00 28.72 208 GLU B O 1
ATOM 6381 N N . THR B 1 233 ? 24.532 88.973 152.967 1.00 30.90 209 THR B N 1
ATOM 6382 C CA . THR B 1 233 ? 24.635 87.703 153.676 1.00 26.38 209 THR B CA 1
ATOM 6383 C C . THR B 1 233 ? 23.286 87.349 154.280 1.00 26.42 209 THR B C 1
ATOM 6384 O O . THR B 1 233 ? 22.380 88.178 154.371 1.00 33.58 209 THR B O 1
ATOM 6388 N N . ASN B 1 234 ? 23.127 86.098 154.675 1.00 21.91 210 ASN B N 1
ATOM 6389 C CA . ASN B 1 234 ? 21.860 85.699 155.268 1.00 26.79 210 ASN B CA 1
ATOM 6390 C C . ASN B 1 234 ? 21.843 85.884 156.789 1.00 27.27 210 ASN B C 1
ATOM 6391 O O . ASN B 1 234 ? 21.144 85.146 157.490 1.00 27.04 210 ASN B O 1
ATOM 6396 N N . GLY B 1 235 ? 22.568 86.870 157.305 1.00 22.79 211 GLY B N 1
ATOM 6397 C CA . GLY B 1 235 ? 22.686 87.051 158.736 1.00 25.70 211 GLY B CA 1
ATOM 6398 C C . GLY B 1 235 ? 23.358 88.369 159.075 1.00 35.54 211 GLY B C 1
ATOM 6399 O O . GLY B 1 235 ? 23.630 89.195 158.197 1.00 34.50 211 GLY B O 1
ATOM 6400 N N . ASP B 1 236 ? 23.639 88.543 160.373 1.00 33.83 212 ASP B N 1
ATOM 6401 C CA . ASP B 1 236 ? 24.073 89.814 160.946 1.00 34.89 212 ASP B CA 1
ATOM 6402 C C . ASP B 1 236 ? 25.506 89.796 161.449 1.00 31.48 212 ASP B C 1
ATOM 6403 O O . ASP B 1 236 ? 25.928 90.757 162.101 1.00 34.73 212 ASP B O 1
ATOM 6408 N N . ALA B 1 237 ? 26.254 88.732 161.194 1.00 30.01 213 ALA B N 1
ATOM 6409 C CA . ALA B 1 237 ? 27.632 88.672 161.638 1.00 24.01 213 ALA B CA 1
ATOM 6410 C C . ALA B 1 237 ? 28.500 89.672 160.870 1.00 28.88 213 ALA B C 1
ATOM 6411 O O . ALA B 1 237 ? 28.188 90.046 159.733 1.00 29.55 213 ALA B O 1
ATOM 6413 N N . PRO B 1 238 ? 29.606 90.106 161.473 1.00 29.49 214 PRO B N 1
ATOM 6414 C CA . PRO B 1 238 ? 30.471 91.108 160.836 1.00 27.59 214 PRO B CA 1
ATOM 6415 C C . PRO B 1 238 ? 31.141 90.601 159.562 1.00 25.15 214 PRO B C 1
ATOM 6416 O O . PRO B 1 238 ? 31.365 89.408 159.371 1.00 28.13 214 PRO B O 1
ATOM 6420 N N . VAL B 1 239 ? 31.517 91.556 158.708 1.00 30.46 215 VAL B N 1
ATOM 6421 C CA . VAL B 1 239 ? 32.066 91.314 157.372 1.00 24.14 215 VAL B CA 1
ATOM 6422 C C . VAL B 1 239 ? 33.398 92.045 157.263 1.00 22.39 215 VAL B C 1
ATOM 6423 O O . VAL B 1 239 ? 33.437 93.275 157.371 1.00 26.43 215 VAL B O 1
ATOM 6427 N N . THR B 1 240 ? 34.484 91.309 157.031 1.00 26.60 216 THR B N 1
ATOM 6428 C CA . THR B 1 240 ? 35.764 91.919 156.675 1.00 27.80 216 THR B CA 1
ATOM 6429 C C . THR B 1 240 ? 36.076 91.678 155.201 1.00 25.60 216 THR B C 1
ATOM 6430 O O . THR B 1 240 ? 35.877 90.579 154.678 1.00 25.50 216 THR B O 1
ATOM 6434 N N . VAL B 1 241 ? 36.577 92.706 154.535 1.00 25.71 217 VAL B N 1
ATOM 6435 C CA . VAL B 1 241 ? 36.895 92.640 153.116 1.00 24.80 217 VAL B CA 1
ATOM 6436 C C . VAL B 1 241 ? 38.357 93.011 152.951 1.00 27.77 217 VAL B C 1
ATOM 6437 O O . VAL B 1 241 ? 38.831 93.980 153.555 1.00 34.58 217 VAL B O 1
ATOM 6441 N N . SER B 1 242 ? 39.068 92.229 152.156 1.00 28.28 218 SER B N 1
ATOM 6442 C CA . SER B 1 242 ? 40.503 92.368 152.002 1.00 26.84 218 SER B CA 1
ATOM 6443 C C . SER B 1 242 ? 40.851 92.186 150.530 1.00 28.70 218 SER B C 1
ATOM 6444 O O . SER B 1 242 ? 40.332 91.281 149.873 1.00 27.98 218 SER B O 1
ATOM 6447 N N . LEU B 1 243 ? 41.709 93.058 150.004 1.00 25.61 219 LEU B N 1
ATOM 6448 C CA . LEU B 1 243 ? 42.059 93.053 148.590 1.00 23.51 219 LEU B CA 1
ATOM 6449 C C . LEU B 1 243 ? 43.551 92.786 148.462 1.00 29.12 219 LEU B C 1
ATOM 6450 O O . LEU B 1 243 ? 44.371 93.541 148.995 1.00 30.51 219 LEU B O 1
ATOM 6455 N N . ALA B 1 244 ? 43.905 91.716 147.760 1.00 30.42 220 ALA B N 1
ATOM 6456 C CA . ALA B 1 244 ? 45.294 91.329 147.585 1.00 32.11 220 ALA B CA 1
ATOM 6457 C C . ALA B 1 244 ? 45.658 91.393 146.108 1.00 34.38 220 ALA B C 1
ATOM 6458 O O . ALA B 1 244 ? 44.809 91.188 145.238 1.00 32.83 220 ALA B O 1
ATOM 6460 N N . ASP B 1 245 ? 46.928 91.677 145.830 1.00 36.17 221 ASP B N 1
ATOM 6461 C CA . ASP B 1 245 ? 47.383 91.833 144.458 1.00 32.33 221 ASP B CA 1
ATOM 6462 C C . ASP B 1 245 ? 47.825 90.482 143.892 1.00 40.32 221 ASP B C 1
ATOM 6463 O O . ASP B 1 245 ? 47.568 89.414 144.462 1.00 36.50 221 ASP B O 1
ATOM 6468 N N . ALA B 1 246 ? 48.526 90.541 142.756 1.00 46.19 222 ALA B N 1
ATOM 6469 C CA . ALA B 1 246 ? 48.846 89.348 141.982 1.00 45.21 222 ALA B CA 1
ATOM 6470 C C . ALA B 1 246 ? 49.775 88.404 142.733 1.00 45.88 222 ALA B C 1
ATOM 6471 O O . ALA B 1 246 ? 49.791 87.199 142.452 1.00 46.59 222 ALA B O 1
ATOM 6473 N N . ASP B 1 247 ? 50.555 88.928 143.679 1.00 46.26 223 ASP B N 1
ATOM 6474 C CA . ASP B 1 247 ? 51.560 88.150 144.387 1.00 44.79 223 ASP B CA 1
ATOM 6475 C C . ASP B 1 247 ? 51.148 87.831 145.809 1.00 41.11 223 ASP B C 1
ATOM 6476 O O . ASP B 1 247 ? 51.959 87.301 146.568 1.00 45.96 223 ASP B O 1
ATOM 6481 N N . GLY B 1 248 ? 49.910 88.147 146.187 1.00 48.42 224 GLY B N 1
ATOM 6482 C CA . GLY B 1 248 ? 49.396 87.872 147.512 1.00 37.97 224 GLY B CA 1
ATOM 6483 C C . GLY B 1 248 ? 49.549 88.999 148.505 1.00 40.28 224 GLY B C 1
ATOM 6484 O O . GLY B 1 248 ? 49.152 88.830 149.669 1.00 42.25 224 GLY B O 1
ATOM 6485 N N . GLN B 1 249 ? 50.092 90.144 148.082 1.00 36.86 225 GLN B N 1
ATOM 6486 C CA . GLN B 1 249 ? 50.360 91.266 148.976 1.00 35.40 225 GLN B CA 1
ATOM 6487 C C . GLN B 1 249 ? 49.085 92.067 149.240 1.00 35.58 225 GLN B C 1
ATOM 6488 O O . GLN B 1 249 ? 48.508 92.638 148.311 1.00 34.53 225 GLN B O 1
ATOM 6494 N N . VAL B 1 250 ? 48.650 92.130 150.501 1.00 34.51 226 VAL B N 1
ATOM 6495 C CA . VAL B 1 250 ? 47.422 92.855 150.812 1.00 33.75 226 VAL B CA 1
ATOM 6496 C C . VAL B 1 250 ? 47.627 94.359 150.639 1.00 33.28 226 VAL B C 1
ATOM 6497 O O . VAL B 1 250 ? 48.600 94.938 151.140 1.00 33.52 226 VAL B O 1
ATOM 6501 N N . VAL B 1 251 ? 46.688 95.003 149.944 1.00 29.27 227 VAL B N 1
ATOM 6502 C CA . VAL B 1 251 ? 46.808 96.416 149.590 1.00 28.62 227 VAL B CA 1
ATOM 6503 C C . VAL B 1 251 ? 45.638 97.253 150.068 1.00 26.05 227 VAL B C 1
ATOM 6504 O O . VAL B 1 251 ? 45.733 98.495 150.049 1.00 32.51 227 VAL B O 1
ATOM 6508 N N . ALA B 1 252 ? 44.504 96.665 150.444 1.00 21.79 228 ALA B N 1
ATOM 6509 C CA . ALA B 1 252 ? 43.432 97.427 151.064 1.00 27.62 228 ALA B CA 1
ATOM 6510 C C . ALA B 1 252 ? 42.595 96.480 151.921 1.00 29.47 228 ALA B C 1
ATOM 6511 O O . ALA B 1 252 ? 42.544 95.274 151.662 1.00 30.92 228 ALA B O 1
ATOM 6513 N N . THR B 1 253 ? 41.973 97.028 152.967 1.00 26.66 229 THR B N 1
ATOM 6514 C CA . THR B 1 253 ? 41.058 96.257 153.803 1.00 26.81 229 THR B CA 1
ATOM 6515 C C . THR B 1 253 ? 39.984 97.196 154.332 1.00 30.00 229 THR B C 1
ATOM 6516 O O . THR B 1 253 ? 40.216 98.400 154.488 1.00 32.74 229 THR B O 1
ATOM 6520 N N . ALA B 1 254 ? 38.801 96.642 154.597 1.00 29.03 230 ALA B N 1
ATOM 6521 C CA . ALA B 1 254 ? 37.701 97.446 155.116 1.00 29.94 230 ALA B CA 1
ATOM 6522 C C . ALA B 1 254 ? 36.749 96.580 155.930 1.00 29.45 230 ALA B C 1
ATOM 6523 O O . ALA B 1 254 ? 36.740 95.348 155.833 1.00 27.05 230 ALA B O 1
ATOM 6525 N N . GLN B 1 255 ? 35.937 97.246 156.735 1.00 28.21 231 GLN B N 1
ATOM 6526 C CA . GLN B 1 255 ? 34.974 96.565 157.582 1.00 28.53 231 GLN B CA 1
ATOM 6527 C C . GLN B 1 255 ? 33.555 96.978 157.229 1.00 23.47 231 GLN B C 1
ATOM 6528 O O . GLN B 1 255 ? 33.279 98.161 157.001 1.00 25.76 231 GLN B O 1
ATOM 6534 N N . GLY B 1 256 ? 32.664 96.000 157.189 1.00 16.74 232 GLY B N 1
ATOM 6535 C CA . GLY B 1 256 ? 31.258 96.256 156.979 1.00 20.95 232 GLY B CA 1
ATOM 6536 C C . GLY B 1 256 ? 30.800 95.930 155.566 1.00 24.39 232 GLY B C 1
ATOM 6537 O O . GLY B 1 256 ? 31.591 95.796 154.629 1.00 20.98 232 GLY B O 1
ATOM 6538 N N . LYS B 1 257 ? 29.480 95.856 155.416 1.00 24.56 233 LYS B N 1
ATOM 6539 C CA . LYS B 1 257 ? 28.875 95.430 154.166 1.00 22.56 233 LYS B CA 1
ATOM 6540 C C . LYS B 1 257 ? 28.876 96.509 153.077 1.00 27.53 233 LYS B C 1
ATOM 6541 O O . LYS B 1 257 ? 28.719 96.160 151.901 1.00 37.07 233 LYS B O 1
ATOM 6547 N N . GLN B 1 258 ? 29.027 97.791 153.413 1.00 23.49 234 GLN B N 1
ATOM 6548 C CA . GLN B 1 258 ? 29.438 98.802 152.443 1.00 21.62 234 GLN B CA 1
ATOM 6549 C C . GLN B 1 258 ? 30.829 99.289 152.805 1.00 25.50 234 GLN B C 1
ATOM 6550 O O . GLN B 1 258 ? 31.233 99.239 153.970 1.00 33.77 234 GLN B O 1
ATOM 6556 N N . GLY B 1 259 ? 31.554 99.777 151.808 1.00 25.81 235 GLY B N 1
ATOM 6557 C CA . GLY B 1 259 ? 32.925 100.184 152.024 1.00 21.92 235 GLY B CA 1
ATOM 6558 C C . GLY B 1 259 ? 33.616 100.566 150.731 1.00 29.55 235 GLY B C 1
ATOM 6559 O O . GLY B 1 259 ? 33.057 100.473 149.629 1.00 30.19 235 GLY B O 1
ATOM 6560 N N . ALA B 1 260 ? 34.865 101.002 150.904 1.00 30.74 236 ALA B N 1
ATOM 6561 C CA . ALA B 1 260 ? 35.691 101.558 149.840 1.00 22.71 236 ALA B CA 1
ATOM 6562 C C . ALA B 1 260 ? 37.138 101.163 150.090 1.00 25.78 236 ALA B C 1
ATOM 6563 O O . ALA B 1 260 ? 37.729 101.561 151.097 1.00 33.27 236 ALA B O 1
ATOM 6565 N N . LEU B 1 261 ? 37.699 100.388 149.171 1.00 25.53 237 LEU B N 1
ATOM 6566 C CA . LEU B 1 261 ? 39.078 99.919 149.242 1.00 27.48 237 LEU B CA 1
ATOM 6567 C C . LEU B 1 261 ? 39.981 100.891 148.488 1.00 32.27 237 LEU B C 1
ATOM 6568 O O . LEU B 1 261 ? 39.875 101.025 147.263 1.00 33.60 237 LEU B O 1
ATOM 6573 N N . GLN B 1 262 ? 40.873 101.569 149.212 1.00 35.00 238 GLN B N 1
ATOM 6574 C CA . GLN B 1 262 ? 41.807 102.509 148.596 1.00 33.26 238 GLN B CA 1
ATOM 6575 C C . GLN B 1 262 ? 43.031 101.768 148.084 1.00 33.91 238 GLN B C 1
ATOM 6576 O O . GLN B 1 262 ? 43.789 101.194 148.872 1.00 29.86 238 GLN B O 1
ATOM 6582 N N . VAL B 1 263 ? 43.252 101.802 146.778 1.00 33.42 239 VAL B N 1
ATOM 6583 C CA . VAL B 1 263 ? 44.405 101.143 146.189 1.00 35.25 239 VAL B CA 1
ATOM 6584 C C . VAL B 1 263 ? 45.293 102.220 145.583 1.00 37.07 239 VAL B C 1
ATOM 6585 O O . VAL B 1 263 ? 44.996 102.755 144.508 1.00 45.74 239 VAL B O 1
ATOM 6589 N N . GLN B 1 264 ? 46.391 102.532 146.270 1.00 32.93 240 GLN B N 1
ATOM 6590 C CA . GLN B 1 264 ? 47.360 103.499 145.779 1.00 36.66 240 GLN B CA 1
ATOM 6591 C C . GLN B 1 264 ? 48.296 102.858 144.765 1.00 39.00 240 GLN B C 1
ATOM 6592 O O . GLN B 1 264 ? 48.731 101.715 144.933 1.00 37.51 240 GLN B O 1
ATOM 6598 N N . ASN B 1 265 ? 48.617 103.599 143.710 1.00 37.88 241 ASN B N 1
ATOM 6599 C CA . ASN B 1 265 ? 49.494 103.070 142.667 1.00 43.38 241 ASN B CA 1
ATOM 6600 C C . ASN B 1 265 ? 48.896 101.803 142.057 1.00 39.10 241 ASN B C 1
ATOM 6601 O O . ASN B 1 265 ? 49.542 100.754 141.970 1.00 35.83 241 ASN B O 1
ATOM 6606 N N . ALA B 1 266 ? 47.638 101.906 141.640 1.00 35.30 242 ALA B N 1
ATOM 6607 C CA . ALA B 1 266 ? 46.904 100.725 141.219 1.00 33.76 242 ALA B CA 1
ATOM 6608 C C . ALA B 1 266 ? 47.426 100.210 139.886 1.00 36.97 242 ALA B C 1
ATOM 6609 O O . ALA B 1 266 ? 47.913 100.972 139.047 1.00 41.98 242 ALA B O 1
ATOM 6611 N N A HIS B 1 267 ? 47.353 98.894 139.699 0.48 34.16 243 HIS B N 1
ATOM 6612 N N B HIS B 1 267 ? 47.311 98.899 139.698 0.52 34.15 243 HIS B N 1
ATOM 6613 C CA A HIS B 1 267 ? 47.680 98.282 138.413 0.48 34.49 243 HIS B CA 1
ATOM 6614 C CA B HIS B 1 267 ? 47.657 98.236 138.444 0.52 34.48 243 HIS B CA 1
ATOM 6615 C C A HIS B 1 267 ? 46.361 98.008 137.699 0.48 34.40 243 HIS B C 1
ATOM 6616 C C B HIS B 1 267 ? 46.349 97.987 137.693 0.52 34.41 243 HIS B C 1
ATOM 6617 O O A HIS B 1 267 ? 45.704 96.992 137.943 0.48 32.04 243 HIS B O 1
ATOM 6618 O O B HIS B 1 267 ? 45.677 96.973 137.898 0.52 31.90 243 HIS B O 1
ATOM 6631 N N . LEU B 1 268 ? 45.984 98.926 136.816 1.00 35.85 244 LEU B N 1
ATOM 6632 C CA . LEU B 1 268 ? 44.707 98.846 136.113 1.00 33.99 244 LEU B CA 1
ATOM 6633 C C . LEU B 1 268 ? 44.626 97.644 135.165 1.00 29.59 244 LEU B C 1
ATOM 6634 O O . LEU B 1 268 ? 45.618 97.209 134.563 1.00 28.53 244 LEU B O 1
ATOM 6639 N N . TRP B 1 269 ? 43.410 97.121 135.035 1.00 23.11 245 TRP B N 1
ATOM 6640 C CA . TRP B 1 269 ? 43.095 96.073 134.073 1.00 26.01 245 TRP B CA 1
ATOM 6641 C C . TRP B 1 269 ? 42.826 96.698 132.704 1.00 27.18 245 TRP B C 1
ATOM 6642 O O . TRP B 1 269 ? 42.058 97.661 132.586 1.00 26.03 245 TRP B O 1
ATOM 6653 N N . GLN B 1 270 ? 43.464 96.157 131.675 1.00 22.80 246 GLN B N 1
ATOM 6654 C CA . GLN B 1 270 ? 43.582 96.827 130.390 1.00 25.89 246 GLN B CA 1
ATOM 6655 C C . GLN B 1 270 ? 43.243 95.876 129.244 1.00 24.74 246 GLN B C 1
ATOM 6656 O O . GLN B 1 270 ? 43.583 94.688 129.291 1.00 22.77 246 GLN B O 1
ATOM 6662 N N . VAL B 1 271 ? 42.582 96.398 128.205 1.00 22.55 247 VAL B N 1
ATOM 6663 C CA . VAL B 1 271 ? 42.168 95.540 127.097 1.00 20.08 247 VAL B CA 1
ATOM 6664 C C . VAL B 1 271 ? 43.361 94.770 126.556 1.00 20.57 247 VAL B C 1
ATOM 6665 O O . VAL B 1 271 ? 44.411 95.350 126.257 1.00 19.88 247 VAL B O 1
ATOM 6669 N N . ARG B 1 272 ? 43.196 93.453 126.416 1.00 20.88 248 ARG B N 1
ATOM 6670 C CA A ARG B 1 272 ? 44.306 92.584 126.010 0.57 24.06 248 ARG B CA 1
ATOM 6671 C CA B ARG B 1 272 ? 44.284 92.537 126.053 0.43 24.12 248 ARG B CA 1
ATOM 6672 C C . ARG B 1 272 ? 45.526 92.801 126.898 1.00 23.99 248 ARG B C 1
ATOM 6673 O O . ARG B 1 272 ? 46.662 92.724 126.428 1.00 28.52 248 ARG B O 1
ATOM 6688 N N . ASN B 1 273 ? 45.300 93.098 128.176 1.00 24.29 249 ASN B N 1
ATOM 6689 C CA . ASN B 1 273 ? 46.387 93.361 129.115 1.00 25.63 249 ASN B CA 1
ATOM 6690 C C . ASN B 1 273 ? 45.885 93.288 130.559 1.00 24.88 249 ASN B C 1
ATOM 6691 O O . ASN B 1 273 ? 45.950 94.273 131.299 1.00 23.15 249 ASN B O 1
ATOM 6696 N N . ALA B 1 274 ? 45.389 92.126 130.972 1.00 22.36 250 ALA B N 1
ATOM 6697 C CA . ALA B 1 274 ? 44.680 92.031 132.236 1.00 25.15 250 ALA B CA 1
ATOM 6698 C C . ALA B 1 274 ? 45.622 92.176 133.434 1.00 27.26 250 ALA B C 1
ATOM 6699 O O . ALA B 1 274 ? 46.811 91.845 133.375 1.00 24.77 250 ALA B O 1
ATOM 6701 N N . TYR B 1 275 ? 45.072 92.696 134.530 1.00 26.39 251 TYR B N 1
ATOM 6702 C CA . TYR B 1 275 ? 45.666 92.536 135.852 1.00 30.19 251 TYR B CA 1
ATOM 6703 C C . TYR B 1 275 ? 44.535 92.282 136.830 1.00 26.81 251 TYR B C 1
ATOM 6704 O O . TYR B 1 275 ? 43.566 93.042 136.861 1.00 27.15 251 TYR B O 1
ATOM 6713 N N . LEU B 1 276 ? 44.650 91.226 137.625 1.00 27.06 252 LEU B N 1
ATOM 6714 C CA . LEU B 1 276 ? 43.561 90.817 138.500 1.00 28.30 252 LEU B CA 1
ATOM 6715 C C . LEU B 1 276 ? 44.002 90.844 139.956 1.00 29.83 252 LEU B C 1
ATOM 6716 O O . LEU B 1 276 ? 45.049 90.291 140.306 1.00 36.66 252 LEU B O 1
ATOM 6721 N N . TYR B 1 277 ? 43.212 91.500 140.796 1.00 27.82 253 TYR B N 1
ATOM 6722 C CA . TYR B 1 277 ? 43.396 91.452 142.237 1.00 22.81 253 TYR B CA 1
ATOM 6723 C C . TYR B 1 277 ? 42.470 90.398 142.825 1.00 25.55 253 TYR B C 1
ATOM 6724 O O . TYR B 1 277 ? 41.339 90.230 142.356 1.00 26.20 253 TYR B O 1
ATOM 6733 N N . THR B 1 278 ? 42.945 89.693 143.856 1.00 25.63 254 THR B N 1
ATOM 6734 C CA . THR B 1 278 ? 42.109 88.743 144.585 1.00 25.22 254 THR B CA 1
ATOM 6735 C C . THR B 1 278 ? 41.318 89.478 145.666 1.00 25.60 254 THR B C 1
ATOM 6736 O O . THR B 1 278 ? 41.897 90.163 146.517 1.00 28.72 254 THR B O 1
ATOM 6740 N N . LEU B 1 279 ? 40.001 89.331 145.638 1.00 22.91 255 LEU B N 1
ATOM 6741 C CA . LEU B 1 279 ? 39.136 89.870 146.673 1.00 20.27 255 LEU B CA 1
ATOM 6742 C C . LEU B 1 279 ? 38.736 88.758 147.623 1.00 20.44 255 LEU B C 1
ATOM 6743 O O . LEU B 1 279 ? 38.402 87.650 147.190 1.00 20.08 255 LEU B O 1
ATOM 6748 N N . THR B 1 280 ? 38.782 89.063 148.920 1.00 27.74 256 THR B N 1
ATOM 6749 C CA . THR B 1 280 ? 38.492 88.101 149.978 1.00 25.25 256 THR B CA 1
ATOM 6750 C C . THR B 1 280 ? 37.466 88.689 150.924 1.00 23.32 256 THR B C 1
ATOM 6751 O O . THR B 1 280 ? 37.625 89.819 151.393 1.00 26.84 256 THR B O 1
ATOM 6755 N N . ILE B 1 281 ? 36.421 87.916 151.193 1.00 21.73 257 ILE B N 1
ATOM 6756 C CA . ILE B 1 281 ? 35.310 88.306 152.046 1.00 20.83 257 ILE B CA 1
ATOM 6757 C C . ILE B 1 281 ? 35.193 87.270 153.160 1.00 25.76 257 ILE B C 1
ATOM 6758 O O . ILE B 1 281 ? 35.216 86.062 152.890 1.00 26.46 257 ILE B O 1
ATOM 6763 N N . GLN B 1 282 ? 35.068 87.729 154.406 1.00 20.59 258 GLN B N 1
ATOM 6764 C CA . GLN B 1 282 ? 34.978 86.812 155.532 1.00 18.65 258 GLN B CA 1
ATOM 6765 C C . GLN B 1 282 ? 33.945 87.290 156.542 1.00 24.42 258 GLN B C 1
ATOM 6766 O O . GLN B 1 282 ? 33.796 88.495 156.773 1.00 23.35 258 GLN B O 1
ATOM 6772 N N . LEU B 1 283 ? 33.239 86.328 157.144 1.00 23.08 259 LEU B N 1
ATOM 6773 C CA . LEU B 1 283 ? 32.233 86.590 158.165 1.00 23.37 259 LEU B CA 1
ATOM 6774 C C . LEU B 1 283 ? 32.715 86.119 159.536 1.00 28.27 259 LEU B C 1
ATOM 6775 O O . LEU B 1 283 ? 33.245 85.011 159.676 1.00 26.69 259 LEU B O 1
ATOM 6780 N N . GLY B 1 284 ? 32.492 86.965 160.549 1.00 29.29 260 GLY B N 1
ATOM 6781 C CA . GLY B 1 284 ? 32.832 86.693 161.931 1.00 28.62 260 GLY B CA 1
ATOM 6782 C C . GLY B 1 284 ? 33.643 87.830 162.518 1.00 35.93 260 GLY B C 1
ATOM 6783 O O . GLY B 1 284 ? 34.154 88.661 161.761 1.00 39.87 260 GLY B O 1
ATOM 6784 N N . ASP B 1 285 ? 33.752 87.896 163.852 1.00 42.32 261 ASP B N 1
ATOM 6785 C CA . ASP B 1 285 ? 34.681 88.775 164.552 1.00 43.34 261 ASP B CA 1
ATOM 6786 C C . ASP B 1 285 ? 35.956 87.996 164.902 1.00 42.96 261 ASP B C 1
ATOM 6787 O O . ASP B 1 285 ? 36.151 86.857 164.469 1.00 49.24 261 ASP B O 1
ATOM 6792 N N . ASP B 1 286 ? 36.851 88.610 165.674 1.00 44.84 262 ASP B N 1
ATOM 6793 C CA . ASP B 1 286 ? 38.138 87.984 165.976 1.00 56.58 262 ASP B CA 1
ATOM 6794 C C . ASP B 1 286 ? 38.111 87.143 167.250 1.00 52.70 262 ASP B C 1
ATOM 6795 O O . ASP B 1 286 ? 39.175 86.777 167.762 1.00 50.40 262 ASP B O 1
ATOM 6800 N N . THR B 1 287 ? 36.925 86.828 167.764 1.00 44.91 263 THR B N 1
ATOM 6801 C CA . THR B 1 287 ? 36.748 85.739 168.714 1.00 46.48 263 THR B CA 1
ATOM 6802 C C . THR B 1 287 ? 36.348 84.430 168.037 1.00 42.94 263 THR B C 1
ATOM 6803 O O . THR B 1 287 ? 36.361 83.377 168.681 1.00 41.05 263 THR B O 1
ATOM 6807 N N . GLN B 1 288 ? 36.003 84.468 166.759 1.00 45.39 264 GLN B N 1
ATOM 6808 C CA . GLN B 1 288 ? 35.516 83.318 166.026 1.00 32.41 264 GLN B CA 1
ATOM 6809 C C . GLN B 1 288 ? 36.571 82.810 165.061 1.00 34.99 264 GLN B C 1
ATOM 6810 O O . GLN B 1 288 ? 37.504 83.525 164.680 1.00 36.51 264 GLN B O 1
ATOM 6816 N N . THR B 1 289 ? 36.409 81.555 164.672 1.00 29.23 265 THR B N 1
ATOM 6817 C CA . THR B 1 289 ? 36.876 81.158 163.365 1.00 28.28 265 THR B CA 1
ATOM 6818 C C . THR B 1 289 ? 35.958 81.825 162.347 1.00 28.97 265 THR B C 1
ATOM 6819 O O . THR B 1 289 ? 34.784 82.061 162.638 1.00 28.68 265 THR B O 1
ATOM 6823 N N . PRO B 1 290 ? 36.458 82.166 161.161 1.00 27.85 266 PRO B N 1
ATOM 6824 C CA . PRO B 1 290 ? 35.567 82.788 160.170 1.00 23.58 266 PRO B CA 1
ATOM 6825 C C . PRO B 1 290 ? 34.401 81.856 159.883 1.00 23.36 266 PRO B C 1
ATOM 6826 O O . PRO B 1 290 ? 34.592 80.660 159.656 1.00 26.99 266 PRO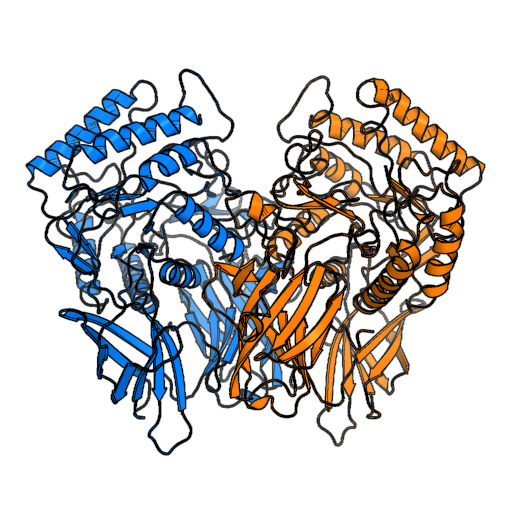 B O 1
ATOM 6830 N N . LEU B 1 291 ? 33.179 82.393 159.963 1.00 21.40 267 LEU B N 1
ATOM 6831 C CA . LEU B 1 291 ? 32.006 81.558 159.724 1.00 18.61 267 LEU B CA 1
ATOM 6832 C C . LEU B 1 291 ? 31.843 81.249 158.254 1.00 24.39 267 LEU B C 1
ATOM 6833 O O . LEU B 1 291 ? 31.187 80.261 157.909 1.00 27.16 267 LEU B O 1
ATOM 6838 N N . ASP B 1 292 ? 32.443 82.068 157.395 1.00 23.55 268 ASP B N 1
ATOM 6839 C CA . ASP B 1 292 ? 32.381 81.909 155.954 1.00 24.28 268 ASP B CA 1
ATOM 6840 C C . ASP B 1 292 ? 33.516 82.711 155.341 1.00 25.93 268 ASP B C 1
ATOM 6841 O O . ASP B 1 292 ? 33.919 83.753 155.870 1.00 21.14 268 ASP B O 1
ATOM 6846 N N . THR B 1 293 ? 34.012 82.211 154.214 1.00 25.21 269 THR B N 1
ATOM 6847 C CA . THR B 1 293 ? 34.955 82.917 153.369 1.00 22.86 269 THR B CA 1
ATOM 6848 C C . THR B 1 293 ? 34.491 82.783 151.927 1.00 28.88 269 THR B C 1
ATOM 6849 O O . THR B 1 293 ? 34.088 81.698 151.492 1.00 27.31 269 THR B O 1
ATOM 6853 N N . TYR B 1 294 ? 34.554 83.880 151.185 1.00 24.64 270 TYR B N 1
ATOM 6854 C CA . TYR B 1 294 ? 34.399 83.812 149.748 1.00 21.15 270 TYR B CA 1
ATOM 6855 C C . TYR B 1 294 ? 35.563 84.551 149.104 1.00 27.03 270 TYR B C 1
ATOM 6856 O O . TYR B 1 294 ? 36.165 85.443 149.711 1.00 25.00 270 TYR B O 1
ATOM 6865 N N . THR B 1 295 ? 35.886 84.156 147.871 1.00 30.50 271 THR B N 1
ATOM 6866 C CA . THR B 1 295 ? 37.073 84.642 147.177 1.00 31.81 271 THR B CA 1
ATOM 6867 C C . THR B 1 295 ? 36.785 84.778 145.684 1.00 36.11 271 THR B C 1
ATOM 6868 O O . THR B 1 295 ? 36.182 83.891 145.070 1.00 38.70 271 THR B O 1
ATOM 6872 N N . ASP B 1 296 ? 37.233 85.886 145.100 1.00 30.83 272 ASP B N 1
ATOM 6873 C CA . ASP B 1 296 ? 37.009 86.097 143.682 1.00 27.75 272 ASP B CA 1
ATOM 6874 C C . ASP B 1 296 ? 38.061 87.059 143.163 1.00 30.77 272 ASP B C 1
ATOM 6875 O O . ASP B 1 296 ? 38.596 87.878 143.913 1.00 31.43 272 ASP B O 1
ATOM 6880 N N . ARG B 1 297 ? 38.353 86.948 141.873 1.00 35.57 273 ARG B N 1
ATOM 6881 C CA . ARG B 1 297 ? 39.320 87.812 141.211 1.00 29.33 273 ARG B CA 1
ATOM 6882 C C . ARG B 1 297 ? 38.575 88.899 140.454 1.00 24.58 273 ARG B C 1
ATOM 6883 O O . ARG B 1 297 ? 37.581 88.622 139.776 1.00 35.65 273 ARG B O 1
ATOM 6891 N N . ILE B 1 298 ? 39.035 90.132 140.593 1.00 23.99 274 ILE B N 1
ATOM 6892 C CA . ILE B 1 298 ? 38.400 91.270 139.947 1.00 25.70 274 ILE B CA 1
ATOM 6893 C C . ILE B 1 298 ? 39.475 92.133 139.307 1.00 25.19 274 ILE B C 1
ATOM 6894 O O . ILE B 1 298 ? 40.636 92.138 139.730 1.00 25.06 274 ILE B O 1
ATOM 6899 N N . GLY B 1 299 ? 39.080 92.874 138.283 1.00 27.55 275 GLY B N 1
ATOM 6900 C CA . GLY B 1 299 ? 39.976 93.788 137.597 1.00 28.69 275 GLY B CA 1
ATOM 6901 C C . GLY B 1 299 ? 39.523 95.212 137.860 1.00 23.68 275 GLY B C 1
ATOM 6902 O O . GLY B 1 299 ? 38.319 95.491 137.871 1.00 22.33 275 GLY B O 1
ATOM 6903 N N . ILE B 1 300 ? 40.489 96.099 138.072 1.00 18.99 276 ILE B N 1
ATOM 6904 C CA . ILE B 1 300 ? 40.202 97.506 138.333 1.00 24.93 276 ILE B CA 1
ATOM 6905 C C . ILE B 1 300 ? 40.195 98.242 136.998 1.00 26.19 276 ILE B C 1
ATOM 6906 O O . ILE B 1 300 ? 41.250 98.437 136.391 1.00 27.93 276 ILE B O 1
ATOM 6911 N N . ARG B 1 301 ? 39.006 98.663 136.554 1.00 26.84 277 ARG B N 1
ATOM 6912 C CA . ARG B 1 301 ? 38.796 99.279 135.247 1.00 23.58 277 ARG B CA 1
ATOM 6913 C C . ARG B 1 301 ? 37.440 99.973 135.246 1.00 24.73 277 ARG B C 1
ATOM 6914 O O . ARG B 1 301 ? 36.539 99.571 135.978 1.00 27.52 277 ARG B O 1
ATOM 6922 N N . THR B 1 302 ? 37.286 101.006 134.416 1.00 25.31 278 THR B N 1
ATOM 6923 C CA . THR B 1 302 ? 35.996 101.677 134.303 1.00 23.74 278 THR B CA 1
ATOM 6924 C C . THR B 1 302 ? 35.534 101.708 132.851 1.00 28.39 278 THR B C 1
ATOM 6925 O O . THR B 1 302 ? 36.345 101.812 131.926 1.00 34.95 278 THR B O 1
ATOM 6929 N N . ILE B 1 303 ? 34.216 101.628 132.657 1.00 26.32 279 ILE B N 1
ATOM 6930 C CA . ILE B 1 303 ? 33.599 101.637 131.332 1.00 26.63 279 ILE B CA 1
ATOM 6931 C C . ILE B 1 303 ? 32.605 102.787 131.236 1.00 27.83 279 ILE B C 1
ATOM 6932 O O . ILE B 1 303 ? 31.671 102.877 132.039 1.00 36.45 279 ILE B O 1
ATOM 6937 N N . LYS B 1 304 ? 32.790 103.649 130.243 1.00 28.78 280 LYS B N 1
ATOM 6938 C CA . LYS B 1 304 ? 31.872 104.756 129.995 1.00 33.31 280 LYS B CA 1
ATOM 6939 C C . LYS B 1 304 ? 31.567 104.860 128.504 1.00 32.12 280 LYS B C 1
ATOM 6940 O O . LYS B 1 304 ? 32.451 104.677 127.663 1.00 30.37 280 LYS B O 1
ATOM 6946 N N . ILE B 1 305 ? 30.313 105.137 128.184 1.00 29.27 281 ILE B N 1
ATOM 6947 C CA . ILE B 1 305 ? 29.953 105.647 126.869 1.00 29.48 281 ILE B CA 1
ATOM 6948 C C . ILE B 1 305 ? 29.984 107.170 126.952 1.00 30.74 281 ILE B C 1
ATOM 6949 O O . ILE B 1 305 ? 29.385 107.756 127.859 1.00 30.36 281 ILE B O 1
ATOM 6954 N N . SER B 1 306 ? 30.709 107.814 126.036 1.00 31.98 282 SER B N 1
ATOM 6955 C CA . SER B 1 306 ? 30.783 109.275 125.992 1.00 26.62 282 SER B CA 1
ATOM 6956 C C . SER B 1 306 ? 30.632 109.726 124.551 1.00 27.99 282 SER B C 1
ATOM 6957 O O . SER B 1 306 ? 31.521 109.484 123.731 1.00 32.22 282 SER B O 1
ATOM 6960 N N . GLY B 1 307 ? 29.541 110.416 124.255 1.00 30.38 283 GLY B N 1
ATOM 6961 C CA . GLY B 1 307 ? 29.288 110.765 122.871 1.00 26.28 283 GLY B CA 1
ATOM 6962 C C . GLY B 1 307 ? 29.188 109.486 122.073 1.00 30.86 283 GLY B C 1
ATOM 6963 O O . GLY B 1 307 ? 28.400 108.588 122.396 1.00 30.58 283 GLY B O 1
ATOM 6964 N N . THR B 1 308 ? 29.997 109.384 121.022 1.00 32.88 284 THR B N 1
ATOM 6965 C CA . THR B 1 308 ? 30.102 108.152 120.256 1.00 31.94 284 THR B CA 1
ATOM 6966 C C . THR B 1 308 ? 31.298 107.314 120.685 1.00 34.78 284 THR B C 1
ATOM 6967 O O . THR B 1 308 ? 31.652 106.360 119.990 1.00 43.29 284 THR B O 1
ATOM 6971 N N . ASP B 1 309 ? 31.932 107.649 121.799 1.00 29.49 285 ASP B N 1
ATOM 6972 C CA . ASP B 1 309 ? 33.101 106.923 122.268 1.00 33.78 285 ASP B CA 1
ATOM 6973 C C . ASP B 1 309 ? 32.722 105.847 123.281 1.00 35.47 285 ASP B C 1
ATOM 6974 O O . ASP B 1 309 ? 31.858 106.049 124.139 1.00 33.67 285 ASP B O 1
ATOM 6979 N N . ILE B 1 310 ? 33.377 104.699 123.165 1.00 37.28 286 ILE B N 1
ATOM 6980 C CA . ILE B 1 310 ? 33.426 103.692 124.212 1.00 29.96 286 ILE B CA 1
ATOM 6981 C C . ILE B 1 310 ? 34.764 103.857 124.905 1.00 29.79 286 ILE B C 1
ATOM 6982 O O . ILE B 1 310 ? 35.815 103.702 124.273 1.00 36.71 286 ILE B O 1
ATOM 6987 N N . LEU B 1 311 ? 34.743 104.174 126.189 1.00 28.72 287 LEU B N 1
ATOM 6988 C CA . LEU B 1 311 ? 35.962 104.442 126.930 1.00 26.11 287 LEU B CA 1
ATOM 6989 C C . LEU B 1 311 ? 36.214 103.327 127.932 1.00 31.77 287 LEU B C 1
ATOM 6990 O O . LEU B 1 311 ? 35.332 102.987 128.729 1.00 35.41 287 LEU B O 1
ATOM 6995 N N . VAL B 1 312 ? 37.409 102.753 127.878 1.00 30.98 288 VAL B N 1
ATOM 6996 C CA . VAL B 1 312 ? 37.900 101.848 128.908 1.00 28.48 288 VAL B CA 1
ATOM 6997 C C . VAL B 1 312 ? 39.023 102.576 129.629 1.00 32.74 288 VAL B C 1
ATOM 6998 O O . VAL B 1 312 ? 40.048 102.917 129.019 1.00 32.03 288 VAL B O 1
ATOM 7002 N N . ASN B 1 313 ? 38.821 102.840 130.921 1.00 28.08 289 ASN B N 1
ATOM 7003 C CA . ASN B 1 313 ? 39.799 103.577 131.716 1.00 31.63 289 ASN B CA 1
ATOM 7004 C C . ASN B 1 313 ? 40.007 104.972 131.151 1.00 35.22 289 ASN B C 1
ATOM 7005 O O . ASN B 1 313 ? 41.102 105.532 131.238 1.00 34.07 289 ASN B O 1
ATOM 7010 N N . ASP B 1 314 ? 38.966 105.523 130.535 1.00 33.08 290 ASP B N 1
ATOM 7011 C CA . ASP B 1 314 ? 38.928 106.907 130.086 1.00 35.13 290 ASP B CA 1
ATOM 7012 C C . ASP B 1 314 ? 39.661 107.177 128.782 1.00 37.34 290 ASP B C 1
ATOM 7013 O O . ASP B 1 314 ? 39.780 108.352 128.419 1.00 36.35 290 ASP B O 1
ATOM 7018 N N . LYS B 1 315 ? 40.178 106.138 128.070 1.00 38.96 291 LYS B N 1
ATOM 7019 C CA . LYS B 1 315 ? 40.715 106.249 126.712 1.00 34.66 291 LYS B CA 1
ATOM 7020 C C . LYS B 1 315 ? 39.816 105.482 125.751 1.00 34.46 291 LYS B C 1
ATOM 7021 O O . LYS B 1 315 ? 39.349 104.389 126.091 1.00 38.27 291 LYS B O 1
ATOM 7027 N N . PRO B 1 316 ? 39.538 106.014 124.566 1.00 33.36 292 PRO B N 1
ATOM 7028 C CA . PRO B 1 316 ? 38.635 105.317 123.640 1.00 31.27 292 PRO B CA 1
ATOM 7029 C C . PRO B 1 316 ? 39.243 104.027 123.115 1.00 29.30 292 PRO B C 1
ATOM 7030 O O . PRO B 1 316 ? 40.461 103.871 123.050 1.00 28.18 292 PRO B O 1
ATOM 7034 N N . ILE B 1 317 ? 38.371 103.093 122.727 1.00 32.43 293 ILE B N 1
ATOM 7035 C CA . ILE B 1 317 ? 38.794 101.813 122.166 1.00 32.36 293 ILE B CA 1
ATOM 7036 C C . ILE B 1 317 ? 37.946 101.471 120.945 1.00 26.93 293 ILE B C 1
ATOM 7037 O O . ILE B 1 317 ? 36.947 102.125 120.647 1.00 27.21 293 ILE B O 1
ATOM 7042 N N . TYR B 1 318 ? 38.366 100.420 120.242 1.00 22.35 294 TYR B N 1
ATOM 7043 C CA . TYR B 1 318 ? 37.725 99.969 119.014 1.00 27.24 294 TYR B CA 1
ATOM 7044 C C . TYR B 1 318 ? 37.577 98.454 119.075 1.00 28.00 294 TYR B C 1
ATOM 7045 O O . TYR B 1 318 ? 38.578 97.735 119.166 1.00 27.83 294 TYR B O 1
ATOM 7054 N N . LEU B 1 319 ? 36.337 97.969 119.026 1.00 24.37 295 LEU B N 1
ATOM 7055 C CA . LEU B 1 319 ? 36.088 96.550 119.221 1.00 23.49 295 LEU B CA 1
ATOM 7056 C C . LEU B 1 319 ? 36.420 95.782 117.954 1.00 28.30 295 LEU B C 1
ATOM 7057 O O . LEU B 1 319 ? 36.064 96.204 116.849 1.00 30.31 295 LEU B O 1
ATOM 7062 N N . LYS B 1 320 ? 37.103 94.648 118.119 1.00 27.66 296 LYS B N 1
ATOM 7063 C CA . LYS B 1 320 ? 37.357 93.713 117.025 1.00 27.84 296 LYS B CA 1
ATOM 7064 C C . LYS B 1 320 ? 37.093 92.306 117.535 1.00 28.39 296 LYS B C 1
ATOM 7065 O O . LYS B 1 320 ? 37.573 91.955 118.619 1.00 29.67 296 LYS B O 1
ATOM 7071 N N . GLY B 1 321 ? 36.336 91.507 116.768 1.00 25.02 297 GLY B N 1
ATOM 7072 C CA . GLY B 1 321 ? 36.064 90.133 117.172 1.00 23.49 297 GLY B CA 1
ATOM 7073 C C . GLY B 1 321 ? 34.889 89.411 116.531 1.00 24.80 297 GLY B C 1
ATOM 7074 O O . GLY B 1 321 ? 34.646 89.558 115.330 1.00 21.28 297 GLY B O 1
ATOM 7075 N N . PHE B 1 322 ? 34.156 88.637 117.350 1.00 22.91 298 PHE B N 1
ATOM 7076 C CA . PHE B 1 322 ? 33.087 87.715 116.963 1.00 19.91 298 PHE B CA 1
ATOM 7077 C C . PHE B 1 322 ? 31.965 87.837 117.995 1.00 30.61 298 PHE B C 1
ATOM 7078 O O . PHE B 1 322 ? 32.186 88.375 119.082 1.00 34.46 298 PHE B O 1
ATOM 7086 N N . GLY B 1 323 ? 30.762 87.301 117.738 1.00 26.81 299 GLY B N 1
ATOM 7087 C CA . GLY B 1 323 ? 30.413 86.289 116.783 1.00 20.94 299 GLY B CA 1
ATOM 7088 C C . GLY B 1 323 ? 30.664 84.863 117.265 1.00 29.66 299 GLY B C 1
ATOM 7089 O O . GLY B 1 323 ? 31.390 84.153 116.575 1.00 38.30 299 GLY B O 1
ATOM 7090 N N . ARG B 1 324 ? 30.107 84.395 118.392 1.00 24.81 300 ARG B N 1
ATOM 7091 C CA . ARG B 1 324 ? 30.423 83.034 118.845 1.00 29.17 300 ARG B CA 1
ATOM 7092 C C . ARG B 1 324 ? 29.177 82.215 119.153 1.00 29.96 300 ARG B C 1
ATOM 7093 O O . ARG B 1 324 ? 28.076 82.745 119.319 1.00 33.88 300 ARG B O 1
ATOM 7101 N N . HIS B 1 325 ? 29.382 80.898 119.251 1.00 25.46 301 HIS B N 1
ATOM 7102 C CA . HIS B 1 325 ? 28.463 79.995 119.933 1.00 26.93 301 HIS B CA 1
ATOM 7103 C C . HIS B 1 325 ? 29.252 79.087 120.876 1.00 30.23 301 HIS B C 1
ATOM 7104 O O . HIS B 1 325 ? 30.473 78.926 120.752 1.00 28.43 301 HIS B O 1
ATOM 7111 N N . GLU B 1 326 ? 28.551 78.486 121.835 1.00 23.55 302 GLU B N 1
ATOM 7112 C CA . GLU B 1 326 ? 29.143 77.364 122.558 1.00 24.37 302 GLU B CA 1
ATOM 7113 C C . GLU B 1 326 ? 28.748 76.118 121.785 1.00 23.46 302 GLU B C 1
ATOM 7114 O O . GLU B 1 326 ? 27.673 75.553 121.976 1.00 28.77 302 GLU B O 1
ATOM 7120 N N . ASP B 1 327 ? 29.621 75.697 120.881 1.00 19.88 303 ASP B N 1
ATOM 7121 C CA . ASP B 1 327 ? 29.328 74.564 120.021 1.00 22.47 303 ASP B CA 1
ATOM 7122 C C . ASP B 1 327 ? 30.637 73.836 119.772 1.00 20.72 303 ASP B C 1
ATOM 7123 O O . ASP B 1 327 ? 31.672 74.465 119.552 1.00 21.79 303 ASP B O 1
ATOM 7128 N N . SER B 1 328 ? 30.597 72.514 119.870 1.00 20.16 304 SER B N 1
ATOM 7129 C CA . SER B 1 328 ? 31.759 71.687 119.586 1.00 24.77 304 SER B CA 1
ATOM 7130 C C . SER B 1 328 ? 31.234 70.355 119.091 1.00 26.92 304 SER B C 1
ATOM 7131 O O . SER B 1 328 ? 30.112 69.974 119.442 1.00 29.31 304 SER B O 1
ATOM 7134 N N . PRO B 1 329 ? 31.995 69.637 118.257 1.00 30.15 305 PRO B N 1
ATOM 7135 C CA . PRO B 1 329 ? 31.460 68.381 117.699 1.00 28.64 305 PRO B CA 1
ATOM 7136 C C . PRO B 1 329 ? 31.017 67.388 118.757 1.00 31.94 305 PRO B C 1
ATOM 7137 O O . PRO B 1 329 ? 29.924 66.819 118.628 1.00 38.90 305 PRO B O 1
ATOM 7141 N N . PHE B 1 330 ? 31.807 67.185 119.819 1.00 30.08 306 PHE B N 1
ATOM 7142 C CA . PHE B 1 330 ? 31.522 66.101 120.757 1.00 31.80 306 PHE B CA 1
ATOM 7143 C C . PHE B 1 330 ? 30.718 66.520 121.978 1.00 34.24 306 PHE B C 1
ATOM 7144 O O . PHE B 1 330 ? 29.992 65.689 122.537 1.00 34.06 306 PHE B O 1
ATOM 7152 N N . ALA B 1 331 ? 30.818 67.774 122.413 1.00 31.39 307 ALA B N 1
ATOM 7153 C CA . ALA B 1 331 ? 30.041 68.202 123.566 1.00 28.18 307 ALA B CA 1
ATOM 7154 C C . ALA B 1 331 ? 28.719 68.873 123.197 1.00 28.74 307 ALA B C 1
ATOM 7155 O O . ALA B 1 331 ? 27.929 69.194 124.096 1.00 27.99 307 ALA B O 1
ATOM 7157 N N . GLY B 1 332 ? 28.447 69.075 121.915 1.00 25.33 308 GLY B N 1
ATOM 7158 C CA . GLY B 1 332 ? 27.271 69.841 121.551 1.00 21.70 308 GLY B CA 1
ATOM 7159 C C . GLY B 1 332 ? 27.378 71.228 122.152 1.00 26.94 308 GLY B C 1
ATOM 7160 O O . GLY B 1 332 ? 28.356 71.960 121.931 1.00 26.15 308 GLY B O 1
ATOM 7161 N N . ARG B 1 333 ? 26.375 71.597 122.943 1.00 26.13 309 ARG B N 1
ATOM 7162 C CA . ARG B 1 333 ? 26.323 72.896 123.591 1.00 20.94 309 ARG B CA 1
ATOM 7163 C C . ARG B 1 333 ? 26.972 72.879 124.968 1.00 26.45 309 ARG B C 1
ATOM 7164 O O . ARG B 1 333 ? 27.014 73.915 125.637 1.00 29.06 309 ARG B O 1
ATOM 7172 N N . ALA B 1 334 ? 27.491 71.735 125.401 1.00 24.56 310 ALA B N 1
ATOM 7173 C CA . ALA B 1 334 ? 28.091 71.633 126.721 1.00 25.85 310 ALA B CA 1
ATOM 7174 C C . ALA B 1 334 ? 29.438 72.351 126.766 1.00 23.88 310 ALA B C 1
ATOM 7175 O O . ALA B 1 334 ? 30.114 72.525 125.756 1.00 20.78 310 ALA B O 1
ATOM 7177 N N . PHE B 1 335 ? 29.839 72.762 127.961 1.00 25.91 311 PHE B N 1
ATOM 7178 C CA . PHE B 1 335 ? 31.116 73.440 128.094 1.00 25.01 311 PHE B CA 1
ATOM 7179 C C . PHE B 1 335 ? 32.246 72.426 128.035 1.00 26.95 311 PHE B C 1
ATOM 7180 O O . PHE B 1 335 ? 32.214 71.402 128.725 1.00 26.78 311 PHE B O 1
ATOM 7188 N N . ASP B 1 336 ? 33.234 72.709 127.196 1.00 24.94 312 ASP B N 1
ATOM 7189 C CA . ASP B 1 336 ? 34.464 71.940 127.119 1.00 25.15 312 ASP B CA 1
ATOM 7190 C C . ASP B 1 336 ? 35.626 72.912 127.277 1.00 30.89 312 ASP B C 1
ATOM 7191 O O . ASP B 1 336 ? 35.743 73.874 126.507 1.00 30.79 312 ASP B O 1
ATOM 7196 N N . LEU B 1 337 ? 36.481 72.665 128.278 1.00 27.48 313 LEU B N 1
ATOM 7197 C CA . LEU B 1 337 ? 37.595 73.569 128.532 1.00 22.62 313 LEU B CA 1
ATOM 7198 C C . LEU B 1 337 ? 38.613 73.561 127.395 1.00 27.22 313 LEU B C 1
ATOM 7199 O O . LEU B 1 337 ? 39.264 74.580 127.142 1.00 22.55 313 LEU B O 1
ATOM 7204 N N . ASN B 1 338 ? 38.788 72.426 126.715 1.00 26.21 314 ASN B N 1
ATOM 7205 C CA . ASN B 1 338 ? 39.745 72.377 125.619 1.00 26.29 314 ASN B CA 1
ATOM 7206 C C . ASN B 1 338 ? 39.299 73.273 124.469 1.00 31.57 314 ASN B C 1
ATOM 7207 O O . ASN B 1 338 ? 40.063 74.125 124.001 1.00 29.80 314 ASN B O 1
ATOM 7212 N N . VAL B 1 339 ? 38.055 73.115 124.012 1.00 27.81 315 VAL B N 1
ATOM 7213 C CA . VAL B 1 339 ? 37.575 73.962 122.927 1.00 30.86 315 VAL B CA 1
ATOM 7214 C C . VAL B 1 339 ? 37.615 75.430 123.330 1.00 31.95 315 VAL B C 1
ATOM 7215 O O . VAL B 1 339 ? 37.943 76.303 122.520 1.00 35.08 315 VAL B O 1
ATOM 7219 N N . GLU B 1 340 ? 37.291 75.734 124.582 1.00 33.07 316 GLU B N 1
ATOM 7220 C CA . GLU B 1 340 ? 37.304 77.134 124.987 1.00 32.62 316 GLU B CA 1
ATOM 7221 C C . GLU B 1 340 ? 38.718 77.702 124.963 1.00 30.45 316 GLU B C 1
ATOM 7222 O O . GLU B 1 340 ? 38.925 78.846 124.549 1.00 35.87 316 GLU B O 1
ATOM 7228 N N . LYS B 1 341 ? 39.711 76.920 125.376 1.00 28.49 317 LYS B N 1
ATOM 7229 C CA . LYS B 1 341 ? 41.063 77.456 125.398 1.00 26.29 317 LYS B CA 1
ATOM 7230 C C . LYS B 1 341 ? 41.612 77.646 123.986 1.00 26.39 317 LYS B C 1
ATOM 7231 O O . LYS B 1 341 ? 42.411 78.558 123.756 1.00 29.07 317 LYS B O 1
ATOM 7237 N N . LYS B 1 342 ? 41.170 76.835 123.022 1.00 29.90 318 LYS B N 1
ATOM 7238 C CA . LYS B 1 342 ? 41.616 77.006 121.637 1.00 27.74 318 LYS B CA 1
ATOM 7239 C C . LYS B 1 342 ? 40.959 78.223 120.980 1.00 30.37 318 LYS B C 1
ATOM 7240 O O . LYS B 1 342 ? 41.639 79.030 120.331 1.00 27.91 318 LYS B O 1
ATOM 7246 N N . ASP B 1 343 ? 39.635 78.366 121.125 1.00 26.86 319 ASP B N 1
ATOM 7247 C CA . ASP B 1 343 ? 38.970 79.611 120.748 1.00 22.89 319 ASP B CA 1
ATOM 7248 C C . ASP B 1 343 ? 39.734 80.837 121.251 1.00 27.71 319 ASP B C 1
ATOM 7249 O O . ASP B 1 343 ? 39.900 81.817 120.517 1.00 28.86 319 ASP B O 1
ATOM 7254 N N . PHE B 1 344 ? 40.212 80.817 122.497 1.00 24.43 320 PHE B N 1
ATOM 7255 C CA . PHE B 1 344 ? 40.973 81.975 122.954 1.00 25.48 320 PHE B CA 1
ATOM 7256 C C . PHE B 1 344 ? 42.352 82.011 122.320 1.00 26.85 320 PHE B C 1
ATOM 7257 O O . PHE B 1 344 ? 42.865 83.093 122.008 1.00 28.49 320 PHE B O 1
ATOM 7265 N N . ALA B 1 345 ? 42.979 80.851 122.124 1.00 28.12 321 ALA B N 1
ATOM 7266 C CA . ALA B 1 345 ? 44.271 80.852 121.446 1.00 29.85 321 ALA B CA 1
ATOM 7267 C C . ALA B 1 345 ? 44.135 81.488 120.075 1.00 25.78 321 ALA B C 1
ATOM 7268 O O . ALA B 1 345 ? 44.901 82.389 119.709 1.00 24.28 321 ALA B O 1
ATOM 7270 N N . LEU B 1 346 ? 43.121 81.059 119.324 1.00 23.57 322 LEU B N 1
ATOM 7271 C CA . LEU B 1 346 ? 42.881 81.626 118.005 1.00 23.39 322 LEU B CA 1
ATOM 7272 C C . LEU B 1 346 ? 42.571 83.114 118.104 1.00 23.84 322 LEU B C 1
ATOM 7273 O O . LEU B 1 346 ? 43.210 83.938 117.438 1.00 21.85 322 LEU B O 1
ATOM 7278 N N . MET B 1 347 ? 41.621 83.483 118.972 1.00 25.66 323 MET B N 1
ATOM 7279 C CA . MET B 1 347 ? 41.211 84.881 119.053 1.00 24.88 323 MET B CA 1
ATOM 7280 C C . MET B 1 347 ? 42.365 85.803 119.436 1.00 22.62 323 MET B C 1
ATOM 7281 O O . MET B 1 347 ? 42.406 86.949 118.982 1.00 25.67 323 MET B O 1
ATOM 7286 N N . LYS B 1 348 ? 43.299 85.344 120.273 1.00 22.34 324 LYS B N 1
ATOM 7287 C CA . LYS B 1 348 ? 44.461 86.175 120.582 1.00 26.15 324 LYS B CA 1
ATOM 7288 C C . LYS B 1 348 ? 45.373 86.317 119.367 1.00 25.44 324 LYS B C 1
ATOM 7289 O O . LYS B 1 348 ? 45.793 87.426 119.019 1.00 27.35 324 LYS B O 1
ATOM 7295 N N . TRP B 1 349 ? 45.677 85.195 118.706 1.00 25.54 325 TRP B N 1
ATOM 7296 C CA . TRP B 1 349 ? 46.465 85.195 117.476 1.00 19.87 325 TRP B CA 1
ATOM 7297 C C . TRP B 1 349 ? 45.928 86.175 116.434 1.00 26.93 325 TRP B C 1
ATOM 7298 O O . TRP B 1 349 ? 46.691 86.915 115.800 1.00 28.26 325 TRP B O 1
ATOM 7309 N N . ILE B 1 350 ? 44.613 86.168 116.209 1.00 25.59 326 ILE B N 1
ATOM 7310 C CA . ILE B 1 350 ? 44.063 86.890 115.066 1.00 23.84 326 ILE B CA 1
ATOM 7311 C C . ILE B 1 350 ? 43.877 88.371 115.332 1.00 29.34 326 ILE B C 1
ATOM 7312 O O . ILE B 1 350 ? 43.582 89.126 114.388 1.00 29.12 326 ILE B O 1
ATOM 7317 N N . GLY B 1 351 ? 44.025 88.799 116.586 1.00 22.75 327 GLY B N 1
ATOM 7318 C CA . GLY B 1 351 ? 43.984 90.198 116.948 1.00 19.08 327 GLY B CA 1
ATOM 7319 C C . GLY B 1 351 ? 42.691 90.661 117.557 1.00 19.28 327 GLY B C 1
ATOM 7320 O O . GLY B 1 351 ? 42.521 91.866 117.771 1.00 25.43 327 GLY B O 1
ATOM 7321 N N . ALA B 1 352 ? 41.771 89.753 117.836 1.00 21.51 328 ALA B N 1
ATOM 7322 C CA . ALA B 1 352 ? 40.520 90.148 118.445 1.00 21.45 328 ALA B CA 1
ATOM 7323 C C . ALA B 1 352 ? 40.752 90.686 119.854 1.00 25.52 328 ALA B C 1
ATOM 7324 O O . ALA B 1 352 ? 41.767 90.418 120.504 1.00 23.97 328 ALA B O 1
ATOM 7326 N N . ASN B 1 353 ? 39.792 91.473 120.319 1.00 27.66 329 ASN B N 1
ATOM 7327 C CA . ASN B 1 353 ? 39.782 91.884 121.714 1.00 25.84 329 ASN B CA 1
ATOM 7328 C C . ASN B 1 353 ? 38.375 91.876 122.273 1.00 25.71 329 ASN B C 1
ATOM 7329 O O . ASN B 1 353 ? 38.160 92.419 123.362 1.00 27.52 329 ASN B O 1
ATOM 7334 N N . SER B 1 354 ? 37.413 91.292 121.567 1.00 22.55 330 SER B N 1
ATOM 7335 C CA . SER B 1 354 ? 36.051 91.288 122.073 1.00 23.51 330 SER B CA 1
ATOM 7336 C C . SER B 1 354 ? 35.275 90.170 121.410 1.00 21.80 330 SER B C 1
ATOM 7337 O O . SER B 1 354 ? 35.682 89.637 120.380 1.00 26.01 330 SER B O 1
ATOM 7340 N N . PHE B 1 355 ? 34.166 89.800 122.038 1.00 21.81 331 PHE B N 1
ATOM 7341 C CA . PHE B 1 355 ? 33.216 88.895 121.414 1.00 25.14 331 PHE B CA 1
ATOM 7342 C C . PHE B 1 355 ? 31.914 88.963 122.188 1.00 27.04 331 PHE B C 1
ATOM 7343 O O . PHE B 1 355 ? 31.888 89.372 123.346 1.00 29.79 331 PHE B O 1
ATOM 7351 N N . ARG B 1 356 ? 30.827 88.601 121.519 1.00 27.81 332 ARG B N 1
ATOM 7352 C CA . ARG B 1 356 ? 29.499 88.617 122.112 1.00 25.00 332 ARG B CA 1
ATOM 7353 C C . ARG B 1 356 ? 29.038 87.182 122.360 1.00 26.30 332 ARG B C 1
ATOM 7354 O O . ARG B 1 356 ? 29.217 86.299 121.518 1.00 30.12 332 ARG B O 1
ATOM 7362 N N . THR B 1 357 ? 28.465 86.940 123.528 1.00 24.51 333 THR B N 1
ATOM 7363 C CA . THR B 1 357 ? 28.077 85.588 123.921 1.00 28.18 333 THR B CA 1
ATOM 7364 C C . THR B 1 357 ? 26.702 85.277 123.334 1.00 28.59 333 THR B C 1
ATOM 7365 O O . THR B 1 357 ? 25.699 85.109 124.033 1.00 30.68 333 THR B O 1
ATOM 7369 N N . SER B 1 358 ? 26.664 85.204 122.019 1.00 21.11 334 SER B N 1
ATOM 7370 C CA . SER B 1 358 ? 25.414 84.932 121.341 1.00 24.28 334 SER B CA 1
ATOM 7371 C C . SER B 1 358 ? 25.149 83.434 121.341 1.00 28.81 334 SER B C 1
ATOM 7372 O O . SER B 1 358 ? 26.061 82.639 121.098 1.00 33.07 334 SER B O 1
ATOM 7375 N N . HIS B 1 359 ? 23.904 83.041 121.622 1.00 24.40 335 HIS B N 1
ATOM 7376 C CA . HIS B 1 359 ? 22.818 83.946 121.995 1.00 27.32 335 HIS B CA 1
ATOM 7377 C C . HIS B 1 359 ? 22.263 83.579 123.360 1.00 29.66 335 HIS B C 1
ATOM 7378 O O . HIS B 1 359 ? 21.066 83.353 123.517 1.00 30.40 335 HIS B O 1
ATOM 7385 N N . TYR B 1 360 ? 23.128 83.514 124.342 1.00 24.98 336 TYR B N 1
ATOM 7386 C CA . TYR B 1 360 ? 22.713 82.979 125.622 1.00 23.19 336 TYR B CA 1
ATOM 7387 C C . TYR B 1 360 ? 23.901 83.089 126.568 1.00 25.96 336 TYR B C 1
ATOM 7388 O O . TYR B 1 360 ? 25.052 83.174 126.117 1.00 26.62 336 TYR B O 1
ATOM 7397 N N . PRO B 1 361 ? 23.667 83.150 127.872 1.00 21.95 337 PRO B N 1
ATOM 7398 C CA . PRO B 1 361 ? 24.788 83.181 128.820 1.00 19.57 337 PRO B CA 1
ATOM 7399 C C . PRO B 1 361 ? 25.716 81.990 128.619 1.00 22.32 337 PRO B C 1
ATOM 7400 O O . PRO B 1 361 ? 25.267 80.860 128.416 1.00 22.27 337 PRO B O 1
ATOM 7404 N N . TYR B 1 362 ? 27.023 82.240 128.679 1.00 23.55 338 TYR B N 1
ATOM 7405 C CA . TYR B 1 362 ? 27.960 81.132 128.543 1.00 25.03 338 TYR B CA 1
ATOM 7406 C C . TYR B 1 362 ? 28.320 80.544 129.915 1.00 27.54 338 TYR B C 1
ATOM 7407 O O . TYR B 1 362 ? 28.066 81.136 130.968 1.00 23.11 338 TYR B O 1
ATOM 7416 N N . ASP B 1 363 ? 28.905 79.344 129.883 1.00 27.15 339 ASP B N 1
ATOM 7417 C CA . ASP B 1 363 ? 29.482 78.745 131.079 1.00 26.10 339 ASP B CA 1
ATOM 7418 C C . ASP B 1 363 ? 30.365 79.752 131.805 1.00 25.74 339 ASP B C 1
ATOM 7419 O O . ASP B 1 363 ? 31.143 80.480 131.185 1.00 23.35 339 ASP B O 1
ATOM 7424 N N . GLU B 1 364 ? 30.254 79.773 133.136 1.00 25.17 340 GLU B N 1
ATOM 7425 C CA . GLU B 1 364 ? 30.896 80.829 133.905 1.00 22.19 340 GLU B CA 1
ATOM 7426 C C . GLU B 1 364 ? 32.401 80.843 133.686 1.00 29.76 340 GLU B C 1
ATOM 7427 O O . GLU B 1 364 ? 33.034 81.907 133.768 1.00 28.21 340 GLU B O 1
ATOM 7433 N N . GLN B 1 365 ? 32.989 79.682 133.387 1.00 29.48 341 GLN B N 1
ATOM 7434 C CA . GLN B 1 365 ? 34.434 79.618 133.219 1.00 30.96 341 GLN B CA 1
ATOM 7435 C C . GLN B 1 365 ? 34.909 80.466 132.049 1.00 29.19 341 GLN B C 1
ATOM 7436 O O . GLN B 1 365 ? 36.094 80.815 132.000 1.00 32.48 341 GLN B O 1
ATOM 7442 N N . VAL B 1 366 ? 34.013 80.820 131.120 1.00 25.87 342 VAL B N 1
ATOM 7443 C CA . VAL B 1 366 ? 34.415 81.593 129.948 1.00 23.99 342 VAL B CA 1
ATOM 7444 C C . VAL B 1 366 ? 34.693 83.031 130.339 1.00 26.98 342 VAL B C 1
ATOM 7445 O O . VAL B 1 366 ? 35.607 83.672 129.803 1.00 26.18 342 VAL B O 1
ATOM 7449 N N . TYR B 1 367 ? 33.902 83.570 131.270 1.00 27.71 343 TYR B N 1
ATOM 7450 C CA . TYR B 1 367 ? 34.115 84.950 131.678 1.00 22.66 343 TYR B CA 1
ATOM 7451 C C . TYR B 1 367 ? 35.367 85.074 132.525 1.00 27.74 343 TYR B C 1
ATOM 7452 O O . TYR B 1 367 ? 36.023 86.122 132.499 1.00 30.28 343 TYR B O 1
ATOM 7461 N N . LYS B 1 368 ? 35.736 84.009 133.250 1.00 30.96 344 LYS B N 1
ATOM 7462 C CA . LYS B 1 368 ? 36.993 84.018 133.996 1.00 25.57 344 LYS B CA 1
ATOM 7463 C C . LYS B 1 368 ? 38.190 84.086 133.054 1.00 28.73 344 LYS B C 1
ATOM 7464 O O . LYS B 1 368 ? 39.181 84.770 133.343 1.00 32.05 344 LYS B O 1
ATOM 7470 N N . ILE B 1 369 ? 38.105 83.412 131.906 1.00 24.17 345 ILE B N 1
ATOM 7471 C CA . ILE B 1 369 ? 39.203 83.473 130.947 1.00 23.99 345 ILE B CA 1
ATOM 7472 C C . ILE B 1 369 ? 39.238 84.816 130.209 1.00 24.58 345 ILE B C 1
ATOM 7473 O O . ILE B 1 369 ? 40.316 85.311 129.865 1.00 27.01 345 ILE B O 1
ATOM 7478 N N . ALA B 1 370 ? 38.088 85.432 129.947 1.00 19.61 346 ALA B N 1
ATOM 7479 C CA . ALA B 1 370 ? 38.124 86.777 129.389 1.00 19.33 346 ALA B CA 1
ATOM 7480 C C . ALA B 1 370 ? 38.748 87.760 130.380 1.00 26.72 346 ALA B C 1
ATOM 7481 O O . ALA B 1 370 ? 39.483 88.674 129.980 1.00 25.32 346 ALA B O 1
ATOM 7483 N N . ASP B 1 371 ? 38.469 87.597 131.681 1.00 24.35 347 ASP B N 1
ATOM 7484 C CA . ASP B 1 371 ? 39.130 88.443 132.671 1.00 22.63 347 ASP B CA 1
ATOM 7485 C C . ASP B 1 371 ? 40.639 88.232 132.621 1.00 25.46 347 ASP B C 1
ATOM 7486 O O . ASP B 1 371 ? 41.418 89.192 132.616 1.00 19.53 347 ASP B O 1
ATOM 7491 N N . GLU B 1 372 ? 41.067 86.967 132.561 1.00 25.97 348 GLU B N 1
ATOM 7492 C CA . GLU B 1 372 ? 42.491 86.653 132.578 1.00 26.79 348 GLU B CA 1
ATOM 7493 C C . GLU B 1 372 ? 43.197 87.140 131.314 1.00 28.05 348 GLU B C 1
ATOM 7494 O O . GLU B 1 372 ? 44.381 87.496 131.361 1.00 23.68 348 GLU B O 1
ATOM 7500 N N . GLU B 1 373 ? 42.485 87.182 130.185 1.00 30.60 349 GLU B N 1
ATOM 7501 C CA . GLU B 1 373 ? 43.061 87.497 128.884 1.00 24.44 349 GLU B CA 1
ATOM 7502 C C . GLU B 1 373 ? 42.724 88.895 128.382 1.00 23.17 349 GLU B C 1
ATOM 7503 O O . GLU B 1 373 ? 43.119 89.245 127.271 1.00 24.01 349 GLU B O 1
ATOM 7509 N N . GLY B 1 374 ? 41.991 89.694 129.149 1.00 27.78 350 GLY B N 1
ATOM 7510 C CA . GLY B 1 374 ? 41.756 91.077 128.767 1.00 24.79 350 GLY B CA 1
ATOM 7511 C C . GLY B 1 374 ? 40.796 91.274 127.613 1.00 27.25 350 GLY B C 1
ATOM 7512 O O . GLY B 1 374 ? 40.978 92.206 126.816 1.00 23.71 350 GLY B O 1
ATOM 7513 N N . PHE B 1 375 ? 39.765 90.437 127.511 1.00 22.93 351 PHE B N 1
ATOM 7514 C CA . PHE B 1 375 ? 38.766 90.548 126.464 1.00 24.67 351 PHE B CA 1
ATOM 7515 C C . PHE B 1 375 ? 37.532 91.300 126.947 1.00 26.85 351 PHE B C 1
ATOM 7516 O O . PHE B 1 375 ? 37.205 91.300 128.135 1.00 23.98 351 PHE B O 1
ATOM 7524 N N . LEU B 1 376 ? 36.829 91.915 126.001 1.00 25.01 352 LEU B N 1
ATOM 7525 C CA . LEU B 1 376 ? 35.593 92.635 126.265 1.00 21.84 352 LEU B CA 1
ATOM 7526 C C . LEU B 1 376 ? 34.410 91.819 125.755 1.00 25.45 352 LEU B C 1
ATOM 7527 O O . LEU B 1 376 ? 34.292 91.583 124.548 1.00 22.60 352 LEU B O 1
ATOM 7532 N N . LEU B 1 377 ? 33.532 91.394 126.669 1.00 22.59 353 LEU B N 1
ATOM 7533 C CA . LEU B 1 377 ? 32.389 90.558 126.328 1.00 17.34 353 LEU B CA 1
ATOM 7534 C C . LEU B 1 377 ? 31.094 91.355 126.352 1.00 22.96 353 LEU B C 1
ATOM 7535 O O . LEU B 1 377 ? 30.890 92.220 127.210 1.00 25.56 353 LEU B O 1
ATOM 7540 N N . THR B 1 378 ? 30.226 91.053 125.402 1.00 18.69 354 THR B N 1
ATOM 7541 C CA . THR B 1 378 ? 28.846 91.491 125.422 1.00 18.61 354 THR B CA 1
ATOM 7542 C C . THR B 1 378 ? 28.032 90.302 125.902 1.00 23.15 354 THR B C 1
ATOM 7543 O O . THR B 1 378 ? 27.919 89.293 125.202 1.00 25.20 354 THR B O 1
ATOM 7547 N N . ASP B 1 379 ? 27.483 90.414 127.100 1.00 23.29 355 ASP B N 1
ATOM 7548 C CA . ASP B 1 379 ? 26.770 89.316 127.730 1.00 20.70 355 ASP B CA 1
ATOM 7549 C C . ASP B 1 379 ? 25.315 89.338 127.272 1.00 22.41 355 ASP B C 1
ATOM 7550 O O . ASP B 1 379 ? 24.622 90.341 127.459 1.00 24.91 355 ASP B O 1
ATOM 7555 N N . GLU B 1 380 ? 24.852 88.247 126.666 1.00 24.10 356 GLU B N 1
ATOM 7556 C CA . GLU B 1 380 ? 23.533 88.215 126.050 1.00 21.57 356 GLU B CA 1
ATOM 7557 C C . GLU B 1 380 ? 22.611 87.236 126.768 1.00 24.06 356 GLU B C 1
ATOM 7558 O O . GLU B 1 380 ? 23.021 86.142 127.168 1.00 23.96 356 GLU B O 1
ATOM 7564 N N . VAL B 1 381 ? 21.362 87.648 126.935 1.00 23.80 357 VAL B N 1
ATOM 7565 C CA . VAL B 1 381 ? 20.311 86.833 127.529 1.00 17.71 357 VAL B CA 1
ATOM 7566 C C . VAL B 1 381 ? 19.622 86.113 126.376 1.00 22.29 357 VAL B C 1
ATOM 7567 O O . VAL B 1 381 ? 19.700 86.591 125.238 1.00 28.39 357 VAL B O 1
ATOM 7571 N N . PRO B 1 382 ? 18.971 84.960 126.587 1.00 22.21 358 PRO B N 1
ATOM 7572 C CA . PRO B 1 382 ? 18.577 84.133 125.435 1.00 23.01 358 PRO B CA 1
ATOM 7573 C C . PRO B 1 382 ? 17.266 84.543 124.792 1.00 26.95 358 PRO B C 1
ATOM 7574 O O . PRO B 1 382 ? 16.425 83.684 124.511 1.00 30.31 358 PRO B O 1
ATOM 7578 N N . ALA B 1 383 ? 17.080 85.832 124.535 1.00 26.02 359 ALA B N 1
ATOM 7579 C CA . ALA B 1 383 ? 15.837 86.319 123.944 1.00 28.29 359 ALA B CA 1
ATOM 7580 C C . ALA B 1 383 ? 16.006 86.500 122.431 1.00 29.33 359 ALA B C 1
ATOM 7581 O O . ALA B 1 383 ? 16.019 87.615 121.895 1.00 26.89 359 ALA B O 1
ATOM 7583 N N . VAL B 1 384 ? 16.160 85.346 121.745 1.00 29.20 360 VAL B N 1
ATOM 7584 C CA . VAL B 1 384 ? 16.080 85.216 120.291 1.00 19.25 360 VAL B CA 1
ATOM 7585 C C . VAL B 1 384 ? 14.707 84.705 119.928 1.00 23.72 360 VAL B C 1
ATOM 7586 O O . VAL B 1 384 ? 14.076 83.956 120.684 1.00 27.78 360 VAL B O 1
ATOM 7590 N N . GLY B 1 385 ? 14.266 85.049 118.728 1.00 23.40 361 GLY B N 1
ATOM 7591 C CA . GLY B 1 385 ? 13.028 84.522 118.213 1.00 22.45 361 GLY B CA 1
ATOM 7592 C C . GLY B 1 385 ? 11.835 85.429 118.355 1.00 23.57 361 GLY B C 1
ATOM 7593 O O . GLY B 1 385 ? 10.730 85.009 118.011 1.00 31.01 361 GLY B O 1
ATOM 7594 N N . PHE B 1 386 ? 12.016 86.654 118.850 1.00 25.73 362 PHE B N 1
ATOM 7595 C CA . PHE B 1 386 ? 10.907 87.589 119.042 1.00 33.70 362 PHE B CA 1
ATOM 7596 C C . PHE B 1 386 ? 10.551 88.216 117.689 1.00 38.43 362 PHE B C 1
ATOM 7597 O O . PHE B 1 386 ? 10.629 89.427 117.473 1.00 39.92 362 PHE B O 1
ATOM 7605 N N . LYS B 1 387 ? 10.148 87.347 116.768 1.00 39.99 363 LYS B N 1
ATOM 7606 C CA . LYS B 1 387 ? 10.199 87.650 115.347 1.00 42.20 363 LYS B CA 1
ATOM 7607 C C . LYS B 1 387 ? 9.670 86.459 114.577 1.00 48.69 363 LYS B C 1
ATOM 7608 O O . LYS B 1 387 ? 10.324 85.411 114.543 1.00 45.59 363 LYS B O 1
ATOM 7614 N N . MET B 1 388 ? 8.496 86.604 113.967 1.00 61.38 364 MET B N 1
ATOM 7615 C CA . MET B 1 388 ? 7.893 85.552 113.159 1.00 58.74 364 MET B CA 1
ATOM 7616 C C . MET B 1 388 ? 8.083 85.883 111.684 1.00 65.97 364 MET B C 1
ATOM 7617 O O . MET B 1 388 ? 7.669 86.955 111.227 1.00 66.50 364 MET B O 1
ATOM 7622 N N . ALA B 1 389 ? 8.716 84.967 110.947 1.00 74.00 365 ALA B N 1
ATOM 7623 C CA . ALA B 1 389 ? 9.024 85.196 109.533 1.00 82.65 365 ALA B CA 1
ATOM 7624 C C . ALA B 1 389 ? 7.921 84.654 108.620 1.00 73.62 365 ALA B C 1
ATOM 7625 O O . ALA B 1 389 ? 6.794 85.158 108.622 1.00 61.39 365 ALA B O 1
ATOM 7627 N N . SER B 1 400 ? 4.138 88.449 113.547 1.00 64.88 376 SER B N 1
ATOM 7628 C CA . SER B 1 400 ? 3.323 89.387 114.326 1.00 71.10 376 SER B CA 1
ATOM 7629 C C . SER B 1 400 ? 3.639 89.350 115.846 1.00 64.46 376 SER B C 1
ATOM 7630 O O . SER B 1 400 ? 2.807 89.750 116.673 1.00 57.71 376 SER B O 1
ATOM 7632 N N . PHE B 1 401 ? 4.871 88.938 116.180 1.00 63.05 377 PHE B N 1
ATOM 7633 C CA . PHE B 1 401 ? 5.228 88.424 117.504 1.00 51.43 377 PHE B CA 1
ATOM 7634 C C . PHE B 1 401 ? 4.614 89.186 118.673 1.00 45.66 377 PHE B C 1
ATOM 7635 O O . PHE B 1 401 ? 3.887 88.604 119.485 1.00 46.72 377 PHE B O 1
ATOM 7643 N N . PHE B 1 402 ? 4.923 90.480 118.799 1.00 49.09 378 PHE B N 1
ATOM 7644 C CA . PHE B 1 402 ? 4.506 91.248 119.973 1.00 46.34 378 PHE B CA 1
ATOM 7645 C C . PHE B 1 402 ? 3.002 91.434 120.062 1.00 51.76 378 PHE B C 1
ATOM 7646 O O . PHE B 1 402 ? 2.509 91.850 121.121 1.00 47.11 378 PHE B O 1
ATOM 7654 N N . LYS B 1 403 ? 2.271 91.142 118.983 1.00 50.70 379 LYS B N 1
ATOM 7655 C CA . LYS B 1 403 ? 0.814 91.183 119.035 1.00 54.98 379 LYS B CA 1
ATOM 7656 C C . LYS B 1 403 ? 0.262 90.261 120.135 1.00 58.46 379 LYS B C 1
ATOM 7657 O O . LYS B 1 403 ? -0.540 90.692 120.978 1.00 49.96 379 LYS B O 1
ATOM 7659 N N . GLY B 1 404 ? 0.742 89.008 120.183 1.00 53.20 380 GLY B N 1
ATOM 7660 C CA . GLY B 1 404 ? 0.044 87.893 120.802 1.00 39.52 380 GLY B CA 1
ATOM 7661 C C . GLY B 1 404 ? -0.077 87.884 122.315 1.00 41.98 380 GLY B C 1
ATOM 7662 O O . GLY B 1 404 ? 0.308 88.828 123.009 1.00 51.10 380 GLY B O 1
ATOM 7663 N N . PRO B 1 405 ? -0.650 86.770 122.858 1.00 45.44 381 PRO B N 1
ATOM 7664 C CA . PRO B 1 405 ? -0.913 86.661 124.306 1.00 43.00 381 PRO B CA 1
ATOM 7665 C C . PRO B 1 405 ? 0.158 85.915 125.090 1.00 40.96 381 PRO B C 1
ATOM 7666 O O . PRO B 1 405 ? 0.087 85.824 126.319 1.00 51.41 381 PRO B O 1
ATOM 7670 N N . TRP B 1 406 ? 1.128 85.333 124.399 1.00 43.42 382 TRP B N 1
ATOM 7671 C CA . TRP B 1 406 ? 2.274 84.721 125.056 1.00 40.55 382 TRP B CA 1
ATOM 7672 C C . TRP B 1 406 ? 3.256 85.749 125.582 1.00 34.63 382 TRP B C 1
ATOM 7673 O O . TRP B 1 406 ? 4.288 85.362 126.122 1.00 38.20 382 TRP B O 1
ATOM 7684 N N . LEU B 1 407 ? 2.985 87.039 125.402 1.00 31.68 383 LEU B N 1
ATOM 7685 C CA . LEU B 1 407 ? 3.903 88.064 125.873 1.00 30.34 383 LEU B CA 1
ATOM 7686 C C . LEU B 1 407 ? 3.919 88.171 127.391 1.00 39.52 383 LEU B C 1
ATOM 7687 O O . LEU B 1 407 ? 4.943 88.557 127.965 1.00 39.75 383 LEU B O 1
ATOM 7692 N N . LYS B 1 408 ? 2.803 87.863 128.060 1.00 38.91 384 LYS B N 1
ATOM 7693 C CA . LYS B 1 408 ? 2.768 88.006 129.510 1.00 35.64 384 LYS B CA 1
ATOM 7694 C C . LYS B 1 408 ? 3.738 87.035 130.173 1.00 38.07 384 LYS B C 1
ATOM 7695 O O . LYS B 1 408 ? 4.616 87.448 130.943 1.00 35.22 384 LYS B O 1
ATOM 7701 N N . LYS B 1 409 ? 3.605 85.738 129.876 1.00 38.72 385 LYS B N 1
ATOM 7702 C CA . LYS B 1 409 ? 4.495 84.749 130.485 1.00 36.84 385 LYS B CA 1
ATOM 7703 C C . LYS B 1 409 ? 5.918 84.887 129.950 1.00 35.35 385 LYS B C 1
ATOM 7704 O O . LYS B 1 409 ? 6.892 84.805 130.712 1.00 31.48 385 LYS B O 1
ATOM 7710 N N . LEU B 1 410 ? 6.057 85.108 128.641 1.00 34.23 386 LEU B N 1
ATOM 7711 C CA . LEU B 1 410 ? 7.380 85.343 128.078 1.00 33.64 386 LEU B CA 1
ATOM 7712 C C . LEU B 1 410 ? 8.114 86.418 128.863 1.00 29.36 386 LEU B C 1
ATOM 7713 O O . LEU B 1 410 ? 9.274 86.238 129.248 1.00 27.98 386 LEU B O 1
ATOM 7718 N N . HIS B 1 411 ? 7.435 87.532 129.143 1.00 28.16 387 HIS B N 1
ATOM 7719 C CA . HIS B 1 411 ? 8.106 88.646 129.804 1.00 30.40 387 HIS B CA 1
ATOM 7720 C C . HIS B 1 411 ? 8.602 88.277 131.203 1.00 31.94 387 HIS B C 1
ATOM 7721 O O . HIS B 1 411 ? 9.700 88.685 131.603 1.00 28.13 387 HIS B O 1
ATOM 7728 N N . GLU B 1 412 ? 7.807 87.543 131.982 1.00 31.10 388 GLU B N 1
ATOM 7729 C CA . GLU B 1 412 ? 8.298 87.142 133.291 1.00 28.93 388 GLU B CA 1
ATOM 7730 C C . GLU B 1 412 ? 9.626 86.416 133.159 1.00 31.18 388 GLU B C 1
ATOM 7731 O O . GLU B 1 412 ? 10.609 86.757 133.827 1.00 36.00 388 GLU B O 1
ATOM 7737 N N . ARG B 1 413 ? 9.682 85.427 132.270 1.00 28.41 389 ARG B N 1
ATOM 7738 C CA . ARG B 1 413 ? 10.907 84.653 132.108 1.00 27.63 389 ARG B CA 1
ATOM 7739 C C . ARG B 1 413 ? 12.051 85.505 131.565 1.00 31.88 389 ARG B C 1
ATOM 7740 O O . ARG B 1 413 ? 13.202 85.355 131.994 1.00 34.29 389 ARG B O 1
ATOM 7748 N N . HIS B 1 414 ? 11.754 86.411 130.631 1.00 27.07 390 HIS B N 1
ATOM 7749 C CA . HIS B 1 414 ? 12.766 87.314 130.094 1.00 23.98 390 HIS B CA 1
ATOM 7750 C C . HIS B 1 414 ? 13.381 88.194 131.188 1.00 28.67 390 HIS B C 1
ATOM 7751 O O . HIS B 1 414 ? 14.604 88.233 131.357 1.00 25.99 390 HIS B O 1
ATOM 7758 N N . ILE B 1 415 ? 12.553 88.933 131.935 1.00 32.41 391 ILE B N 1
ATOM 7759 C CA . ILE B 1 415 ? 13.112 89.806 132.970 1.00 30.35 391 ILE B CA 1
ATOM 7760 C C . ILE B 1 415 ? 13.805 88.977 134.043 1.00 32.67 391 ILE B C 1
ATOM 7761 O O . ILE B 1 415 ? 14.823 89.396 134.606 1.00 31.85 391 ILE B O 1
ATOM 7766 N N . ASP B 1 416 ? 13.265 87.793 134.353 1.00 28.47 392 ASP B N 1
ATOM 7767 C CA . ASP B 1 416 ? 13.910 86.948 135.348 1.00 26.40 392 ASP B CA 1
ATOM 7768 C C . ASP B 1 416 ? 15.260 86.454 134.845 1.00 29.48 392 ASP B C 1
ATOM 7769 O O . ASP B 1 416 ? 16.255 86.487 135.582 1.00 26.63 392 ASP B O 1
ATOM 7774 N N . GLN B 1 417 ? 15.327 86.023 133.581 1.00 32.27 393 GLN B N 1
ATOM 7775 C CA . GLN B 1 417 ? 16.615 85.646 133.013 1.00 22.82 393 GLN B CA 1
ATOM 7776 C C . GLN B 1 417 ? 17.568 86.837 132.911 1.00 24.74 393 GLN B C 1
ATOM 7777 O O . GLN B 1 417 ? 18.781 86.656 133.040 1.00 24.80 393 GLN B O 1
ATOM 7783 N N . ILE B 1 418 ? 17.055 88.058 132.722 1.00 26.69 394 ILE B N 1
ATOM 7784 C CA . ILE B 1 418 ? 17.943 89.222 132.724 1.00 25.22 394 ILE B CA 1
ATOM 7785 C C . ILE B 1 418 ? 18.477 89.496 134.122 1.00 24.78 394 ILE B C 1
ATOM 7786 O O . ILE B 1 418 ? 19.658 89.818 134.291 1.00 25.80 394 ILE B O 1
ATOM 7791 N N . ARG B 1 419 ? 17.619 89.407 135.143 1.00 26.79 395 ARG B N 1
ATOM 7792 C CA . ARG B 1 419 ? 18.093 89.603 136.514 1.00 28.24 395 ARG B CA 1
ATOM 7793 C C . ARG B 1 419 ? 19.172 88.589 136.863 1.00 31.40 395 ARG B C 1
ATOM 7794 O O . ARG B 1 419 ? 20.258 88.954 137.331 1.00 30.20 395 ARG B O 1
ATOM 7802 N N . ASP B 1 420 ? 18.900 87.304 136.624 1.00 29.86 396 ASP B N 1
ATOM 7803 C CA . ASP B 1 420 ? 19.853 86.283 137.040 1.00 31.88 396 ASP B CA 1
ATOM 7804 C C . ASP B 1 420 ? 21.165 86.408 136.264 1.00 31.02 396 ASP B C 1
ATOM 7805 O O . ASP B 1 420 ? 22.250 86.242 136.837 1.00 27.29 396 ASP B O 1
ATOM 7810 N N . LEU B 1 421 ? 21.097 86.754 134.976 1.00 29.51 397 LEU B N 1
ATOM 7811 C CA . LEU B 1 421 ? 22.326 86.945 134.212 1.00 24.23 397 LEU B CA 1
ATOM 7812 C C . LEU B 1 421 ? 23.180 88.051 134.813 1.00 30.70 397 LEU B C 1
ATOM 7813 O O . LEU B 1 421 ? 24.400 87.898 134.974 1.00 27.04 397 LEU B O 1
ATOM 7818 N N . ILE B 1 422 ? 22.558 89.194 135.124 1.00 29.35 398 ILE B N 1
ATOM 7819 C CA . ILE B 1 422 ? 23.338 90.336 135.587 1.00 25.82 398 ILE B CA 1
ATOM 7820 C C . ILE B 1 422 ? 23.879 90.065 136.981 1.00 26.00 398 ILE B C 1
ATOM 7821 O O . ILE B 1 422 ? 24.993 90.492 137.326 1.00 24.34 398 ILE B O 1
ATOM 7826 N N . LYS B 1 423 ? 23.135 89.294 137.776 1.00 26.57 399 LYS B N 1
ATOM 7827 C CA . LYS B 1 423 ? 23.589 88.915 139.110 1.00 25.44 399 LYS B CA 1
ATOM 7828 C C . LYS B 1 423 ? 24.778 87.976 139.045 1.00 24.14 399 LYS B C 1
ATOM 7829 O O . LYS B 1 423 ? 25.667 88.047 139.902 1.00 26.36 399 LYS B O 1
ATOM 7835 N N . ARG B 1 424 ? 24.807 87.091 138.047 1.00 20.09 400 ARG B N 1
ATOM 7836 C CA . ARG B 1 424 ? 25.863 86.091 137.963 1.00 19.29 400 ARG B CA 1
ATOM 7837 C C . ARG B 1 424 ? 27.182 86.689 137.500 1.00 21.68 400 ARG B C 1
ATOM 7838 O O . ARG B 1 424 ? 28.241 86.323 138.016 1.00 20.79 400 ARG B O 1
ATOM 7846 N N . ASP B 1 425 ? 27.144 87.599 136.526 1.00 26.04 401 ASP B N 1
ATOM 7847 C CA . ASP B 1 425 ? 28.346 88.021 135.822 1.00 23.47 401 ASP B CA 1
ATOM 7848 C C . ASP B 1 425 ? 28.758 89.456 136.126 1.00 25.12 401 ASP B C 1
ATOM 7849 O O . ASP B 1 425 ? 29.773 89.909 135.588 1.00 26.77 401 ASP B O 1
ATOM 7854 N N . LYS B 1 426 ? 28.022 90.171 136.991 1.00 22.92 402 LYS B N 1
ATOM 7855 C CA . LYS B 1 426 ? 28.242 91.609 137.167 1.00 20.86 402 LYS B CA 1
ATOM 7856 C C . LYS B 1 426 ? 29.668 91.950 137.602 1.00 21.66 402 LYS B C 1
ATOM 7857 O O . LYS B 1 426 ? 30.147 93.046 137.300 1.00 24.44 402 LYS B O 1
ATOM 7863 N N . ASN B 1 427 ? 30.365 91.057 138.307 1.00 19.97 403 ASN B N 1
ATOM 7864 C CA . ASN B 1 427 ? 31.680 91.407 138.848 1.00 25.60 403 ASN B CA 1
ATOM 7865 C C . ASN B 1 427 ? 32.842 91.045 137.930 1.00 26.57 403 ASN B C 1
ATOM 7866 O O . ASN B 1 427 ? 33.999 91.155 138.353 1.00 29.34 403 ASN B O 1
ATOM 7871 N N . HIS B 1 428 ? 32.573 90.599 136.716 1.00 20.79 404 HIS B N 1
ATOM 7872 C CA . HIS B 1 428 ? 33.647 90.253 135.802 1.00 22.67 404 HIS B CA 1
ATOM 7873 C C . HIS B 1 428 ? 34.157 91.514 135.117 1.00 25.14 404 HIS B C 1
ATOM 7874 O O . HIS B 1 428 ? 33.357 92.255 134.546 1.00 30.93 404 HIS B O 1
ATOM 7881 N N . PRO B 1 429 ? 35.463 91.791 135.135 1.00 22.61 405 PRO B N 1
ATOM 7882 C CA . PRO B 1 429 ? 35.948 92.987 134.426 1.00 22.70 405 PRO B CA 1
ATOM 7883 C C . PRO B 1 429 ? 35.698 92.944 132.943 1.00 25.44 405 PRO B C 1
ATOM 7884 O O . PRO B 1 429 ? 35.587 94.002 132.315 1.00 30.24 405 PRO B O 1
ATOM 7888 N N . SER B 1 430 ? 35.583 91.752 132.367 1.00 24.47 406 SER B N 1
ATOM 7889 C CA . SER B 1 430 ? 35.494 91.581 130.925 1.00 22.65 406 SER B CA 1
ATOM 7890 C C . SER B 1 430 ? 34.085 91.766 130.372 1.00 26.30 406 SER B C 1
ATOM 7891 O O . SER B 1 430 ? 33.929 91.926 129.154 1.00 28.98 406 SER B O 1
ATOM 7894 N N . VAL B 1 431 ? 33.052 91.709 131.207 1.00 21.66 407 VAL B N 1
ATOM 7895 C CA . VAL B 1 431 ? 31.725 92.053 130.715 1.00 22.60 407 VAL B CA 1
ATOM 7896 C C . VAL B 1 431 ? 31.687 93.547 130.436 1.00 25.58 407 VAL B C 1
ATOM 7897 O O . VAL B 1 431 ? 31.968 94.366 131.319 1.00 30.54 407 VAL B O 1
ATOM 7901 N N . LEU B 1 432 ? 31.341 93.907 129.210 1.00 21.68 408 LEU B N 1
ATOM 7902 C CA . LEU B 1 432 ? 31.312 95.299 128.785 1.00 23.65 408 LEU B CA 1
ATOM 7903 C C . LEU B 1 432 ? 29.904 95.869 128.708 1.00 26.68 408 LEU B C 1
ATOM 7904 O O . LEU B 1 432 ? 29.702 97.060 128.980 1.00 24.24 408 LEU B O 1
ATOM 7909 N N . ALA B 1 433 ? 28.931 95.034 128.361 1.00 21.98 409 ALA B N 1
ATOM 7910 C CA . ALA B 1 433 ? 27.607 95.494 127.997 1.00 19.85 409 ALA B CA 1
ATOM 7911 C C . ALA B 1 433 ? 26.662 94.313 128.072 1.00 22.86 409 ALA B C 1
ATOM 7912 O O . ALA B 1 433 ? 27.070 93.157 127.949 1.00 24.19 409 ALA B O 1
ATOM 7914 N N . TRP B 1 434 ? 25.390 94.616 128.265 1.00 23.58 410 TRP B N 1
ATOM 7915 C CA . TRP B 1 434 ? 24.356 93.600 128.331 1.00 22.23 410 TRP B CA 1
ATOM 7916 C C . TRP B 1 434 ? 23.511 93.692 127.068 1.00 23.65 410 TRP B C 1
ATOM 7917 O O . TRP B 1 434 ? 23.018 94.771 126.723 1.00 23.74 410 TRP B O 1
ATOM 7928 N N . SER B 1 435 ? 23.361 92.573 126.371 1.00 21.18 411 SER B N 1
ATOM 7929 C CA . SER B 1 435 ? 22.441 92.496 125.249 1.00 26.23 411 SER B CA 1
ATOM 7930 C C . SER B 1 435 ? 21.149 91.856 125.727 1.00 30.70 411 SER B C 1
ATOM 7931 O O . SER B 1 435 ? 21.172 90.764 126.315 1.00 27.07 411 SER B O 1
ATOM 7934 N N . LEU B 1 436 ? 20.027 92.546 125.489 1.00 28.92 412 LEU B N 1
ATOM 7935 C CA . LEU B 1 436 ? 18.743 92.140 126.040 1.00 23.66 412 LEU B CA 1
ATOM 7936 C C . LEU B 1 436 ? 17.798 91.535 125.013 1.00 25.81 412 LEU B C 1
ATOM 7937 O O . LEU B 1 436 ? 16.731 91.053 125.404 1.00 25.47 412 LEU B O 1
ATOM 7942 N N . PHE B 1 437 ? 18.137 91.584 123.723 1.00 24.99 413 PHE B N 1
ATOM 7943 C CA . PHE B 1 437 ? 17.443 90.856 122.664 1.00 23.50 413 PHE B CA 1
ATOM 7944 C C . PHE B 1 437 ? 18.447 90.515 121.571 1.00 29.17 413 PHE B C 1
ATOM 7945 O O . PHE B 1 437 ? 19.473 91.184 121.401 1.00 29.57 413 PHE B O 1
ATOM 7953 N N . ASN B 1 438 ? 18.106 89.520 120.769 1.00 26.53 414 ASN B N 1
ATOM 7954 C CA . ASN B 1 438 ? 18.801 89.338 119.506 1.00 28.06 414 ASN B CA 1
ATOM 7955 C C . ASN B 1 438 ? 17.793 89.298 118.374 1.00 29.37 414 ASN B C 1
ATOM 7956 O O . ASN B 1 438 ? 16.842 88.512 118.417 1.00 29.29 414 ASN B O 1
ATOM 7961 N N . GLU B 1 439 ? 18.016 90.146 117.363 1.00 34.31 415 GLU B N 1
ATOM 7962 C CA . GLU B 1 439 ? 17.158 90.348 116.202 1.00 28.24 415 GLU B CA 1
ATOM 7963 C C . GLU B 1 439 ? 15.671 90.279 116.553 1.00 30.67 415 GLU B C 1
ATOM 7964 O O . GLU B 1 439 ? 14.921 89.509 115.937 1.00 28.40 415 GLU B O 1
ATOM 7970 N N . PRO B 1 440 ? 15.199 91.051 117.530 1.00 32.43 416 PRO B N 1
ATOM 7971 C CA . PRO B 1 440 ? 13.753 91.136 117.743 1.00 31.12 416 PRO B CA 1
ATOM 7972 C C . PRO B 1 440 ? 13.127 91.933 116.616 1.00 32.36 416 PRO B C 1
ATOM 7973 O O . PRO B 1 440 ? 13.803 92.667 115.892 1.00 33.79 416 PRO B O 1
ATOM 7977 N N . ASP B 1 441 ? 11.816 91.780 116.471 1.00 31.38 417 ASP B N 1
ATOM 7978 C CA . ASP B 1 441 ? 11.076 92.525 115.459 1.00 32.82 417 ASP B CA 1
ATOM 7979 C C . ASP B 1 441 ? 10.817 93.937 115.976 1.00 35.08 417 ASP B C 1
ATOM 7980 O O . ASP B 1 441 ? 9.787 94.216 116.584 1.00 39.57 417 ASP B O 1
ATOM 7985 N N . THR B 1 442 ? 11.748 94.852 115.713 1.00 35.26 418 THR B N 1
ATOM 7986 C CA . THR B 1 442 ? 11.615 96.236 116.151 1.00 33.37 418 THR B CA 1
ATOM 7987 C C . THR B 1 442 ? 10.725 97.102 115.225 1.00 42.14 418 THR B C 1
ATOM 7988 O O . THR B 1 442 ? 10.634 98.314 115.465 1.00 44.80 418 THR B O 1
ATOM 7990 N N . ILE B 1 443 ? 10.050 96.543 114.210 1.00 36.44 419 ILE B N 1
ATOM 7991 C CA . ILE B 1 443 ? 9.279 97.375 113.273 1.00 36.42 419 ILE B CA 1
ATOM 7992 C C . ILE B 1 443 ? 7.823 97.503 113.695 1.00 33.20 419 ILE B C 1
ATOM 7993 O O . ILE B 1 443 ? 7.213 98.556 113.526 1.00 30.50 419 ILE B O 1
ATOM 7998 N N . ASP B 1 444 ? 7.245 96.409 114.161 1.00 37.40 420 ASP B N 1
ATOM 7999 C CA . ASP B 1 444 ? 6.037 96.385 114.973 1.00 37.53 420 ASP B CA 1
ATOM 8000 C C . ASP B 1 444 ? 6.021 97.531 115.981 1.00 43.16 420 ASP B C 1
ATOM 8001 O O . ASP B 1 444 ? 6.887 97.607 116.858 1.00 46.25 420 ASP B O 1
ATOM 8006 N N . GLU B 1 445 ? 5.030 98.425 115.893 1.00 42.55 421 GLU B N 1
ATOM 8007 C CA . GLU B 1 445 ? 4.950 99.464 116.924 1.00 36.82 421 GLU B CA 1
ATOM 8008 C C . GLU B 1 445 ? 4.621 98.878 118.299 1.00 39.19 421 GLU B C 1
ATOM 8009 O O . GLU B 1 445 ? 4.968 99.484 119.318 1.00 31.12 421 GLU B O 1
ATOM 8011 N N . ASN B 1 446 ? 3.956 97.713 118.355 1.00 37.97 422 ASN B N 1
ATOM 8012 C CA . ASN B 1 446 ? 3.692 97.062 119.640 1.00 36.32 422 ASN B CA 1
ATOM 8013 C C . ASN B 1 446 ? 4.957 96.590 120.333 1.00 38.74 422 ASN B C 1
ATOM 8014 O O . ASN B 1 446 ? 4.871 96.090 121.458 1.00 44.21 422 ASN B O 1
ATOM 8019 N N . ALA B 1 447 ? 6.113 96.689 119.690 1.00 32.66 423 ALA B N 1
ATOM 8020 C CA . ALA B 1 447 ? 7.335 96.333 120.384 1.00 30.58 423 ALA B CA 1
ATOM 8021 C C . ALA B 1 447 ? 7.764 97.396 121.380 1.00 32.17 423 ALA B C 1
ATOM 8022 O O . ALA B 1 447 ? 8.559 97.097 122.271 1.00 42.37 423 ALA B O 1
ATOM 8024 N N . VAL B 1 448 ? 7.252 98.616 121.267 1.00 32.23 424 VAL B N 1
ATOM 8025 C CA . VAL B 1 448 ? 7.764 99.723 122.070 1.00 27.46 424 VAL B CA 1
ATOM 8026 C C . VAL B 1 448 ? 7.268 99.608 123.505 1.00 29.33 424 VAL B C 1
ATOM 8027 O O . VAL B 1 448 ? 8.048 99.859 124.431 1.00 30.54 424 VAL B O 1
ATOM 8031 N N . PRO B 1 449 ? 6.011 99.235 123.761 1.00 34.51 425 PRO B N 1
ATOM 8032 C CA . PRO B 1 449 ? 5.621 99.017 125.169 1.00 29.94 425 PRO B CA 1
ATOM 8033 C C . PRO B 1 449 ? 6.490 97.979 125.852 1.00 33.43 425 PRO B C 1
ATOM 8034 O O . PRO B 1 449 ? 6.878 98.160 127.015 1.00 31.70 425 PRO B O 1
ATOM 8038 N N . TYR B 1 450 ? 6.822 96.897 125.135 1.00 38.27 426 TYR B N 1
ATOM 8039 C CA . TYR B 1 450 ? 7.640 95.828 125.701 1.00 31.40 426 TYR B CA 1
ATOM 8040 C C . TYR B 1 450 ? 9.062 96.303 125.966 1.00 30.39 426 TYR B C 1
ATOM 8041 O O . TYR B 1 450 ? 9.621 96.049 127.034 1.00 31.73 426 TYR B O 1
ATOM 8050 N N . PHE B 1 451 ? 9.672 96.989 125.006 1.00 27.03 427 PHE B N 1
ATOM 8051 C CA . PHE B 1 451 ? 10.997 97.544 125.258 1.00 29.90 427 PHE B CA 1
ATOM 8052 C C . PHE B 1 451 ? 10.982 98.525 126.428 1.00 30.60 427 PHE B C 1
ATOM 8053 O O . PHE B 1 451 ? 11.905 98.523 127.253 1.00 33.09 427 PHE B O 1
ATOM 8061 N N . LYS B 1 452 ? 9.959 99.387 126.512 1.00 31.39 428 LYS B N 1
ATOM 8062 C CA . LYS B 1 452 ? 9.902 100.327 127.630 1.00 29.02 428 LYS B CA 1
ATOM 8063 C C . LYS B 1 452 ? 9.919 99.579 128.949 1.00 31.13 428 LYS B C 1
ATOM 8064 O O . LYS B 1 452 ? 10.655 99.947 129.869 1.00 35.63 428 LYS B O 1
ATOM 8066 N N . GLN B 1 453 ? 9.138 98.502 129.046 1.00 29.24 429 GLN B N 1
ATOM 8067 C CA . GLN B 1 453 ? 9.082 97.738 130.286 1.00 31.23 429 GLN B CA 1
ATOM 8068 C C . GLN B 1 453 ? 10.435 97.091 130.600 1.00 32.22 429 GLN B C 1
ATOM 8069 O O . GLN B 1 453 ? 11.015 97.326 131.665 1.00 36.51 429 GLN B O 1
ATOM 8075 N N . ILE B 1 454 ? 10.963 96.286 129.669 1.00 29.90 430 ILE B N 1
ATOM 8076 C CA . ILE B 1 454 ? 12.262 95.635 129.856 1.00 26.34 430 ILE B CA 1
ATOM 8077 C C . ILE B 1 454 ? 13.327 96.648 130.260 1.00 30.77 430 ILE B C 1
ATOM 8078 O O . ILE B 1 454 ? 14.102 96.426 131.202 1.00 28.57 430 ILE B O 1
ATOM 8083 N N . PHE B 1 455 ? 13.403 97.769 129.542 1.00 28.79 431 PHE B N 1
ATOM 8084 C CA . PHE B 1 455 ? 14.469 98.717 129.842 1.00 27.90 431 PHE B CA 1
ATOM 8085 C C . PHE B 1 455 ? 14.253 99.387 131.190 1.00 29.24 431 PHE B C 1
ATOM 8086 O O . PHE B 1 455 ? 15.213 99.607 131.934 1.00 31.90 431 PHE B O 1
ATOM 8094 N N . ASP B 1 456 ? 13.004 99.702 131.536 1.00 32.08 432 ASP B N 1
ATOM 8095 C CA . ASP B 1 456 ? 12.737 100.303 132.837 1.00 28.73 432 ASP B CA 1
ATOM 8096 C C . ASP B 1 456 ? 13.152 99.364 133.954 1.00 31.65 432 ASP B C 1
ATOM 8097 O O . ASP B 1 456 ? 13.844 99.766 134.895 1.00 29.57 432 ASP B O 1
ATOM 8102 N N . GLU B 1 457 ? 12.752 98.097 133.852 1.00 28.46 433 GLU B N 1
ATOM 8103 C CA . GLU B 1 457 ? 12.948 97.139 134.926 1.00 28.96 433 GLU B CA 1
ATOM 8104 C C . GLU B 1 457 ? 14.400 96.734 135.112 1.00 31.02 433 GLU B C 1
ATOM 8105 O O . GLU B 1 457 ? 14.718 96.113 136.136 1.00 39.61 433 GLU B O 1
ATOM 8111 N N . SER B 1 458 ? 15.284 97.064 134.177 1.00 25.17 434 SER B N 1
ATOM 8112 C CA . SER B 1 458 ? 16.680 96.660 134.274 1.00 26.41 434 SER B CA 1
ATOM 8113 C C . SER B 1 458 ? 17.639 97.831 134.461 1.00 26.80 434 SER B C 1
ATOM 8114 O O . SER B 1 458 ? 18.839 97.608 134.663 1.00 28.44 434 SER B O 1
ATOM 8117 N N . LYS B 1 459 ? 17.149 99.070 134.436 1.00 25.30 435 LYS B N 1
ATOM 8118 C CA . LYS B 1 459 ? 18.055 100.210 134.462 1.00 30.83 435 LYS B CA 1
ATOM 8119 C C . LYS B 1 459 ? 18.934 100.268 135.708 1.00 27.64 435 LYS B C 1
ATOM 8120 O O . LYS B 1 459 ? 19.909 101.026 135.707 1.00 27.23 435 LYS B O 1
ATOM 8126 N N . ASP B 1 460 ? 18.639 99.503 136.766 1.00 26.22 436 ASP B N 1
ATOM 8127 C CA . ASP B 1 460 ? 19.440 99.596 137.985 1.00 27.82 436 ASP B CA 1
ATOM 8128 C C . ASP B 1 460 ? 19.983 98.253 138.474 1.00 26.89 436 ASP B C 1
ATOM 8129 O O . ASP B 1 460 ? 20.597 98.201 139.544 1.00 22.30 436 ASP B O 1
ATOM 8134 N N . LEU B 1 461 ? 19.814 97.174 137.708 1.00 29.19 437 LEU B N 1
ATOM 8135 C CA . LEU B 1 461 ? 20.299 95.866 138.142 1.00 22.22 437 LEU B CA 1
ATOM 8136 C C . LEU B 1 461 ? 21.818 95.818 138.269 1.00 24.38 437 LEU B C 1
ATOM 8137 O O . LEU B 1 461 ? 22.340 95.127 139.147 1.00 25.09 437 LEU B O 1
ATOM 8142 N N . ASP B 1 462 ? 22.548 96.508 137.376 1.00 29.71 438 ASP B N 1
ATOM 8143 C CA . ASP B 1 462 ? 24.007 96.426 137.314 1.00 27.53 438 ASP B CA 1
ATOM 8144 C C . ASP B 1 462 ? 24.640 97.586 138.075 1.00 25.94 438 ASP B C 1
ATOM 8145 O O . ASP B 1 462 ? 24.510 98.745 137.640 1.00 24.01 438 ASP B O 1
ATOM 8150 N N . PRO B 1 463 ? 25.341 97.328 139.186 1.00 21.30 439 PRO B N 1
ATOM 8151 C CA . PRO B 1 463 ? 25.936 98.430 139.961 1.00 19.94 439 PRO B CA 1
ATOM 8152 C C . PRO B 1 463 ? 26.925 99.244 139.160 1.00 24.60 439 PRO B C 1
ATOM 8153 O O . PRO B 1 463 ? 27.092 100.447 139.414 1.00 25.87 439 PRO B O 1
ATOM 8157 N N . GLN B 1 464 ? 27.617 98.618 138.216 1.00 21.21 440 GLN B N 1
ATOM 8158 C CA . GLN B 1 464 ? 28.503 99.373 137.356 1.00 20.74 440 GLN B CA 1
ATOM 8159 C C . GLN B 1 464 ? 27.748 100.149 136.285 1.00 23.19 440 GLN B C 1
ATOM 8160 O O . GLN B 1 464 ? 28.331 101.043 135.663 1.00 22.49 440 GLN B O 1
ATOM 8166 N N . GLY B 1 465 ? 26.470 99.845 136.082 1.00 22.30 441 GLY B N 1
ATOM 8167 C CA . GLY B 1 465 ? 25.668 100.600 135.135 1.00 21.98 441 GLY B CA 1
ATOM 8168 C C . GLY B 1 465 ? 26.262 100.660 133.749 1.00 28.06 441 GLY B C 1
ATOM 8169 O O . GLY B 1 465 ? 26.217 101.716 133.101 1.00 26.62 441 GLY B O 1
ATOM 8170 N N . ARG B 1 466 ? 26.841 99.538 133.276 1.00 23.49 442 ARG B N 1
ATOM 8171 C CA . ARG B 1 466 ? 27.326 99.385 131.909 1.00 23.80 442 ARG B CA 1
ATOM 8172 C C . ARG B 1 466 ? 26.216 99.565 130.875 1.00 27.87 442 ARG B C 1
ATOM 8173 O O . ARG B 1 466 ? 25.019 99.494 131.199 1.00 26.98 442 ARG B O 1
ATOM 8181 N N . PRO B 1 467 ? 26.587 99.744 129.611 1.00 23.67 443 PRO B N 1
ATOM 8182 C CA . PRO B 1 467 ? 25.583 99.915 128.552 1.00 23.81 443 PRO B CA 1
ATOM 8183 C C . PRO B 1 467 ? 24.699 98.683 128.374 1.00 24.99 443 PRO B C 1
ATOM 8184 O O . PRO B 1 467 ? 25.164 97.542 128.458 1.00 21.20 443 PRO B O 1
ATOM 8188 N N . ARG B 1 468 ? 23.413 98.930 128.093 1.00 26.71 444 ARG B N 1
ATOM 8189 C CA . ARG B 1 468 ? 22.434 97.896 127.756 1.00 24.20 444 ARG B CA 1
ATOM 8190 C C . ARG B 1 468 ? 21.938 98.100 126.331 1.00 26.85 444 ARG B C 1
ATOM 8191 O O . ARG B 1 468 ? 21.541 99.207 125.958 1.00 29.72 444 ARG B O 1
ATOM 8199 N N . THR B 1 469 ? 21.943 97.037 125.540 1.00 23.38 445 THR B N 1
ATOM 8200 C CA . THR B 1 469 ? 21.614 97.192 124.137 1.00 20.11 445 THR B CA 1
ATOM 8201 C C . THR B 1 469 ? 20.959 95.916 123.631 1.00 21.49 445 THR B C 1
ATOM 8202 O O . THR B 1 469 ? 20.437 95.112 124.409 1.00 25.54 445 THR B O 1
ATOM 8206 N N . PHE B 1 470 ? 20.985 95.742 122.315 1.00 26.50 446 PHE B N 1
ATOM 8207 C CA . PHE B 1 470 ? 20.435 94.594 121.602 1.00 29.98 446 PHE B CA 1
ATOM 8208 C C . PHE B 1 470 ? 20.879 94.724 120.160 1.00 24.98 446 PHE B C 1
ATOM 8209 O O . PHE B 1 470 ? 21.343 95.782 119.736 1.00 28.49 446 PHE B O 1
ATOM 8217 N N . THR B 1 471 ? 20.737 93.649 119.411 1.00 26.04 447 THR B N 1
ATOM 8218 C CA . THR B 1 471 ? 21.105 93.687 118.005 1.00 30.01 447 THR B CA 1
ATOM 8219 C C . THR B 1 471 ? 19.895 94.067 117.169 1.00 25.79 447 THR B C 1
ATOM 8220 O O . THR B 1 471 ? 18.786 93.592 117.409 1.00 25.90 447 THR B O 1
ATOM 8224 N N . LEU B 1 472 ? 20.114 94.949 116.204 1.00 29.38 448 LEU B N 1
ATOM 8225 C CA . LEU B 1 472 ? 19.109 95.270 115.197 1.00 33.20 448 LEU B CA 1
ATOM 8226 C C . LEU B 1 472 ? 19.311 94.366 113.982 1.00 33.05 448 LEU B C 1
ATOM 8227 O O . LEU B 1 472 ? 20.399 94.347 113.391 1.00 27.07 448 LEU B O 1
ATOM 8232 N N . SER B 1 473 ? 18.272 93.618 113.609 1.00 38.86 449 SER B N 1
ATOM 8233 C CA . SER B 1 473 ? 18.378 92.768 112.427 1.00 36.53 449 SER B CA 1
ATOM 8234 C C . SER B 1 473 ? 18.411 93.609 111.155 1.00 32.79 449 SER B C 1
ATOM 8235 O O . SER B 1 473 ? 18.223 94.828 111.163 1.00 26.72 449 SER B O 1
ATOM 8238 N N . GLU B 1 474 ? 18.624 92.911 110.043 1.00 39.19 450 GLU B N 1
ATOM 8239 C CA . GLU B 1 474 ? 18.797 93.565 108.749 1.00 39.67 450 GLU B CA 1
ATOM 8240 C C . GLU B 1 474 ? 17.554 94.345 108.336 1.00 35.75 450 GLU B C 1
ATOM 8241 O O . GLU B 1 474 ? 17.657 95.401 107.704 1.00 32.74 450 GLU B O 1
ATOM 8247 N N . ASP B 1 475 ? 16.371 93.823 108.660 1.00 37.76 451 ASP B N 1
ATOM 8248 C CA . ASP B 1 475 ? 15.111 94.469 108.327 1.00 36.28 451 ASP B CA 1
ATOM 8249 C C . ASP B 1 475 ? 14.870 95.706 109.173 1.00 42.95 451 ASP B C 1
ATOM 8250 O O . ASP B 1 475 ? 13.907 96.440 108.921 1.00 52.17 451 ASP B O 1
ATOM 8255 N N . ASP B 1 476 ? 15.732 95.956 110.152 1.00 43.75 452 ASP B N 1
ATOM 8256 C CA . ASP B 1 476 ? 15.516 96.911 111.230 1.00 31.31 452 ASP B CA 1
ATOM 8257 C C . ASP B 1 476 ? 16.540 98.034 111.083 1.00 33.15 452 ASP B C 1
ATOM 8258 O O . ASP B 1 476 ? 17.637 97.971 111.636 1.00 32.84 452 ASP B O 1
ATOM 8263 N N . THR B 1 477 ? 16.185 99.064 110.339 1.00 37.31 453 THR B N 1
ATOM 8264 C CA . THR B 1 477 ? 17.144 100.100 109.994 1.00 36.45 453 THR B CA 1
ATOM 8265 C C . THR B 1 477 ? 16.766 101.420 110.653 1.00 33.86 453 THR B C 1
ATOM 8266 O O . THR B 1 477 ? 15.772 101.527 111.372 1.00 33.14 453 THR B O 1
ATOM 8270 N N . ILE B 1 478 ? 17.581 102.439 110.382 1.00 33.53 454 ILE B N 1
ATOM 8271 C CA . ILE B 1 478 ? 17.291 103.786 110.850 1.00 35.47 454 ILE B CA 1
ATOM 8272 C C . ILE B 1 478 ? 15.958 104.302 110.320 1.00 35.93 454 ILE B C 1
ATOM 8273 O O . ILE B 1 478 ? 15.403 105.258 110.871 1.00 39.20 454 ILE B O 1
ATOM 8278 N N . GLU B 1 479 ? 15.422 103.690 109.262 1.00 34.48 455 GLU B N 1
ATOM 8279 C CA . GLU B 1 479 ? 14.134 104.103 108.716 1.00 34.19 455 GLU B CA 1
ATOM 8280 C C . GLU B 1 479 ? 12.955 103.296 109.256 1.00 35.55 455 GLU B C 1
ATOM 8281 O O . GLU B 1 479 ? 11.862 103.852 109.419 1.00 37.77 455 GLU B O 1
ATOM 8287 N N . THR B 1 480 ? 13.154 102.015 109.575 1.00 32.99 456 THR B N 1
ATOM 8288 C CA . THR B 1 480 ? 12.058 101.124 109.930 1.00 33.03 456 THR B CA 1
ATOM 8289 C C . THR B 1 480 ? 11.951 100.762 111.412 1.00 35.29 456 THR B C 1
ATOM 8290 O O . THR B 1 480 ? 10.863 100.379 111.854 1.00 33.09 456 THR B O 1
ATOM 8294 N N . SER B 1 481 ? 13.023 100.856 112.189 1.00 33.91 457 SER B N 1
ATOM 8295 C CA . SER B 1 481 ? 12.921 100.486 113.595 1.00 35.26 457 SER B CA 1
ATOM 8296 C C . SER B 1 481 ? 12.186 101.548 114.410 1.00 39.35 457 SER B C 1
ATOM 8297 O O . SER B 1 481 ? 12.258 102.749 114.123 1.00 35.77 457 SER B O 1
ATOM 8300 N N . LYS B 1 482 ? 11.493 101.088 115.456 1.00 40.16 458 LYS B N 1
ATOM 8301 C CA . LYS B 1 482 ? 10.775 101.964 116.368 1.00 33.78 458 LYS B CA 1
ATOM 8302 C C . LYS B 1 482 ? 11.438 102.098 117.729 1.00 34.63 458 LYS B C 1
ATOM 8303 O O . LYS B 1 482 ? 10.954 102.876 118.551 1.00 37.46 458 LYS B O 1
ATOM 8309 N N . VAL B 1 483 ? 12.523 101.373 117.995 1.00 36.68 459 VAL B N 1
ATOM 8310 C CA . VAL B 1 483 ? 13.116 101.314 119.331 1.00 33.59 459 VAL B CA 1
ATOM 8311 C C . VAL B 1 483 ? 14.501 101.959 119.369 1.00 38.63 459 VAL B C 1
ATOM 8312 O O . VAL B 1 483 ? 15.304 101.638 120.251 1.00 31.84 459 VAL B O 1
ATOM 8316 N N . LEU B 1 484 ? 14.807 102.861 118.431 1.00 39.63 460 LEU B N 1
ATOM 8317 C CA . LEU B 1 484 ? 16.172 103.376 118.363 1.00 37.54 460 LEU B CA 1
ATOM 8318 C C . LEU B 1 484 ? 16.543 104.270 119.546 1.00 31.06 460 LEU B C 1
ATOM 8319 O O . LEU B 1 484 ? 17.719 104.622 119.688 1.00 29.12 460 LEU B O 1
ATOM 8324 N N . ASP B 1 485 ? 15.589 104.648 120.396 1.00 33.20 461 ASP B N 1
ATOM 8325 C CA . ASP B 1 485 ? 15.915 105.553 121.490 1.00 33.17 461 ASP B CA 1
ATOM 8326 C C . ASP B 1 485 ? 16.475 104.826 122.717 1.00 34.26 461 ASP B C 1
ATOM 8327 O O . ASP B 1 485 ? 17.143 105.467 123.532 1.00 35.95 461 ASP B O 1
ATOM 8332 N N . PHE B 1 486 ? 16.284 103.494 122.830 1.00 30.08 462 PHE B N 1
ATOM 8333 C CA . PHE B 1 486 ? 16.581 102.720 124.039 1.00 32.62 462 PHE B CA 1
ATOM 8334 C C . PHE B 1 486 ? 18.052 102.324 124.214 1.00 33.14 462 PHE B C 1
ATOM 8335 O O . PHE B 1 486 ? 18.627 102.581 125.283 1.00 33.17 462 PHE B O 1
ATOM 8343 N N . PRO B 1 487 ? 18.693 101.683 123.233 1.00 32.60 463 PRO B N 1
ATOM 8344 C CA . PRO B 1 487 ? 20.012 101.091 123.496 1.00 29.63 463 PRO B CA 1
ATOM 8345 C C . PRO B 1 487 ? 21.048 102.166 123.766 1.00 31.08 463 PRO B C 1
ATOM 8346 O O . PRO B 1 487 ? 21.011 103.250 123.180 1.00 34.45 463 PRO B O 1
ATOM 8350 N N . ASP B 1 488 ? 21.984 101.856 124.670 1.00 27.13 464 ASP B N 1
ATOM 8351 C CA . ASP B 1 488 ? 23.012 102.836 125.015 1.00 25.63 464 ASP B CA 1
ATOM 8352 C C . ASP B 1 488 ? 24.043 102.980 123.908 1.00 25.62 464 ASP B C 1
ATOM 8353 O O . ASP B 1 488 ? 24.657 104.044 123.785 1.00 30.80 464 ASP B O 1
ATOM 8358 N N . PHE B 1 489 ? 24.268 101.920 123.125 1.00 30.16 465 PHE B N 1
ATOM 8359 C CA . PHE B 1 489 ? 24.927 102.013 121.825 1.00 29.25 465 PHE B CA 1
ATOM 8360 C C . PHE B 1 489 ? 24.287 101.007 120.873 1.00 29.85 465 PHE B C 1
ATOM 8361 O O . PHE B 1 489 ? 23.554 100.101 121.288 1.00 24.30 465 PHE B O 1
ATOM 8369 N N . TYR B 1 490 ? 24.572 101.183 119.580 1.00 25.53 466 TYR B N 1
ATOM 8370 C CA . TYR B 1 490 ? 23.872 100.474 118.516 1.00 24.62 466 TYR B CA 1
ATOM 8371 C C . TYR B 1 490 ? 24.667 99.258 118.052 1.00 27.77 466 TYR B C 1
ATOM 8372 O O . TYR B 1 490 ? 25.878 99.347 117.823 1.00 28.91 466 TYR B O 1
ATOM 8381 N N . MET B 1 491 ? 23.976 98.127 117.911 1.00 24.79 467 MET B N 1
ATOM 8382 C CA . MET B 1 491 ? 24.542 96.879 117.406 1.00 25.01 467 MET B CA 1
ATOM 8383 C C . MET B 1 491 ? 23.769 96.496 116.157 1.00 25.18 467 MET B C 1
ATOM 8384 O O . MET B 1 491 ? 22.612 96.071 116.258 1.00 27.83 467 MET B O 1
ATOM 8389 N N . LEU B 1 492 ? 24.405 96.620 114.992 1.00 26.49 468 LEU B N 1
ATOM 8390 C CA . LEU B 1 492 ? 23.767 96.346 113.705 1.00 21.15 468 LEU B CA 1
ATOM 8391 C C . LEU B 1 492 ? 24.169 94.975 113.166 1.00 22.96 468 LEU B C 1
ATOM 8392 O O . LEU B 1 492 ? 25.350 94.620 113.180 1.00 22.60 468 LEU B O 1
ATOM 8397 N N . ASN B 1 493 ? 23.175 94.211 112.694 1.00 29.30 469 ASN B N 1
ATOM 8398 C CA . ASN B 1 493 ? 23.360 92.959 111.953 1.00 28.19 469 ASN B CA 1
ATOM 8399 C C . ASN B 1 493 ? 23.057 93.227 110.479 1.00 27.20 469 ASN B C 1
ATOM 8400 O O . ASN B 1 493 ? 21.892 93.370 110.098 1.00 32.13 469 ASN B O 1
ATOM 8405 N N . ARG B 1 494 ? 24.086 93.283 109.646 1.00 24.98 470 ARG B N 1
ATOM 8406 C CA . ARG B 1 494 ? 23.895 93.591 108.231 1.00 33.55 470 ARG B CA 1
ATOM 8407 C C . ARG B 1 494 ? 24.533 92.507 107.375 1.00 32.77 470 ARG B C 1
ATOM 8408 O O . ARG B 1 494 ? 25.702 92.169 107.579 1.00 34.38 470 ARG B O 1
ATOM 8416 N N . TYR B 1 495 ? 23.776 91.984 106.397 1.00 30.08 471 TYR B N 1
ATOM 8417 C CA . TYR B 1 495 ? 24.310 90.941 105.529 1.00 28.98 471 TYR B CA 1
ATOM 8418 C C . TYR B 1 495 ? 24.220 91.249 104.033 1.00 30.46 471 TYR B C 1
ATOM 8419 O O . TYR B 1 495 ? 23.897 90.347 103.248 1.00 29.53 471 TYR B O 1
ATOM 8428 N N . PRO B 1 496 ? 24.487 92.476 103.582 1.00 28.67 472 PRO B N 1
ATOM 8429 C CA . PRO B 1 496 ? 24.690 92.683 102.147 1.00 27.65 472 PRO B CA 1
ATOM 8430 C C . PRO B 1 496 ? 25.756 91.728 101.655 1.00 29.01 472 PRO B C 1
ATOM 8431 O O . PRO B 1 496 ? 26.728 91.451 102.356 1.00 36.12 472 PRO B O 1
ATOM 8435 N N . GLY B 1 497 ? 25.571 91.217 100.451 1.00 28.84 473 GLY B N 1
ATOM 8436 C CA . GLY B 1 497 ? 26.473 90.231 99.919 1.00 23.47 473 GLY B CA 1
ATOM 8437 C C . GLY B 1 497 ? 26.109 88.808 100.254 1.00 23.94 473 GLY B C 1
ATOM 8438 O O . GLY B 1 497 ? 26.647 87.893 99.632 1.00 30.73 473 GLY B O 1
ATOM 8439 N N . TRP B 1 498 ? 25.206 88.578 101.207 1.00 25.89 474 TRP B N 1
ATOM 8440 C CA . TRP B 1 498 ? 24.773 87.217 101.511 1.00 26.36 474 TRP B CA 1
ATOM 8441 C C . TRP B 1 498 ? 23.262 87.070 101.388 1.00 30.71 474 TRP B C 1
ATOM 8442 O O . TRP B 1 498 ? 22.792 86.403 100.460 1.00 31.64 474 TRP B O 1
ATOM 8453 N N . TYR B 1 499 ? 22.479 87.647 102.300 1.00 30.43 475 TYR B N 1
ATOM 8454 C CA . TYR B 1 499 ? 21.035 87.469 102.236 1.00 27.96 475 TYR B CA 1
ATOM 8455 C C . TYR B 1 499 ? 20.392 88.407 101.230 1.00 32.75 475 TYR B C 1
ATOM 8456 O O . TYR B 1 499 ? 19.297 88.117 100.741 1.00 37.05 475 TYR B O 1
ATOM 8465 N N . HIS B 1 500 ? 21.086 89.484 100.875 1.00 33.28 476 HIS B N 1
ATOM 8466 C CA . HIS B 1 500 ? 20.649 90.477 99.910 1.00 30.99 476 HIS B CA 1
ATOM 8467 C C . HIS B 1 500 ? 21.855 90.917 99.093 1.00 35.87 476 HIS B C 1
ATOM 8468 O O . HIS B 1 500 ? 22.960 91.042 99.629 1.00 34.49 476 HIS B O 1
ATOM 8475 N N . PHE B 1 501 ? 21.642 91.149 97.797 1.00 27.99 477 PHE B N 1
ATOM 8476 C CA . PHE B 1 501 ? 22.696 91.660 96.925 1.00 25.60 477 PHE B CA 1
ATOM 8477 C C . PHE B 1 501 ? 23.901 90.728 96.887 1.00 26.15 477 PHE B C 1
ATOM 8478 O O . PHE B 1 501 ? 25.048 91.171 96.869 1.00 28.55 477 PHE B O 1
ATOM 8486 N N . GLY B 1 502 ? 23.639 89.424 96.829 1.00 29.90 478 GLY B N 1
ATOM 8487 C CA . GLY B 1 502 ? 24.712 88.456 96.745 1.00 30.87 478 GLY B CA 1
ATOM 8488 C C . GLY B 1 502 ? 25.350 88.357 95.361 1.00 31.14 478 GLY B C 1
ATOM 8489 O O . GLY B 1 502 ? 24.789 88.744 94.331 1.00 26.70 478 GLY B O 1
ATOM 8490 N N . GLY B 1 503 ? 26.565 87.813 95.356 1.00 30.12 479 GLY B N 1
ATOM 8491 C CA . GLY B 1 503 ? 27.248 87.543 94.107 1.00 29.83 479 GLY B CA 1
ATOM 8492 C C . GLY B 1 503 ? 27.728 88.815 93.439 1.00 32.06 479 GLY B C 1
ATOM 8493 O O . GLY B 1 503 ? 28.284 89.718 94.079 1.00 27.89 479 GLY B O 1
ATOM 8494 N N . TYR B 1 504 ? 27.508 88.884 92.121 1.00 35.76 480 TYR B N 1
ATOM 8495 C CA . TYR B 1 504 ? 27.891 90.056 91.342 1.00 32.58 480 TYR B CA 1
ATOM 8496 C C . TYR B 1 504 ? 27.096 91.303 91.737 1.00 27.16 480 TYR B C 1
ATOM 8497 O O . TYR B 1 504 ? 27.585 92.419 91.528 1.00 31.79 480 TYR B O 1
ATOM 8506 N N . GLN B 1 505 ? 25.909 91.147 92.333 1.00 25.35 481 GLN B N 1
ATOM 8507 C CA . GLN B 1 505 ? 25.203 92.295 92.905 1.00 30.47 481 GLN B CA 1
ATOM 8508 C C . GLN B 1 505 ? 25.897 92.896 94.133 1.00 31.30 481 GLN B C 1
ATOM 8509 O O . GLN B 1 505 ? 25.439 93.935 94.625 1.00 29.90 481 GLN B O 1
ATOM 8515 N N . ILE B 1 506 ? 26.979 92.292 94.643 1.00 25.93 482 ILE B N 1
ATOM 8516 C CA . ILE B 1 506 ? 27.595 92.826 95.859 1.00 25.84 482 ILE B CA 1
ATOM 8517 C C . ILE B 1 506 ? 27.869 94.318 95.742 1.00 25.28 482 ILE B C 1
ATOM 8518 O O . ILE B 1 506 ? 27.798 95.050 96.735 1.00 23.77 482 ILE B O 1
ATOM 8523 N N . SER B 1 507 ? 28.180 94.801 94.539 1.00 27.59 483 SER B N 1
ATOM 8524 C CA . SER B 1 507 ? 28.443 96.228 94.380 1.00 27.58 483 SER B CA 1
ATOM 8525 C C . SER B 1 507 ? 27.226 97.050 94.790 1.00 24.35 483 SER B C 1
ATOM 8526 O O . SER B 1 507 ? 27.363 98.095 95.434 1.00 19.56 483 SER B O 1
ATOM 8529 N N . ASP B 1 508 ? 26.025 96.588 94.424 1.00 22.95 484 ASP B N 1
ATOM 8530 C CA . ASP B 1 508 ? 24.805 97.275 94.837 1.00 24.37 484 ASP B CA 1
ATOM 8531 C C . ASP B 1 508 ? 24.584 97.160 96.339 1.00 29.66 484 ASP B C 1
ATOM 8532 O O . ASP B 1 508 ? 23.970 98.047 96.940 1.00 31.29 484 ASP B O 1
ATOM 8537 N N . GLY B 1 509 ? 25.054 96.074 96.957 1.00 26.75 485 GLY B N 1
ATOM 8538 C CA . GLY B 1 509 ? 24.874 95.924 98.388 1.00 26.75 485 GLY B CA 1
ATOM 8539 C C . GLY B 1 509 ? 25.744 96.879 99.185 1.00 28.46 485 GLY B C 1
ATOM 8540 O O . GLY B 1 509 ? 25.305 97.431 100.201 1.00 27.68 485 GLY B O 1
ATOM 8541 N N . GLU B 1 510 ? 26.992 97.081 98.741 1.00 24.53 486 GLU B N 1
ATOM 8542 C CA . GLU B 1 510 ? 27.864 98.054 99.395 1.00 25.36 486 GLU B CA 1
ATOM 8543 C C . GLU B 1 510 ? 27.288 99.457 99.277 1.00 26.81 486 GLU B C 1
ATOM 8544 O O . GLU B 1 510 ? 27.300 100.224 100.244 1.00 30.01 486 GLU B O 1
ATOM 8550 N N . ALA B 1 511 ? 26.763 99.805 98.102 1.00 24.45 487 ALA B N 1
ATOM 8551 C CA . ALA B 1 511 ? 26.189 101.129 97.910 1.00 25.60 487 ALA B CA 1
ATOM 8552 C C . ALA B 1 511 ? 24.950 101.316 98.778 1.00 30.27 487 ALA B C 1
ATOM 8553 O O . ALA B 1 511 ? 24.712 102.416 99.296 1.00 31.36 487 ALA B O 1
ATOM 8555 N N . GLY B 1 512 ? 24.156 100.254 98.956 1.00 23.14 488 GLY B N 1
ATOM 8556 C CA . GLY B 1 512 ? 22.970 100.355 99.786 1.00 26.12 488 GLY B CA 1
ATOM 8557 C C . GLY B 1 512 ? 23.276 100.387 101.269 1.00 34.26 488 GLY B C 1
ATOM 8558 O O . GLY B 1 512 ? 22.533 100.998 102.049 1.00 29.42 488 GLY B O 1
ATOM 8559 N N . LEU B 1 513 ? 24.357 99.723 101.685 1.00 35.56 489 LEU B N 1
ATOM 8560 C CA . LEU B 1 513 ? 24.824 99.878 103.056 1.00 29.75 489 LEU B CA 1
ATOM 8561 C C . LEU B 1 513 ? 25.418 101.262 103.272 1.00 30.54 489 LEU B C 1
ATOM 8562 O O . LEU B 1 513 ? 25.138 101.908 104.288 1.00 38.96 489 LEU B O 1
ATOM 8567 N N . ARG B 1 514 ? 26.236 101.742 102.329 1.00 27.71 490 ARG B N 1
ATOM 8568 C CA . ARG B 1 514 ? 26.717 103.119 102.422 1.00 29.43 490 ARG B CA 1
ATOM 8569 C C . ARG B 1 514 ? 25.561 104.095 102.474 1.00 29.74 490 ARG B C 1
ATOM 8570 O O . ARG B 1 514 ? 25.660 105.131 103.133 1.00 33.44 490 ARG B O 1
ATOM 8578 N N . ASP B 1 515 ? 24.455 103.771 101.802 1.00 31.49 491 ASP B N 1
ATOM 8579 C CA . ASP B 1 515 ? 23.286 104.646 101.812 1.00 31.16 491 ASP B CA 1
ATOM 8580 C C . ASP B 1 515 ? 22.652 104.697 103.192 1.00 34.14 491 ASP B C 1
ATOM 8581 O O . ASP B 1 515 ? 22.251 105.766 103.655 1.00 36.84 491 ASP B O 1
ATOM 8586 N N . GLU B 1 516 ? 22.534 103.549 103.856 1.00 34.77 492 GLU B N 1
ATOM 8587 C CA . GLU B 1 516 ? 22.059 103.545 105.231 1.00 33.30 492 GLU B CA 1
ATOM 8588 C C . GLU B 1 516 ? 23.012 104.315 106.135 1.00 34.69 492 GLU B C 1
ATOM 8589 O O . GLU B 1 516 ? 22.589 105.175 106.915 1.00 33.90 492 GLU B O 1
ATOM 8595 N N . MET B 1 517 ? 24.311 104.014 106.052 1.00 31.21 493 MET B N 1
ATOM 8596 C CA . MET B 1 517 ? 25.256 104.705 106.920 1.00 34.49 493 MET B CA 1
ATOM 8597 C C . MET B 1 517 ? 25.250 106.204 106.650 1.00 37.70 493 MET B C 1
ATOM 8598 O O . MET B 1 517 ? 25.491 106.999 107.565 1.00 40.16 493 MET B O 1
ATOM 8603 N N . ASP B 1 518 ? 24.956 106.611 105.414 1.00 33.65 494 ASP B N 1
ATOM 8604 C CA . ASP B 1 518 ? 24.760 108.033 105.140 1.00 34.74 494 ASP B CA 1
ATOM 8605 C C . ASP B 1 518 ? 23.591 108.593 105.946 1.00 35.67 494 ASP B C 1
ATOM 8606 O O . ASP B 1 518 ? 23.673 109.701 106.484 1.00 37.04 494 ASP B O 1
ATOM 8611 N N . LYS B 1 519 ? 22.495 107.838 106.045 1.00 30.78 495 LYS B N 1
ATOM 8612 C CA . LYS B 1 519 ? 21.324 108.324 106.763 1.00 33.12 495 LYS B CA 1
ATOM 8613 C C . LYS B 1 519 ? 21.606 108.483 108.258 1.00 38.76 495 LYS B C 1
ATOM 8614 O O . LYS B 1 519 ? 21.166 109.466 108.868 1.00 34.02 495 LYS B O 1
ATOM 8620 N N . TRP B 1 520 ? 22.318 107.525 108.870 1.00 36.37 496 TRP B N 1
ATOM 8621 C CA . TRP B 1 520 ? 22.724 107.689 110.268 1.00 42.12 496 TRP B CA 1
ATOM 8622 C C . TRP B 1 520 ? 23.515 108.974 110.446 1.00 38.85 496 TRP B C 1
ATOM 8623 O O . TRP B 1 520 ? 23.251 109.766 111.357 1.00 34.01 496 TRP B O 1
ATOM 8634 N N . GLN B 1 521 ? 24.488 109.198 109.567 1.00 37.59 497 GLN B N 1
ATOM 8635 C CA . GLN B 1 521 ? 25.335 110.375 109.680 1.00 36.18 497 GLN B CA 1
ATOM 8636 C C . GLN B 1 521 ? 24.524 111.654 109.572 1.00 37.79 497 GLN B C 1
ATOM 8637 O O . GLN B 1 521 ? 24.756 112.608 110.321 1.00 44.11 497 GLN B O 1
ATOM 8643 N N . LYS B 1 522 ? 23.566 111.695 108.645 1.00 43.41 498 LYS B N 1
ATOM 8644 C CA . LYS B 1 522 ? 22.747 112.891 108.469 1.00 47.56 498 LYS B CA 1
ATOM 8645 C C . LYS B 1 522 ? 21.978 113.207 109.746 1.00 42.94 498 LYS B C 1
ATOM 8646 O O . LYS B 1 522 ? 22.085 114.310 110.294 1.00 41.20 498 LYS B O 1
ATOM 8652 N N . ALA B 1 523 ? 21.204 112.235 110.243 1.00 42.51 499 ALA B N 1
ATOM 8653 C CA . ALA B 1 523 ? 20.511 112.382 111.516 1.00 36.92 499 ALA B CA 1
ATOM 8654 C C . ALA B 1 523 ? 21.472 112.625 112.673 1.00 42.39 499 ALA B C 1
ATOM 8655 O O . ALA B 1 523 ? 21.019 112.956 113.776 1.00 48.79 499 ALA B O 1
ATOM 8657 N N . GLY B 1 524 ? 22.777 112.475 112.452 1.00 41.16 500 GLY B N 1
ATOM 8658 C CA . GLY B 1 524 ? 23.765 112.776 113.471 1.00 42.88 500 GLY B CA 1
ATOM 8659 C C . GLY B 1 524 ? 23.724 111.836 114.658 1.00 43.86 500 GLY B C 1
ATOM 8660 O O . GLY B 1 524 ? 23.197 112.181 115.725 1.00 36.23 500 GLY B O 1
ATOM 8661 N N . VAL B 1 525 ? 24.280 110.637 114.469 1.00 40.80 501 VAL B N 1
ATOM 8662 C CA . VAL B 1 525 ? 24.328 109.666 115.549 1.00 34.63 501 VAL B CA 1
ATOM 8663 C C . VAL B 1 525 ? 25.134 110.240 116.694 1.00 40.60 501 VAL B C 1
ATOM 8664 O O . VAL B 1 525 ? 26.258 110.728 116.507 1.00 33.31 501 VAL B O 1
ATOM 8668 N N . LYS B 1 526 ? 24.559 110.191 117.892 1.00 37.92 502 LYS B N 1
ATOM 8669 C CA . LYS B 1 526 ? 25.273 110.621 119.072 1.00 24.16 502 LYS B CA 1
ATOM 8670 C C . LYS B 1 526 ? 25.777 109.448 119.900 1.00 28.19 502 LYS B C 1
ATOM 8671 O O . LYS B 1 526 ? 26.552 109.662 120.834 1.00 34.09 502 LYS B O 1
ATOM 8677 N N . LYS B 1 527 ? 25.372 108.223 119.583 1.00 32.97 503 LYS B N 1
ATOM 8678 C CA . LYS B 1 527 ? 25.869 107.026 120.255 1.00 31.66 503 LYS B CA 1
ATOM 8679 C C . LYS B 1 527 ? 26.804 106.250 119.339 1.00 32.56 503 LYS B C 1
ATOM 8680 O O . LYS B 1 527 ? 26.731 106.376 118.113 1.00 34.93 503 LYS B O 1
ATOM 8686 N N . PRO B 1 528 ? 27.684 105.421 119.894 1.00 34.56 504 PRO B N 1
ATOM 8687 C CA . PRO B 1 528 ? 28.549 104.590 119.044 1.00 26.03 504 PRO B CA 1
ATOM 8688 C C . PRO B 1 528 ? 27.756 103.532 118.300 1.00 24.77 504 PRO B C 1
ATOM 8689 O O . PRO B 1 528 ? 26.728 103.045 118.773 1.00 30.07 504 PRO B O 1
ATOM 8693 N N . VAL B 1 529 ? 28.263 103.158 117.128 1.00 28.88 505 VAL B N 1
ATOM 8694 C CA . VAL B 1 529 ? 27.713 102.063 116.332 1.00 23.46 505 VAL B CA 1
ATOM 8695 C C . VAL B 1 529 ? 28.724 100.919 116.301 1.00 20.81 505 VAL B C 1
ATOM 8696 O O . VAL B 1 529 ? 29.924 101.140 116.088 1.00 20.47 505 VAL B O 1
ATOM 8700 N N . VAL B 1 530 ? 28.242 99.701 116.522 1.00 20.46 506 VAL B N 1
ATOM 8701 C CA . VAL B 1 530 ? 29.057 98.496 116.437 1.00 20.09 506 VAL B CA 1
ATOM 8702 C C . VAL B 1 530 ? 28.354 97.528 115.507 1.00 24.63 506 VAL B C 1
ATOM 8703 O O . VAL B 1 530 ? 27.177 97.216 115.719 1.00 28.69 506 VAL B O 1
ATOM 8707 N N . PHE B 1 531 ? 29.070 97.047 114.490 1.00 23.76 507 PHE B N 1
ATOM 8708 C CA . PHE B 1 531 ? 28.570 95.971 113.642 1.00 21.07 507 PHE B CA 1
ATOM 8709 C C . PHE B 1 531 ? 28.819 94.648 114.346 1.00 24.09 507 PHE B C 1
ATOM 8710 O O . PHE B 1 531 ? 29.959 94.331 114.699 1.00 26.22 507 PHE B O 1
ATOM 8718 N N . THR B 1 532 ? 27.758 93.881 114.556 1.00 25.97 508 THR B N 1
ATOM 8719 C CA . THR B 1 532 ? 27.850 92.663 115.338 1.00 30.29 508 THR B CA 1
ATOM 8720 C C . THR B 1 532 ? 27.566 91.405 114.533 1.00 26.72 508 THR B C 1
ATOM 8721 O O . THR B 1 532 ? 27.851 90.307 115.018 1.00 28.20 508 THR B O 1
ATOM 8725 N N . GLU B 1 533 ? 27.028 91.526 113.324 1.00 24.60 509 GLU B N 1
ATOM 8726 C CA . GLU B 1 533 ? 26.987 90.384 112.423 1.00 28.29 509 GLU B CA 1
ATOM 8727 C C . GLU B 1 533 ? 27.149 90.858 110.992 1.00 25.39 509 GLU B C 1
ATOM 8728 O O . GLU B 1 533 ? 26.653 91.920 110.620 1.00 28.07 509 GLU B O 1
ATOM 8734 N N . PHE B 1 534 ? 27.848 90.049 110.204 1.00 28.51 510 PHE B N 1
ATOM 8735 C CA . PHE B 1 534 ? 28.068 90.185 108.768 1.00 24.92 510 PHE B CA 1
ATOM 8736 C C . PHE B 1 534 ? 28.984 89.037 108.378 1.00 24.10 510 PHE B C 1
ATOM 8737 O O . PHE B 1 534 ? 29.704 88.500 109.223 1.00 31.03 510 PHE B O 1
ATOM 8745 N N . GLY B 1 535 ? 28.946 88.652 107.119 1.00 25.02 511 GLY B N 1
ATOM 8746 C CA . GLY B 1 535 ? 29.831 87.602 106.658 1.00 26.56 511 GLY B CA 1
ATOM 8747 C C . GLY B 1 535 ? 29.180 86.759 105.572 1.00 27.09 511 GLY B C 1
ATOM 8748 O O . GLY B 1 535 ? 28.280 87.206 104.867 1.00 23.12 511 GLY B O 1
ATOM 8749 N N . ALA B 1 536 ? 29.634 85.512 105.481 1.00 28.11 512 ALA B N 1
ATOM 8750 C CA . ALA B 1 536 ? 29.425 84.722 104.270 1.00 24.27 512 ALA B CA 1
ATOM 8751 C C . ALA B 1 536 ? 29.635 83.245 104.571 1.00 25.42 512 ALA B C 1
ATOM 8752 O O . ALA B 1 536 ? 30.726 82.847 104.994 1.00 23.94 512 ALA B O 1
ATOM 8754 N N . ASP B 1 537 ? 28.614 82.424 104.337 1.00 24.84 513 ASP B N 1
ATOM 8755 C CA . ASP B 1 537 ? 28.828 80.988 104.405 1.00 23.69 513 ASP B CA 1
ATOM 8756 C C . ASP B 1 537 ? 29.954 80.596 103.459 1.00 23.43 513 ASP B C 1
ATOM 8757 O O . ASP B 1 537 ? 30.010 81.050 102.315 1.00 24.75 513 ASP B O 1
ATOM 8762 N N . THR B 1 538 ? 30.860 79.761 103.944 1.00 22.15 514 THR B N 1
ATOM 8763 C CA . THR B 1 538 ? 32.069 79.416 103.213 1.00 22.33 514 THR B CA 1
ATOM 8764 C C . THR B 1 538 ? 32.363 77.952 103.471 1.00 26.99 514 THR B C 1
ATOM 8765 O O . THR B 1 538 ? 32.561 77.563 104.624 1.00 29.92 514 THR B O 1
ATOM 8769 N N . GLU B 1 539 ? 32.399 77.134 102.425 1.00 27.46 515 GLU B N 1
ATOM 8770 C CA . GLU B 1 539 ? 32.768 75.732 102.595 1.00 27.45 515 GLU B CA 1
ATOM 8771 C C . GLU B 1 539 ? 34.281 75.618 102.429 1.00 27.67 515 GLU B C 1
ATOM 8772 O O . GLU B 1 539 ? 34.807 75.810 101.330 1.00 27.58 515 GLU B O 1
ATOM 8778 N N . ALA B 1 540 ? 34.987 75.334 103.523 1.00 33.66 516 ALA B N 1
ATOM 8779 C CA . ALA B 1 540 ? 36.442 75.221 103.459 1.00 30.57 516 ALA B CA 1
ATOM 8780 C C . ALA B 1 540 ? 36.855 74.299 102.321 1.00 32.04 516 ALA B C 1
ATOM 8781 O O . ALA B 1 540 ? 36.283 73.222 102.136 1.00 37.25 516 ALA B O 1
ATOM 8783 N N . GLY B 1 541 ? 37.852 74.728 101.556 1.00 29.74 517 GLY B N 1
ATOM 8784 C CA . GLY B 1 541 ? 38.336 73.942 100.447 1.00 29.11 517 GLY B CA 1
ATOM 8785 C C . GLY B 1 541 ? 37.665 74.232 99.130 1.00 29.65 517 GLY B C 1
ATOM 8786 O O . GLY B 1 541 ? 38.076 73.671 98.109 1.00 32.97 517 GLY B O 1
ATOM 8787 N N . LEU B 1 542 ? 36.656 75.096 99.116 1.00 33.20 518 LEU B N 1
ATOM 8788 C CA . LEU B 1 542 ? 35.929 75.451 97.905 1.00 29.53 518 LEU B CA 1
ATOM 8789 C C . LEU B 1 542 ? 36.517 76.737 97.357 1.00 28.69 518 LEU B C 1
ATOM 8790 O O . LEU B 1 542 ? 36.420 77.784 97.998 1.00 31.47 518 LEU B O 1
ATOM 8795 N N . HIS B 1 543 ? 37.139 76.660 96.190 1.00 23.67 519 HIS B N 1
ATOM 8796 C CA . HIS B 1 543 ? 37.814 77.802 95.603 1.00 24.45 519 HIS B CA 1
ATOM 8797 C C . HIS B 1 543 ? 37.275 78.065 94.208 1.00 33.43 519 HIS B C 1
ATOM 8798 O O . HIS B 1 543 ? 36.921 77.137 93.465 1.00 36.63 519 HIS B O 1
ATOM 8805 N N . LYS B 1 544 ? 37.248 79.336 93.835 1.00 29.83 520 LYS B N 1
ATOM 8806 C CA . LYS B 1 544 ? 36.990 79.622 92.441 1.00 26.86 520 LYS B CA 1
ATOM 8807 C C . LYS B 1 544 ? 37.556 80.984 92.103 1.00 26.21 520 LYS B C 1
ATOM 8808 O O . LYS B 1 544 ? 37.631 81.879 92.947 1.00 21.12 520 LYS B O 1
ATOM 8814 N N . LEU B 1 545 ? 37.974 81.109 90.853 1.00 24.75 521 LEU B N 1
ATOM 8815 C CA . LEU B 1 545 ? 38.502 82.355 90.316 1.00 23.24 521 LEU B CA 1
ATOM 8816 C C . LEU B 1 545 ? 37.811 82.570 88.981 1.00 26.18 521 LEU B C 1
ATOM 8817 O O . LEU B 1 545 ? 37.953 81.727 88.069 1.00 28.99 521 LEU B O 1
ATOM 8822 N N . PRO B 1 546 ? 36.994 83.619 88.844 1.00 28.23 522 PRO B N 1
ATOM 8823 C CA . PRO B 1 546 ? 36.656 84.462 89.992 1.00 25.61 522 PRO B CA 1
ATOM 8824 C C . PRO B 1 546 ? 35.752 83.744 91.008 1.00 28.24 522 PRO B C 1
ATOM 8825 O O . PRO B 1 546 ? 35.279 82.628 90.759 1.00 32.21 522 PRO B O 1
ATOM 8829 N N . SER B 1 547 ? 35.507 84.402 92.138 1.00 30.70 523 SER B N 1
ATOM 8830 C CA . SER B 1 547 ? 34.807 83.812 93.275 1.00 27.02 523 SER B CA 1
ATOM 8831 C C . SER B 1 547 ? 33.333 83.544 92.973 1.00 26.94 523 SER B C 1
ATOM 8832 O O . SER B 1 547 ? 32.715 84.191 92.124 1.00 32.57 523 SER B O 1
ATOM 8835 N N . VAL B 1 548 ? 32.760 82.581 93.700 1.00 23.07 524 VAL B N 1
ATOM 8836 C CA . VAL B 1 548 ? 31.311 82.425 93.773 1.00 23.61 524 VAL B CA 1
ATOM 8837 C C . VAL B 1 548 ? 30.925 82.230 95.232 1.00 25.32 524 VAL B C 1
ATOM 8838 O O . VAL B 1 548 ? 31.715 81.735 96.043 1.00 23.29 524 VAL B O 1
ATOM 8842 N N . MET B 1 549 ? 29.700 82.643 95.566 1.00 25.46 525 MET B N 1
ATOM 8843 C CA . MET B 1 549 ? 29.204 82.500 96.928 1.00 23.75 525 MET B CA 1
ATOM 8844 C C . MET B 1 549 ? 29.466 81.087 97.431 1.00 26.25 525 MET B C 1
ATOM 8845 O O . MET B 1 549 ? 29.171 80.107 96.736 1.00 21.28 525 MET B O 1
ATOM 8850 N N . TRP B 1 550 ? 30.056 81.004 98.634 1.00 22.44 526 TRP B N 1
ATOM 8851 C CA . TRP B 1 550 ? 30.389 79.779 99.364 1.00 23.72 526 TRP B CA 1
ATOM 8852 C C . TRP B 1 550 ? 31.874 79.426 99.249 1.00 25.43 526 TRP B C 1
ATOM 8853 O O . TRP B 1 550 ? 32.382 78.590 100.010 1.00 22.13 526 TRP B O 1
ATOM 8864 N N . THR B 1 551 ? 32.586 80.075 98.334 1.00 21.13 527 THR B N 1
ATOM 8865 C CA . THR B 1 551 ? 34.020 79.856 98.230 1.00 24.16 527 THR B CA 1
ATOM 8866 C C . THR B 1 551 ? 34.794 80.673 99.255 1.00 20.34 527 THR B C 1
ATOM 8867 O O . THR B 1 551 ? 34.352 81.719 99.725 1.00 22.36 527 THR B O 1
ATOM 8871 N N . GLU B 1 552 ? 36.001 80.201 99.550 1.00 20.28 528 GLU B N 1
ATOM 8872 C CA . GLU B 1 552 ? 36.877 80.922 100.458 1.00 18.91 528 GLU B CA 1
ATOM 8873 C C . GLU B 1 552 ? 37.221 82.298 99.933 1.00 19.79 528 GLU B C 1
ATOM 8874 O O . GLU B 1 552 ? 37.387 83.241 100.712 1.00 26.58 528 GLU B O 1
ATOM 8880 N N . GLU B 1 553 ? 37.332 82.437 98.627 1.00 23.75 529 GLU B N 1
ATOM 8881 C CA . GLU B 1 553 ? 37.646 83.736 98.060 1.00 22.41 529 GLU B CA 1
ATOM 8882 C C . GLU B 1 553 ? 36.494 84.713 98.243 1.00 24.68 529 GLU B C 1
ATOM 8883 O O . GLU B 1 553 ? 36.717 85.916 98.395 1.00 24.67 529 GLU B O 1
ATOM 8889 N N . TYR B 1 554 ? 35.257 84.225 98.234 1.00 24.27 530 TYR B N 1
ATOM 8890 C CA . TYR B 1 554 ? 34.137 85.148 98.329 1.00 21.57 530 TYR B CA 1
ATOM 8891 C C . TYR B 1 554 ? 34.023 85.684 99.735 1.00 24.80 530 TYR B C 1
ATOM 8892 O O . TYR B 1 554 ? 33.750 86.874 99.931 1.00 27.32 530 TYR B O 1
ATOM 8901 N N . GLN B 1 555 ? 34.260 84.817 100.724 1.00 24.33 531 GLN B N 1
ATOM 8902 C CA . GLN B 1 555 ? 34.323 85.266 102.108 1.00 24.94 531 GLN B CA 1
ATOM 8903 C C . GLN B 1 555 ? 35.273 86.451 102.253 1.00 21.53 531 GLN B C 1
ATOM 8904 O O . GLN B 1 555 ? 34.938 87.455 102.892 1.00 21.00 531 GLN B O 1
ATOM 8910 N N . VAL B 1 556 ? 36.459 86.364 101.649 1.00 16.38 532 VAL B N 1
ATOM 8911 C CA . VAL B 1 556 ? 37.412 87.453 101.808 1.00 18.40 532 VAL B CA 1
ATOM 8912 C C . VAL B 1 556 ? 36.928 88.706 101.095 1.00 21.59 532 VAL B C 1
ATOM 8913 O O . VAL B 1 556 ? 37.022 89.814 101.634 1.00 24.57 532 VAL B O 1
ATOM 8917 N N . GLU B 1 557 ? 36.413 88.566 99.875 1.00 19.21 533 GLU B N 1
ATOM 8918 C CA . GLU B 1 557 ? 35.946 89.752 99.173 1.00 20.11 533 GLU B CA 1
ATOM 8919 C C . GLU B 1 557 ? 34.858 90.443 99.973 1.00 22.53 533 GLU B C 1
ATOM 8920 O O . GLU B 1 557 ? 34.834 91.674 100.063 1.00 29.59 533 GLU B O 1
ATOM 8926 N N . VAL B 1 558 ? 33.971 89.668 100.597 1.00 21.58 534 VAL B N 1
ATOM 8927 C CA . VAL B 1 558 ? 32.889 90.257 101.383 1.00 24.81 534 VAL B CA 1
ATOM 8928 C C . VAL B 1 558 ? 33.447 90.988 102.602 1.00 23.82 534 VAL B C 1
ATOM 8929 O O . VAL B 1 558 ? 33.048 92.117 102.911 1.00 26.11 534 VAL B O 1
ATOM 8933 N N . LEU B 1 559 ? 34.379 90.361 103.313 1.00 25.06 535 LEU B N 1
ATOM 8934 C CA . LEU B 1 559 ? 34.942 91.009 104.491 1.00 28.53 535 LEU B CA 1
ATOM 8935 C C . LEU B 1 559 ? 35.737 92.260 104.116 1.00 28.68 535 LEU B C 1
ATOM 8936 O O . LEU B 1 559 ? 35.663 93.283 104.808 1.00 26.20 535 LEU B O 1
ATOM 8941 N N . LYS B 1 560 ? 36.494 92.211 103.018 1.00 24.06 536 LYS B N 1
ATOM 8942 C CA . LYS B 1 560 ? 37.214 93.406 102.600 1.00 23.78 536 LYS B CA 1
ATOM 8943 C C . LYS B 1 560 ? 36.247 94.545 102.312 1.00 24.37 536 LYS B C 1
ATOM 8944 O O . LYS B 1 560 ? 36.528 95.710 102.630 1.00 23.99 536 LYS B O 1
ATOM 8950 N N . MET B 1 561 ? 35.088 94.214 101.740 1.00 23.81 537 MET B N 1
ATOM 8951 C CA . MET B 1 561 ? 34.074 95.209 101.395 1.00 25.16 537 MET B CA 1
ATOM 8952 C C . MET B 1 561 ? 33.510 95.867 102.643 1.00 25.90 537 MET B C 1
ATOM 8953 O O . MET B 1 561 ? 33.392 97.096 102.711 1.00 27.85 537 MET B O 1
ATOM 8958 N N . PHE B 1 562 ? 33.145 95.065 103.643 1.00 25.54 538 PHE B N 1
ATOM 8959 C CA . PHE B 1 562 ? 32.686 95.644 104.900 1.00 23.54 538 PHE B CA 1
ATOM 8960 C C . PHE B 1 562 ? 33.749 96.552 105.499 1.00 24.95 538 PHE B C 1
ATOM 8961 O O . PHE B 1 562 ? 33.458 97.682 105.906 1.00 23.40 538 PHE B O 1
ATOM 8969 N N . SER B 1 563 ? 34.996 96.074 105.544 1.00 25.97 539 SER B N 1
ATOM 8970 C CA . SER B 1 563 ? 36.085 96.875 106.098 1.00 26.20 539 SER B CA 1
ATOM 8971 C C . SER B 1 563 ? 36.157 98.241 105.437 1.00 28.33 539 SER B C 1
ATOM 8972 O O . SER B 1 563 ? 36.390 99.254 106.111 1.00 24.97 539 SER B O 1
ATOM 8975 N N . ARG B 1 564 ? 35.966 98.286 104.111 1.00 25.45 540 ARG B N 1
ATOM 8976 C CA . ARG B 1 564 ? 36.009 99.558 103.402 1.00 23.34 540 ARG B CA 1
ATOM 8977 C C . ARG B 1 564 ? 34.894 100.486 103.862 1.00 26.09 540 ARG B C 1
ATOM 8978 O O . ARG B 1 564 ? 35.088 101.704 103.949 1.00 28.90 540 ARG B O 1
ATOM 8986 N N . VAL B 1 565 ? 33.720 99.934 104.163 1.00 22.07 541 VAL B N 1
ATOM 8987 C CA . VAL B 1 565 ? 32.630 100.748 104.692 1.00 23.32 541 VAL B CA 1
ATOM 8988 C C . VAL B 1 565 ? 32.947 101.224 106.107 1.00 25.65 541 VAL B C 1
ATOM 8989 O O . VAL B 1 565 ? 32.960 102.427 106.389 1.00 23.89 541 VAL B O 1
ATOM 8993 N N . PHE B 1 566 ? 33.193 100.280 107.022 1.00 26.74 542 PHE B N 1
ATOM 8994 C CA . PHE B 1 566 ? 33.523 100.644 108.396 1.00 22.09 542 PHE B CA 1
ATOM 8995 C C . PHE B 1 566 ? 34.529 101.775 108.421 1.00 24.18 542 PHE B C 1
ATOM 8996 O O . PHE B 1 566 ? 34.333 102.780 109.109 1.00 29.44 542 PHE B O 1
ATOM 9004 N N . ASP B 1 567 ? 35.614 101.643 107.662 1.00 22.01 543 ASP B N 1
ATOM 9005 C CA . ASP B 1 567 ? 36.663 102.642 107.787 1.00 24.69 543 ASP B CA 1
ATOM 9006 C C . ASP B 1 567 ? 36.221 104.022 107.317 1.00 28.23 543 ASP B C 1
ATOM 9007 O O . ASP B 1 567 ? 36.851 105.013 107.701 1.00 28.93 543 ASP B O 1
ATOM 9012 N N . ASP B 1 568 ? 35.132 104.118 106.549 1.00 27.21 544 ASP B N 1
ATOM 9013 C CA . ASP B 1 568 ? 34.686 105.385 105.979 1.00 28.40 544 ASP B CA 1
ATOM 9014 C C . ASP B 1 568 ? 33.650 106.110 106.827 1.00 27.68 544 ASP B C 1
ATOM 9015 O O . ASP B 1 568 ? 33.040 107.068 106.343 1.00 27.04 544 ASP B O 1
ATOM 9020 N N . TYR B 1 569 ? 33.431 105.692 108.068 1.00 27.54 545 TYR B N 1
ATOM 9021 C CA . TYR B 1 569 ? 32.489 106.390 108.936 1.00 33.23 545 TYR B CA 1
ATOM 9022 C C . TYR B 1 569 ? 33.057 106.466 110.344 1.00 35.01 545 TYR B C 1
ATOM 9023 O O . TYR B 1 569 ? 33.427 105.438 110.919 1.00 37.12 545 TYR B O 1
ATOM 9032 N N . ASP B 1 570 ? 33.113 107.679 110.905 1.00 36.15 546 ASP B N 1
ATOM 9033 C CA . ASP B 1 570 ? 33.804 107.844 112.182 1.00 38.89 546 ASP B CA 1
ATOM 9034 C C . ASP B 1 570 ? 33.012 107.267 113.346 1.00 33.84 546 ASP B C 1
ATOM 9035 O O . ASP B 1 570 ? 33.602 106.901 114.366 1.00 36.24 546 ASP B O 1
ATOM 9040 N N . PHE B 1 571 ? 31.691 107.167 113.226 1.00 30.68 547 PHE B N 1
ATOM 9041 C CA . PHE B 1 571 ? 30.918 106.703 114.366 1.00 26.25 547 PHE B CA 1
ATOM 9042 C C . PHE B 1 571 ? 30.879 105.190 114.483 1.00 26.48 547 PHE B C 1
ATOM 9043 O O . PHE B 1 571 ? 30.335 104.679 115.466 1.00 31.27 547 PHE B O 1
ATOM 9051 N N . ILE B 1 572 ? 31.428 104.460 113.520 1.00 29.83 548 ILE B N 1
ATOM 9052 C CA . ILE B 1 572 ? 31.493 103.004 113.620 1.00 28.18 548 ILE B CA 1
ATOM 9053 C C . ILE B 1 572 ? 32.685 102.653 114.499 1.00 26.11 548 ILE B C 1
ATOM 9054 O O . ILE B 1 572 ? 33.839 102.897 114.132 1.00 22.23 548 ILE B O 1
ATOM 9059 N N . LYS B 1 573 ? 32.409 102.070 115.662 1.00 25.15 549 LYS B N 1
ATOM 9060 C CA . LYS B 1 573 ? 33.421 101.914 116.693 1.00 28.19 549 LYS B CA 1
ATOM 9061 C C . LYS B 1 573 ? 33.815 100.470 116.936 1.00 26.12 549 LYS B C 1
ATOM 9062 O O . LYS B 1 573 ? 34.527 100.200 117.906 1.00 29.18 549 LYS B O 1
ATOM 9068 N N . GLY B 1 574 ? 33.395 99.540 116.087 1.00 25.18 550 GLY B N 1
ATOM 9069 C CA . GLY B 1 574 ? 33.834 98.161 116.249 1.00 27.03 550 GLY B CA 1
ATOM 9070 C C . GLY B 1 574 ? 33.221 97.241 115.215 1.00 24.90 550 GLY B C 1
ATOM 9071 O O . GLY B 1 574 ? 32.165 97.521 114.638 1.00 25.95 550 GLY B O 1
ATOM 9072 N N . GLU B 1 575 ? 33.890 96.112 115.018 1.00 22.97 551 GLU B N 1
ATOM 9073 C CA . GLU B 1 575 ? 33.496 95.138 114.006 1.00 24.40 551 GLU B CA 1
ATOM 9074 C C . GLU B 1 575 ? 33.565 93.765 114.643 1.00 22.17 551 GLU B C 1
ATOM 9075 O O . GLU B 1 575 ? 34.652 93.309 115.003 1.00 28.18 551 GLU B O 1
ATOM 9081 N N . GLN B 1 576 ? 32.423 93.111 114.795 1.00 21.29 552 GLN B N 1
ATOM 9082 C CA . GLN B 1 576 ? 32.382 91.736 115.285 1.00 25.58 552 GLN B CA 1
ATOM 9083 C C . GLN B 1 576 ? 31.735 90.883 114.208 1.00 28.13 552 GLN B C 1
ATOM 9084 O O . GLN B 1 576 ? 30.521 90.970 113.992 1.00 25.03 552 GLN B O 1
ATOM 9090 N N . VAL B 1 577 ? 32.552 90.069 113.536 1.00 25.63 553 VAL B N 1
ATOM 9091 C CA . VAL B 1 577 ? 32.093 89.271 112.412 1.00 22.45 553 VAL B CA 1
ATOM 9092 C C . VAL B 1 577 ? 31.414 88.002 112.915 1.00 27.99 553 VAL B C 1
ATOM 9093 O O . VAL B 1 577 ? 31.703 87.488 114.004 1.00 25.82 553 VAL B O 1
ATOM 9097 N N . TRP B 1 578 ? 30.494 87.504 112.094 1.00 27.11 554 TRP B N 1
ATOM 9098 C CA . TRP B 1 578 ? 29.766 86.264 112.310 1.00 25.95 554 TRP B CA 1
ATOM 9099 C C . TRP B 1 578 ? 30.296 85.254 111.304 1.00 26.84 554 TRP B C 1
ATOM 9100 O O . TRP B 1 578 ? 30.155 85.465 110.099 1.00 27.92 554 TRP B O 1
ATOM 9111 N N . ASN B 1 579 ? 30.901 84.162 111.767 1.00 33.92 555 ASN B N 1
ATOM 9112 C CA . ASN B 1 579 ? 31.020 83.728 113.147 1.00 29.77 555 ASN B CA 1
ATOM 9113 C C . ASN B 1 579 ? 32.497 83.419 113.420 1.00 29.07 555 ASN B C 1
ATOM 9114 O O . ASN B 1 579 ? 33.301 83.444 112.493 1.00 26.05 555 ASN B O 1
ATOM 9119 N N . LEU B 1 580 ? 32.866 83.093 114.663 1.00 27.30 556 LEU B N 1
ATOM 9120 C CA . LEU B 1 580 ? 34.221 82.608 114.910 1.00 20.72 556 LEU B CA 1
ATOM 9121 C C . LEU B 1 580 ? 34.422 81.211 114.329 1.00 29.83 556 LEU B C 1
ATOM 9122 O O . LEU B 1 580 ? 35.313 80.992 113.496 1.00 30.31 556 LEU B O 1
ATOM 9127 N N . ALA B 1 581 ? 33.615 80.239 114.757 1.00 25.91 557 ALA B N 1
ATOM 9128 C CA . ALA B 1 581 ? 33.701 78.904 114.181 1.00 24.70 557 ALA B CA 1
ATOM 9129 C C . ALA B 1 581 ? 32.389 78.538 113.511 1.00 24.56 557 ALA B C 1
ATOM 9130 O O . ALA B 1 581 ? 31.351 79.149 113.767 1.00 27.52 557 ALA B O 1
ATOM 9132 N N . ASP B 1 582 ? 32.447 77.541 112.631 1.00 22.56 558 ASP B N 1
ATOM 9133 C CA . ASP B 1 582 ? 31.219 76.932 112.146 1.00 23.15 558 ASP B CA 1
ATOM 9134 C C . ASP B 1 582 ? 30.516 76.204 113.295 1.00 28.24 558 ASP B C 1
ATOM 9135 O O . ASP B 1 582 ? 31.155 75.682 114.218 1.00 28.74 558 ASP B O 1
ATOM 9140 N N . PHE B 1 583 ? 29.182 76.192 113.256 1.00 31.51 559 PHE B N 1
ATOM 9141 C CA . PHE B 1 583 ? 28.429 75.627 114.372 1.00 29.09 559 PHE B CA 1
ATOM 9142 C C . PHE B 1 583 ? 27.162 74.942 113.880 1.00 31.18 559 PHE B C 1
ATOM 9143 O O . PHE B 1 583 ? 26.649 75.219 112.790 1.00 28.40 559 PHE B O 1
ATOM 9151 N N . GLN B 1 584 ? 26.664 74.034 114.716 1.00 30.90 560 GLN B N 1
ATOM 9152 C CA . GLN B 1 584 ? 25.577 73.169 114.305 1.00 29.88 560 GLN B CA 1
ATOM 9153 C C . GLN B 1 584 ? 24.263 73.942 114.296 1.00 30.64 560 GLN B C 1
ATOM 9154 O O . GLN B 1 584 ? 24.128 75.011 114.893 1.00 34.79 560 GLN B O 1
ATOM 9160 N N . THR B 1 585 ? 23.279 73.369 113.621 1.00 26.65 561 THR B N 1
ATOM 9161 C CA . THR B 1 585 ? 22.090 74.105 113.235 1.00 24.30 561 THR B CA 1
ATOM 9162 C C . THR B 1 585 ? 20.980 73.092 113.018 1.00 25.62 561 THR B C 1
ATOM 9163 O O . THR B 1 585 ? 21.229 71.885 112.963 1.00 30.61 561 THR B O 1
ATOM 9167 N N . VAL B 1 586 ? 19.747 73.580 112.897 1.00 21.54 562 VAL B N 1
ATOM 9168 C CA . VAL B 1 586 ? 18.667 72.693 112.470 1.00 25.78 562 VAL B CA 1
ATOM 9169 C C . VAL B 1 586 ? 18.802 72.387 110.979 1.00 28.22 562 VAL B C 1
ATOM 9170 O O . VAL B 1 586 ? 19.082 73.278 110.165 1.00 28.98 562 VAL B O 1
ATOM 9174 N N . GLU B 1 587 ? 18.619 71.112 110.612 1.00 25.52 563 GLU B N 1
ATOM 9175 C CA . GLU B 1 587 ? 18.666 70.710 109.208 1.00 26.26 563 GLU B CA 1
ATOM 9176 C C . GLU B 1 587 ? 17.814 71.637 108.352 1.00 30.13 563 GLU B C 1
ATOM 9177 O O . GLU B 1 587 ? 16.713 72.032 108.748 1.00 30.38 563 GLU B O 1
ATOM 9183 N N . GLY B 1 588 ? 18.315 71.953 107.164 1.00 27.25 564 GLY B N 1
ATOM 9184 C CA . GLY B 1 588 ? 17.573 72.780 106.233 1.00 28.12 564 GLY B CA 1
ATOM 9185 C C . GLY B 1 588 ? 18.328 72.876 104.930 1.00 27.83 564 GLY B C 1
ATOM 9186 O O . GLY B 1 588 ? 19.531 72.620 104.866 1.00 32.32 564 GLY B O 1
ATOM 9187 N N . ASN B 1 589 ? 17.598 73.258 103.885 1.00 31.28 565 ASN B N 1
ATOM 9188 C CA . ASN B 1 589 ? 18.222 73.235 102.570 1.00 29.10 565 ASN B CA 1
ATOM 9189 C C . ASN B 1 589 ? 19.202 74.384 102.357 1.00 31.15 565 ASN B C 1
ATOM 9190 O O . ASN B 1 589 ? 20.003 74.321 101.419 1.00 38.34 565 ASN B O 1
ATOM 9195 N N . MET B 1 590 ? 19.190 75.405 103.206 1.00 29.80 566 MET B N 1
ATOM 9196 C CA . MET B 1 590 ? 20.204 76.450 103.174 1.00 34.34 566 MET B CA 1
ATOM 9197 C C . MET B 1 590 ? 21.332 76.224 104.175 1.00 35.64 566 MET B C 1
ATOM 9198 O O . MET B 1 590 ? 22.213 77.084 104.293 1.00 37.21 566 MET B O 1
ATOM 9203 N N . ARG B 1 591 ? 21.317 75.110 104.909 1.00 30.02 567 ARG B N 1
ATOM 9204 C CA . ARG B 1 591 ? 22.265 74.826 105.989 1.00 28.17 567 ARG B CA 1
ATOM 9205 C C . ARG B 1 591 ? 23.061 73.592 105.589 1.00 29.57 567 ARG B C 1
ATOM 9206 O O . ARG B 1 591 ? 22.638 72.462 105.846 1.00 24.72 567 ARG B O 1
ATOM 9214 N N . VAL B 1 592 ? 24.220 73.818 104.973 1.00 32.57 568 VAL B N 1
ATOM 9215 C CA . VAL B 1 592 ? 25.123 72.750 104.560 1.00 29.10 568 VAL B CA 1
ATOM 9216 C C . VAL B 1 592 ? 25.711 72.080 105.797 1.00 29.52 568 VAL B C 1
ATOM 9217 O O . VAL B 1 592 ? 26.877 72.303 106.139 1.00 33.46 568 VAL B O 1
ATOM 9221 N N . ASN B 1 593 ? 24.907 71.259 106.478 1.00 30.64 569 ASN B N 1
ATOM 9222 C CA . ASN B 1 593 ? 25.291 70.690 107.768 1.00 32.12 569 ASN B CA 1
ATOM 9223 C C . ASN B 1 593 ? 25.781 71.783 108.699 1.00 29.43 569 ASN B C 1
ATOM 9224 O O . ASN B 1 593 ? 26.987 72.014 108.806 1.00 25.12 569 ASN B O 1
ATOM 9229 N N . GLY B 1 594 ? 24.852 72.466 109.365 1.00 36.39 570 GLY B N 1
ATOM 9230 C CA . GLY B 1 594 ? 25.207 73.578 110.224 1.00 32.62 570 GLY B CA 1
ATOM 9231 C C . GLY B 1 594 ? 25.388 74.882 109.463 1.00 25.80 570 GLY B C 1
ATOM 9232 O O . GLY B 1 594 ? 25.189 74.991 108.261 1.00 28.15 570 GLY B O 1
ATOM 9233 N N . ASN B 1 595 ? 25.745 75.901 110.215 1.00 29.31 571 ASN B N 1
ATOM 9234 C CA . ASN B 1 595 ? 26.091 77.198 109.671 1.00 22.75 571 ASN B CA 1
ATOM 9235 C C . ASN B 1 595 ? 27.568 77.161 109.312 1.00 30.68 571 ASN B C 1
ATOM 9236 O O . ASN B 1 595 ? 28.364 76.491 109.978 1.00 38.65 571 ASN B O 1
ATOM 9241 N N . LYS B 1 596 ? 27.928 77.839 108.229 1.00 28.28 572 LYS B N 1
ATOM 9242 C CA . LYS B 1 596 ? 29.286 77.776 107.708 1.00 21.79 572 LYS B CA 1
ATOM 9243 C C . LYS B 1 596 ? 29.881 79.162 107.551 1.00 24.83 572 LYS B C 1
ATOM 9244 O O . LYS B 1 596 ? 30.814 79.342 106.769 1.00 24.90 572 LYS B O 1
ATOM 9250 N N . LYS B 1 597 ? 29.345 80.147 108.259 1.00 25.51 573 LYS B N 1
ATOM 9251 C CA . LYS B 1 597 ? 29.851 81.505 108.169 1.00 24.15 573 LYS B CA 1
ATOM 9252 C C . LYS B 1 597 ? 31.143 81.716 108.951 1.00 24.13 573 LYS B C 1
ATOM 9253 O O . LYS B 1 597 ? 31.659 82.836 108.963 1.00 30.21 573 LYS B O 1
ATOM 9259 N N . GLY B 1 598 ? 31.708 80.675 109.552 1.00 22.55 574 GLY B N 1
ATOM 9260 C CA . GLY B 1 598 ? 32.814 80.869 110.466 1.00 25.84 574 GLY B CA 1
ATOM 9261 C C . GLY B 1 598 ? 34.096 81.312 109.784 1.00 22.70 574 GLY B C 1
ATOM 9262 O O . GLY B 1 598 ? 34.391 80.949 108.650 1.00 23.58 574 GLY B O 1
ATOM 9263 N N . ILE B 1 599 ? 34.871 82.124 110.505 1.00 23.66 575 ILE B N 1
ATOM 9264 C CA . ILE B 1 599 ? 36.245 82.392 110.103 1.00 22.76 575 ILE B CA 1
ATOM 9265 C C . ILE B 1 599 ? 37.075 81.127 110.231 1.00 22.63 575 ILE B C 1
ATOM 9266 O O . ILE B 1 599 ? 38.001 80.899 109.445 1.00 23.46 575 ILE B O 1
ATOM 9271 N N . PHE B 1 600 ? 36.753 80.280 111.206 1.00 26.15 576 PHE B N 1
ATOM 9272 C CA . PHE B 1 600 ? 37.380 78.977 111.383 1.00 25.02 576 PHE B CA 1
ATOM 9273 C C . PHE B 1 600 ? 36.343 77.872 111.202 1.00 21.21 576 PHE B C 1
ATOM 9274 O O . PHE B 1 600 ? 35.139 78.083 111.386 1.00 22.97 576 PHE B O 1
ATOM 9282 N N . THR B 1 601 ? 36.824 76.682 110.851 1.00 17.44 577 THR B N 1
ATOM 9283 C CA . THR B 1 601 ? 35.943 75.525 110.744 1.00 23.68 577 THR B CA 1
ATOM 9284 C C . THR B 1 601 ? 35.515 75.043 112.135 1.00 27.85 577 THR B C 1
ATOM 9285 O O . THR B 1 601 ? 36.025 75.496 113.174 1.00 25.32 577 THR B O 1
ATOM 9289 N N . ARG B 1 602 ? 34.574 74.092 112.150 1.00 21.18 578 ARG B N 1
ATOM 9290 C CA . ARG B 1 602 ? 34.125 73.550 113.426 1.00 20.83 578 ARG B CA 1
ATOM 9291 C C . ARG B 1 602 ? 35.272 72.863 114.157 1.00 25.41 578 ARG B C 1
ATOM 9292 O O . ARG B 1 602 ? 35.307 72.869 115.391 1.00 26.91 578 ARG B O 1
ATOM 9300 N N . ASP B 1 603 ? 36.236 72.304 113.416 1.00 27.41 579 ASP B N 1
ATOM 9301 C CA . ASP B 1 603 ? 37.464 71.721 113.955 1.00 22.99 579 ASP B CA 1
ATOM 9302 C C . ASP B 1 603 ? 38.457 72.774 114.439 1.00 26.49 579 ASP B C 1
ATOM 9303 O O . ASP B 1 603 ? 39.533 72.399 114.927 1.00 31.17 579 ASP B O 1
ATOM 9305 N N . ARG B 1 604 ? 38.136 74.067 114.282 1.00 24.59 580 ARG B N 1
ATOM 9306 C CA . ARG B 1 604 ? 38.978 75.196 114.711 1.00 21.90 580 ARG B CA 1
ATOM 9307 C C . ARG B 1 604 ? 40.263 75.323 113.885 1.00 26.10 580 ARG B C 1
ATOM 9308 O O . ARG B 1 604 ? 41.343 75.592 114.423 1.00 22.81 580 ARG B O 1
ATOM 9316 N N . GLN B 1 605 ? 40.144 75.157 112.561 1.00 24.75 581 GLN B N 1
ATOM 9317 C CA . GLN B 1 605 ? 41.232 75.476 111.656 1.00 21.39 581 GLN B CA 1
ATOM 9318 C C . GLN B 1 605 ? 40.814 76.616 110.735 1.00 26.02 581 GLN B C 1
ATOM 9319 O O . GLN B 1 605 ? 39.618 76.789 110.475 1.00 27.42 581 GLN B O 1
ATOM 9325 N N . PRO B 1 606 ? 41.771 77.410 110.234 1.00 24.91 582 PRO B N 1
ATOM 9326 C CA . PRO B 1 606 ? 41.428 78.685 109.580 1.00 21.52 582 PRO B CA 1
ATOM 9327 C C . PRO B 1 606 ? 41.025 78.546 108.127 1.00 23.99 582 PRO B C 1
ATOM 9328 O O . PRO B 1 606 ? 41.678 77.853 107.343 1.00 30.75 582 PRO B O 1
ATOM 9332 N N . LYS B 1 607 ? 39.960 79.257 107.764 1.00 23.67 583 LYS B N 1
ATOM 9333 C CA . LYS B 1 607 ? 39.676 79.536 106.367 1.00 22.49 583 LYS B CA 1
ATOM 9334 C C . LYS B 1 607 ? 40.567 80.682 105.890 1.00 24.48 583 LYS B C 1
ATOM 9335 O O . LYS B 1 607 ? 41.320 81.280 106.665 1.00 23.96 583 LYS B O 1
ATOM 9341 N N . ALA B 1 608 ? 40.508 80.981 104.590 1.00 29.75 584 ALA B N 1
ATOM 9342 C CA . ALA B 1 608 ? 41.344 82.067 104.080 1.00 24.00 584 ALA B CA 1
ATOM 9343 C C . ALA B 1 608 ? 41.028 83.385 104.775 1.00 25.76 584 ALA B C 1
ATOM 9344 O O . ALA B 1 608 ? 41.916 84.233 104.945 1.00 24.37 584 ALA B O 1
ATOM 9346 N N . ALA B 1 609 ? 39.776 83.572 105.197 1.00 19.76 585 ALA B N 1
ATOM 9347 C CA . ALA B 1 609 ? 39.408 84.813 105.858 1.00 21.57 585 ALA B CA 1
ATOM 9348 C C . ALA B 1 609 ? 40.130 84.999 107.184 1.00 26.71 585 ALA B C 1
ATOM 9349 O O . ALA B 1 609 ? 40.281 86.140 107.639 1.00 27.82 585 ALA B O 1
ATOM 9351 N N . ALA B 1 610 ? 40.583 83.916 107.820 1.00 23.26 586 ALA B N 1
ATOM 9352 C CA . ALA B 1 610 ? 41.272 84.097 109.093 1.00 23.62 586 ALA B CA 1
ATOM 9353 C C . ALA B 1 610 ? 42.546 84.894 108.895 1.00 21.86 586 ALA B C 1
ATOM 9354 O O . ALA B 1 610 ? 42.843 85.805 109.671 1.00 21.95 586 ALA B O 1
ATOM 9356 N N . PHE B 1 611 ? 43.299 84.589 107.837 1.00 26.44 587 PHE B N 1
ATOM 9357 C CA . PHE B 1 611 ? 44.536 85.323 107.602 1.00 26.14 587 PHE B CA 1
ATOM 9358 C C . PHE B 1 611 ? 44.262 86.758 107.192 1.00 23.94 587 PHE B C 1
ATOM 9359 O O . PHE B 1 611 ? 45.069 87.647 107.489 1.00 23.52 587 PHE B O 1
ATOM 9367 N N . PHE B 1 612 ? 43.124 87.015 106.545 1.00 23.28 588 PHE B N 1
ATOM 9368 C CA . PHE B 1 612 ? 42.748 88.394 106.267 1.00 21.46 588 PHE B CA 1
ATOM 9369 C C . PHE B 1 612 ? 42.661 89.195 107.558 1.00 26.71 588 PHE B C 1
ATOM 9370 O O . PHE B 1 612 ? 43.299 90.248 107.702 1.00 26.44 588 PHE B O 1
ATOM 9378 N N . TYR B 1 613 ? 41.864 88.710 108.515 1.00 24.08 589 TYR B N 1
ATOM 9379 C CA . TYR B 1 613 ? 41.698 89.454 109.752 1.00 20.38 589 TYR B CA 1
ATOM 9380 C C . TYR B 1 613 ? 42.988 89.449 110.563 1.00 24.42 589 TYR B C 1
ATOM 9381 O O . TYR B 1 613 ? 43.368 90.476 111.136 1.00 31.79 589 TYR B O 1
ATOM 9390 N N . HIS B 1 614 ? 43.705 88.324 110.586 1.00 20.65 590 HIS B N 1
ATOM 9391 C CA . HIS B 1 614 ? 45.000 88.316 111.253 1.00 22.24 590 HIS B CA 1
ATOM 9392 C C . HIS B 1 614 ? 45.862 89.481 110.800 1.00 27.95 590 HIS B C 1
ATOM 9393 O O . HIS B 1 614 ? 46.670 89.995 111.580 1.00 27.94 590 HIS B O 1
ATOM 9400 N N . ASP B 1 615 ? 45.721 89.901 109.537 1.00 30.81 591 ASP B N 1
ATOM 9401 C CA . ASP B 1 615 ? 46.505 91.031 109.057 1.00 29.30 591 ASP B CA 1
ATOM 9402 C C . ASP B 1 615 ? 45.842 92.354 109.418 1.00 31.86 591 ASP B C 1
ATOM 9403 O O . ASP B 1 615 ? 46.509 93.271 109.914 1.00 33.91 591 ASP B O 1
ATOM 9408 N N . ARG B 1 616 ? 44.533 92.471 109.208 1.00 24.96 592 ARG B N 1
ATOM 9409 C CA . ARG B 1 616 ? 43.893 93.752 109.463 1.00 22.84 592 ARG B CA 1
ATOM 9410 C C . ARG B 1 616 ? 43.917 94.094 110.948 1.00 28.03 592 ARG B C 1
ATOM 9411 O O . ARG B 1 616 ? 44.366 95.180 111.330 1.00 31.03 592 ARG B O 1
ATOM 9419 N N . TRP B 1 617 ? 43.467 93.167 111.807 1.00 23.28 593 TRP B N 1
ATOM 9420 C CA . TRP B 1 617 ? 43.215 93.513 113.209 1.00 26.46 593 TRP B CA 1
ATOM 9421 C C . TRP B 1 617 ? 44.494 93.781 113.994 1.00 31.20 593 TRP B C 1
ATOM 9422 O O . TRP B 1 617 ? 44.485 94.601 114.922 1.00 30.44 593 TRP B O 1
ATOM 9433 N N . ASN B 1 618 ? 45.589 93.097 113.671 1.00 31.19 594 ASN B N 1
ATOM 9434 C CA . ASN B 1 618 ? 46.850 93.399 114.335 1.00 29.62 594 ASN B CA 1
ATOM 9435 C C . ASN B 1 618 ? 47.534 94.640 113.761 1.00 32.12 594 ASN B C 1
ATOM 9436 O O . ASN B 1 618 ? 48.653 94.962 114.162 1.00 37.30 594 ASN B O 1
ATOM 9441 N N . LYS B 1 619 ? 46.902 95.339 112.832 1.00 29.13 595 LYS B N 1
ATOM 9442 C CA . LYS B 1 619 ? 47.389 96.631 112.383 1.00 30.37 595 LYS B CA 1
ATOM 9443 C C . LYS B 1 619 ? 46.552 97.773 112.925 1.00 31.81 595 LYS B C 1
ATOM 9444 O O . LYS B 1 619 ? 47.011 98.922 112.912 1.00 30.65 595 LYS B O 1
ATOM 9450 N N . LEU B 1 620 ? 45.330 97.492 113.358 1.00 33.01 596 LEU B N 1
ATOM 9451 C CA . LEU B 1 620 ? 44.514 98.523 113.987 1.00 30.94 596 LEU B CA 1
ATOM 9452 C C . LEU B 1 620 ? 44.903 98.654 115.452 1.00 29.73 596 LEU B C 1
ATOM 9453 O O . LEU B 1 620 ? 44.931 97.648 116.173 1.00 30.46 596 LEU B O 1
ATOM 9458 N N . PRO B 1 621 ? 45.229 99.855 115.915 1.00 28.73 597 PRO B N 1
ATOM 9459 C CA . PRO B 1 621 ? 45.500 100.056 117.342 1.00 30.72 597 PRO B CA 1
ATOM 9460 C C . PRO B 1 621 ? 44.222 99.956 118.178 1.00 28.84 597 PRO B C 1
ATOM 9461 O O . PRO B 1 621 ? 43.098 99.832 117.678 1.00 28.49 597 PRO B O 1
ATOM 9465 N N . LEU B 1 622 ? 44.412 99.998 119.498 1.00 28.61 598 LEU B N 1
ATOM 9466 C CA . LEU B 1 622 ? 43.264 99.926 120.391 1.00 20.57 598 LEU B CA 1
ATOM 9467 C C . LEU B 1 622 ? 42.407 101.181 120.285 1.00 27.03 598 LEU B C 1
ATOM 9468 O O . LEU B 1 622 ? 41.174 101.091 120.296 1.00 28.42 598 LEU B O 1
ATOM 9473 N N . ASP B 1 623 ? 43.033 102.356 120.142 1.00 30.88 599 ASP B N 1
ATOM 9474 C CA . ASP B 1 623 ? 42.311 103.625 120.070 1.00 31.69 599 ASP B CA 1
ATOM 9475 C C . ASP B 1 623 ? 42.002 104.068 118.637 1.00 32.06 599 ASP B C 1
ATOM 9476 O O . ASP B 1 623 ? 41.908 105.277 118.376 1.00 31.07 599 ASP B O 1
ATOM 9481 N N . TYR B 1 624 ? 41.829 103.124 117.712 1.00 28.32 600 TYR B N 1
ATOM 9482 C CA . TYR B 1 624 ? 41.495 103.437 116.327 1.00 28.16 600 TYR B CA 1
ATOM 9483 C C . TYR B 1 624 ? 40.280 104.349 116.262 1.00 30.03 600 TYR B C 1
ATOM 9484 O O . TYR B 1 624 ? 39.224 104.019 116.806 1.00 36.93 600 TYR B O 1
ATOM 9493 N N . LYS B 1 625 ? 40.437 105.505 115.603 1.00 38.59 601 LYS B N 1
ATOM 9494 C CA . LYS B 1 625 ? 39.377 106.507 115.432 1.00 40.86 601 LYS B CA 1
ATOM 9495 C C . LYS B 1 625 ? 39.206 107.376 116.682 1.00 49.13 601 LYS B C 1
ATOM 9496 O O . LYS B 1 625 ? 38.483 107.013 117.616 1.00 59.69 601 LYS B O 1
ATOM 9502 N N . ALA B 1 626 ? 39.858 108.532 116.707 1.00 47.37 602 ALA B N 1
ATOM 9503 C CA . ALA B 1 626 ? 39.963 109.285 117.938 1.00 46.76 602 ALA B CA 1
ATOM 9504 C C . ALA B 1 626 ? 40.720 110.610 117.743 1.00 54.81 602 ALA B C 1
ATOM 9505 O O . ALA B 1 626 ? 40.128 111.695 117.749 1.00 43.18 602 ALA B O 1
#

Foldseek 3Di:
DFQEDADDDDFKDKDWPWDWWFKDDDLPPCCLVVLCLQPDDPGDIDTPPFFRQPPDPDNLRNFAFFKMKTKDKDAAALVLQPFFKKKKQQFFAAKKFKHKNSRTFDIDGGGHHMDMTGCNPVDDHGGMIMMMIIGGHAADLQGFPHWHWDADPVGGIGTDGLDWADSRGGSQEIIMIMTHFPKEWRAKFWAKDDDVQKIKTWMATDIPDDFKKKKWKAFPVGHTAFIDIDRTDITIHGRDDAQAQQRGTWIKMWMWTHDPPDDTRYIDIDIFGHWAWDFDFLFTDINHAGFFAEADAEACQADTRGRHDDVVVLVLLVVLCVLLQGAEYEHPADAHRPVNLVVNNVRRHAYAGHHSQESCDPCPSLPDPSVVSSLVNLLVSVLSRLRNCLRRPRHQEYASHEAHPQQDLSVAVSLVVSLVSCQPRRVSRHWYHHEHAQVAAPVRGDCVVRTQAYEYAHEQCAPHLHDPRSVVSLVVVVVRVVVCVVVVRGYAYEYHEYFAAADAPDDDVVDHGRHLVSRLVRVVSVVVSLLVDQSHRYYHYHHQEFHATDDDPVAPRGGRRHQAYSVGHGGPVSVVSSVVSNPQDRNHRD/DFLFQEDADDDPFKDKDWPWDWWFKDDDLPPCCVVVPCLLDDDPHDIATPPFQRQPVDPDNLSNFAFFKMKTKDKDAAAQVLQPFFKKKKQQFFPAKKWKHKNSHTFDIDGGGHGMHITGCNPPDDHGGMIMMMITGGQAADCLGFPHWHWDAPPVGGIGTGGLDWADSRGGSQEIIIIMTHFPKEWRAKAWAKDDDDQKIKIWMATDIPDDFKKKKWKAFPVRHTAFIDIDRTDMTIHGRDDAQAQQRATWIKMKMFGHDVVDDTSYIDIDIFGHWAWDFAFLFTDINHFGFFFEADAEACQADTRGRHDDPVVLVLLVVLCVLLQGQEYEHPADAHRPVNLVVNNVRRHAYAGHHRHGNLDDCLRLVDDSCVSSLVNLLVSVLSSCRNCLRRPRYAEYASHEQHDQQPPSVQVVLVVSLVSCCVSRVSRHWYHHEHEQVDAPVRGDHVVRTQAYEYAHEQCEPHLHDPRSVVSLVVVLVRLVVCVVVPRRYAYEYHEYFAQADAPADDVVDHGRHLNSRQVRVVSVVVSLVPHLRHRYYHYHHQEFHAGPDDPVAPRGGRRHCAYSVGHGRPVSVVSSVVSVVADGNHRD

Solvent-accessible surface area: 42832 Å² total; per-residue (Å²): 135,34,17,29,44,12,33,47,21,66,32,11,70,26,57,113,9,43,15,54,1,32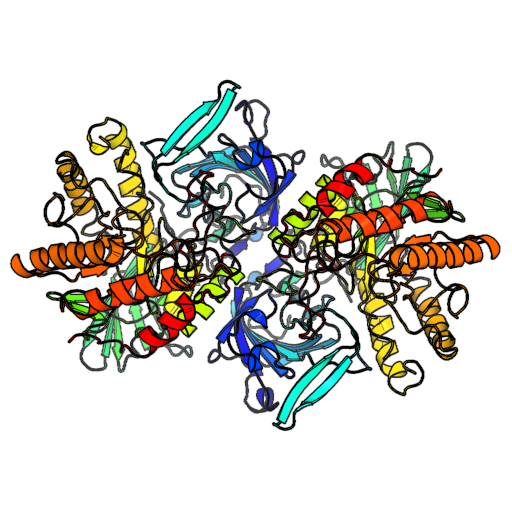,2,32,55,9,100,78,50,98,1,86,101,66,31,52,30,85,21,26,113,105,35,47,7,2,1,5,27,0,3,0,2,34,13,45,82,66,122,55,15,50,37,17,5,7,34,0,2,0,5,66,83,4,24,0,42,54,89,8,144,38,81,5,1,26,0,7,0,6,1,1,0,5,57,5,19,0,2,0,49,20,119,96,47,80,73,30,42,4,1,7,9,2,6,27,2,72,0,23,162,10,19,120,54,26,43,98,3,23,0,0,0,57,0,17,1,53,7,46,59,71,3,2,0,0,0,38,41,80,89,82,256,113,48,83,98,61,9,40,25,48,20,61,5,12,13,3,0,0,0,2,3,12,1,2,13,12,6,19,11,117,42,34,1,21,15,2,28,1,39,26,50,49,73,83,107,59,4,26,0,60,5,52,8,90,18,73,21,143,17,64,3,42,0,29,0,17,26,40,122,53,125,87,51,13,96,21,142,29,75,146,23,44,1,117,2,143,105,17,102,42,0,68,12,92,89,30,48,15,9,43,1,32,1,70,2,12,64,119,125,79,108,60,57,0,17,5,47,42,124,0,0,0,2,12,23,92,50,56,50,39,43,1,21,5,12,72,140,39,5,0,2,8,0,0,0,2,9,8,6,4,19,8,2,1,2,4,31,26,32,17,8,4,14,27,0,6,19,14,0,67,62,0,14,0,5,0,0,0,0,0,10,0,0,0,9,9,46,0,0,67,9,0,6,49,30,0,0,1,0,2,0,0,1,2,0,7,4,0,54,67,159,79,0,9,65,19,122,43,30,166,81,0,24,81,58,0,7,67,9,2,111,34,4,5,56,23,0,11,18,20,1,0,0,2,0,1,0,2,0,8,45,0,23,0,72,42,64,71,0,52,86,10,0,119,76,0,11,81,60,2,128,119,59,14,55,36,57,6,8,40,0,1,0,1,3,41,73,1,22,38,122,38,14,97,0,26,130,47,1,53,1,19,2,0,0,9,15,12,0,25,95,97,88,21,26,220,104,38,74,89,1,29,51,30,6,55,75,21,0,58,78,5,101,162,70,42,30,167,55,0,0,1,0,0,10,0,1,0,3,0,61,47,50,84,113,114,172,113,25,64,61,61,0,20,56,7,1,21,84,0,1,95,2,0,7,126,0,1,52,93,16,103,11,0,9,0,0,2,0,10,1,3,7,8,4,32,2,39,103,39,150,138,44,72,119,2,2,32,2,0,0,1,27,55,45,5,102,56,1,41,0,0,109,34,1,62,76,28,2,82,144,26,72,72,76,53,37,108,127,25,92,39,8,28,46,15,30,44,18,59,26,9,63,24,52,104,7,41,22,55,2,45,1,28,53,10,107,73,48,106,0,94,94,75,25,53,27,85,24,26,115,105,38,55,32,1,1,4,27,0,2,0,2,34,17,41,78,70,114,58,16,56,37,24,7,5,32,0,2,0,5,65,74,6,32,0,46,57,84,7,152,55,76,5,2,25,0,8,1,5,1,0,0,5,54,5,20,0,3,0,63,25,113,97,42,76,81,28,44,3,0,7,7,0,3,32,0,78,0,19,157,14,14,158,39,27,35,120,2,21,0,0,0,53,0,24,0,51,8,52,63,68,5,3,2,0,0,36,41,80,83,67,252,115,44,91,82,59,12,45,26,53,18,46,4,10,11,4,0,0,0,2,4,9,1,2,10,12,6,18,15,108,45,28,2,12,13,3,28,2,40,25,52,50,70,84,118,58,5,27,0,59,4,52,8,90,15,71,28,137,14,62,4,51,0,23,0,18,24,41,112,55,120,79,49,12,87,20,143,28,76,144,26,43,0,118,3,148,114,19,95,48,0,66,10,100,94,32,41,16,8,41,1,38,3,64,1,13,66,147,124,79,99,48,58,0,14,5,50,36,112,0,0,0,2,14,22,95,52,55,52,36,45,1,24,5,12,82,150,32,3,0,1,14,0,0,0,2,7,10,8,6,20,15,1,2,5,5,22,24,28,13,8,9,5,22,2,0,11,15,0,57,66,0,2,0,3,0,0,0,0,0,9,0,0,0,6,8,37,0,0,74,2,0,5,59,30,0,0,1,0,2,0,0,1,0,0,6,4,0,56,72,156,76,0,5,66,21,114,44,31,164,88,0,23,86,54,0,7,46,7,0,108,14,2,3,53,22,0,12,17,23,2,0,0,2,0,1,0,2,0,8,48,1,27,0,61,32,67,75,0,50,89,11,0,39,85,0,15,88,60,1,117,118,55,10,57,36,56,6,9,35,0,1,0,2,4,36,78,0,27,38,120,51,14,102,0,34,126,47,1,49,1,19,0,0,0,5,14,10,0,20,82,96,89,18,25,220,107,35,74,85,1,30,52,33,9,59,76,16,0,65,82,6,99,191,78,29,30,157,50,0,0,0,0,0,8,0,1,0,2,0,59,46,55,81,114,117,174,112,25,68,60,58,1,18,58,6,2,22,85,0,0,101,4,0,7,121,0,1,55,88,12,114,15,0,9,0,0,1,0,10,2,1,6,10,4,32,3,38,110,42,159,117,44,71,111,2,2,27,2,0,0,1,28,48,52,6,100,54,2,40,0,0,110,36,1,66,73,30,1,79,146,25,72,68,76,50,37,119

Sequence (1182 aa):
TSLLYPVTNDQRTDQKLDGLWQFKFDEAGEGEKSGWETGFHDGVSMPVPASFNDFFTDKASREYTGDFWYSRNFFVPSAAKGKALFLRFDAVTHRATIFVNGKEIRTHEGGFLPFAADISEAVKYGAENTVVVKGNNELSREALPAGDTITLRNGKKMVRPFFDFYNYSGLNRSVHLLSLPQERVLDYTTTFALAGNDATVNYTVETNGDAPVTVSLADADGQVVATAQGKQGALQVQNAHHLWQVRNAYLYTLTIQLGDDTQTPLDTYTDRIGIRTIKISGTDILVNDKPIYLKGFGRHEDSPFAGRAFDLNVEKKDFALMKWIGANSFRTSHYPYDEQVYKIADEEGFLLTDEVPAVGFKMASFFKGPWLKKLHERHIDQIRDLIKRDKNHPSVLAWSLFNEPDTIDENAVPYFKQIFDESKDLDPQGRPRTFTLSEDDTIETSKVLDFPDFYMLNRYPGWYHFGGYQISDGEAGLRDEMDKWQKAGVKKPVVFTEFGADTEAGLHKLPSVMWTEEYQVEVLKMFSRVFDDYDFIKGEQVWNLADFQTVEGNMRVNGNKKGIFTRDRQPKAAAFFYHDRWNKLPLDYKAMETSLLYPVTNDQRTDQKLDGLWQFKFDEAGEGEKSGWETGFHDGVSMPVPASFNDFFTDKASREYTGDFWYSRNFFVPSAAKGKALFLRFDAVTHRATIFVNGKEIRTHEGGFLPFAADISEAVKYGAENTVVVKGNNELSREALPAGDTITLRNGKKMVRPFFDFYNYSGLNRSVHLLSLPQERVLDYTTTFALAGNDATVNYTVETNGDAPVTVSLADADGQVVATAQGKQGALQVQNAHHLWQVRRNAYLYTLTIQLGDDTQTPLDTYTDRIGIRTIKISGTDILVNDKPIYLKGFGRHEDSPFAGRAFDLNVEKKDFALMKWIGANSFRTSHYPYDEQVYKIADEEGFLLTDEVPAVGFKMASFFKGPWLKKLHERHIDQIRDLIKRDKNHPSVLAWSLFNEPDTIDENAVPYFKQIFDESKDLDPQGRPRTFTLSEDDTIETSKVLDFPDFYMLNRYPGWYHFGGYQISDGEAGLRDEMDKWQKAGVKKPVVFTEFGADTEAGLHKLPSVMWTEEYQVEVLKMFSRVFDDYDFIKGEQVWNLADFQTVEGNMRVNGNKKGIFTRDRQPKAAAFFYHDRWNKLPLDYKA

Organism: Lacticaseibacillus rhamnosus (NCBI:txid47715)